Protein AF-0000000068830482 (afdb_homodimer)

Nearest PDB structures (foldseek):
  2hgx-assembly1_B  TM=9.613E-01  e=7.729E-51  Homo sapiens
  7nwb-assembly2_C  TM=9.635E-01  e=1.055E-50  Homo sapiens
  5i5u-assembly1_B  TM=9.641E-01  e=1.271E-50  Homo sapiens
  2hdk-assembly1_B  TM=9.624E-01  e=1.532E-50  Homo sapiens
  5bwt-assembly1_A  TM=9.585E-01  e=1.052E-49  Homo sapiens

InterPro domains:
  IPR001544 Aminotransferase class IV [PF01063] (80-341)
  IPR005786 Branched-chain amino acid aminotransferase II [PIRSF006468] (18-385)
  IPR005786 Branched-chain amino acid aminotransferase II [PTHR11825] (8-386)
  IPR005786 Branched-chain amino acid aminotransferase II [TIGR01123] (54-384)
  IPR033939 Branched-chain aminotransferase [cd01557] (67-375)
  IPR036038 Aminotransferase-like, PLP-dependent enzymes [SSF56752] (12-378)
  IPR043131 Branched-chain-amino-acid aminotransferase-like, N-terminal [G3DSA:3.30.470.10] (35-380)
  IPR043132 Branched-chain-amino-acid aminotransferase-like, C-terminal [G3DSA:3.20.10.10] (181-370)

Sequence (772 aa):
MLSIPSPNALDASRLIVEPTPTPKPVPSDSSTLVFGQTFTDHMLTVRWNVSTGWDAPVIKPYAPLMLDPASTVLHYAPTLFEGMKAYKDKQGRTRLFRPDLNMARMNRGAARMAFPTFDGSELVSLIKELLRIDDRWMPTDPGCSMYIRPTMIGTRASLGVGPSTEVLLFVIMCPVAKYYSSGAKPVSLLASTKDVRAFPGGTGSYKFGLNYAACVAPQMEAAQKGYQQVLWVLGDDHECTEVGMMNLVGGKKREDGSVELFTPPLSDIILPGVTRNSVLALARAHADPSNPFTLEGVPSNLVVSERKVTMPELRDAARDGTLLEVFGTGTAAVVTSVERIGYEGEDVKVPVEGGNGFGPIAGAFYEALQAIQYGDLEFADWSVVVMLSIPSPNALDASRLIVEPTPTPKPVPSDSSTLVFGQTFTDHMLTVRWNVSTGWDAPVIKPYAPLMLDPASTVLHYAPTLFEGMKAYKDKQGRTRLFRPDLNMARMNRGAARMAFPTFDGSELVSLIKELLRIDDRWMPTDPGCSMYIRPTMIGTRASLGVGPSTEVLLFVIMCPVAKYYSSGAKPVSLLASTKDVRAFPGGTGSYKFGLNYAACVAPQMEAAQKGYQQVLWVLGDDHECTEVGMMNLVGGKKREDGSVELFTPPLSDIILPGVTRNSVLALARAHADPSNPFTLEGVPSNLVVSERKVTMPELRDAARDGTLLEVFGTGTAAVVTSVERIGYEGEDVKVPVEGGNGFGPIAGAFYEALQAIQYGDLEFADWSVVV

Organism: Rhodotorula toruloides (NCBI:txid5286)

Solvent-accessible surface area (backbone atoms only — not comparable to full-atom values): 39107 Å² total; per-residue (Å²): 118,69,61,52,76,52,75,29,63,65,45,53,89,52,55,41,82,43,79,60,92,70,73,66,85,68,76,88,57,56,80,71,39,45,69,34,66,47,69,52,57,48,26,39,41,28,48,32,33,62,84,59,12,35,45,63,32,33,38,31,49,56,61,62,43,77,37,50,80,43,14,29,28,65,54,28,18,40,24,34,47,52,72,48,49,35,24,50,24,95,86,69,48,44,20,32,50,45,59,65,60,53,34,52,52,45,36,56,35,24,30,60,55,34,31,68,64,66,56,48,69,33,53,51,53,44,50,42,50,50,49,62,75,46,43,87,58,54,36,80,54,86,69,25,26,28,36,37,37,45,33,38,33,24,51,30,64,32,52,74,91,60,71,52,53,22,37,39,37,33,33,44,38,23,42,25,25,39,80,49,74,89,47,44,71,48,39,35,25,25,48,35,88,66,47,34,80,51,39,78,40,42,64,30,37,37,62,38,10,37,66,44,33,79,47,35,40,60,38,51,52,26,42,75,75,73,15,76,30,32,28,34,28,47,73,95,69,32,30,47,56,34,35,62,91,20,40,42,39,34,33,33,57,44,94,88,70,33,37,33,41,37,24,44,54,47,84,53,32,36,57,79,46,66,45,46,52,49,52,52,52,52,50,49,38,38,40,33,85,87,40,88,52,72,56,71,63,45,69,72,56,41,42,82,43,72,40,91,44,31,51,64,57,53,43,50,27,37,74,72,62,34,43,50,34,37,32,29,26,28,73,88,63,47,50,44,34,29,41,31,34,37,46,97,92,39,72,36,62,31,46,52,78,28,95,60,32,22,25,50,50,58,40,31,51,41,51,52,51,49,31,25,42,37,63,77,35,88,60,95,74,35,48,38,77,101,119,70,60,53,76,54,75,29,62,64,46,52,89,51,55,42,80,43,81,58,92,71,73,68,85,68,76,88,57,55,79,71,38,46,71,36,67,46,67,53,55,48,27,40,41,29,45,32,33,62,86,59,12,35,42,61,32,33,38,29,49,57,59,60,42,77,37,51,79,42,14,30,29,67,55,28,18,39,24,33,47,51,73,47,50,35,25,49,25,95,85,68,48,45,21,33,51,44,60,66,58,53,33,51,52,44,36,55,37,24,28,60,56,36,31,68,65,66,57,47,67,36,54,51,53,46,49,42,51,51,47,61,76,44,42,87,57,54,36,78,54,85,68,23,26,28,38,37,37,44,32,37,34,25,51,30,63,31,52,74,91,61,71,53,53,22,36,40,37,34,32,45,39,22,42,25,27,38,80,49,76,88,46,45,71,47,38,33,25,26,48,35,88,65,48,36,77,50,40,77,40,43,63,28,38,38,60,39,10,36,62,44,33,78,48,36,42,60,39,52,53,27,41,76,73,74,16,75,33,33,28,34,29,48,72,94,69,32,31,47,55,33,36,63,92,20,40,42,38,34,31,32,55,44,94,88,70,34,36,34,42,38,25,45,53,46,83,54,32,36,57,81,46,68,45,45,51,49,51,52,51,53,50,49,37,37,40,32,85,89,40,90,53,74,54,70,64,46,68,73,58,40,42,83,41,72,39,91,44,32,51,63,56,53,42,50,28,35,74,74,61,34,43,51,35,36,32,30,25,28,74,86,63,46,49,43,32,29,40,30,33,37,47,97,90,38,74,36,61,31,50,55,76,49,83,56,33,21,24,45,51,58,40,32,52,40,52,50,50,49,32,25,42,37,62,79,36,88,59,95,74,36,48,38,77,100

Secondary structure (DSSP, 8-state):
------SBPP-GGG-EE---SSPPPPPS-GGG--TTT---SEEEEEEEETTTEEPPPEEEE---EEE-TTBTHHHH--EEE--EEEEE-TTS-EEEE-HHHHHHHHHHHHHHTT-----HHHHHHHHHHHHHHTGGGS--STT-EEEEEEEEEE--BS-SSS--SEEEEEEEEEEE--TTTT----EEEEEESS--S--TTSSTTS-BGGGTGGGHHHHHHHHHTT-SEEEEEETTTTEEEEETTEEEEEEEE-TTS-EEEEE---TTTS---HHHHHHHHHHHHHH-TT-----TTS-SSEEEEE---BHHHHHHHHHTT-EEEEEEEETTTEEEEEEEEEETTEEEE-----TTSS-HHHHHHHHHHHHHHTTSS--TT-EEE-/------SBPP-GGG-EE---SSPPPPPS-GGG--TTT---SEEEEEEEETTTEEPPPEEEE---EEE-TTBTHHHH--EEE--EEEEE-TTS-EEEE-HHHHHHHHHHHHHHTT-----HHHHHHHHHHHHHHTGGGS--STT-EEEEEEEEEE--BS-SSS--SEEEEEEEEEEE--TTTT----EEEEEESS--S--TTSSTTS-BGGGTGGGHHHHHHHHHTT-SEEEEEETTTTEEEEETTEEEEEEEE-TTS-EEEEE---TTTS---HHHHHHHHHHHHHH-TT-----TTS-SSEEEEE---BHHHHHHHHHHT-EEEEEEEETTTEEEEEEEEEETTEEEE----SSSSS-HHHHHHHHHHHHHHTTSS--TT-EEE-

Foldseek 3Di:
DLALDFQDAQALVLEAEDFDPDFDDADPDLQPFDPPPDWGQWKKKWKAFSVHGIDHIYIYGDDDDDAAPQFCCNPPNLKFKFKWWWAQFPVRFIKTFQQVVRLVLQQVQCVVSNHHHHDSVSVVSVVVVNCVSRVVNADDDPQKIKMKMWMKGQRPRHDDDDRRRMMMIMMIIGIHHRPQPVFAAFFEEEEDPPDAQFDQVDQQQHRGPVSQPSCVVVQVVCVVVPGRWYFHFDDPQGWTADIHLFFKWFWFADPVGAIEIEGEACNNNHHPAPLVVVLLVLQVLQQDPVHPRHFPLHDNRYHYYHHIDHPVNLQVRLVVVGTAFMWTAHNPNRIHTHQWYHDPNDIRGHDAPDPRNHHSSRVRSSVVSSCCSNVVDPDPCRMGTD/DLALDFQDAQALVLEAEAFDPDFDDADPDLQPFDPPPDWGQWKKKWKAFSVHGIDHIYIYGDDDDDAAPQFCCNPPNLKFKFKWWWAQFPVRFIKTFQQVVRLVLQQVQCVVSNHHHHDSVSVVSVVVVVCVSRVVNADDDPQKIKMKMWMKGQRPRHDDDDRRRMMMIMMIIGIHHRPQPVFAAFFEEEEDPPDALFDPPDQQQHRGPVSQPSCVVVQVVCVVVPGRWYFHFDDPQGWTADIHLFFKWFWFADPVGAIEIEGAACNNNHHPAPLVVLLLVLQVLQQDPVHPRHFPLDDNRYHYYHHIDHPVNLQVRLVVVGTAFMWTAHNPNRIHTHQWYHDPNDIRGHDAPPVRNHHSSRVRSSVVSSCCSNPVDPDPCRMGTD

Radius of gyration: 27.76 Å; Cα contacts (8 Å, |Δi|>4): 1898; chains: 2; bounding box: 64×85×57 Å

Structure (mmCIF, N/CA/C/O backbone):
data_AF-0000000068830482-model_v1
#
loop_
_entity.id
_entity.type
_entity.pdbx_description
1 polymer 'branched-chain-amino-acid transaminase'
#
loop_
_atom_site.group_PDB
_atom_site.id
_atom_site.type_symbol
_atom_site.label_atom_id
_atom_site.label_alt_id
_atom_site.label_comp_id
_atom_site.label_asym_id
_atom_site.label_entity_id
_atom_site.label_seq_id
_atom_site.pdbx_PDB_ins_code
_atom_site.Cartn_x
_atom_site.Cartn_y
_atom_site.Cartn_z
_atom_site.occupancy
_atom_site.B_iso_or_equiv
_atom_site.auth_seq_id
_atom_site.auth_comp_id
_atom_site.auth_asym_id
_atom_site.auth_atom_id
_atom_site.pdbx_PDB_model_num
ATOM 1 N N . MET A 1 1 ? 7.98 -10.539 17.109 1 41.38 1 MET A N 1
ATOM 2 C CA . MET A 1 1 ? 6.773 -10.359 16.312 1 41.38 1 MET A CA 1
ATOM 3 C C . MET A 1 1 ? 5.613 -9.883 17.172 1 41.38 1 MET A C 1
ATOM 5 O O . MET A 1 1 ? 5.332 -10.469 18.219 1 41.38 1 MET A O 1
ATOM 9 N N . LEU A 1 2 ? 5.375 -8.531 17.219 1 53.44 2 LEU A N 1
ATOM 10 C CA . LEU A 1 2 ? 4.418 -8.016 18.203 1 53.44 2 LEU A CA 1
ATOM 11 C C . LEU A 1 2 ? 3.031 -8.609 17.953 1 53.44 2 LEU A C 1
ATOM 13 O O . LEU A 1 2 ? 2.289 -8.133 17.094 1 53.44 2 LEU A O 1
ATOM 17 N N . SER A 1 3 ? 2.963 -9.984 18.172 1 58.19 3 SER A N 1
ATOM 18 C CA . SER A 1 3 ? 1.637 -10.578 18.062 1 58.19 3 SER A CA 1
ATOM 19 C C . SER A 1 3 ? 0.668 -9.969 19.062 1 58.19 3 SER A C 1
ATOM 21 O O . SER A 1 3 ? 1.014 -9.773 20.234 1 58.19 3 SER A O 1
ATOM 23 N N . ILE A 1 4 ? -0.318 -9.281 18.609 1 67.06 4 ILE A N 1
ATOM 24 C CA . ILE A 1 4 ? -1.376 -8.82 19.516 1 67.06 4 ILE A CA 1
ATOM 25 C C . ILE A 1 4 ? -2.156 -10.023 20.047 1 67.06 4 ILE A C 1
ATOM 27 O O . ILE A 1 4 ? -2.73 -10.789 19.266 1 67.06 4 ILE A O 1
ATOM 31 N N . PRO A 1 5 ? -1.992 -10.32 21.281 1 71.56 5 PRO A N 1
ATOM 32 C CA . PRO A 1 5 ? -2.75 -11.453 21.828 1 71.56 5 PRO A CA 1
ATOM 33 C C . PRO A 1 5 ? -4.242 -11.375 21.5 1 71.56 5 PRO A C 1
ATOM 35 O O . PRO A 1 5 ? -4.812 -10.281 21.5 1 71.56 5 PRO A O 1
ATOM 38 N N . SER A 1 6 ? -4.816 -12.477 21.016 1 80.62 6 SER A N 1
ATOM 39 C CA . SER A 1 6 ? -6.25 -12.57 20.766 1 80.62 6 SER A CA 1
ATOM 40 C C . SER A 1 6 ? -6.957 -13.359 21.859 1 80.62 6 SER A C 1
ATOM 42 O O . SER A 1 6 ? -6.715 -14.562 22.016 1 80.62 6 SER A O 1
ATOM 44 N N . PRO A 1 7 ? -7.809 -12.734 22.609 1 82.5 7 PRO A N 1
ATOM 45 C CA . PRO A 1 7 ? -8.508 -13.477 23.672 1 82.5 7 PRO A CA 1
ATOM 46 C C . PRO A 1 7 ? -9.211 -14.719 23.141 1 82.5 7 PRO A C 1
ATOM 48 O O . PRO A 1 7 ? -9.039 -15.812 23.688 1 82.5 7 PRO A O 1
ATOM 51 N N . ASN A 1 8 ? -10.062 -14.531 22.141 1 93.19 8 ASN A N 1
ATOM 52 C CA . ASN A 1 8 ? -10.656 -15.68 21.469 1 93.19 8 ASN A CA 1
ATOM 53 C C . ASN A 1 8 ? -9.898 -16.031 20.188 1 93.19 8 ASN A C 1
ATOM 55 O O . ASN A 1 8 ? -9.68 -15.172 19.344 1 93.19 8 ASN A O 1
ATOM 59 N N . ALA A 1 9 ? -9.578 -17.281 20.109 1 96.38 9 ALA A N 1
ATOM 60 C CA . ALA A 1 9 ? -8.891 -17.766 18.922 1 96.38 9 ALA A CA 1
ATOM 61 C C . ALA A 1 9 ? -9.875 -18.047 17.797 1 96.38 9 ALA A C 1
ATOM 63 O O . ALA A 1 9 ? -11.078 -18.219 18.031 1 96.38 9 ALA A O 1
ATOM 64 N N . LEU A 1 10 ? -9.375 -18 16.562 1 98 10 LEU A N 1
ATOM 65 C CA . LEU A 1 10 ? -10.188 -18.469 15.445 1 98 10 LEU A CA 1
ATOM 66 C C . LEU A 1 10 ? -10.602 -19.922 15.656 1 98 10 LEU A C 1
ATOM 68 O O . LEU A 1 10 ? -9.766 -20.781 15.922 1 98 10 LEU A O 1
ATOM 72 N N . ASP A 1 11 ? -11.844 -20.188 15.602 1 98.19 11 ASP A N 1
ATOM 73 C CA . ASP A 1 11 ? -12.391 -21.5 15.938 1 98.19 11 ASP A CA 1
ATOM 74 C C . ASP A 1 11 ? -13.43 -21.953 14.914 1 98.19 11 ASP A C 1
ATOM 76 O O . ASP A 1 11 ? -14.57 -21.484 14.945 1 98.19 11 ASP A O 1
ATOM 80 N N . ALA A 1 12 ? -13.094 -22.875 14.102 1 98.44 12 ALA A N 1
ATOM 81 C CA . ALA A 1 12 ? -13.969 -23.344 13.023 1 98.44 12 ALA A CA 1
ATOM 82 C C . ALA A 1 12 ? -15.219 -24.016 13.586 1 98.44 12 ALA A C 1
ATOM 84 O O . ALA A 1 12 ? -16.25 -24.078 12.914 1 98.44 12 ALA A O 1
ATOM 85 N N . SER A 1 13 ? -15.133 -24.547 14.773 1 98.44 13 SER A N 1
ATOM 86 C CA . SER A 1 13 ? -16.266 -25.25 15.359 1 98.44 13 SER A CA 1
ATOM 87 C C . SER A 1 13 ? -17.406 -24.297 15.68 1 98.44 13 SER A C 1
ATOM 89 O O . SER A 1 13 ? -18.547 -24.719 15.922 1 98.44 13 SER A O 1
ATOM 91 N N . ARG A 1 14 ? -17.172 -23 15.703 1 98.38 14 ARG A N 1
ATOM 92 C CA . ARG A 1 14 ? -18.172 -22 16.016 1 98.38 14 ARG A CA 1
ATOM 93 C C . ARG A 1 14 ? -18.828 -21.453 14.75 1 98.38 14 ARG A C 1
ATOM 95 O O . ARG A 1 14 ? -19.562 -20.469 14.797 1 98.38 14 ARG A O 1
ATOM 102 N N . LEU A 1 15 ? -18.578 -22.094 13.641 1 98.81 15 LEU A N 1
ATOM 103 C CA . LEU A 1 15 ? -19.031 -21.609 12.344 1 98.81 15 LEU A CA 1
ATOM 104 C C . LEU A 1 15 ? -20.562 -21.5 12.297 1 98.81 15 LEU A C 1
ATOM 106 O O . LEU A 1 15 ? -21.25 -22.438 12.711 1 98.81 15 LEU A O 1
ATOM 110 N N . ILE A 1 16 ? -21 -20.375 11.867 1 98.88 16 ILE A N 1
ATOM 111 C CA . ILE A 1 16 ? -22.422 -20.156 11.555 1 98.88 16 ILE A CA 1
ATOM 112 C C . ILE A 1 16 ? -22.609 -20.094 10.039 1 98.88 16 ILE A C 1
ATOM 114 O O . ILE A 1 16 ? -21.875 -19.391 9.344 1 98.88 16 ILE A O 1
ATOM 118 N N . VAL A 1 17 ? -23.578 -20.859 9.523 1 98.69 17 VAL A N 1
ATOM 119 C CA . VAL A 1 17 ? -23.859 -20.891 8.086 1 98.69 17 VAL A CA 1
ATOM 120 C C . VAL A 1 17 ? -25.219 -20.266 7.805 1 98.69 17 VAL A C 1
ATOM 122 O O . VAL A 1 17 ? -26.234 -20.688 8.367 1 98.69 17 VAL A O 1
ATOM 125 N N . GLU A 1 18 ? -25.156 -19.25 7.004 1 98.56 18 GLU A N 1
ATOM 126 C CA . GLU A 1 18 ? -26.359 -18.594 6.492 1 98.56 18 GLU A CA 1
ATOM 127 C C . GLU A 1 18 ? -26.484 -18.781 4.98 1 98.56 18 GLU A C 1
ATOM 129 O O . GLU A 1 18 ? -26.016 -17.938 4.211 1 98.56 18 GLU A O 1
ATOM 134 N N . PRO A 1 19 ? -27.219 -19.766 4.527 1 97.5 19 PRO A N 1
ATOM 135 C CA . PRO A 1 19 ? -27.312 -20.031 3.086 1 97.5 19 PRO A CA 1
ATOM 136 C C . PRO A 1 19 ? -28.062 -18.922 2.342 1 97.5 19 PRO A C 1
ATOM 138 O O . PRO A 1 19 ? -29 -18.344 2.887 1 97.5 19 PRO A O 1
ATOM 141 N N . THR A 1 20 ? -27.672 -18.688 1.16 1 97.56 20 THR A N 1
ATOM 142 C CA . THR A 1 20 ? -28.375 -17.703 0.345 1 97.56 20 THR A CA 1
ATOM 143 C C . THR A 1 20 ? -29.766 -18.219 -0.037 1 97.56 20 THR A C 1
ATOM 145 O O . THR A 1 20 ? -29.922 -19.375 -0.425 1 97.56 20 THR A O 1
ATOM 148 N N . PRO A 1 21 ? -30.75 -17.375 0.079 1 95.81 21 PRO A N 1
ATOM 149 C CA . PRO A 1 21 ? -32.094 -17.766 -0.394 1 95.81 21 PRO A CA 1
ATOM 150 C C . PRO A 1 21 ? -32.25 -17.641 -1.907 1 95.81 21 PRO A C 1
ATOM 152 O O . PRO A 1 21 ? -33.188 -18.156 -2.482 1 95.81 21 PRO A O 1
ATOM 155 N N . THR A 1 22 ? -31.297 -16.969 -2.559 1 95.81 22 THR A N 1
ATOM 156 C CA . THR A 1 22 ? -31.375 -16.688 -3.988 1 95.81 22 THR A CA 1
ATOM 157 C C . THR A 1 22 ? -30.062 -17.047 -4.68 1 95.81 22 THR A C 1
ATOM 159 O O . THR A 1 22 ? -29.312 -16.156 -5.09 1 95.81 22 THR A O 1
ATOM 162 N N . PRO A 1 23 ? -29.828 -18.328 -4.836 1 96.19 23 PRO A N 1
ATOM 163 C CA . PRO A 1 23 ? -28.594 -18.719 -5.516 1 96.19 23 PRO A CA 1
ATOM 164 C C . PRO A 1 23 ? -28.484 -18.125 -6.918 1 96.19 23 PRO A C 1
ATOM 166 O O . PRO A 1 23 ? -29.484 -18.016 -7.633 1 96.19 23 PRO A O 1
ATOM 169 N N . LYS A 1 24 ? -27.297 -17.641 -7.359 1 94.12 24 LYS A N 1
ATOM 170 C CA . LYS A 1 24 ? -27.016 -17.094 -8.688 1 94.12 24 LYS A CA 1
ATOM 171 C C . LYS A 1 24 ? -26.938 -18.219 -9.727 1 94.12 24 LYS A C 1
ATOM 173 O O . LYS A 1 24 ? -26.656 -19.359 -9.391 1 94.12 24 LYS A O 1
ATOM 178 N N . PRO A 1 25 ? -27.219 -17.828 -10.93 1 93 25 PRO A N 1
ATOM 179 C CA . PRO A 1 25 ? -26.969 -18.828 -11.969 1 93 25 PRO A CA 1
ATOM 180 C C . PRO A 1 25 ? -25.484 -19.109 -12.148 1 93 25 PRO A C 1
ATOM 182 O O . PRO A 1 25 ? -24.656 -18.188 -12.156 1 93 25 PRO A O 1
ATOM 185 N N . VAL A 1 26 ? -25.203 -20.391 -12.195 1 92.38 26 VAL A N 1
ATOM 186 C CA . VAL A 1 26 ? -23.828 -20.797 -12.484 1 92.38 26 VAL A CA 1
ATOM 187 C C . VAL A 1 26 ? -23.609 -20.797 -13.992 1 92.38 26 VAL A C 1
ATOM 189 O O . VAL A 1 26 ? -24.391 -21.375 -14.742 1 92.38 26 VAL A O 1
ATOM 192 N N . PRO A 1 27 ? -22.594 -20.141 -14.453 1 88.19 27 PRO A N 1
ATOM 193 C CA . PRO A 1 27 ? -22.312 -20.172 -15.891 1 88.19 27 PRO A CA 1
ATOM 194 C C . PRO A 1 27 ? -22.203 -21.594 -16.438 1 88.19 27 PRO A C 1
ATOM 196 O O . PRO A 1 27 ? -21.562 -22.453 -15.82 1 88.19 27 PRO A O 1
ATOM 199 N N . SER A 1 28 ? -22.891 -21.891 -17.5 1 82.44 28 SER A N 1
ATOM 200 C CA . SER A 1 28 ? -22.953 -23.219 -18.078 1 82.44 28 SER A CA 1
ATOM 201 C C . SER A 1 28 ? -21.625 -23.594 -18.734 1 82.44 28 SER A C 1
ATOM 203 O O . SER A 1 28 ? -21.25 -24.766 -18.766 1 82.44 28 SER A O 1
ATOM 205 N N . ASP A 1 29 ? -21.016 -22.547 -19.328 1 84.19 29 ASP A N 1
ATOM 206 C CA . ASP A 1 29 ? -19.75 -22.781 -20.031 1 84.19 29 ASP A CA 1
ATOM 207 C C . ASP A 1 29 ? -18.578 -22.172 -19.25 1 84.19 29 ASP A C 1
ATOM 209 O O . ASP A 1 29 ? -18.344 -20.969 -19.312 1 84.19 29 ASP A O 1
ATOM 213 N N . SER A 1 30 ? -17.844 -23.062 -18.641 1 81.62 30 SER A N 1
ATOM 214 C CA . SER A 1 30 ? -16.75 -22.625 -17.781 1 81.62 30 SER A CA 1
ATOM 215 C C . SER A 1 30 ? -15.617 -22 -18.609 1 81.62 30 SER A C 1
ATOM 217 O O . SER A 1 30 ? -14.758 -21.297 -18.062 1 81.62 30 SER A O 1
ATOM 219 N N . SER A 1 31 ? -15.656 -22.266 -19.891 1 79.12 31 SER A N 1
ATOM 220 C CA . SER A 1 31 ? -14.594 -21.734 -20.734 1 79.12 31 SER A CA 1
ATOM 221 C C . SER A 1 31 ? -14.719 -20.234 -20.922 1 79.12 31 SER A C 1
ATOM 223 O O . SER A 1 31 ? -13.781 -19.578 -21.375 1 79.12 31 SER A O 1
ATOM 225 N N . THR A 1 32 ? -15.852 -19.719 -20.484 1 80.94 32 THR A N 1
ATOM 226 C CA . THR A 1 32 ? -16.078 -18.297 -20.672 1 80.94 32 THR A CA 1
ATOM 227 C C . THR A 1 32 ? -15.727 -17.516 -19.406 1 80.94 32 THR A C 1
ATOM 229 O O . THR A 1 32 ? -15.766 -16.281 -19.406 1 80.94 32 THR A O 1
ATOM 232 N N . LEU A 1 33 ? -15.352 -18.25 -18.438 1 87 33 LEU A N 1
ATOM 233 C CA . LEU A 1 33 ? -15.07 -17.594 -17.172 1 87 33 LEU A CA 1
ATOM 234 C C . LEU A 1 33 ? -13.805 -16.75 -17.266 1 87 33 LEU A C 1
ATOM 236 O O . LEU A 1 33 ? -12.828 -17.141 -17.906 1 87 33 LEU A O 1
ATOM 240 N N . VAL A 1 34 ? -13.938 -15.547 -16.734 1 85.5 34 VAL A N 1
ATOM 241 C CA . VAL A 1 34 ? -12.805 -14.625 -16.672 1 85.5 34 VAL A CA 1
ATOM 242 C C . VAL A 1 34 ? -12.336 -14.484 -15.219 1 85.5 34 VAL A C 1
ATOM 244 O O . VAL A 1 34 ? -13.148 -14.336 -14.312 1 85.5 34 VAL A O 1
ATOM 247 N N . PHE A 1 35 ? -11.094 -14.562 -15.109 1 89.25 35 PHE A N 1
ATOM 248 C CA . PHE A 1 35 ? -10.5 -14.477 -13.781 1 89.25 35 PHE A CA 1
ATOM 249 C C . PHE A 1 35 ? -10.992 -13.234 -13.047 1 89.25 35 PHE A C 1
ATOM 251 O O . PHE A 1 35 ? -10.938 -12.125 -13.586 1 89.25 35 PHE A O 1
ATOM 258 N N . GLY A 1 36 ? -11.477 -13.406 -11.844 1 92.81 36 GLY A N 1
ATOM 259 C CA . GLY A 1 36 ? -11.781 -12.336 -10.898 1 92.81 36 GLY A CA 1
ATOM 260 C C . GLY A 1 36 ? -13.062 -11.594 -11.234 1 92.81 36 GLY A C 1
ATOM 261 O O . GLY A 1 36 ? -13.32 -10.516 -10.695 1 92.81 36 GLY A O 1
ATOM 262 N N . GLN A 1 37 ? -13.867 -12.117 -12.07 1 92.81 37 GLN A N 1
ATOM 263 C CA . GLN A 1 37 ? -15.016 -11.344 -12.523 1 92.81 37 GLN A CA 1
ATOM 264 C C . GLN A 1 37 ? -16.328 -11.953 -12.023 1 92.81 37 GLN A C 1
ATOM 266 O O . GLN A 1 37 ? -17.328 -11.266 -11.914 1 92.81 37 GLN A O 1
ATOM 271 N N . THR A 1 38 ? -16.344 -13.227 -11.828 1 95.25 38 THR A N 1
ATOM 272 C CA . THR A 1 38 ? -17.516 -13.945 -11.352 1 95.25 38 THR A CA 1
ATOM 273 C C . THR A 1 38 ? -17.25 -14.578 -9.992 1 95.25 38 THR A C 1
ATOM 275 O O . THR A 1 38 ? -16.234 -15.242 -9.805 1 95.25 38 THR A O 1
ATOM 278 N N . PHE A 1 39 ? -18.219 -14.383 -9.07 1 97.62 39 PHE A N 1
ATOM 279 C CA . PHE A 1 39 ? -18 -14.883 -7.723 1 97.62 39 PHE A CA 1
ATOM 280 C C . PHE A 1 39 ? -19.141 -15.82 -7.305 1 97.62 39 PHE A C 1
ATOM 282 O O . PHE A 1 39 ? -20.266 -15.695 -7.797 1 97.62 39 PHE A O 1
ATOM 289 N N . THR A 1 40 ? -18.828 -16.719 -6.398 1 98.12 40 THR A N 1
ATOM 290 C CA . THR A 1 40 ? -19.781 -17.734 -5.957 1 98.12 40 THR A CA 1
ATOM 291 C C . THR A 1 40 ? -20.859 -17.109 -5.082 1 98.12 40 THR A C 1
ATOM 293 O O . THR A 1 40 ? -20.859 -15.898 -4.848 1 98.12 40 THR A O 1
ATOM 296 N N . ASP A 1 41 ? -21.781 -17.969 -4.602 1 98.62 41 ASP A N 1
ATOM 297 C CA . ASP A 1 41 ? -22.984 -17.531 -3.902 1 98.62 41 ASP A CA 1
ATOM 298 C C . ASP A 1 41 ? -22.656 -16.969 -2.52 1 98.62 41 ASP A C 1
ATOM 300 O O . ASP A 1 41 ? -23.344 -16.094 -2.016 1 98.62 41 ASP A O 1
ATOM 304 N N . HIS A 1 42 ? -21.625 -17.547 -1.949 1 98.88 42 HIS A N 1
ATOM 305 C CA . HIS A 1 42 ? -21.375 -17.234 -0.546 1 98.88 42 HIS A CA 1
ATOM 306 C C . HIS A 1 42 ? -19.953 -16.703 -0.344 1 98.88 42 HIS A C 1
ATOM 308 O O . HIS A 1 42 ? -19.109 -16.828 -1.235 1 98.88 42 HIS A O 1
ATOM 314 N N . MET A 1 43 ? -19.719 -16.078 0.761 1 98.88 43 MET A N 1
ATOM 315 C CA . MET A 1 43 ? -18.406 -15.695 1.262 1 98.88 43 MET A CA 1
ATOM 316 C C . MET A 1 43 ? -18.266 -16.016 2.744 1 98.88 43 MET A C 1
ATOM 318 O O . MET A 1 43 ? -19.266 -16.25 3.43 1 98.88 43 MET A O 1
ATOM 322 N N . LEU A 1 44 ? -17.078 -16.219 3.17 1 98.94 44 LEU A N 1
ATOM 323 C CA . LEU A 1 44 ? -16.75 -16.375 4.582 1 98.94 44 LEU A CA 1
ATOM 324 C C . LEU A 1 44 ? -16.312 -15.039 5.188 1 98.94 44 LEU A C 1
ATOM 326 O O . LEU A 1 44 ? -15.555 -14.289 4.57 1 98.94 44 LEU A O 1
ATOM 330 N N . THR A 1 45 ? -16.812 -14.664 6.371 1 98.88 45 THR A N 1
ATOM 331 C CA . THR A 1 45 ? -16.344 -13.492 7.105 1 98.88 45 THR A CA 1
ATOM 332 C C . THR A 1 45 ? -16.078 -13.844 8.57 1 98.88 45 THR A C 1
ATOM 334 O O . THR A 1 45 ? -16.812 -14.633 9.164 1 98.88 45 THR A O 1
ATOM 337 N N . VAL A 1 46 ? -15.078 -13.336 9.141 1 98.81 46 VAL A N 1
ATOM 338 C CA . VAL A 1 46 ? -14.742 -13.438 10.562 1 98.81 46 VAL A CA 1
ATOM 339 C C . VAL A 1 46 ? -14.227 -12.094 11.062 1 98.81 46 VAL A C 1
ATOM 341 O O . VAL A 1 46 ? -13.203 -11.594 10.586 1 98.81 46 VAL A O 1
ATOM 344 N N . ARG A 1 47 ? -14.867 -11.539 12.031 1 98.25 47 ARG A N 1
ATOM 345 C CA . ARG A 1 47 ? -14.43 -10.273 12.609 1 98.25 47 ARG A CA 1
ATOM 346 C C . ARG A 1 47 ? -13.5 -10.508 13.797 1 98.25 47 ARG A C 1
ATOM 348 O O . ARG A 1 47 ? -13.617 -11.516 14.5 1 98.25 47 ARG A O 1
ATOM 355 N N . TRP A 1 48 ? -12.57 -9.672 13.969 1 98.06 48 TRP A N 1
ATOM 356 C CA . TRP A 1 48 ? -11.68 -9.656 15.117 1 98.06 48 TRP A CA 1
ATOM 357 C C . TRP A 1 48 ? -11.648 -8.273 15.766 1 98.06 48 TRP A C 1
ATOM 359 O O . TRP A 1 48 ? -11.648 -7.258 15.07 1 98.06 48 TRP A O 1
ATOM 369 N N . ASN A 1 49 ? -11.672 -8.195 17.016 1 96.38 49 ASN A N 1
ATOM 370 C CA . ASN A 1 49 ? -11.43 -6.977 17.781 1 96.38 49 ASN A CA 1
ATOM 371 C C . ASN A 1 49 ? -10.43 -7.215 18.906 1 96.38 49 ASN A C 1
ATOM 373 O O . ASN A 1 49 ? -10.391 -8.297 19.484 1 96.38 49 ASN A O 1
ATOM 377 N N . VAL A 1 50 ? -9.719 -6.176 19.234 1 94.81 50 VAL A N 1
ATOM 378 C CA . VAL A 1 50 ? -8.594 -6.297 20.156 1 94.81 50 VAL A CA 1
ATOM 379 C C . VAL A 1 50 ? -9.094 -6.73 21.531 1 94.81 50 VAL A C 1
ATOM 381 O O . VAL A 1 50 ? -8.391 -7.43 22.266 1 94.81 50 VAL A O 1
ATOM 384 N N . SER A 1 51 ? -10.312 -6.453 21.906 1 94.69 51 SER A N 1
ATOM 385 C CA . SER A 1 51 ? -10.852 -6.711 23.234 1 94.69 51 SER A CA 1
ATOM 386 C C . SER A 1 51 ? -11.391 -8.133 23.344 1 94.69 51 SER A C 1
ATOM 388 O O . SER A 1 51 ? -11.234 -8.781 24.375 1 94.69 51 SER A O 1
ATOM 390 N N . THR A 1 52 ? -12 -8.656 22.25 1 95.94 52 THR A N 1
ATOM 391 C CA . THR A 1 52 ? -12.719 -9.914 22.375 1 95.94 52 THR A CA 1
ATOM 392 C C . THR A 1 52 ? -12.031 -11.008 21.562 1 95.94 52 THR A C 1
ATOM 394 O O . THR A 1 52 ? -12.258 -12.195 21.797 1 95.94 52 THR A O 1
ATOM 397 N N . GLY A 1 53 ? -11.172 -10.609 20.641 1 97.12 53 GLY A N 1
ATOM 398 C CA . GLY A 1 53 ? -10.562 -11.578 19.734 1 97.12 53 GLY A CA 1
ATOM 399 C C . GLY A 1 53 ? -11.438 -11.914 18.547 1 97.12 53 GLY A C 1
ATOM 400 O O . GLY A 1 53 ? -12.141 -11.047 18.031 1 97.12 53 GLY A O 1
ATOM 401 N N . TRP A 1 54 ? -11.289 -13.141 18.016 1 98.31 54 TRP A N 1
ATOM 402 C CA . TRP A 1 54 ? -12.016 -13.547 16.828 1 98.31 54 TRP A CA 1
ATOM 403 C C . TRP A 1 54 ? -13.469 -13.883 17.156 1 98.31 54 TRP A C 1
ATOM 405 O O . TRP A 1 54 ? -13.734 -14.617 18.109 1 98.31 54 TRP A O 1
ATOM 415 N N . ASP A 1 55 ? -14.352 -13.359 16.375 1 98.31 55 ASP A N 1
ATOM 416 C CA . ASP A 1 55 ? -15.766 -13.727 16.469 1 98.31 55 ASP A CA 1
ATOM 417 C C . ASP A 1 55 ? -16.016 -15.086 15.82 1 98.31 55 ASP A C 1
ATOM 419 O O . ASP A 1 55 ? -15.109 -15.68 15.227 1 98.31 55 ASP A O 1
ATOM 423 N N . ALA A 1 56 ? -17.25 -15.555 16.016 1 98.69 56 ALA A N 1
ATOM 424 C CA . ALA A 1 56 ? -17.641 -16.75 15.289 1 98.69 56 ALA A CA 1
ATOM 425 C C . ALA A 1 56 ? -17.578 -16.516 13.781 1 98.69 56 ALA A C 1
ATOM 427 O O . ALA A 1 56 ? -18.062 -15.492 13.289 1 98.69 56 ALA A O 1
ATOM 428 N N . PRO A 1 57 ? -16.953 -17.453 13.086 1 98.88 57 PRO A N 1
ATOM 429 C CA . PRO A 1 57 ? -16.969 -17.312 11.625 1 98.88 57 PRO A CA 1
ATOM 430 C C . PRO A 1 57 ? -18.375 -17.438 11.047 1 98.88 57 PRO A C 1
ATOM 432 O O . PRO A 1 57 ? -19.219 -18.156 11.602 1 98.88 57 PRO A O 1
ATOM 435 N N . VAL A 1 58 ? -18.625 -16.75 9.953 1 98.94 58 VAL A N 1
ATOM 436 C CA . VAL A 1 58 ? -19.922 -16.812 9.305 1 98.94 58 VAL A CA 1
ATOM 437 C C . VAL A 1 58 ? -19.75 -17.031 7.805 1 98.94 58 VAL A C 1
ATOM 439 O O . VAL A 1 58 ? -19.016 -16.297 7.141 1 98.94 58 VAL A O 1
ATOM 442 N N . ILE A 1 59 ? -20.281 -18.047 7.258 1 98.94 59 ILE A N 1
ATOM 443 C CA . ILE A 1 59 ? -20.5 -18.172 5.82 1 98.94 59 ILE A CA 1
ATOM 444 C C . ILE A 1 59 ? -21.875 -17.625 5.453 1 98.94 59 ILE A C 1
ATOM 446 O O . ILE A 1 59 ? -22.891 -18.109 5.965 1 98.94 59 ILE A O 1
ATOM 450 N N . LYS A 1 60 ? -21.922 -16.625 4.633 1 98.81 60 LYS A N 1
ATOM 451 C CA . LYS A 1 60 ? -23.141 -15.891 4.301 1 98.81 60 LYS A CA 1
ATOM 452 C C . LYS A 1 60 ? -23.172 -15.555 2.816 1 98.81 60 LYS A C 1
ATOM 454 O O . LYS A 1 60 ? -22.188 -15.727 2.102 1 98.81 60 LYS A O 1
ATOM 459 N N . PRO A 1 61 ? -24.406 -15.078 2.336 1 98.69 61 PRO A N 1
ATOM 460 C CA . PRO A 1 61 ? -24.469 -14.695 0.922 1 98.69 61 PRO A CA 1
ATOM 461 C C . PRO A 1 61 ? -23.422 -13.648 0.554 1 98.69 61 PRO A C 1
ATOM 463 O O . PRO A 1 61 ? -23.156 -12.727 1.336 1 98.69 61 PRO A O 1
ATOM 466 N N . TYR A 1 62 ? -22.844 -13.875 -0.65 1 98.5 62 TYR A N 1
ATOM 467 C CA . TYR A 1 62 ? -21.984 -12.844 -1.201 1 98.5 62 TYR A CA 1
ATOM 468 C C . TYR A 1 62 ? -22.703 -11.5 -1.26 1 98.5 62 TYR A C 1
ATOM 470 O O . TYR A 1 62 ? -23.766 -11.391 -1.861 1 98.5 62 TYR A O 1
ATOM 478 N N . ALA A 1 63 ? -22.141 -10.484 -0.569 1 97.88 63 ALA A N 1
ATOM 479 C CA . ALA A 1 63 ? -22.781 -9.172 -0.477 1 97.88 63 ALA A CA 1
ATOM 480 C C . ALA A 1 63 ? -21.734 -8.086 -0.203 1 97.88 63 ALA A C 1
ATOM 482 O O . ALA A 1 63 ? -20.609 -8.375 0.216 1 97.88 63 ALA A O 1
ATOM 483 N N . PRO A 1 64 ? -22.078 -6.875 -0.501 1 98.31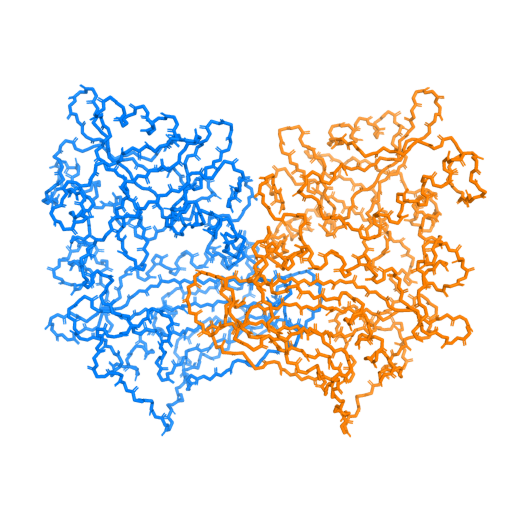 64 PRO A N 1
ATOM 484 C CA . PRO A 1 64 ? -21.156 -5.777 -0.224 1 98.31 64 PRO A CA 1
ATOM 485 C C . PRO A 1 64 ? -20.75 -5.703 1.248 1 98.31 64 PRO A C 1
ATOM 487 O O . PRO A 1 64 ? -21.547 -6.051 2.127 1 98.31 64 PRO A O 1
ATOM 490 N N . LEU A 1 65 ? -19.5 -5.309 1.472 1 98.62 65 LEU A N 1
ATOM 491 C CA . LEU A 1 65 ? -19.016 -5 2.812 1 98.62 65 LEU A CA 1
ATOM 492 C C . LEU A 1 65 ? -19.375 -3.57 3.203 1 98.62 65 LEU A C 1
ATOM 494 O O . LEU A 1 65 ? -19.203 -2.643 2.41 1 98.62 65 LEU A O 1
ATOM 498 N N . MET A 1 66 ? -19.922 -3.398 4.348 1 98.06 66 MET A N 1
ATOM 499 C CA . MET A 1 66 ? -20.203 -2.08 4.91 1 98.06 66 MET A CA 1
ATOM 500 C C . MET A 1 66 ? -19.016 -1.593 5.746 1 98.06 66 MET A C 1
ATOM 502 O O . MET A 1 66 ? -18.766 -2.115 6.832 1 98.06 66 MET A O 1
ATOM 506 N N . LEU A 1 67 ? -18.344 -0.599 5.266 1 98.56 67 LEU A N 1
ATOM 507 C CA . LEU A 1 67 ? -17.172 -0.077 5.957 1 98.56 67 LEU A CA 1
ATOM 508 C C . LEU A 1 67 ? -17.344 1.396 6.305 1 98.56 67 LEU A C 1
ATOM 510 O O . LEU A 1 67 ? -17.828 2.178 5.477 1 98.56 67 LEU A O 1
ATOM 514 N N . ASP A 1 68 ? -17.047 1.712 7.551 1 98.56 68 ASP A N 1
ATOM 515 C CA . ASP A 1 68 ? -17 3.131 7.887 1 98.56 68 ASP A CA 1
ATOM 516 C C . ASP A 1 68 ? -16.062 3.891 6.941 1 98.56 68 ASP A C 1
ATOM 518 O O . ASP A 1 68 ? -14.984 3.404 6.602 1 98.56 68 ASP A O 1
ATOM 522 N N . PRO A 1 69 ? -16.469 5.121 6.543 1 98.62 69 PRO A N 1
ATOM 523 C CA . PRO A 1 69 ? -15.602 5.895 5.648 1 98.62 69 PRO A CA 1
ATOM 524 C C . PRO A 1 69 ? -14.219 6.148 6.242 1 98.62 69 PRO A C 1
ATOM 526 O O . PRO A 1 69 ? -13.273 6.434 5.508 1 98.62 69 PRO A O 1
ATOM 529 N N . ALA A 1 70 ? -14.094 6.016 7.547 1 98.5 70 ALA A N 1
ATOM 530 C CA . ALA A 1 70 ? -12.812 6.262 8.203 1 98.5 70 ALA A CA 1
ATOM 531 C C . ALA A 1 70 ? -12.055 4.961 8.422 1 98.5 70 ALA A C 1
ATOM 533 O O . ALA A 1 70 ? -11 4.949 9.07 1 98.5 70 ALA A O 1
ATOM 534 N N . SER A 1 71 ? -12.562 3.852 7.898 1 98.5 71 SER A N 1
ATOM 535 C CA . SER A 1 71 ? -11.867 2.58 8.07 1 98.5 71 SER A CA 1
ATOM 536 C C . SER A 1 71 ? -10.422 2.678 7.598 1 98.5 71 SER A C 1
ATOM 538 O O . SER A 1 71 ? -10.148 3.188 6.508 1 98.5 71 SER A O 1
ATOM 540 N N . THR A 1 72 ? -9.523 2.139 8.336 1 98.19 72 THR A N 1
ATOM 541 C CA . THR A 1 72 ? -8.094 2.336 8.109 1 98.19 72 THR A CA 1
ATOM 542 C C . THR A 1 72 ? -7.668 1.746 6.77 1 98.19 72 THR A C 1
ATOM 544 O O . THR A 1 72 ? -6.766 2.27 6.113 1 98.19 72 THR A O 1
ATOM 547 N N . VAL A 1 73 ? -8.289 0.669 6.312 1 98.69 73 VAL A N 1
ATOM 548 C CA . VAL A 1 73 ? -7.906 0.02 5.066 1 98.69 73 VAL A CA 1
ATOM 549 C C . VAL A 1 73 ? -8.078 0.993 3.902 1 98.69 73 VAL A C 1
ATOM 551 O O . VAL A 1 73 ? -7.34 0.934 2.918 1 98.69 73 VAL A O 1
ATOM 554 N N . LEU A 1 74 ? -8.961 1.961 4.02 1 98.75 74 LEU A N 1
ATOM 555 C CA . LEU A 1 74 ? -9.273 2.883 2.934 1 98.75 74 LEU A CA 1
ATOM 556 C C . LEU A 1 74 ? -8.258 4.016 2.875 1 98.75 74 LEU A C 1
ATOM 558 O O . LEU A 1 74 ? -8.18 4.734 1.875 1 98.75 74 LEU A O 1
ATOM 562 N N . HIS A 1 75 ? -7.504 4.176 3.928 1 98.5 75 HIS A N 1
ATOM 563 C CA . HIS A 1 75 ? -6.633 5.34 4.043 1 98.5 75 HIS A CA 1
ATOM 564 C C . HIS A 1 75 ? -5.168 4.922 4.125 1 98.5 75 HIS A C 1
ATOM 566 O O . HIS A 1 75 ? -4.301 5.559 3.52 1 98.5 75 HIS A O 1
ATOM 572 N N . TYR A 1 76 ? -4.91 3.83 4.859 1 98.19 76 TYR A N 1
ATOM 573 C CA . TYR A 1 76 ? -3.525 3.502 5.176 1 98.19 76 TYR A CA 1
ATOM 574 C C . TYR A 1 76 ? -3.162 2.115 4.66 1 98.19 76 TYR A C 1
ATOM 576 O O . TYR A 1 76 ? -2.043 1.643 4.871 1 98.19 76 TYR A O 1
ATOM 584 N N . ALA A 1 77 ? -4.102 1.389 4.148 1 98.19 77 ALA A N 1
ATOM 585 C CA . ALA A 1 77 ? -3.939 0.167 3.365 1 98.19 77 ALA A CA 1
ATOM 586 C C . ALA A 1 77 ? -3.373 -0.963 4.219 1 98.19 77 ALA A C 1
ATOM 588 O O . ALA A 1 77 ? -2.482 -1.695 3.779 1 98.19 77 ALA A O 1
ATOM 589 N N . PRO A 1 78 ? -3.818 -1.104 5.449 1 98.44 78 PRO A N 1
ATOM 590 C CA . PRO A 1 78 ? -3.453 -2.352 6.121 1 98.44 78 PRO A CA 1
ATOM 591 C C . PRO A 1 78 ? -4.266 -3.549 5.629 1 98.44 78 PRO A C 1
ATOM 593 O O . PRO A 1 78 ? -5.324 -3.854 6.184 1 98.44 78 PRO A O 1
ATOM 596 N N . THR A 1 79 ? -3.77 -4.203 4.613 1 98.75 79 THR A N 1
ATOM 597 C CA . THR A 1 79 ? -4.445 -5.352 4.02 1 98.75 79 THR A CA 1
ATOM 598 C C . THR A 1 79 ? -3.436 -6.387 3.533 1 98.75 79 THR A C 1
ATOM 600 O O . THR A 1 79 ? -2.344 -6.031 3.086 1 98.75 79 THR A O 1
ATOM 603 N N . LEU A 1 80 ? -3.748 -7.602 3.689 1 98.75 80 LEU A N 1
ATOM 604 C CA . LEU A 1 80 ? -3.008 -8.727 3.137 1 98.75 80 LEU A CA 1
ATOM 605 C C . LEU A 1 80 ? -3.961 -9.789 2.6 1 98.75 80 LEU A C 1
ATOM 607 O O . LEU A 1 80 ? -5.137 -9.82 2.965 1 98.75 80 LEU A O 1
ATOM 611 N N . PHE A 1 81 ? -3.471 -10.602 1.711 1 98.69 81 PHE A N 1
ATOM 612 C CA . PHE A 1 81 ? -4.328 -11.625 1.12 1 98.69 81 PHE A CA 1
ATOM 613 C C . PHE A 1 81 ? -3.51 -12.852 0.716 1 98.69 81 PHE A C 1
ATOM 615 O O . PHE A 1 81 ? -2.277 -12.82 0.759 1 98.69 81 PHE A O 1
ATOM 622 N N . GLU A 1 82 ? -4.207 -13.875 0.423 1 98.56 82 GLU A N 1
ATOM 623 C CA . GLU A 1 82 ? -3.65 -15.07 -0.208 1 98.56 82 GLU A CA 1
ATOM 624 C C . GLU A 1 82 ? -4.363 -15.383 -1.522 1 98.56 82 GLU A C 1
ATOM 626 O O . GLU A 1 82 ? -5.414 -14.812 -1.817 1 98.56 82 GLU A O 1
ATOM 631 N N . GLY A 1 83 ? -3.787 -16.125 -2.332 1 97.5 83 GLY A N 1
ATOM 632 C CA . GLY A 1 83 ? -4.332 -16.75 -3.531 1 97.5 83 GLY A CA 1
ATOM 633 C C . GLY A 1 83 ? -4.074 -18.234 -3.609 1 97.5 83 GLY A C 1
ATOM 634 O O . GLY A 1 83 ? -2.922 -18.672 -3.646 1 97.5 83 GLY A O 1
ATOM 635 N N . MET A 1 84 ? -5.086 -18.953 -3.641 1 97.75 84 MET A N 1
ATOM 636 C CA . MET A 1 84 ? -4.977 -20.406 -3.754 1 97.75 84 MET A CA 1
ATOM 637 C C . MET A 1 84 ? -6.059 -20.953 -4.676 1 97.75 84 MET A C 1
ATOM 639 O O . MET A 1 84 ? -6.926 -20.219 -5.141 1 97.75 84 MET A O 1
ATOM 643 N N . LYS A 1 85 ? -5.961 -22.172 -5.023 1 97.25 85 LYS A N 1
ATOM 644 C CA . LYS A 1 85 ? -6.91 -22.766 -5.957 1 97.25 85 LYS A CA 1
ATOM 645 C C . LYS A 1 85 ? -7.41 -24.109 -5.445 1 97.25 85 LYS A C 1
ATOM 647 O O . LYS A 1 85 ? -6.711 -24.797 -4.691 1 97.25 85 LYS A O 1
ATOM 652 N N . ALA A 1 86 ? -8.609 -24.422 -5.824 1 98.19 86 ALA A N 1
ATOM 653 C CA . ALA A 1 86 ? -9.195 -25.75 -5.66 1 98.19 86 ALA A CA 1
ATOM 654 C C . ALA A 1 86 ? -9.477 -26.391 -7.012 1 98.19 86 ALA A C 1
ATOM 656 O O . ALA A 1 86 ? -9.789 -25.703 -7.984 1 98.19 86 ALA A O 1
ATOM 657 N N . TYR A 1 87 ? -9.367 -27.672 -7.039 1 96.56 87 TYR A N 1
ATOM 658 C CA . TYR A 1 87 ? -9.477 -28.469 -8.25 1 96.56 87 TYR A CA 1
ATOM 659 C C . TYR A 1 87 ? -10.422 -29.656 -8.047 1 96.56 87 TYR A C 1
ATOM 661 O O . TYR A 1 87 ? -10.523 -30.188 -6.938 1 96.56 87 TYR A O 1
ATOM 669 N N . LYS A 1 88 ? -11.102 -30 -9.102 1 95.5 88 LYS A N 1
ATOM 670 C CA . LYS A 1 88 ? -11.891 -31.219 -9.094 1 95.5 88 LYS A CA 1
ATOM 671 C C . LYS A 1 88 ? -11.125 -32.375 -9.758 1 95.5 88 LYS A C 1
ATOM 673 O O . LYS A 1 88 ? -10.703 -32.25 -10.914 1 95.5 88 LYS A O 1
ATOM 678 N N . ASP A 1 89 ? -10.906 -33.406 -9.008 1 95.44 89 ASP A N 1
ATOM 679 C CA . ASP A 1 89 ? -10.164 -34.531 -9.586 1 95.44 89 ASP A CA 1
ATOM 680 C C . ASP A 1 89 ? -11.086 -35.438 -10.398 1 95.44 89 ASP A C 1
ATOM 682 O O . ASP A 1 89 ? -12.289 -35.156 -10.516 1 95.44 89 ASP A O 1
ATOM 686 N N . LYS A 1 90 ? -10.555 -36.5 -10.969 1 94.38 90 LYS A N 1
ATOM 687 C CA . LYS A 1 90 ? -11.281 -37.375 -11.883 1 94.38 90 LYS A CA 1
ATOM 688 C C . LYS A 1 90 ? -12.359 -38.156 -11.148 1 94.38 90 LYS A C 1
ATOM 690 O O . LYS A 1 90 ? -13.289 -38.688 -11.766 1 94.38 90 LYS A O 1
ATOM 695 N N . GLN A 1 91 ? -12.227 -38.281 -9.859 1 94.38 91 GLN A N 1
ATOM 696 C CA . GLN A 1 91 ? -13.211 -39 -9.062 1 94.38 91 GLN A CA 1
ATOM 697 C C . GLN A 1 91 ? -14.297 -38.062 -8.547 1 94.38 91 GLN A C 1
ATOM 699 O O . GLN A 1 91 ? -15.195 -38.469 -7.812 1 94.38 91 GLN A O 1
ATOM 704 N N . GLY A 1 92 ? -14.195 -36.75 -8.812 1 93.88 92 GLY A N 1
ATOM 705 C CA . GLY A 1 92 ? -15.195 -35.75 -8.414 1 93.88 92 GLY A CA 1
ATOM 706 C C . GLY A 1 92 ? -14.93 -35.156 -7.051 1 93.88 92 GLY A C 1
ATOM 707 O O . GLY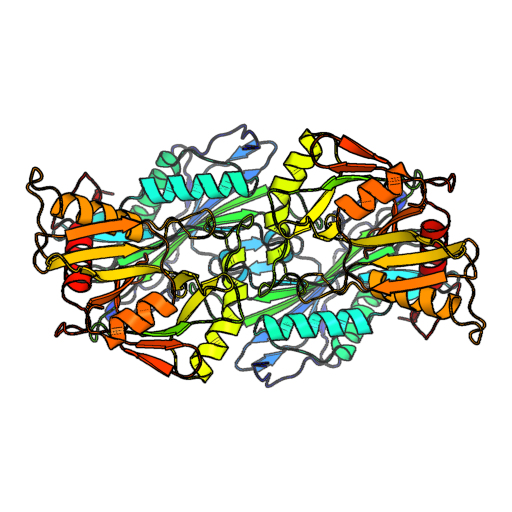 A 1 92 ? -15.781 -34.469 -6.496 1 93.88 92 GLY A O 1
ATOM 708 N N . ARG A 1 93 ? -13.852 -35.562 -6.551 1 95.94 93 ARG A N 1
ATOM 709 C CA . ARG A 1 93 ? -13.492 -34.969 -5.254 1 95.94 93 ARG A CA 1
ATOM 710 C C . ARG A 1 93 ? -12.789 -33.625 -5.426 1 95.94 93 ARG A C 1
ATOM 712 O O . ARG A 1 93 ? -11.992 -33.469 -6.348 1 95.94 93 ARG A O 1
ATOM 719 N N . THR A 1 94 ? -13.133 -32.625 -4.602 1 98.06 94 THR A N 1
ATOM 720 C CA . THR A 1 94 ? -12.469 -31.344 -4.566 1 98.06 94 THR A CA 1
ATOM 721 C C . THR A 1 94 ? -11.148 -31.422 -3.803 1 98.06 94 THR A C 1
ATOM 723 O O . THR A 1 94 ? -11.07 -32.094 -2.762 1 98.06 94 THR A O 1
ATOM 726 N N . ARG A 1 95 ? -10.094 -30.734 -4.348 1 97.94 95 ARG A N 1
ATOM 727 C CA . ARG A 1 95 ? -8.766 -30.75 -3.732 1 97.94 95 ARG A CA 1
ATOM 728 C C . ARG A 1 95 ? -8.211 -29.328 -3.596 1 97.94 95 ARG A C 1
ATOM 730 O O . ARG A 1 95 ? -8.461 -28.469 -4.445 1 97.94 95 ARG A O 1
ATOM 737 N N . LEU A 1 96 ? -7.504 -29.109 -2.512 1 98.56 96 LEU A N 1
ATOM 738 C CA . LEU A 1 96 ? -6.711 -27.906 -2.316 1 98.56 96 LEU A CA 1
ATOM 739 C C . LEU A 1 96 ? -5.23 -28.188 -2.525 1 98.56 96 LEU A C 1
ATOM 741 O O . LEU A 1 96 ? -4.754 -29.281 -2.215 1 98.56 96 LEU A O 1
ATOM 745 N N . PHE A 1 97 ? -4.535 -27.281 -3.055 1 98.12 97 PHE A N 1
ATOM 746 C CA . PHE A 1 97 ? -3.107 -27.453 -3.303 1 98.12 97 PHE A CA 1
ATOM 747 C C . PHE A 1 97 ? -2.291 -26.703 -2.252 1 98.12 97 PHE A C 1
ATOM 749 O O . PHE A 1 97 ? -2.273 -25.469 -2.229 1 98.12 97 PHE A O 1
ATOM 756 N N . ARG A 1 98 ? -1.608 -27.359 -1.349 1 98.31 98 ARG A N 1
ATOM 757 C CA . ARG A 1 98 ? -0.649 -26.938 -0.334 1 98.31 98 ARG A CA 1
ATOM 758 C C . ARG A 1 98 ? -1.191 -25.766 0.473 1 98.31 98 ARG A C 1
ATOM 760 O O . ARG A 1 98 ? -0.51 -24.75 0.639 1 98.31 98 ARG A O 1
ATOM 767 N N . PRO A 1 99 ? -2.445 -25.938 1.017 1 98.56 99 PRO A N 1
ATOM 768 C CA . PRO A 1 99 ? -3.053 -24.844 1.775 1 98.56 99 PRO A CA 1
ATOM 769 C C . PRO A 1 99 ? -2.254 -24.469 3.023 1 98.56 99 PRO A C 1
ATOM 771 O O . PRO A 1 99 ? -2.338 -23.344 3.502 1 98.56 99 PRO A O 1
ATOM 774 N N . ASP A 1 100 ? -1.445 -25.391 3.494 1 98.25 100 ASP A N 1
ATOM 775 C CA . ASP A 1 100 ? -0.629 -25.156 4.68 1 98.25 100 ASP A CA 1
ATOM 776 C C . ASP A 1 100 ? 0.385 -24.047 4.434 1 98.25 100 ASP A C 1
ATOM 778 O O . ASP A 1 100 ? 0.613 -23.203 5.305 1 98.25 100 ASP A O 1
ATOM 782 N N . LEU A 1 101 ? 0.998 -24.031 3.213 1 98.44 101 LEU A N 1
ATOM 783 C CA . LEU A 1 101 ? 1.98 -23 2.889 1 98.44 101 LEU A CA 1
ATOM 784 C C . LEU A 1 101 ? 1.312 -21.641 2.736 1 98.44 101 LEU A C 1
ATOM 786 O O . LEU A 1 101 ? 1.892 -20.609 3.104 1 98.44 101 LEU A O 1
ATOM 790 N N . ASN A 1 102 ? 0.088 -21.656 2.172 1 98.62 102 ASN A N 1
ATOM 791 C CA . ASN A 1 102 ? -0.656 -20.406 2.1 1 98.62 102 ASN A CA 1
ATOM 792 C C . ASN A 1 102 ? -0.939 -19.844 3.49 1 98.62 102 ASN A C 1
ATOM 794 O O . ASN A 1 102 ? -0.772 -18.641 3.725 1 98.62 102 ASN A O 1
ATOM 798 N N . MET A 1 103 ? -1.336 -20.688 4.418 1 98.81 103 MET A N 1
ATOM 799 C CA . MET A 1 103 ? -1.665 -20.234 5.77 1 98.81 103 MET A CA 1
ATOM 800 C C . MET A 1 103 ? -0.418 -19.75 6.5 1 98.81 103 MET A C 1
ATOM 802 O O . MET A 1 103 ? -0.467 -18.75 7.219 1 98.81 103 MET A O 1
ATOM 806 N N . ALA A 1 104 ? 0.648 -20.469 6.309 1 98.69 104 ALA A N 1
ATOM 807 C CA . ALA A 1 104 ? 1.899 -20.031 6.93 1 98.69 104 ALA A CA 1
ATOM 808 C C . ALA A 1 104 ? 2.318 -18.656 6.43 1 98.69 104 ALA A C 1
ATOM 810 O O . ALA A 1 104 ? 2.719 -17.797 7.219 1 98.69 104 ALA A O 1
ATOM 811 N N . ARG A 1 105 ? 2.268 -18.484 5.152 1 98.56 105 ARG A N 1
ATOM 812 C CA . ARG A 1 105 ? 2.633 -17.203 4.562 1 98.56 105 ARG A CA 1
ATOM 813 C C . ARG A 1 105 ? 1.681 -16.094 5.012 1 98.56 105 ARG A C 1
ATOM 815 O O . ARG A 1 105 ? 2.107 -14.977 5.289 1 98.56 105 ARG A O 1
ATOM 822 N N . MET A 1 106 ? 0.421 -16.406 5.098 1 98.69 106 MET A N 1
ATOM 823 C CA . MET A 1 106 ? -0.562 -15.43 5.551 1 98.69 106 MET A CA 1
ATOM 824 C C . MET A 1 106 ? -0.277 -15 6.984 1 98.69 106 MET A C 1
ATOM 826 O O . MET A 1 106 ? -0.342 -13.812 7.305 1 98.69 106 MET A O 1
ATOM 830 N N . ASN A 1 107 ? 0.034 -15.914 7.82 1 98.31 107 ASN A N 1
ATOM 831 C CA . ASN A 1 107 ? 0.316 -15.617 9.219 1 98.31 107 ASN A CA 1
ATOM 832 C C . ASN A 1 107 ? 1.594 -14.797 9.375 1 98.31 107 ASN A C 1
ATOM 834 O O . ASN A 1 107 ? 1.676 -13.922 10.234 1 98.31 107 ASN A O 1
ATOM 838 N N . ARG A 1 108 ? 2.592 -15.094 8.578 1 97.31 108 ARG A N 1
ATOM 839 C CA . ARG A 1 108 ? 3.797 -14.266 8.578 1 97.31 108 ARG A CA 1
ATOM 840 C C . ARG A 1 108 ? 3.471 -12.82 8.242 1 97.31 108 ARG A C 1
ATOM 842 O O . ARG A 1 108 ? 3.98 -11.898 8.875 1 97.31 108 ARG A O 1
ATOM 849 N N . GLY A 1 109 ? 2.672 -12.664 7.223 1 97.44 109 GLY A N 1
ATOM 850 C CA . GLY A 1 109 ? 2.227 -11.328 6.863 1 97.44 109 GLY A CA 1
ATOM 851 C C . GLY A 1 109 ? 1.407 -10.664 7.949 1 97.44 109 GLY A C 1
ATOM 852 O O . GLY A 1 109 ? 1.595 -9.477 8.234 1 97.44 109 GLY A O 1
ATOM 853 N N . ALA A 1 110 ? 0.482 -11.406 8.539 1 97.38 110 ALA A N 1
ATOM 854 C CA . ALA A 1 110 ? -0.362 -10.867 9.602 1 97.38 110 ALA A CA 1
ATOM 855 C C . ALA A 1 110 ? 0.483 -10.336 10.758 1 97.38 110 ALA A C 1
ATOM 857 O O . ALA A 1 110 ? 0.261 -9.227 11.234 1 97.38 110 ALA A O 1
ATOM 858 N N . ALA A 1 111 ? 1.429 -11.031 11.133 1 95.75 111 ALA A N 1
ATOM 859 C CA . ALA A 1 111 ? 2.314 -10.617 12.219 1 95.75 111 ALA A CA 1
ATOM 860 C C . ALA A 1 111 ? 3.043 -9.32 11.867 1 95.75 111 ALA A C 1
ATOM 862 O O . ALA A 1 111 ? 3.088 -8.383 12.672 1 95.75 111 ALA A O 1
ATOM 863 N N . ARG A 1 112 ? 3.564 -9.227 10.664 1 95.69 112 ARG A N 1
ATOM 864 C CA . ARG A 1 112 ? 4.32 -8.062 10.219 1 95.69 112 ARG A CA 1
ATOM 865 C C . ARG A 1 112 ? 3.42 -6.84 10.094 1 95.69 112 ARG A C 1
ATOM 867 O O . ARG A 1 112 ? 3.883 -5.707 10.227 1 95.69 112 ARG A O 1
ATOM 874 N N . MET A 1 113 ? 2.174 -7.059 9.898 1 95.81 113 MET A N 1
ATOM 875 C CA . MET A 1 113 ? 1.211 -5.973 9.758 1 95.81 113 MET A CA 1
ATOM 876 C C . MET A 1 113 ? 0.622 -5.586 11.109 1 95.81 113 MET A C 1
ATOM 878 O O . MET A 1 113 ? -0.347 -4.828 11.172 1 95.81 113 MET A O 1
ATOM 882 N N . ALA A 1 114 ? 1.042 -6.281 12.164 1 94.12 114 ALA A N 1
ATOM 883 C CA . ALA A 1 114 ? 0.468 -6.129 13.5 1 94.12 114 ALA A CA 1
ATOM 884 C C . ALA A 1 114 ? -1.006 -6.527 13.508 1 94.12 114 ALA A C 1
ATOM 886 O O . ALA A 1 114 ? -1.816 -5.914 14.203 1 94.12 114 ALA A O 1
ATOM 887 N N . PHE A 1 115 ? -1.428 -7.43 12.688 1 96.62 115 PHE A N 1
ATOM 888 C CA . PHE A 1 115 ? -2.732 -8.078 12.719 1 96.62 115 PHE A CA 1
ATOM 889 C C . PHE A 1 115 ? -2.703 -9.297 13.641 1 96.62 115 PHE A C 1
ATOM 891 O O . PHE A 1 115 ? -1.629 -9.773 14.008 1 96.62 115 PHE A O 1
ATOM 898 N N . PRO A 1 116 ? -3.93 -9.734 14.07 1 96.38 116 PRO A N 1
ATOM 899 C CA . PRO A 1 116 ? -3.947 -11.016 14.789 1 96.38 116 PRO A CA 1
ATOM 900 C C . PRO A 1 116 ? -3.574 -12.195 13.898 1 96.38 116 PRO A C 1
ATOM 902 O O . PRO A 1 116 ? -3.951 -12.234 12.719 1 96.38 116 PRO A O 1
ATOM 905 N N . THR A 1 117 ? -2.766 -13.07 14.414 1 97.19 117 THR A N 1
ATOM 906 C CA . THR A 1 117 ? -2.523 -14.336 13.734 1 97.19 117 THR A CA 1
ATOM 907 C C . THR A 1 117 ? -3.605 -15.359 14.094 1 97.19 117 THR A C 1
ATOM 909 O O . THR A 1 117 ? -4.531 -15.047 14.844 1 97.19 117 THR A O 1
ATOM 912 N N . PHE A 1 118 ? -3.539 -16.516 13.477 1 97.75 118 PHE A N 1
ATOM 913 C CA . PHE A 1 118 ? -4.547 -17.562 13.672 1 97.75 118 PHE A CA 1
ATOM 914 C C . PHE A 1 118 ? -3.961 -18.938 13.398 1 97.75 118 PHE A C 1
ATOM 916 O O . PHE A 1 118 ? -2.854 -19.047 12.867 1 97.75 118 PHE A O 1
ATOM 923 N N . ASP A 1 119 ? -4.676 -19.938 13.875 1 97.94 119 ASP A N 1
ATOM 924 C CA . ASP A 1 119 ? -4.316 -21.297 13.523 1 97.94 119 ASP A CA 1
ATOM 925 C C . ASP A 1 119 ? -4.68 -21.594 12.07 1 97.94 119 ASP A C 1
ATOM 927 O O . ASP A 1 119 ? -5.859 -21.641 11.711 1 97.94 119 ASP A O 1
ATOM 931 N N . GLY A 1 120 ? -3.697 -21.859 11.273 1 98.44 120 GLY A N 1
ATOM 932 C CA . GLY A 1 120 ? -3.898 -22.094 9.852 1 98.44 120 GLY A CA 1
ATOM 933 C C . GLY A 1 120 ? -4.867 -23.219 9.562 1 98.44 120 GLY A C 1
ATOM 934 O O . GLY A 1 120 ? -5.629 -23.156 8.594 1 98.44 120 GLY A O 1
ATOM 935 N N . SER A 1 121 ? -4.828 -24.266 10.352 1 98.56 121 SER A N 1
ATOM 936 C CA . SER A 1 121 ? -5.711 -25.406 10.133 1 98.56 121 SER A CA 1
ATOM 937 C C . SER A 1 121 ? -7.172 -25.016 10.32 1 98.56 121 SER A C 1
ATOM 939 O O . SER A 1 121 ? -8.062 -25.578 9.68 1 98.56 121 SER A O 1
ATOM 941 N N . GLU A 1 122 ? -7.469 -24.047 11.242 1 98.75 122 GLU A N 1
ATOM 942 C CA . GLU A 1 122 ? -8.828 -23.562 11.445 1 98.75 122 GLU A CA 1
ATOM 943 C C . GLU A 1 122 ? -9.359 -22.844 10.211 1 98.75 122 GLU A C 1
ATOM 945 O O . GLU A 1 122 ? -10.492 -23.078 9.789 1 98.75 122 GLU A O 1
ATOM 950 N N . LEU A 1 123 ? -8.539 -22 9.617 1 98.88 123 LEU A N 1
ATOM 951 C CA . LEU A 1 123 ? -9 -21.297 8.422 1 98.88 123 LEU A CA 1
ATOM 952 C C . LEU A 1 123 ? -9.141 -22.25 7.25 1 98.88 123 LEU A C 1
ATOM 954 O O . LEU A 1 123 ? -10.078 -22.141 6.453 1 98.88 123 LEU A O 1
ATOM 958 N N . VAL A 1 124 ? -8.203 -23.219 7.129 1 98.88 124 VAL A N 1
ATOM 959 C CA . VAL A 1 124 ? -8.32 -24.219 6.07 1 98.88 124 VAL A CA 1
ATOM 960 C C . VAL A 1 124 ? -9.648 -24.969 6.215 1 98.88 124 VAL A C 1
ATOM 962 O O . VAL A 1 124 ? -10.344 -25.203 5.227 1 98.88 124 VAL A O 1
ATOM 965 N N . SER A 1 125 ? -9.969 -25.344 7.453 1 98.81 125 SER A N 1
ATOM 966 C CA . SER A 1 125 ? -11.234 -26.016 7.703 1 98.81 125 SER A CA 1
ATOM 967 C C . SER A 1 125 ? -12.414 -25.172 7.262 1 98.81 125 SER A C 1
ATOM 969 O O . SER A 1 125 ? -13.367 -25.672 6.668 1 98.81 125 SER A O 1
ATOM 971 N N . LEU A 1 126 ? -12.414 -23.906 7.562 1 98.94 126 LEU A N 1
ATOM 972 C CA . LEU A 1 126 ? -13.484 -22.984 7.188 1 98.94 126 LEU A CA 1
ATOM 973 C C . LEU A 1 126 ? -13.57 -22.844 5.672 1 98.94 126 LEU A C 1
ATOM 975 O O . LEU A 1 126 ? -14.664 -22.797 5.109 1 98.94 126 LEU A O 1
ATOM 979 N N . ILE A 1 127 ? -12.438 -22.797 5.004 1 98.94 127 ILE A N 1
ATOM 980 C CA . ILE A 1 127 ? -12.398 -22.703 3.549 1 98.94 127 ILE A CA 1
ATOM 981 C C . ILE A 1 127 ? -12.984 -23.984 2.941 1 98.94 127 ILE A C 1
ATOM 983 O O . ILE A 1 127 ? -13.734 -23.922 1.964 1 98.94 127 ILE A O 1
ATOM 987 N N . LYS A 1 128 ? -12.633 -25.125 3.494 1 98.88 128 LYS A N 1
ATOM 988 C CA . LYS A 1 128 ? -13.211 -26.391 3.033 1 98.88 128 LYS A CA 1
ATOM 989 C C . LYS A 1 128 ? -14.734 -26.359 3.125 1 98.88 128 LYS A C 1
ATOM 991 O O . LYS A 1 128 ? -15.422 -26.812 2.211 1 98.88 128 LYS A O 1
ATOM 996 N N . GLU A 1 129 ? -15.258 -25.844 4.25 1 98.88 129 GLU A N 1
ATOM 997 C CA . GLU A 1 129 ? -16.703 -25.75 4.41 1 98.88 129 GLU A CA 1
ATOM 998 C C . GLU A 1 129 ? -17.312 -24.828 3.359 1 98.88 129 GLU A C 1
ATOM 1000 O O . GLU A 1 129 ? -18.391 -25.125 2.816 1 98.88 129 GLU A O 1
ATOM 1005 N N . LEU A 1 130 ? -16.656 -23.719 3.074 1 98.88 130 LEU A N 1
ATOM 1006 C CA . LEU A 1 130 ? -17.125 -22.797 2.039 1 98.88 130 LEU A CA 1
ATOM 1007 C C . LEU A 1 130 ? -17.188 -23.5 0.683 1 98.88 130 LEU A C 1
ATOM 1009 O O . LEU A 1 130 ? -18.156 -23.344 -0.063 1 98.88 130 LEU A O 1
ATOM 1013 N N . LEU A 1 131 ? -16.156 -24.25 0.362 1 98.75 131 LEU A N 1
ATOM 1014 C CA . LEU A 1 131 ? -16.094 -25.016 -0.879 1 98.75 131 LEU A CA 1
ATOM 1015 C C . LEU A 1 131 ? -17.219 -26.031 -0.952 1 98.75 131 LEU A C 1
ATOM 1017 O O . LEU A 1 131 ? -17.812 -26.234 -2.016 1 98.75 131 LEU A O 1
ATOM 1021 N N . ARG A 1 132 ? -17.516 -26.703 0.177 1 98.31 132 ARG A N 1
ATOM 1022 C CA . ARG A 1 132 ? -18.609 -27.672 0.214 1 98.31 132 ARG A CA 1
ATOM 1023 C C . ARG A 1 132 ? -19.953 -27 -0.044 1 98.31 132 ARG A C 1
ATOM 1025 O O . ARG A 1 132 ? -20.766 -27.5 -0.826 1 98.31 132 ARG A O 1
ATOM 1032 N N . ILE A 1 133 ? -20.125 -25.875 0.566 1 98.25 133 ILE A N 1
ATOM 1033 C CA . ILE A 1 133 ? -21.391 -25.156 0.474 1 98.25 133 ILE A CA 1
ATOM 1034 C C . ILE A 1 133 ? -21.609 -24.672 -0.956 1 98.25 133 ILE A C 1
ATOM 1036 O O . ILE A 1 133 ? -22.719 -24.719 -1.481 1 98.25 133 ILE A O 1
ATOM 1040 N N . ASP A 1 134 ? -20.578 -24.266 -1.601 1 98.25 134 ASP A N 1
ATOM 1041 C CA . ASP A 1 134 ? -20.672 -23.719 -2.951 1 98.25 134 ASP A CA 1
ATOM 1042 C C . ASP A 1 134 ? -20.172 -24.719 -3.986 1 98.25 134 ASP A C 1
ATOM 1044 O O . ASP A 1 134 ? -19.625 -24.328 -5.023 1 98.25 134 ASP A O 1
ATOM 1048 N N . ASP A 1 135 ? -20.266 -25.984 -3.721 1 97 135 ASP A N 1
ATOM 1049 C CA . ASP A 1 135 ? -19.719 -27.047 -4.566 1 97 135 ASP A CA 1
ATOM 1050 C C . ASP A 1 135 ? -20.281 -26.953 -5.984 1 97 135 ASP A C 1
ATOM 1052 O O . ASP A 1 135 ? -19.609 -27.297 -6.949 1 97 135 ASP A O 1
ATOM 1056 N N . ARG A 1 136 ? -21.516 -26.5 -6.156 1 95.69 136 ARG A N 1
ATOM 1057 C CA . ARG A 1 136 ? -22.125 -26.422 -7.477 1 95.69 136 ARG A CA 1
ATOM 1058 C C . ARG A 1 136 ? -21.344 -25.469 -8.383 1 95.69 136 ARG A C 1
ATOM 1060 O O . ARG A 1 136 ? -21.5 -25.516 -9.602 1 95.69 136 ARG A O 1
ATOM 1067 N N . TRP A 1 137 ? -20.578 -24.578 -7.797 1 96.31 137 TRP A N 1
ATOM 1068 C CA . TRP A 1 137 ? -19.812 -23.609 -8.555 1 96.31 137 TRP A CA 1
ATOM 1069 C C . TRP A 1 137 ? -18.469 -24.203 -8.984 1 96.31 137 TRP A C 1
ATOM 1071 O O . TRP A 1 137 ? -17.75 -23.609 -9.805 1 96.31 137 TRP A O 1
ATOM 1081 N N . MET A 1 138 ? -18.094 -25.375 -8.43 1 95.5 138 MET A N 1
ATOM 1082 C CA . MET A 1 138 ? -16.812 -25.984 -8.773 1 95.5 138 MET A CA 1
ATOM 1083 C C . MET A 1 138 ? -16.75 -26.328 -10.258 1 95.5 138 MET A C 1
ATOM 1085 O O . MET A 1 138 ? -17.578 -27.109 -10.75 1 95.5 138 MET A O 1
ATOM 1089 N N . PRO A 1 139 ? -15.75 -25.766 -10.93 1 93.31 139 PRO A N 1
ATOM 1090 C CA . PRO A 1 139 ? -15.633 -26.156 -12.336 1 93.31 139 PRO A CA 1
ATOM 1091 C C . PRO A 1 139 ? -15.234 -27.625 -12.508 1 93.31 139 PRO A C 1
ATOM 1093 O O . PRO A 1 139 ? -14.398 -28.125 -11.75 1 93.31 139 PRO A O 1
ATOM 1096 N N . THR A 1 140 ? -15.805 -28.234 -13.516 1 89.44 140 THR A N 1
ATOM 1097 C CA . THR A 1 140 ? -15.516 -29.656 -13.742 1 89.44 140 THR A CA 1
ATOM 1098 C C . THR A 1 140 ? -14.734 -29.844 -15.047 1 89.44 140 THR A C 1
ATOM 1100 O O . THR A 1 140 ? -14.164 -30.906 -15.281 1 89.44 140 THR A O 1
ATOM 1103 N N . ASP A 1 141 ? -14.734 -28.766 -15.883 1 87.62 141 ASP A N 1
ATOM 1104 C CA . ASP A 1 141 ? -13.977 -28.859 -17.125 1 87.62 141 ASP A CA 1
ATOM 1105 C C . ASP A 1 141 ? -12.477 -28.969 -16.859 1 87.62 141 ASP A C 1
ATOM 1107 O O . ASP A 1 141 ? -11.961 -28.312 -15.953 1 87.62 141 ASP A O 1
ATOM 1111 N N . PRO A 1 142 ? -11.844 -29.766 -17.75 1 83.88 142 PRO A N 1
ATOM 1112 C CA . PRO A 1 142 ? -10.398 -29.875 -17.562 1 83.88 142 PRO A CA 1
ATOM 1113 C C . PRO A 1 142 ? -9.695 -28.516 -17.625 1 83.88 142 PRO A C 1
ATOM 1115 O O . PRO A 1 142 ? -9.984 -27.703 -18.5 1 83.88 142 PRO A O 1
ATOM 1118 N N . GLY A 1 143 ? -8.844 -28.328 -16.672 1 87 143 GLY A N 1
ATOM 1119 C CA . GLY A 1 143 ? -8.039 -27.109 -16.688 1 87 143 GLY A CA 1
ATOM 1120 C C . GLY A 1 143 ? -8.688 -25.969 -15.922 1 87 143 GLY A C 1
ATOM 1121 O O . GLY A 1 143 ? -8.023 -24.969 -15.617 1 87 143 GLY A O 1
ATOM 1122 N N . CYS A 1 144 ? -9.969 -26.078 -15.68 1 92.5 144 CYS A N 1
ATOM 1123 C CA . CYS A 1 144 ? -10.664 -25.062 -14.914 1 92.5 144 CYS A CA 1
ATOM 1124 C C . CYS A 1 144 ? -10.531 -25.312 -13.414 1 92.5 144 CYS A C 1
ATOM 1126 O O . CYS A 1 144 ? -10.297 -26.438 -12.992 1 92.5 144 CYS A O 1
ATOM 1128 N N . SER A 1 145 ? -10.555 -24.266 -12.609 1 95.25 145 SER A N 1
ATOM 1129 C CA . SER A 1 145 ? -10.375 -24.375 -11.164 1 95.25 145 SER A CA 1
ATOM 1130 C C . SER A 1 145 ? -11.172 -23.312 -10.422 1 95.25 145 SER A C 1
ATOM 1132 O O . SER A 1 145 ? -11.852 -22.5 -11.047 1 95.25 145 SER A O 1
ATOM 1134 N N . MET A 1 146 ? -11.242 -23.438 -9.148 1 96.88 146 MET A N 1
ATOM 1135 C CA . MET A 1 146 ? -11.812 -22.406 -8.266 1 96.88 146 MET A CA 1
ATOM 1136 C C . MET A 1 146 ? -10.711 -21.609 -7.59 1 96.88 146 MET A C 1
ATOM 1138 O O . MET A 1 146 ? -9.891 -22.156 -6.848 1 96.88 146 MET A O 1
ATOM 1142 N N . TYR A 1 147 ? -10.672 -20.359 -7.973 1 97.56 147 TYR A N 1
ATOM 1143 C CA . TYR A 1 147 ? -9.758 -19.469 -7.27 1 97.56 147 TYR A CA 1
ATOM 1144 C C . TYR A 1 147 ? -10.328 -19.062 -5.918 1 97.56 147 TYR A C 1
ATOM 1146 O O . TYR A 1 147 ? -11.508 -18.734 -5.812 1 97.56 147 TYR A O 1
ATOM 1154 N N . ILE A 1 148 ? -9.5 -19.109 -4.844 1 98.69 148 ILE A N 1
ATOM 1155 C CA . ILE A 1 148 ? -9.883 -18.781 -3.475 1 98.69 148 ILE A CA 1
ATOM 1156 C C . ILE A 1 148 ? -9.023 -17.625 -2.963 1 98.69 148 ILE A C 1
ATOM 1158 O O . ILE A 1 148 ? -7.797 -17.656 -3.076 1 98.69 148 ILE A O 1
ATOM 1162 N N . ARG A 1 149 ? -9.656 -16.609 -2.381 1 98.69 149 ARG A N 1
ATOM 1163 C CA . ARG A 1 149 ? -8.977 -15.375 -1.969 1 98.69 149 ARG A CA 1
ATOM 1164 C C . ARG A 1 149 ? -9.234 -15.078 -0.495 1 98.69 149 ARG A C 1
ATOM 1166 O O . ARG A 1 149 ? -10.086 -14.25 -0.161 1 98.69 149 ARG A O 1
ATOM 1173 N N . PRO A 1 150 ? -8.492 -15.727 0.445 1 98.88 150 PRO A N 1
ATOM 1174 C CA . PRO A 1 150 ? -8.508 -15.227 1.82 1 98.88 150 PRO A CA 1
ATOM 1175 C C . PRO A 1 150 ? -7.906 -13.828 1.942 1 98.88 150 PRO A C 1
ATOM 1177 O O . PRO A 1 150 ? -6.852 -13.547 1.361 1 98.88 150 PRO A O 1
ATOM 1180 N N . THR A 1 151 ? -8.57 -12.945 2.658 1 98.94 151 THR A N 1
ATOM 1181 C CA . THR A 1 151 ? -8.141 -11.555 2.787 1 98.94 151 THR A CA 1
ATOM 1182 C C . THR A 1 151 ? -8.344 -11.055 4.215 1 98.94 151 THR A C 1
ATOM 1184 O O . THR A 1 151 ? -9.336 -11.391 4.859 1 98.94 151 THR A O 1
ATOM 1187 N N . MET A 1 152 ? -7.402 -10.328 4.746 1 98.88 152 MET A N 1
ATOM 1188 C CA . MET A 1 152 ? -7.551 -9.586 5.996 1 98.88 152 MET A CA 1
ATOM 1189 C C . MET A 1 152 ? -7.41 -8.086 5.754 1 98.88 152 MET A C 1
ATOM 1191 O O . MET A 1 152 ? -6.504 -7.652 5.039 1 98.88 152 MET A O 1
ATOM 1195 N N . ILE A 1 153 ? -8.289 -7.309 6.328 1 98.88 153 ILE A N 1
ATOM 1196 C CA . ILE A 1 153 ? -8.227 -5.855 6.211 1 98.88 153 ILE A CA 1
ATOM 1197 C C . ILE A 1 153 ? -8.406 -5.219 7.586 1 98.88 153 ILE A C 1
ATOM 1199 O O . ILE A 1 153 ? -9.148 -5.738 8.43 1 98.88 153 ILE A O 1
ATOM 1203 N N . GLY A 1 154 ? -7.648 -4.125 7.883 1 98.44 154 GLY A N 1
ATOM 1204 C CA . GLY A 1 154 ? -7.914 -3.303 9.055 1 98.44 154 GLY A CA 1
ATOM 1205 C C . GLY A 1 154 ? -9.164 -2.449 8.914 1 98.44 154 GLY A C 1
ATOM 1206 O O . GLY A 1 154 ? -9.266 -1.648 7.98 1 98.44 154 GLY A O 1
ATOM 1207 N N . THR A 1 155 ? -10.102 -2.566 9.836 1 98.12 155 THR A N 1
ATOM 1208 C CA . THR A 1 155 ? -11.391 -1.906 9.664 1 98.12 155 THR A CA 1
ATOM 1209 C C . THR A 1 155 ? -11.633 -0.889 10.773 1 98.12 155 THR A C 1
ATOM 1211 O O . THR A 1 155 ? -12.719 -0.315 10.875 1 98.12 155 THR A O 1
ATOM 1214 N N . ARG A 1 156 ? -10.617 -0.71 11.633 1 96.25 156 ARG A N 1
ATOM 1215 C CA . ARG A 1 156 ? -10.781 0.314 12.656 1 96.25 156 ARG A CA 1
ATOM 1216 C C . ARG A 1 156 ? -11.242 1.633 12.047 1 96.25 156 ARG A C 1
ATOM 1218 O O . ARG A 1 156 ? -10.664 2.109 11.07 1 96.25 156 ARG A O 1
ATOM 1225 N N . ALA A 1 157 ? -12.328 2.199 12.633 1 96.5 157 ALA A N 1
ATOM 1226 C CA . ALA A 1 157 ? -12.945 3.41 12.094 1 96.5 157 ALA A CA 1
ATOM 1227 C C . ALA A 1 157 ? -12.328 4.66 12.719 1 96.5 157 ALA A C 1
ATOM 1229 O O . ALA A 1 157 ? -12.992 5.383 13.461 1 96.5 157 ALA A O 1
ATOM 1230 N N . SER A 1 158 ? -11.172 4.984 12.375 1 96.12 158 SER A N 1
ATOM 1231 C CA . SER A 1 158 ? -10.469 6.152 12.891 1 96.12 158 SER A CA 1
ATOM 1232 C C . SER A 1 158 ? -9.336 6.57 11.961 1 96.12 158 SER A C 1
ATOM 1234 O O . SER A 1 158 ? -8.719 5.727 11.305 1 96.12 158 SER A O 1
ATOM 1236 N N . LEU A 1 159 ? -9.156 7.875 11.914 1 95.38 159 LEU A N 1
ATOM 1237 C CA . LEU A 1 159 ? -7.973 8.352 11.211 1 95.38 159 LEU A CA 1
ATOM 1238 C C . LEU A 1 159 ? -6.746 8.312 12.109 1 95.38 159 LEU A C 1
ATOM 1240 O O . LEU A 1 159 ? -6.859 8.492 13.328 1 95.38 159 LEU A O 1
ATOM 1244 N N . GLY A 1 160 ? -5.625 8.07 11.516 1 93 160 GLY A N 1
ATOM 1245 C CA . GLY A 1 160 ? -4.379 7.938 12.25 1 93 160 GLY A CA 1
ATOM 1246 C C . GLY A 1 160 ? -3.662 6.629 11.977 1 93 160 GLY A C 1
ATOM 1247 O O . GLY A 1 160 ? -4.293 5.574 11.898 1 93 160 GLY A O 1
ATOM 1248 N N . VAL A 1 161 ? -2.4 6.77 11.883 1 91.88 161 VAL A N 1
ATOM 1249 C CA . VAL A 1 161 ? -1.579 5.602 11.594 1 91.88 161 VAL A CA 1
ATOM 1250 C C . VAL A 1 161 ? -1.303 4.832 12.883 1 91.88 161 VAL A C 1
ATOM 1252 O O . VAL A 1 161 ? -0.867 5.414 13.883 1 91.88 161 VAL A O 1
ATOM 1255 N N . GLY A 1 162 ? -1.589 3.633 12.938 1 91.88 162 GLY A N 1
ATOM 1256 C CA . GLY A 1 162 ? -1.365 2.771 14.086 1 91.88 162 GLY A CA 1
ATOM 1257 C C . GLY A 1 162 ? -1.865 1.354 13.883 1 91.88 162 GLY A C 1
ATOM 1258 O O . GLY A 1 162 ? -2.389 1.026 12.812 1 91.88 162 GLY A O 1
ATOM 1259 N N . PRO A 1 163 ? -1.594 0.548 14.914 1 92 163 PRO A N 1
ATOM 1260 C CA . PRO A 1 163 ? -2.082 -0.829 14.805 1 92 163 PRO A CA 1
ATOM 1261 C C . PRO A 1 163 ? -3.604 -0.909 14.695 1 92 163 PRO A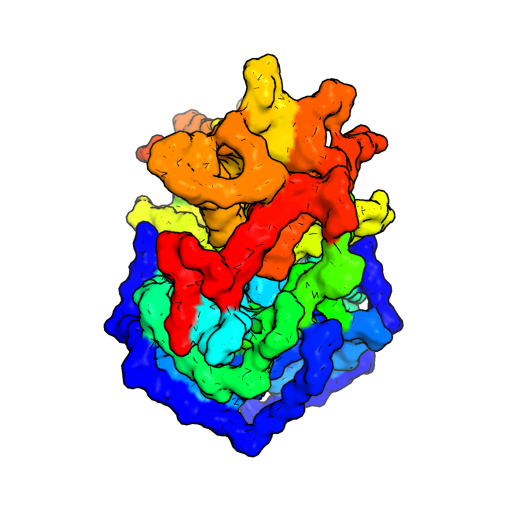 C 1
ATOM 1263 O O . PRO A 1 163 ? -4.312 -0.099 15.297 1 92 163 PRO A O 1
ATOM 1266 N N . SER A 1 164 ? -4.012 -1.854 13.945 1 91.44 164 SER A N 1
ATOM 1267 C CA . SER A 1 164 ? -5.453 -2.029 13.805 1 91.44 164 SER A CA 1
ATOM 1268 C C . SER A 1 164 ? -6.051 -2.701 15.039 1 91.44 164 SER A C 1
ATOM 1270 O O . SER A 1 164 ? -5.598 -3.771 15.445 1 91.44 164 SER A O 1
ATOM 1272 N N . THR A 1 165 ? -7.086 -2.059 15.578 1 95.38 165 THR A N 1
ATOM 1273 C CA . THR A 1 165 ? -7.766 -2.645 16.734 1 95.38 165 THR A CA 1
ATOM 1274 C C . THR A 1 165 ? -8.984 -3.451 16.281 1 95.38 165 THR A C 1
ATOM 1276 O O . THR A 1 165 ? -9.625 -4.109 17.109 1 95.38 165 THR A O 1
ATOM 1279 N N . GLU A 1 166 ? -9.336 -3.352 15.062 1 97.38 166 GLU A N 1
ATOM 1280 C CA . GLU A 1 166 ? -10.383 -4.141 14.414 1 97.38 166 GLU A CA 1
ATOM 1281 C C . GLU A 1 166 ? -9.922 -4.656 13.055 1 97.38 166 GLU A C 1
ATOM 1283 O O . GLU A 1 166 ? -9.336 -3.908 12.266 1 97.38 166 GLU A O 1
ATOM 1288 N N . VAL A 1 167 ? -10.156 -5.949 12.812 1 98.25 167 VAL A N 1
ATOM 1289 C CA . VAL A 1 167 ? -9.75 -6.598 11.57 1 98.25 167 VAL A CA 1
ATOM 1290 C C . VAL A 1 167 ? -10.883 -7.473 11.047 1 98.25 167 VAL A C 1
ATOM 1292 O O . VAL A 1 167 ? -11.633 -8.07 11.828 1 98.25 167 VAL A O 1
ATOM 1295 N N . LEU A 1 168 ? -11.078 -7.457 9.742 1 98.88 168 LEU A N 1
ATOM 1296 C CA . LEU A 1 168 ? -11.992 -8.375 9.078 1 98.88 168 LEU A CA 1
ATOM 1297 C C . LEU A 1 168 ? -11.227 -9.383 8.227 1 98.88 168 LEU A C 1
ATOM 1299 O O . LEU A 1 168 ? -10.422 -9 7.371 1 98.88 168 LEU A O 1
ATOM 1303 N N . LEU A 1 169 ? -11.383 -10.648 8.547 1 98.88 169 LEU A N 1
ATOM 1304 C CA . LEU A 1 169 ? -10.977 -11.742 7.672 1 98.88 169 LEU A CA 1
ATOM 1305 C C . LEU A 1 169 ? -12.141 -12.203 6.797 1 98.88 169 LEU A C 1
ATOM 1307 O O . LEU A 1 169 ? -13.234 -12.469 7.301 1 98.88 169 LEU A O 1
ATOM 1311 N N . PHE A 1 170 ? -11.945 -12.234 5.496 1 98.94 170 PHE A N 1
ATOM 1312 C CA . PHE A 1 170 ? -13 -12.766 4.641 1 98.94 170 PHE A CA 1
ATOM 1313 C C . PHE A 1 170 ? -12.406 -13.586 3.498 1 98.94 170 PHE A C 1
ATOM 1315 O O . PHE A 1 170 ? -11.227 -13.453 3.182 1 98.94 170 PHE A O 1
ATOM 1322 N N . VAL A 1 171 ? -13.188 -14.477 2.959 1 98.94 171 VAL A N 1
ATOM 1323 C CA . VAL A 1 171 ? -12.789 -15.344 1.851 1 98.94 171 VAL A CA 1
ATOM 1324 C C . VAL A 1 171 ? -13.852 -15.297 0.755 1 98.94 171 VAL A C 1
ATOM 1326 O O . VAL A 1 171 ? -15.039 -15.492 1.026 1 98.94 171 VAL A O 1
ATOM 1329 N N . ILE A 1 172 ? -13.43 -15.008 -0.452 1 98.88 172 ILE A N 1
ATOM 1330 C CA . ILE A 1 172 ? -14.312 -15.062 -1.612 1 98.88 172 ILE A CA 1
ATOM 1331 C C . ILE A 1 172 ? -13.75 -16.031 -2.643 1 98.88 172 ILE A C 1
ATOM 1333 O O . ILE A 1 172 ? -12.562 -16.375 -2.6 1 98.88 172 ILE A O 1
ATOM 1337 N N . MET A 1 173 ? -14.594 -16.578 -3.459 1 98.5 173 MET A N 1
ATOM 1338 C CA . MET A 1 173 ? -14.18 -17.578 -4.449 1 98.5 173 MET A CA 1
ATOM 1339 C C . MET A 1 173 ? -14.664 -17.188 -5.84 1 98.5 173 MET A C 1
ATOM 1341 O O . MET A 1 173 ? -15.766 -16.656 -5.992 1 98.5 173 MET A O 1
ATOM 1345 N N . CYS A 1 174 ? -13.828 -17.469 -6.793 1 96.56 174 CYS A N 1
ATOM 1346 C CA . CYS A 1 174 ? -14.062 -17.141 -8.195 1 96.56 174 CYS A CA 1
ATOM 1347 C C . CYS A 1 174 ? -13.688 -18.312 -9.094 1 96.56 174 CYS A C 1
ATOM 1349 O O . CYS A 1 174 ? -12.508 -18.656 -9.227 1 96.56 174 CYS A O 1
ATOM 1351 N N . PRO A 1 175 ? -14.711 -18.953 -9.789 1 96.06 175 PRO A N 1
ATOM 1352 C CA . PRO A 1 175 ? -14.336 -19.984 -10.766 1 96.06 175 PRO A CA 1
ATOM 1353 C C . PRO A 1 175 ? -13.562 -19.406 -11.953 1 96.06 175 PRO A C 1
ATOM 1355 O O . PRO A 1 175 ? -13.891 -18.312 -12.438 1 96.06 175 PRO A O 1
ATOM 1358 N N . VAL A 1 176 ? -12.578 -20.094 -12.359 1 93.75 176 VAL A N 1
ATOM 1359 C CA . VAL A 1 176 ? -11.695 -19.578 -13.398 1 93.75 176 VAL A CA 1
ATOM 1360 C C . VAL A 1 176 ? -11.539 -20.609 -14.508 1 93.75 176 VAL A C 1
ATOM 1362 O O . VAL A 1 176 ? -11.461 -21.812 -14.227 1 93.75 176 VAL A O 1
ATOM 1365 N N . ALA A 1 177 ? -11.508 -20.109 -15.703 1 91.69 177 ALA A N 1
ATOM 1366 C CA . ALA A 1 177 ? -11.297 -20.969 -16.875 1 91.69 177 ALA A CA 1
ATOM 1367 C C . ALA A 1 177 ? -9.836 -21.406 -16.969 1 91.69 177 ALA A C 1
ATOM 1369 O O . ALA A 1 177 ? -9 -20.984 -16.172 1 91.69 177 ALA A O 1
ATOM 1370 N N . LYS A 1 178 ? -9.719 -22.297 -17.953 1 85.75 178 LYS A N 1
ATOM 1371 C CA . LYS A 1 178 ? -8.352 -22.703 -18.266 1 85.75 178 LYS A CA 1
ATOM 1372 C C . LYS A 1 178 ? -7.508 -21.484 -18.672 1 85.75 178 LYS A C 1
ATOM 1374 O O . LYS A 1 178 ? -7.926 -20.688 -19.516 1 85.75 178 LYS A O 1
ATOM 1379 N N . TYR A 1 179 ? -6.398 -21.453 -18.047 1 78.31 179 TYR A N 1
ATOM 1380 C CA . TYR A 1 179 ? -5.566 -20.266 -18.281 1 78.31 179 TYR A CA 1
ATOM 1381 C C . TYR A 1 179 ? -5.051 -20.25 -19.719 1 78.31 179 TYR A C 1
ATOM 1383 O O . TYR A 1 179 ? -5.012 -19.188 -20.344 1 78.31 179 TYR A O 1
ATOM 1391 N N . TYR A 1 180 ? -4.684 -21.422 -20.219 1 79.62 180 TYR A N 1
ATOM 1392 C CA . TYR A 1 180 ? -4.121 -21.516 -21.562 1 79.62 180 TYR A CA 1
ATOM 1393 C C . TYR A 1 180 ? -5.102 -22.172 -22.516 1 79.62 180 TYR A C 1
ATOM 1395 O O . TYR A 1 180 ? -4.746 -23.125 -23.219 1 79.62 180 TYR A O 1
ATOM 1403 N N . SER A 1 181 ? -6.309 -21.703 -22.609 1 74.19 181 SER A N 1
ATOM 1404 C CA . SER A 1 181 ? -7.336 -22.266 -23.469 1 74.19 181 SER A CA 1
ATOM 1405 C C . SER A 1 181 ? -6.898 -22.266 -24.922 1 74.19 181 SER A C 1
ATOM 1407 O O . SER A 1 181 ? -7.176 -23.219 -25.656 1 74.19 181 SER A O 1
ATOM 1409 N N . SER A 1 182 ? -6.23 -21.25 -25.391 1 74.62 182 SER A N 1
ATOM 1410 C CA . SER A 1 182 ? -5.758 -21.156 -26.766 1 74.62 182 SER A CA 1
ATOM 1411 C C . SER A 1 182 ? -4.277 -21.5 -26.859 1 74.62 182 SER A C 1
ATOM 1413 O O . SER A 1 182 ? -3.635 -21.203 -27.875 1 74.62 182 SER A O 1
ATOM 1415 N N . GLY A 1 183 ? -3.816 -22.109 -25.859 1 78.56 183 GLY A N 1
ATOM 1416 C CA . GLY A 1 183 ? -2.387 -22.375 -25.812 1 78.56 183 GLY A CA 1
ATOM 1417 C C . GLY A 1 183 ? -1.611 -21.328 -25.031 1 78.56 183 GLY A C 1
ATOM 1418 O O . GLY A 1 183 ? -2.025 -20.172 -24.953 1 78.56 183 GLY A O 1
ATOM 1419 N N . ALA A 1 184 ? -0.581 -21.906 -24.5 1 87.25 184 ALA A N 1
ATOM 1420 C CA . ALA A 1 184 ? 0.27 -20.984 -23.734 1 87.25 184 ALA A CA 1
ATOM 1421 C C . ALA A 1 184 ? 1.017 -20.031 -24.672 1 87.25 184 ALA A C 1
ATOM 1423 O O . ALA A 1 184 ? 1.508 -20.438 -25.719 1 87.25 184 ALA A O 1
ATOM 1424 N N . LYS A 1 185 ? 0.92 -18.766 -24.375 1 89.75 185 LYS A N 1
ATOM 1425 C CA . LYS A 1 185 ? 1.659 -17.75 -25.109 1 89.75 185 LYS A CA 1
ATOM 1426 C C . LYS A 1 185 ? 2.727 -17.094 -24.234 1 89.75 185 LYS A C 1
ATOM 1428 O O . LYS A 1 185 ? 2.406 -16.438 -23.25 1 89.75 185 LYS A O 1
ATOM 1433 N N . PRO A 1 186 ? 3.941 -17.344 -24.641 1 95 186 PRO A N 1
ATOM 1434 C CA . PRO A 1 186 ? 5 -16.688 -23.859 1 95 186 PRO A CA 1
ATOM 1435 C C . PRO A 1 186 ? 4.844 -15.172 -23.797 1 95 186 PRO A C 1
ATOM 1437 O O . PRO A 1 186 ? 4.352 -14.57 -24.75 1 95 186 PRO A O 1
ATOM 1440 N N . VAL A 1 187 ? 5.293 -14.594 -22.703 1 96.19 187 VAL A N 1
ATOM 1441 C CA . VAL A 1 187 ? 5.102 -13.156 -22.516 1 96.19 187 VAL A CA 1
ATOM 1442 C C . VAL A 1 187 ? 6.422 -12.43 -22.75 1 96.19 187 VAL A C 1
ATOM 1444 O O . VAL A 1 187 ? 7.496 -13.023 -22.625 1 96.19 187 VAL A O 1
ATOM 1447 N N . SER A 1 188 ? 6.297 -11.164 -23.125 1 97.75 188 SER A N 1
ATOM 1448 C CA . SER A 1 188 ? 7.434 -10.25 -23.203 1 97.75 188 SER A CA 1
ATOM 1449 C C . SER A 1 188 ? 7.531 -9.383 -21.953 1 97.75 188 SER A C 1
ATOM 1451 O O . SER A 1 188 ? 6.512 -8.969 -21.391 1 97.75 188 SER A O 1
ATOM 1453 N N . LEU A 1 189 ? 8.758 -9.188 -21.484 1 98.38 189 LEU A N 1
ATOM 1454 C CA . LEU A 1 189 ? 8.992 -8.383 -20.297 1 98.38 189 LEU A CA 1
ATOM 1455 C C . LEU A 1 189 ? 9.766 -7.121 -20.641 1 98.38 189 LEU A C 1
ATOM 1457 O O . LEU A 1 189 ? 10.602 -7.125 -21.547 1 98.38 189 LEU A O 1
ATOM 1461 N N . LEU A 1 190 ? 9.516 -6.023 -20.016 1 98.56 190 LEU A N 1
ATOM 1462 C CA . LEU A 1 190 ? 10.406 -4.871 -19.969 1 98.56 190 LEU A CA 1
ATOM 1463 C C . LEU A 1 190 ? 11.141 -4.805 -18.641 1 98.56 190 LEU A C 1
ATOM 1465 O O . LEU A 1 190 ? 10.516 -4.676 -17.578 1 98.56 190 LEU A O 1
ATOM 1469 N N . ALA A 1 191 ? 12.453 -4.977 -18.656 1 98.25 191 ALA A N 1
ATOM 1470 C CA . ALA A 1 191 ? 13.234 -4.77 -17.438 1 98.25 191 ALA A CA 1
ATOM 1471 C C . ALA A 1 191 ? 13.219 -3.303 -17.031 1 98.25 191 ALA A C 1
ATOM 1473 O O . ALA A 1 191 ? 13.828 -2.459 -17.688 1 98.25 191 ALA A O 1
ATOM 1474 N N . SER A 1 192 ? 12.547 -3 -15.969 1 94.62 192 SER A N 1
ATOM 1475 C CA . SER A 1 192 ? 12.453 -1.617 -15.516 1 94.62 192 SER A CA 1
ATOM 1476 C C . SER A 1 192 ? 13.695 -1.207 -14.719 1 94.62 192 SER A C 1
ATOM 1478 O O . SER A 1 192 ? 13.938 -1.72 -13.625 1 94.62 192 SER A O 1
ATOM 1480 N N . THR A 1 193 ? 14.391 -0.246 -15.203 1 92.62 193 THR A N 1
ATOM 1481 C CA . THR A 1 193 ? 15.562 0.264 -14.492 1 92.62 193 THR A CA 1
ATOM 1482 C C . THR A 1 193 ? 15.219 1.55 -13.742 1 92.62 193 THR A C 1
ATOM 1484 O O . THR A 1 193 ? 16.062 2.115 -13.055 1 92.62 193 THR A O 1
ATOM 1487 N N . LYS A 1 194 ? 14.031 1.969 -13.859 1 92.62 194 LYS A N 1
ATOM 1488 C CA . LYS A 1 194 ? 13.57 3.221 -13.258 1 92.62 194 LYS A CA 1
ATOM 1489 C C . LYS A 1 194 ? 12.719 2.959 -12.023 1 92.62 194 LYS A C 1
ATOM 1491 O O . LYS A 1 194 ? 12.906 3.604 -10.984 1 92.62 194 LYS A O 1
ATOM 1496 N N . ASP A 1 195 ? 11.789 2.043 -12.141 1 94.12 195 ASP A N 1
ATOM 1497 C CA . ASP A 1 195 ? 10.836 1.761 -11.07 1 94.12 195 ASP A CA 1
ATOM 1498 C C . ASP A 1 195 ? 11.273 0.544 -10.258 1 94.12 195 ASP A C 1
ATOM 1500 O O . ASP A 1 195 ? 11.797 -0.425 -10.812 1 94.12 195 ASP A O 1
ATOM 1504 N N . VAL A 1 196 ? 11.07 0.644 -8.984 1 94.5 196 VAL A N 1
ATOM 1505 C CA . VAL A 1 196 ? 11.445 -0.438 -8.078 1 94.5 196 VAL A CA 1
ATOM 1506 C C . VAL A 1 196 ? 10.203 -0.926 -7.328 1 94.5 196 VAL A C 1
ATOM 1508 O O . VAL A 1 196 ? 9.492 -0.131 -6.715 1 94.5 196 VAL A O 1
ATOM 1511 N N . ARG A 1 197 ? 9.945 -2.172 -7.375 1 93.81 197 ARG A N 1
ATOM 1512 C CA . ARG A 1 197 ? 8.773 -2.771 -6.742 1 93.81 197 ARG A CA 1
ATOM 1513 C C . ARG A 1 197 ? 9.008 -2.99 -5.25 1 93.81 197 ARG A C 1
ATOM 1515 O O . ARG A 1 197 ? 8.086 -2.832 -4.441 1 93.81 197 ARG A O 1
ATOM 1522 N N . ALA A 1 198 ? 10.148 -3.439 -4.93 1 95 198 ALA A N 1
ATOM 1523 C CA . ALA A 1 198 ? 10.516 -3.828 -3.566 1 95 198 ALA A CA 1
ATOM 1524 C C . ALA A 1 198 ? 11.961 -3.451 -3.256 1 95 198 ALA A C 1
ATOM 1526 O O . ALA A 1 198 ? 12.805 -3.406 -4.152 1 95 198 ALA A O 1
ATOM 1527 N N . PHE A 1 199 ? 12.227 -3.203 -2.033 1 95.06 199 PHE A N 1
ATOM 1528 C CA . PHE A 1 199 ? 13.523 -2.705 -1.578 1 95.06 199 PHE A CA 1
ATOM 1529 C C . PHE A 1 199 ? 13.906 -3.332 -0.244 1 95.06 199 PHE A C 1
ATOM 1531 O O . PHE A 1 199 ? 13.039 -3.615 0.588 1 95.06 199 PHE A O 1
ATOM 1538 N N . PRO A 1 200 ? 15.273 -3.658 -0.077 1 94.94 200 PRO A N 1
ATOM 1539 C CA . PRO A 1 200 ? 15.68 -4.184 1.229 1 94.94 200 PRO A CA 1
ATOM 1540 C C . PRO A 1 200 ? 15.18 -3.328 2.391 1 94.94 200 PRO A C 1
ATOM 1542 O O . PRO A 1 200 ? 15.281 -2.1 2.346 1 94.94 200 PRO A O 1
ATOM 1545 N N . GLY A 1 201 ? 14.641 -3.984 3.422 1 94.69 201 GLY A N 1
ATOM 1546 C CA . GLY A 1 201 ? 14.078 -3.268 4.559 1 94.69 201 GLY A CA 1
ATOM 1547 C C . GLY A 1 201 ? 12.625 -2.898 4.371 1 94.69 201 GLY A C 1
ATOM 1548 O O . GLY A 1 201 ? 11.984 -2.393 5.297 1 94.69 201 GLY A O 1
ATOM 1549 N N . GLY A 1 202 ? 12.094 -3.146 3.189 1 95.19 202 GLY A N 1
ATOM 1550 C CA . GLY A 1 202 ? 10.695 -2.873 2.898 1 95.19 202 GLY A CA 1
ATOM 1551 C C . GLY A 1 202 ? 9.789 -4.062 3.156 1 95.19 202 GLY A C 1
ATOM 1552 O O . GLY A 1 202 ? 10.016 -4.824 4.102 1 95.19 202 GLY A O 1
ATOM 1553 N N . THR A 1 203 ? 8.742 -4.145 2.34 1 96.38 203 THR A N 1
ATOM 1554 C CA . THR A 1 203 ? 7.727 -5.152 2.635 1 96.38 203 THR A CA 1
ATOM 1555 C C . THR A 1 203 ? 7.512 -6.066 1.436 1 96.38 203 THR A C 1
ATOM 1557 O O . THR A 1 203 ? 6.484 -6.742 1.341 1 96.38 203 THR A O 1
ATOM 1560 N N . GLY A 1 204 ? 8.414 -6.148 0.549 1 96.12 204 GLY A N 1
ATOM 1561 C CA . GLY A 1 204 ? 8.273 -6.898 -0.688 1 96.12 204 GLY A CA 1
ATOM 1562 C C . GLY A 1 204 ? 8.086 -8.391 -0.465 1 96.12 204 GLY A C 1
ATOM 1563 O O . GLY A 1 204 ? 7.547 -9.086 -1.321 1 96.12 204 GLY A O 1
ATOM 1564 N N . SER A 1 205 ? 8.5 -8.914 0.625 1 97.19 205 SER A N 1
ATOM 1565 C CA . SER A 1 205 ? 8.469 -10.352 0.868 1 97.19 205 SER A CA 1
ATOM 1566 C C . SER A 1 205 ? 7.16 -10.781 1.52 1 97.19 205 SER A C 1
ATOM 1568 O O . SER A 1 205 ? 6.984 -11.945 1.869 1 97.19 205 SER A O 1
ATOM 1570 N N . TYR A 1 206 ? 6.305 -9.859 1.734 1 97.62 206 TYR A N 1
ATOM 1571 C CA . TYR A 1 206 ? 4.992 -10.148 2.299 1 97.62 206 TYR A CA 1
ATOM 1572 C C . TYR A 1 206 ? 3.895 -9.938 1.263 1 97.62 206 TYR A C 1
ATOM 1574 O O . TYR A 1 206 ? 3.98 -9.023 0.438 1 97.62 206 TYR A O 1
ATOM 1582 N N . LYS A 1 207 ? 2.895 -10.75 1.317 1 98 207 LYS A N 1
ATOM 1583 C CA . LYS A 1 207 ? 1.815 -10.625 0.341 1 98 207 LYS A CA 1
ATOM 1584 C C . LYS A 1 207 ? 0.808 -9.562 0.764 1 98 207 LYS A C 1
ATOM 1586 O O . LYS A 1 207 ? -0.388 -9.844 0.879 1 98 207 LYS A O 1
ATOM 1591 N N . PHE A 1 208 ? 1.27 -8.352 0.919 1 98.31 208 PHE A N 1
ATOM 1592 C CA . PHE A 1 208 ? 0.497 -7.18 1.309 1 98.31 208 PHE A CA 1
ATOM 1593 C C . PHE A 1 208 ? -0.151 -6.527 0.092 1 98.31 208 PHE A C 1
ATOM 1595 O O . PHE A 1 208 ? 0.458 -6.457 -0.977 1 98.31 208 PHE A O 1
ATOM 1602 N N . GLY A 1 209 ? -1.441 -6.09 0.285 1 98.19 209 GLY A N 1
ATOM 1603 C CA . GLY A 1 209 ? -2.07 -5.312 -0.771 1 98.19 209 GLY A CA 1
ATOM 1604 C C . GLY A 1 209 ? -1.261 -4.098 -1.183 1 98.19 209 GLY A C 1
ATOM 1605 O O . GLY A 1 209 ? -1.228 -3.738 -2.361 1 98.19 209 GLY A O 1
ATOM 1606 N N . LEU A 1 210 ? -0.549 -3.537 -0.282 1 97.75 210 LEU A N 1
ATOM 1607 C CA . LEU A 1 210 ? 0.147 -2.271 -0.482 1 97.75 210 LEU A CA 1
ATOM 1608 C C . LEU A 1 210 ? 1.333 -2.445 -1.424 1 97.75 210 LEU A C 1
ATOM 1610 O O . LEU A 1 210 ? 1.944 -1.462 -1.848 1 97.75 210 LEU A O 1
ATOM 1614 N N . ASN A 1 211 ? 1.663 -3.641 -1.892 1 97.12 211 ASN A N 1
ATOM 1615 C CA . ASN A 1 211 ? 2.795 -3.881 -2.781 1 97.12 211 ASN A CA 1
ATOM 1616 C C . ASN A 1 211 ? 2.361 -3.908 -4.242 1 97.12 211 ASN A C 1
ATOM 1618 O O . ASN A 1 211 ? 3.184 -4.133 -5.133 1 97.12 211 ASN A O 1
ATOM 1622 N N . TYR A 1 212 ? 1.061 -3.623 -4.523 1 97 212 TYR A N 1
ATOM 1623 C CA . TYR A 1 212 ? 0.602 -3.98 -5.863 1 97 212 TYR A CA 1
ATOM 1624 C C . TYR A 1 212 ? 0.196 -2.738 -6.648 1 97 212 TYR A C 1
ATOM 1626 O O . TYR A 1 212 ? 0.54 -2.602 -7.824 1 97 212 TYR A O 1
ATOM 1634 N N . ALA A 1 213 ? -0.473 -1.801 -6.008 1 96.44 213 ALA A N 1
ATOM 1635 C CA . ALA A 1 213 ? -0.984 -0.654 -6.754 1 96.44 213 ALA A CA 1
ATOM 1636 C C . ALA A 1 213 ? 0.156 0.153 -7.367 1 96.44 213 ALA A C 1
ATOM 1638 O O . ALA A 1 213 ? 0.004 0.731 -8.445 1 96.44 213 ALA A O 1
ATOM 1639 N N . ALA A 1 214 ? 1.27 0.224 -6.703 1 93.38 214 ALA A N 1
ATOM 1640 C CA . ALA A 1 214 ? 2.42 0.994 -7.168 1 93.38 214 ALA A CA 1
ATOM 1641 C C . ALA A 1 214 ? 2.947 0.449 -8.492 1 93.38 214 ALA A C 1
ATOM 1643 O O . ALA A 1 214 ? 3.697 1.129 -9.195 1 93.38 214 ALA A O 1
ATOM 1644 N N . CYS A 1 215 ? 2.605 -0.749 -8.852 1 95.56 215 CYS A N 1
ATOM 1645 C CA . CYS A 1 215 ? 3.154 -1.412 -10.031 1 95.56 215 CYS A CA 1
ATOM 1646 C C . CYS A 1 215 ? 2.322 -1.104 -11.266 1 95.56 215 CYS A C 1
ATOM 1648 O O . CYS A 1 215 ? 2.756 -1.36 -12.391 1 95.56 215 CYS A O 1
ATOM 1650 N N . VAL A 1 216 ? 1.168 -0.494 -11.062 1 94.88 216 VAL A N 1
ATOM 1651 C CA . VAL A 1 216 ? 0.21 -0.348 -12.148 1 94.88 216 VAL A CA 1
ATOM 1652 C C . VAL A 1 216 ? 0.766 0.611 -13.203 1 94.88 216 VAL A C 1
ATOM 1654 O O . VAL A 1 216 ? 0.818 0.278 -14.391 1 94.88 216 VAL A O 1
ATOM 1657 N N . ALA A 1 217 ? 1.251 1.765 -12.797 1 93.62 217 ALA A N 1
ATOM 1658 C CA . ALA A 1 217 ? 1.738 2.756 -13.75 1 93.62 217 ALA A CA 1
ATOM 1659 C C . ALA A 1 217 ? 2.943 2.227 -14.523 1 93.62 217 ALA A C 1
ATOM 1661 O O . ALA A 1 217 ? 2.98 2.303 -15.758 1 93.62 217 ALA A O 1
ATOM 1662 N N . PRO A 1 218 ? 3.945 1.635 -13.859 1 94.5 218 PRO A N 1
ATOM 1663 C CA . PRO A 1 218 ? 5.059 1.032 -14.594 1 94.5 218 PRO A CA 1
ATOM 1664 C C . PRO A 1 218 ? 4.602 -0.038 -15.586 1 94.5 218 PRO A C 1
ATOM 1666 O O . PRO A 1 218 ? 5.152 -0.142 -16.688 1 94.5 218 PRO A O 1
ATOM 1669 N N . GLN A 1 219 ? 3.654 -0.844 -15.195 1 95.75 219 GLN A N 1
ATOM 1670 C CA . GLN A 1 219 ? 3.125 -1.872 -16.094 1 95.75 219 GLN A CA 1
ATOM 1671 C C . GLN A 1 219 ? 2.479 -1.251 -17.328 1 95.75 219 GLN A C 1
ATOM 1673 O O . GLN A 1 219 ? 2.627 -1.765 -18.438 1 95.75 219 GLN A O 1
ATOM 1678 N N . MET A 1 220 ? 1.717 -0.211 -17.078 1 94.5 220 MET A N 1
ATOM 1679 C CA . MET A 1 220 ? 1.094 0.49 -18.188 1 94.5 220 MET A CA 1
ATOM 1680 C C . MET A 1 220 ? 2.15 1.058 -19.141 1 94.5 220 MET A C 1
ATOM 1682 O O . MET A 1 220 ? 1.989 1.01 -20.359 1 94.5 220 MET A O 1
ATOM 1686 N N . GLU A 1 221 ? 3.211 1.612 -18.609 1 93.81 221 GLU A N 1
ATOM 1687 C CA . GLU A 1 221 ? 4.309 2.129 -19.422 1 93.81 221 GLU A CA 1
ATOM 1688 C C . GLU A 1 221 ? 4.949 1.021 -20.25 1 93.81 221 GLU A C 1
ATOM 1690 O O . GLU A 1 221 ? 5.258 1.219 -21.422 1 93.81 221 GLU A O 1
ATOM 1695 N N . ALA A 1 222 ? 5.199 -0.104 -19.625 1 96.12 222 ALA A N 1
ATOM 1696 C CA . ALA A 1 222 ? 5.738 -1.252 -20.359 1 96.12 222 ALA A CA 1
ATOM 1697 C C . ALA A 1 222 ? 4.828 -1.647 -21.516 1 96.12 222 ALA A C 1
ATOM 1699 O O . ALA A 1 222 ? 5.301 -1.908 -22.625 1 96.12 222 ALA A O 1
ATOM 1700 N N . ALA A 1 223 ? 3.551 -1.674 -21.25 1 95.88 223 ALA A N 1
ATOM 1701 C CA . ALA A 1 223 ? 2.576 -2.025 -22.281 1 95.88 223 ALA A CA 1
ATOM 1702 C C . ALA A 1 223 ? 2.641 -1.052 -23.453 1 95.88 223 ALA A C 1
ATOM 1704 O O . ALA A 1 223 ? 2.547 -1.46 -24.609 1 95.88 223 ALA A O 1
ATOM 1705 N N . GLN A 1 224 ? 2.775 0.211 -23.141 1 95.19 224 GLN A N 1
ATOM 1706 C CA . GLN A 1 224 ? 2.881 1.231 -24.172 1 95.19 224 GLN A CA 1
ATOM 1707 C C . GLN A 1 224 ? 4.113 1.006 -25.047 1 95.19 224 GLN A C 1
ATOM 1709 O O . GLN A 1 224 ? 4.121 1.369 -26.219 1 95.19 224 GLN A O 1
ATOM 1714 N N . LYS A 1 225 ? 5.102 0.39 -24.516 1 96.5 225 LYS A N 1
ATOM 1715 C CA . LYS A 1 225 ? 6.34 0.119 -25.25 1 96.5 225 LYS A CA 1
ATOM 1716 C C . LYS A 1 225 ? 6.297 -1.253 -25.906 1 96.5 225 LYS A C 1
ATOM 1718 O O . LYS A 1 225 ? 7.293 -1.706 -26.469 1 96.5 225 LYS A O 1
ATOM 1723 N N . GLY A 1 226 ? 5.184 -1.97 -25.75 1 96.94 226 GLY A N 1
ATOM 1724 C CA . GLY A 1 226 ? 4.977 -3.219 -26.469 1 96.94 226 GLY A CA 1
ATOM 1725 C C . GLY A 1 226 ? 5.34 -4.441 -25.641 1 96.94 226 GLY A C 1
ATOM 1726 O O . GLY A 1 226 ? 5.488 -5.539 -26.188 1 96.94 226 GLY A O 1
ATOM 1727 N N . TYR A 1 227 ? 5.547 -4.27 -24.375 1 97.75 227 TYR A N 1
ATOM 1728 C CA . TYR A 1 227 ? 5.859 -5.391 -23.5 1 97.75 227 TYR A CA 1
ATOM 1729 C C . TYR A 1 227 ? 4.668 -5.734 -22.609 1 97.75 227 TYR A C 1
ATOM 1731 O O . TYR A 1 227 ? 3.957 -4.84 -22.141 1 97.75 227 TYR A O 1
ATOM 1739 N N . GLN A 1 228 ? 4.488 -6.957 -22.328 1 96.44 228 GLN A N 1
ATOM 1740 C CA . GLN A 1 228 ? 3.279 -7.414 -21.656 1 96.44 228 GLN A CA 1
ATOM 1741 C C . GLN A 1 228 ? 3.422 -7.301 -20.141 1 96.44 228 GLN A C 1
ATOM 1743 O O . GLN A 1 228 ? 2.434 -7.094 -19.422 1 96.44 228 GLN A O 1
ATOM 1748 N N . GLN A 1 229 ? 4.602 -7.527 -19.594 1 96.75 229 GLN A N 1
ATOM 1749 C CA . GLN A 1 229 ? 4.855 -7.453 -18.156 1 96.75 229 GLN A CA 1
ATOM 1750 C C . GLN A 1 229 ? 6.176 -6.746 -17.875 1 96.75 229 GLN A C 1
ATOM 1752 O O . GLN A 1 229 ? 6.93 -6.43 -18.797 1 96.75 229 GLN A O 1
ATOM 1757 N N . VAL A 1 230 ? 6.355 -6.484 -16.641 1 98 230 VAL A N 1
ATOM 1758 C CA . VAL A 1 230 ? 7.586 -5.84 -16.203 1 98 230 VAL A CA 1
ATOM 1759 C C . VAL A 1 230 ? 8.492 -6.867 -15.523 1 98 230 VAL A C 1
ATOM 1761 O O . VAL A 1 230 ? 8.016 -7.707 -14.758 1 98 230 VAL A O 1
ATOM 1764 N N . LEU A 1 231 ? 9.758 -6.898 -15.844 1 98.62 231 LEU A N 1
ATOM 1765 C CA . LEU A 1 231 ? 10.781 -7.504 -15 1 98.62 231 LEU A CA 1
ATOM 1766 C C . LEU A 1 231 ? 11.375 -6.477 -14.039 1 98.62 231 LEU A C 1
ATOM 1768 O O . LEU A 1 231 ? 12.008 -5.512 -14.477 1 98.62 231 LEU A O 1
ATOM 1772 N N . TRP A 1 232 ? 11.188 -6.676 -12.797 1 97.94 232 TRP A N 1
ATOM 1773 C CA . TRP A 1 232 ? 11.672 -5.746 -11.789 1 97.94 232 TRP A CA 1
ATOM 1774 C C . TRP A 1 232 ? 13.148 -6.008 -11.477 1 97.94 232 TRP A C 1
ATOM 1776 O O . TRP A 1 232 ? 13.539 -7.145 -11.203 1 97.94 232 TRP A O 1
ATOM 1786 N N . VAL A 1 233 ? 13.953 -5.016 -11.508 1 97.5 233 VAL A N 1
ATOM 1787 C CA . VAL A 1 233 ? 15.375 -5.148 -11.219 1 97.5 233 VAL A CA 1
ATOM 1788 C C . VAL A 1 233 ? 15.773 -4.164 -10.125 1 97.5 233 VAL A C 1
ATOM 1790 O O . VAL A 1 233 ? 15.055 -3.205 -9.844 1 97.5 233 VAL A O 1
ATOM 1793 N N . LEU A 1 234 ? 16.812 -4.418 -9.469 1 96.06 234 LEU A N 1
ATOM 1794 C CA . LEU A 1 234 ? 17.266 -3.617 -8.336 1 96.06 234 LEU A CA 1
ATOM 1795 C C . LEU A 1 234 ? 18.75 -3.316 -8.438 1 96.06 234 LEU A C 1
ATOM 1797 O O . LEU A 1 234 ? 19.547 -4.184 -8.82 1 96.06 234 LEU A O 1
ATOM 1801 N N . GLY A 1 235 ? 19.141 -2.062 -8.102 1 93.5 235 GLY A N 1
ATOM 1802 C CA . GLY A 1 235 ? 20.531 -1.709 -7.914 1 93.5 235 GLY A CA 1
ATOM 1803 C C . GLY A 1 235 ? 21.234 -1.356 -9.211 1 93.5 235 GLY A C 1
ATOM 1804 O O . GLY A 1 235 ? 20.656 -1.471 -10.297 1 93.5 235 GLY A O 1
ATOM 1805 N N . ASP A 1 236 ? 22.5 -1.026 -9.062 1 93.88 236 ASP A N 1
ATOM 1806 C CA . ASP A 1 236 ? 23.297 -0.551 -10.195 1 93.88 236 ASP A CA 1
ATOM 1807 C C . ASP A 1 236 ? 23.656 -1.698 -11.133 1 93.88 236 ASP A C 1
ATOM 1809 O O . ASP A 1 236 ? 23.859 -1.484 -12.328 1 93.88 236 ASP A O 1
ATOM 1813 N N . ASP A 1 237 ? 23.641 -2.854 -10.578 1 96.44 237 ASP A N 1
ATOM 1814 C CA . ASP A 1 237 ? 24 -3.994 -11.414 1 96.44 237 ASP A CA 1
ATOM 1815 C C . ASP A 1 237 ? 22.75 -4.652 -12.008 1 96.44 237 ASP A C 1
ATOM 1817 O O . ASP A 1 237 ? 22.844 -5.68 -12.68 1 96.44 237 ASP A O 1
ATOM 1821 N N . HIS A 1 238 ? 21.578 -4.078 -11.789 1 97.44 238 HIS A N 1
ATOM 1822 C CA . HIS A 1 238 ? 20.297 -4.52 -12.352 1 97.44 238 HIS A CA 1
ATOM 1823 C C . HIS A 1 238 ? 20 -5.965 -11.977 1 97.44 238 HIS A C 1
ATOM 1825 O O . HIS A 1 238 ? 19.703 -6.789 -12.844 1 97.44 238 HIS A O 1
ATOM 1831 N N . GLU A 1 239 ? 20 -6.219 -10.648 1 97.62 239 GLU A N 1
ATOM 1832 C CA . GLU A 1 239 ? 19.656 -7.535 -10.117 1 97.62 239 GLU A CA 1
ATOM 1833 C C . GLU A 1 239 ? 18.188 -7.867 -10.375 1 97.62 239 GLU A C 1
ATOM 1835 O O . GLU A 1 239 ? 17.297 -7.082 -10.039 1 97.62 239 GLU A O 1
ATOM 1840 N N . CYS A 1 240 ? 17.953 -9.031 -10.977 1 98.12 240 CYS A N 1
ATOM 1841 C CA . CYS A 1 240 ? 16.578 -9.461 -11.25 1 98.12 240 CYS A CA 1
ATOM 1842 C C . CYS A 1 240 ? 15.875 -9.883 -9.969 1 98.12 240 CYS A C 1
ATOM 1844 O O . CYS A 1 240 ? 16.469 -10.523 -9.109 1 98.12 240 CYS A O 1
ATOM 1846 N N . THR A 1 241 ? 14.625 -9.5 -9.852 1 97.38 241 THR A N 1
ATOM 1847 C CA . THR A 1 241 ? 13.875 -9.883 -8.656 1 97.38 241 THR A CA 1
ATOM 1848 C C . THR A 1 241 ? 12.617 -10.648 -9.031 1 97.38 241 THR A C 1
ATOM 1850 O O . THR A 1 241 ? 12.609 -11.883 -9.039 1 97.38 241 THR A O 1
ATOM 1853 N N . GLU A 1 242 ? 11.578 -9.945 -9.555 1 97.31 242 GLU A N 1
ATOM 1854 C CA . GLU A 1 242 ? 10.312 -10.602 -9.875 1 97.31 242 GLU A CA 1
ATOM 1855 C C . GLU A 1 242 ? 9.805 -10.195 -11.258 1 97.31 242 GLU A C 1
ATOM 1857 O O . GLU A 1 242 ? 10.25 -9.18 -11.812 1 97.31 242 GLU A O 1
ATOM 1862 N N . VAL A 1 243 ? 8.906 -10.961 -11.82 1 95.06 243 VAL A N 1
ATOM 1863 C CA . VAL A 1 243 ? 8.273 -10.742 -13.117 1 95.06 243 VAL A CA 1
ATOM 1864 C C . VAL A 1 243 ? 6.793 -10.43 -12.922 1 95.06 243 VAL A C 1
ATOM 1866 O O . VAL A 1 243 ? 5.984 -11.328 -12.68 1 95.06 243 VAL A O 1
ATOM 1869 N N . GLY A 1 244 ? 6.469 -9.148 -13.234 1 92.56 244 GLY A N 1
ATOM 1870 C CA . GLY A 1 244 ? 5.105 -8.781 -12.891 1 92.56 244 GLY A CA 1
ATOM 1871 C C . GLY A 1 244 ? 4.77 -9.055 -11.438 1 92.56 244 GLY A C 1
ATOM 1872 O O . GLY A 1 244 ? 5.402 -8.508 -10.531 1 92.56 244 GLY A O 1
ATOM 1873 N N . MET A 1 245 ? 3.834 -10.031 -11.305 1 89 245 MET A N 1
ATOM 1874 C CA . MET A 1 245 ? 3.451 -10.422 -9.953 1 89 245 MET A CA 1
ATOM 1875 C C . MET A 1 245 ? 3.861 -11.867 -9.664 1 89 245 MET A C 1
ATOM 1877 O O . MET A 1 245 ? 3.271 -12.523 -8.805 1 89 245 MET A O 1
ATOM 1881 N N . MET A 1 246 ? 4.852 -12.32 -10.461 1 96 246 MET A N 1
ATOM 1882 C CA . MET A 1 246 ? 5.305 -13.703 -10.352 1 96 246 MET A CA 1
ATOM 1883 C C . MET A 1 246 ? 6.762 -13.766 -9.914 1 96 246 MET A C 1
ATOM 1885 O O . MET A 1 246 ? 7.469 -12.758 -9.953 1 96 246 MET A O 1
ATOM 1889 N N . ASN A 1 247 ? 7.164 -14.984 -9.469 1 98.44 247 ASN A N 1
ATOM 1890 C CA . ASN A 1 247 ? 8.586 -15.234 -9.258 1 98.44 247 ASN A CA 1
ATOM 1891 C C . ASN A 1 247 ? 9.305 -15.523 -10.57 1 98.44 247 ASN A C 1
ATOM 1893 O O . ASN A 1 247 ? 8.688 -15.938 -11.547 1 98.44 247 ASN A O 1
ATOM 1897 N N . LEU A 1 248 ? 10.586 -15.281 -10.578 1 98.62 248 LEU A N 1
ATOM 1898 C CA . LEU A 1 248 ? 11.422 -15.508 -11.742 1 98.62 248 LEU A CA 1
ATOM 1899 C C . LEU A 1 248 ? 12.211 -16.812 -11.602 1 98.62 248 LEU A C 1
ATOM 1901 O O . LEU A 1 248 ? 12.812 -17.062 -10.562 1 98.62 248 LEU A O 1
ATOM 1905 N N . VAL A 1 249 ? 12.219 -17.609 -12.625 1 98.69 249 VAL A N 1
ATOM 1906 C CA . VAL A 1 249 ? 13.055 -18.797 -12.727 1 98.69 249 VAL A CA 1
ATOM 1907 C C . VAL A 1 249 ? 13.695 -18.859 -14.117 1 98.69 249 VAL A C 1
ATOM 1909 O O . VAL A 1 249 ? 13.117 -18.391 -15.094 1 98.69 249 VAL A O 1
ATOM 1912 N N . GLY A 1 250 ? 14.922 -19.391 -14.203 1 97.81 250 GLY A N 1
ATOM 1913 C CA . GLY A 1 250 ? 15.57 -19.531 -15.492 1 97.81 250 GLY A CA 1
ATOM 1914 C C . GLY A 1 250 ? 16.453 -20.766 -15.578 1 97.81 250 GLY A C 1
ATOM 1915 O O . GLY A 1 250 ? 16.812 -21.359 -14.555 1 97.81 250 GLY A O 1
ATOM 1916 N N . GLY A 1 251 ? 16.703 -21.188 -16.797 1 97.38 251 GLY A N 1
ATOM 1917 C CA . GLY A 1 251 ? 17.625 -22.266 -17.094 1 97.38 251 GLY A CA 1
ATOM 1918 C C . GLY A 1 251 ? 18.797 -21.844 -17.953 1 97.38 251 GLY A C 1
ATOM 1919 O O . GLY A 1 251 ? 18.625 -21.078 -18.906 1 97.38 251 GLY A O 1
ATOM 1920 N N . LYS A 1 252 ? 19.938 -22.312 -17.562 1 97.88 252 LYS A N 1
ATOM 1921 C CA . LYS A 1 252 ? 21.156 -21.953 -18.281 1 97.88 252 LYS A CA 1
ATOM 1922 C C . LYS A 1 252 ? 22.109 -23.156 -18.359 1 97.88 252 LYS A C 1
ATOM 1924 O O . LYS A 1 252 ? 22.219 -23.922 -17.406 1 97.88 252 LYS A O 1
ATOM 1929 N N . LYS A 1 253 ? 22.75 -23.297 -19.516 1 97.75 253 LYS A N 1
ATOM 1930 C CA . LYS A 1 253 ? 23.797 -24.297 -19.656 1 97.75 253 LYS A CA 1
ATOM 1931 C C . LYS A 1 253 ? 25.078 -23.875 -18.953 1 97.75 253 LYS A C 1
ATOM 1933 O O . LYS A 1 253 ? 25.484 -22.703 -19.047 1 97.75 253 LYS A O 1
ATOM 1938 N N . ARG A 1 254 ? 25.672 -24.812 -18.312 1 97 254 ARG A N 1
ATOM 1939 C CA . ARG A 1 254 ? 26.953 -24.562 -17.656 1 97 254 ARG A CA 1
ATOM 1940 C C . ARG A 1 254 ? 28.109 -25.094 -18.5 1 97 254 ARG A C 1
ATOM 1942 O O . ARG A 1 254 ? 27.906 -25.875 -19.422 1 97 254 ARG A O 1
ATOM 1949 N N . GLU A 1 255 ? 29.281 -24.688 -18.094 1 95.5 255 GLU A N 1
ATOM 1950 C CA . GLU A 1 255 ? 30.484 -25.078 -18.844 1 95.5 255 GLU A CA 1
ATOM 1951 C C . GLU A 1 255 ? 30.703 -26.578 -18.766 1 95.5 255 GLU A C 1
ATOM 1953 O O . GLU A 1 255 ? 31.219 -27.188 -19.719 1 95.5 255 GLU A O 1
ATOM 1958 N N . ASP A 1 256 ? 30.328 -27.188 -17.734 1 96.12 256 ASP A N 1
ATOM 1959 C CA . ASP A 1 256 ? 30.594 -28.609 -17.531 1 96.12 256 ASP A CA 1
ATOM 1960 C C . ASP A 1 256 ? 29.516 -29.469 -18.203 1 96.12 256 ASP A C 1
ATOM 1962 O O . ASP A 1 256 ? 29.516 -30.703 -18.047 1 96.12 256 ASP A O 1
ATOM 1966 N N . GLY A 1 257 ? 28.562 -28.828 -18.859 1 94.75 257 GLY A N 1
ATOM 1967 C CA . GLY A 1 257 ? 27.531 -29.547 -19.578 1 94.75 257 GLY A CA 1
ATOM 1968 C C . GLY A 1 257 ? 26.25 -29.703 -18.797 1 94.75 257 GLY A C 1
ATOM 1969 O O . GLY A 1 257 ? 25.203 -30.062 -19.344 1 94.75 257 GLY A O 1
ATOM 1970 N N . SER A 1 258 ? 26.328 -29.375 -17.562 1 97.06 258 SER A N 1
ATOM 1971 C CA . SER A 1 258 ? 25.109 -29.438 -16.75 1 97.06 258 SER A CA 1
ATOM 1972 C C . SER A 1 258 ? 24.188 -28.25 -17.047 1 97.06 258 SER A C 1
ATOM 1974 O O . SER A 1 258 ? 24.594 -27.297 -17.703 1 97.06 258 SER A O 1
ATOM 1976 N N . VAL A 1 259 ? 22.938 -28.453 -16.656 1 98 259 VAL A N 1
ATOM 1977 C CA . VAL A 1 259 ? 21.953 -27.391 -16.781 1 98 259 VAL A CA 1
ATOM 1978 C C . VAL A 1 259 ? 21.625 -26.828 -15.406 1 98 259 VAL A C 1
ATOM 1980 O O . VAL A 1 259 ? 21.328 -27.578 -14.477 1 98 259 VAL A O 1
ATOM 1983 N N . GLU A 1 260 ? 21.719 -25.516 -15.289 1 98.56 260 GLU A N 1
ATOM 1984 C CA . GLU A 1 260 ? 21.359 -24.844 -14.047 1 98.56 260 GLU A CA 1
ATOM 1985 C C . GLU A 1 260 ? 19.938 -24.266 -14.117 1 98.56 260 GLU A C 1
ATOM 1987 O O . GLU A 1 260 ? 19.594 -23.562 -15.055 1 98.56 260 GLU A O 1
ATOM 1992 N N . LEU A 1 261 ? 19.141 -24.719 -13.188 1 98.69 261 LEU A N 1
ATOM 1993 C CA . LEU A 1 261 ? 17.906 -24 -12.891 1 98.69 261 LEU A CA 1
ATOM 1994 C C . LEU A 1 261 ? 18.141 -22.953 -11.805 1 98.69 261 LEU A C 1
ATOM 1996 O O . LEU A 1 261 ? 18.375 -23.281 -10.648 1 98.69 261 LEU A O 1
ATOM 2000 N N . PHE A 1 262 ? 18.047 -21.656 -12.188 1 98.62 262 PHE A N 1
ATOM 2001 C CA . PHE A 1 262 ? 18.375 -20.609 -11.219 1 98.62 262 PHE A CA 1
ATOM 2002 C C . PHE A 1 262 ? 17.156 -19.75 -10.922 1 98.62 262 PHE A C 1
ATOM 2004 O O . PHE A 1 262 ? 16.234 -19.656 -11.75 1 98.62 262 PHE A O 1
ATOM 2011 N N . THR A 1 263 ? 17.047 -19.219 -9.766 1 98.75 263 THR A N 1
ATOM 2012 C CA . THR A 1 263 ? 16.078 -18.219 -9.328 1 98.75 263 THR A CA 1
ATOM 2013 C C . THR A 1 263 ? 16.703 -17.281 -8.289 1 98.75 263 THR A C 1
ATOM 2015 O O . THR A 1 263 ? 17.562 -17.703 -7.523 1 98.75 263 THR A O 1
ATOM 2018 N N . PRO A 1 264 ? 16.328 -16 -8.344 1 98.19 264 PRO A N 1
ATOM 2019 C CA . PRO A 1 264 ? 16.875 -15.117 -7.312 1 98.19 264 PRO A CA 1
ATOM 2020 C C . PRO A 1 264 ? 16.531 -15.57 -5.895 1 98.19 264 PRO A C 1
ATOM 2022 O O . PRO A 1 264 ? 15.453 -16.141 -5.672 1 98.19 264 PRO A O 1
ATOM 2025 N N . PRO A 1 265 ? 17.516 -15.352 -4.973 1 97.62 265 PRO A N 1
ATOM 2026 C CA . PRO A 1 265 ? 17.141 -15.602 -3.58 1 97.62 265 PRO A CA 1
ATOM 2027 C C . PRO A 1 265 ? 16.031 -14.672 -3.092 1 97.62 265 PRO A C 1
ATOM 2029 O O . PRO A 1 265 ? 15.859 -13.578 -3.633 1 97.62 265 PRO A O 1
ATOM 2032 N N . LEU A 1 266 ? 15.289 -15.07 -2.111 1 96.69 266 LEU A N 1
ATOM 2033 C CA . LEU A 1 266 ? 14.164 -14.281 -1.627 1 96.69 266 LEU A CA 1
ATOM 2034 C C . LEU A 1 266 ? 14.641 -12.992 -0.969 1 96.69 266 LEU A C 1
ATOM 2036 O O . LEU A 1 266 ? 14.125 -11.906 -1.255 1 96.69 266 LEU A O 1
ATOM 2040 N N . SER A 1 267 ? 15.742 -12.945 -0.076 1 91.06 267 SER A N 1
ATOM 2041 C CA . SER A 1 267 ? 16.438 -11.82 0.536 1 91.06 267 SER A CA 1
ATOM 2042 C C . SER A 1 267 ? 15.453 -10.82 1.125 1 91.06 267 SER A C 1
ATOM 2044 O O . SER A 1 267 ? 15.664 -9.609 1.04 1 91.06 267 SER A O 1
ATOM 2046 N N . ASP A 1 268 ? 14.336 -10.992 1.491 1 90.94 268 ASP A N 1
ATOM 2047 C CA . ASP A 1 268 ? 13.289 -10.18 2.1 1 90.94 268 ASP A CA 1
ATOM 2048 C C . ASP A 1 268 ? 12.648 -9.25 1.073 1 90.94 268 ASP A C 1
ATOM 2050 O O . ASP A 1 268 ? 11.961 -8.289 1.438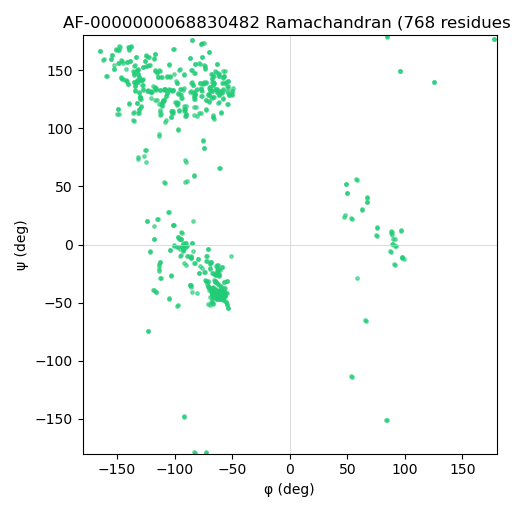 1 90.94 268 ASP A O 1
ATOM 2054 N N . ILE A 1 269 ? 12.961 -9.375 -0.161 1 95.06 269 ILE A N 1
ATOM 2055 C CA . ILE A 1 269 ? 12.445 -8.469 -1.175 1 95.06 269 ILE A CA 1
ATOM 2056 C C . ILE A 1 269 ? 11.516 -9.227 -2.121 1 95.06 269 ILE A C 1
ATOM 2058 O O . ILE A 1 269 ? 10.719 -8.609 -2.838 1 95.06 269 ILE A O 1
ATOM 2062 N N . ILE A 1 270 ? 11.633 -10.5 -2.18 1 97.62 270 ILE A N 1
ATOM 2063 C CA . ILE A 1 270 ? 10.859 -11.312 -3.111 1 97.62 270 ILE A CA 1
ATOM 2064 C C . ILE A 1 270 ? 9.82 -12.133 -2.342 1 97.62 270 ILE A C 1
ATOM 2066 O O . ILE A 1 270 ? 10.125 -12.68 -1.281 1 97.62 270 ILE A O 1
ATOM 2070 N N . LEU A 1 271 ? 8.625 -12.125 -2.816 1 98.06 271 LEU A N 1
ATOM 2071 C CA . LEU A 1 271 ? 7.574 -12.922 -2.193 1 98.06 271 LEU A CA 1
ATOM 2072 C C . LEU A 1 271 ? 7.922 -14.406 -2.234 1 98.06 271 LEU A C 1
ATOM 2074 O O . LEU A 1 271 ? 8.312 -14.93 -3.283 1 98.06 271 LEU A O 1
ATOM 2078 N N . PRO A 1 272 ? 7.852 -15.07 -1.084 1 98.19 272 PRO A N 1
ATOM 2079 C CA . PRO A 1 272 ? 8.062 -16.516 -1.104 1 98.19 272 PRO A CA 1
ATOM 2080 C C . PRO A 1 272 ? 6.867 -17.281 -1.677 1 98.19 272 PRO A C 1
ATOM 2082 O O . PRO A 1 272 ? 6.062 -17.828 -0.923 1 98.19 272 PRO A O 1
ATOM 2085 N N . GLY A 1 273 ? 6.805 -17.375 -2.967 1 98.06 273 GLY A N 1
ATOM 2086 C CA . GLY A 1 273 ? 5.68 -17.984 -3.658 1 98.06 273 GLY A CA 1
ATOM 2087 C C . GLY A 1 273 ? 5.562 -19.484 -3.41 1 98.06 273 GLY A C 1
ATOM 2088 O O . GLY A 1 273 ? 6.57 -20.188 -3.383 1 98.06 273 GLY A O 1
ATOM 2089 N N . VAL A 1 274 ? 4.352 -19.922 -3.254 1 98.44 274 VAL A N 1
ATOM 2090 C CA . VAL A 1 274 ? 4.086 -21.344 -3.057 1 98.44 274 VAL A CA 1
ATOM 2091 C C . VAL A 1 274 ? 4.445 -22.125 -4.324 1 98.44 274 VAL A C 1
ATOM 2093 O O . VAL A 1 274 ? 5.043 -23.188 -4.254 1 98.44 274 VAL A O 1
ATOM 2096 N N . THR A 1 275 ? 4.074 -21.562 -5.508 1 98.44 275 THR A N 1
ATOM 2097 C CA . THR A 1 275 ? 4.414 -22.203 -6.77 1 98.44 275 THR A CA 1
ATOM 2098 C C . THR A 1 275 ? 5.93 -22.25 -6.965 1 98.44 275 THR A C 1
ATOM 2100 O O . THR A 1 275 ? 6.473 -23.266 -7.406 1 98.44 275 THR A O 1
ATOM 2103 N N . ARG A 1 276 ? 6.598 -21.156 -6.676 1 98.5 276 ARG A N 1
ATOM 2104 C CA . ARG A 1 276 ? 8.055 -21.141 -6.715 1 98.5 276 ARG A CA 1
ATOM 2105 C C . ARG A 1 276 ? 8.641 -22.25 -5.84 1 98.5 276 ARG A C 1
ATOM 2107 O O . ARG A 1 276 ? 9.516 -23 -6.277 1 98.5 276 ARG A O 1
ATOM 2114 N N . ASN A 1 277 ? 8.172 -22.281 -4.598 1 98.56 277 ASN A N 1
ATOM 2115 C CA . ASN A 1 277 ? 8.617 -23.312 -3.664 1 98.56 277 ASN A CA 1
ATOM 2116 C C . ASN A 1 277 ? 8.398 -24.719 -4.227 1 98.56 277 ASN A C 1
ATOM 2118 O O . ASN A 1 277 ? 9.266 -25.578 -4.098 1 98.56 277 ASN A O 1
ATOM 2122 N N . SER A 1 278 ? 7.305 -24.938 -4.832 1 98.69 278 SER A N 1
ATOM 2123 C CA . SER A 1 278 ? 6.949 -26.234 -5.398 1 98.69 278 SER A CA 1
ATOM 2124 C C . SER A 1 278 ? 7.871 -26.594 -6.559 1 98.69 278 SER A C 1
ATOM 2126 O O . SER A 1 278 ? 8.344 -27.734 -6.645 1 98.69 278 SER A O 1
ATOM 2128 N N . VAL A 1 279 ? 8.094 -25.641 -7.414 1 98.5 279 VAL A N 1
ATOM 2129 C CA . VAL A 1 279 ? 8.992 -25.859 -8.539 1 98.5 279 VAL A CA 1
ATOM 2130 C C . VAL A 1 279 ? 10.375 -26.25 -8.031 1 98.5 279 VAL A C 1
ATOM 2132 O O . VAL A 1 279 ? 10.977 -27.219 -8.516 1 98.5 279 VAL A O 1
ATOM 2135 N N . LEU A 1 280 ? 10.859 -25.562 -7.066 1 98.62 280 LEU A N 1
ATOM 2136 C CA . LEU A 1 280 ? 12.188 -25.828 -6.52 1 98.62 280 LEU A CA 1
ATOM 2137 C C . LEU A 1 280 ? 12.234 -27.203 -5.855 1 98.62 280 LEU A C 1
ATOM 2139 O O . LEU A 1 280 ? 13.219 -27.922 -5.984 1 98.62 280 LEU A O 1
ATOM 2143 N N . ALA A 1 281 ? 11.203 -27.531 -5.133 1 98.5 281 ALA A N 1
ATOM 2144 C CA . ALA A 1 281 ? 11.141 -28.844 -4.48 1 98.5 281 ALA A CA 1
ATOM 2145 C C . ALA A 1 281 ? 11.156 -29.969 -5.512 1 98.5 281 ALA A C 1
ATOM 2147 O O . ALA A 1 281 ? 11.898 -30.938 -5.355 1 98.5 281 ALA A O 1
ATOM 2148 N N . LEU A 1 282 ? 10.344 -29.844 -6.551 1 98.44 282 LEU A N 1
ATOM 2149 C CA . LEU A 1 282 ? 10.312 -30.844 -7.609 1 98.44 282 LEU A CA 1
ATOM 2150 C C . LEU A 1 282 ? 11.656 -30.922 -8.328 1 98.44 282 LEU A C 1
ATOM 2152 O O . LEU A 1 282 ? 12.133 -32 -8.648 1 98.44 282 LEU A O 1
ATOM 2156 N N . ALA A 1 283 ? 12.25 -29.781 -8.586 1 98.62 283 ALA A N 1
ATOM 2157 C CA . ALA A 1 283 ? 13.547 -29.719 -9.25 1 98.62 283 ALA A CA 1
ATOM 2158 C C . ALA A 1 283 ? 14.617 -30.438 -8.43 1 98.62 283 ALA A C 1
ATOM 2160 O O . ALA A 1 283 ? 15.43 -31.188 -8.984 1 98.62 283 ALA A O 1
ATOM 2161 N N . ARG A 1 284 ? 14.633 -30.219 -7.164 1 98.44 284 ARG A N 1
ATOM 2162 C CA . ARG A 1 284 ? 15.617 -30.844 -6.289 1 98.44 284 ARG A CA 1
ATOM 2163 C C . ARG A 1 284 ? 15.391 -32.344 -6.203 1 98.44 284 ARG A C 1
ATOM 2165 O O . ARG A 1 284 ? 16.359 -33.125 -6.176 1 98.44 284 ARG A O 1
ATOM 2172 N N . ALA A 1 285 ? 14.125 -32.75 -6.117 1 98.06 285 ALA A N 1
ATOM 2173 C CA . ALA A 1 285 ? 13.82 -34.156 -6.137 1 98.06 285 ALA A CA 1
ATOM 2174 C C . ALA A 1 285 ? 14.32 -34.812 -7.422 1 98.06 285 ALA A C 1
ATOM 2176 O O . ALA A 1 285 ? 14.906 -35.906 -7.391 1 98.06 285 ALA A O 1
ATOM 2177 N N . HIS A 1 286 ? 14.102 -34.156 -8.523 1 97.88 286 HIS A N 1
ATOM 2178 C CA . HIS A 1 286 ? 14.555 -34.656 -9.828 1 97.88 286 HIS A CA 1
ATOM 2179 C C . HIS A 1 286 ? 16.078 -34.719 -9.883 1 97.88 286 HIS A C 1
ATOM 2181 O O . HIS A 1 286 ? 16.625 -35.656 -10.469 1 97.88 286 HIS A O 1
ATOM 2187 N N . ALA A 1 287 ? 16.75 -33.75 -9.297 1 97.5 287 ALA A N 1
ATOM 2188 C CA . ALA A 1 287 ? 18.203 -33.625 -9.383 1 97.5 287 ALA A CA 1
ATOM 2189 C C . ALA A 1 287 ? 18.891 -34.594 -8.453 1 97.5 287 ALA A C 1
ATOM 2191 O O . ALA A 1 287 ? 20.078 -34.875 -8.602 1 97.5 287 ALA A O 1
ATOM 2192 N N . ASP A 1 288 ? 18.188 -35.125 -7.465 1 96.56 288 ASP A N 1
ATOM 2193 C CA . ASP A 1 288 ? 18.75 -36.062 -6.492 1 96.56 288 ASP A CA 1
ATOM 2194 C C . ASP A 1 288 ? 18.75 -37.5 -7.043 1 96.56 288 ASP A C 1
ATOM 2196 O O . ASP A 1 288 ? 17.688 -38.125 -7.129 1 96.56 288 ASP A O 1
ATOM 2200 N N . PRO A 1 289 ? 19.875 -38.031 -7.305 1 93.25 289 PRO A N 1
ATOM 2201 C CA . PRO A 1 289 ? 19.922 -39.375 -7.887 1 93.25 289 PRO A CA 1
ATOM 2202 C C . PRO A 1 289 ? 19.344 -40.438 -6.961 1 93.25 289 PRO A C 1
ATOM 2204 O O . PRO A 1 289 ? 18.953 -41.5 -7.422 1 93.25 289 PRO A O 1
ATOM 2207 N N . SER A 1 290 ? 19.266 -40.125 -5.758 1 95.5 290 SER A N 1
ATOM 2208 C CA . SER A 1 290 ? 18.734 -41.094 -4.797 1 95.5 290 SER A CA 1
ATOM 2209 C C . SER A 1 290 ? 17.219 -41.031 -4.727 1 95.5 290 SER A C 1
ATOM 2211 O O . SER A 1 290 ? 16.578 -41.906 -4.145 1 95.5 290 SER A O 1
ATOM 2213 N N . ASN A 1 291 ? 16.609 -40.062 -5.305 1 93.06 291 ASN A N 1
ATOM 2214 C CA . ASN A 1 291 ? 15.164 -39.906 -5.34 1 93.06 291 ASN A CA 1
ATOM 2215 C C . ASN A 1 291 ? 14.562 -40.469 -6.613 1 93.06 291 ASN A C 1
ATOM 2217 O O . ASN A 1 291 ? 15.055 -40.219 -7.715 1 93.06 291 ASN A O 1
ATOM 2221 N N . PRO A 1 292 ? 13.562 -41.281 -6.449 1 92.94 292 PRO A N 1
ATOM 2222 C CA . PRO A 1 292 ? 12.977 -41.906 -7.633 1 92.94 292 PRO A CA 1
ATOM 2223 C C . PRO A 1 292 ? 12.172 -40.938 -8.484 1 92.94 292 PRO A C 1
ATOM 2225 O O . PRO A 1 292 ? 11.805 -41.25 -9.617 1 92.94 292 PRO A O 1
ATOM 2228 N N . PHE A 1 293 ? 11.844 -39.781 -7.984 1 94.69 293 PHE A N 1
ATOM 2229 C CA . PHE A 1 293 ? 11.047 -38.812 -8.719 1 94.69 293 PHE A CA 1
ATOM 2230 C C . PHE A 1 293 ? 11.844 -38.219 -9.867 1 94.69 293 PHE A C 1
ATOM 2232 O O . PHE A 1 293 ? 12.969 -37.75 -9.672 1 94.69 293 PHE A O 1
ATOM 2239 N N . THR A 1 294 ? 11.227 -38.25 -11.094 1 95.31 294 THR A N 1
ATOM 2240 C CA . THR A 1 294 ? 11.852 -37.656 -12.266 1 95.31 294 THR A CA 1
ATOM 2241 C C . THR A 1 294 ? 10.836 -36.844 -13.07 1 95.31 294 THR A C 1
ATOM 2243 O O . THR A 1 294 ? 9.641 -37.156 -13.062 1 95.31 294 THR A O 1
ATOM 2246 N N . LEU A 1 295 ? 11.32 -35.812 -13.703 1 95.69 295 LEU A N 1
ATOM 2247 C CA . LEU A 1 295 ? 10.516 -35 -14.602 1 95.69 295 LEU A CA 1
ATOM 2248 C C . LEU A 1 295 ? 10.938 -35.219 -16.047 1 95.69 295 LEU A C 1
ATOM 2250 O O . LEU A 1 295 ? 12.094 -34.969 -16.406 1 95.69 295 LEU A O 1
ATOM 2254 N N . GLU A 1 296 ? 9.922 -35.594 -16.797 1 91.38 296 GLU A N 1
ATOM 2255 C CA . GLU A 1 296 ? 10.195 -35.719 -18.234 1 91.38 296 GLU A CA 1
ATOM 2256 C C . GLU A 1 296 ? 10.43 -34.344 -18.859 1 91.38 296 GLU A C 1
ATOM 2258 O O . GLU A 1 296 ? 9.68 -33.406 -18.609 1 91.38 296 GLU A O 1
ATOM 2263 N N . GLY A 1 297 ? 11.422 -34.156 -19.641 1 87.88 297 GLY A N 1
ATOM 2264 C CA . GLY A 1 297 ? 11.711 -32.906 -20.297 1 87.88 297 GLY A CA 1
ATOM 2265 C C . GLY A 1 297 ? 12.758 -32.062 -19.578 1 87.88 297 GLY A C 1
ATOM 2266 O O . GLY A 1 297 ? 13.281 -31.109 -20.141 1 87.88 297 GLY A O 1
ATOM 2267 N N . VAL A 1 298 ? 13.078 -32.469 -18.344 1 95.06 298 VAL A N 1
ATOM 2268 C CA . VAL A 1 298 ? 14.094 -31.781 -17.547 1 95.06 298 VAL A CA 1
ATOM 2269 C C . VAL A 1 298 ? 15.398 -32.594 -17.578 1 95.06 298 VAL A C 1
ATOM 2271 O O . VAL A 1 298 ? 15.383 -33.812 -17.391 1 95.06 298 VAL A O 1
ATOM 2274 N N . PRO A 1 299 ? 16.453 -31.922 -17.828 1 95 299 PRO A N 1
ATOM 2275 C CA . PRO A 1 299 ? 17.719 -32.656 -17.906 1 95 299 PRO A CA 1
ATOM 2276 C C . PRO A 1 299 ? 18.094 -33.344 -16.594 1 95 299 PRO A C 1
ATOM 2278 O O . PRO A 1 299 ? 17.859 -32.781 -15.516 1 95 299 PRO A O 1
ATOM 2281 N N . SER A 1 300 ? 18.75 -34.469 -16.75 1 93.81 300 SER A N 1
ATOM 2282 C CA . SER A 1 300 ? 19.109 -35.281 -15.586 1 93.81 300 SER A CA 1
ATOM 2283 C C . SER A 1 300 ? 20.234 -34.594 -14.797 1 93.81 300 SER A C 1
ATOM 2285 O O . SER A 1 300 ? 20.344 -34.781 -13.578 1 93.81 300 SER A O 1
ATOM 2287 N N . ASN A 1 301 ? 21.094 -33.938 -15.469 1 96 301 ASN A N 1
ATOM 2288 C CA . ASN A 1 301 ? 22.188 -33.25 -14.805 1 96 301 ASN A CA 1
ATOM 2289 C C . ASN A 1 301 ? 21.812 -31.828 -14.406 1 96 301 ASN A C 1
ATOM 2291 O O . ASN A 1 301 ? 22.516 -30.875 -14.727 1 96 301 ASN A O 1
ATOM 2295 N N . LEU A 1 302 ? 20.75 -31.734 -13.688 1 98.06 302 LEU A N 1
ATOM 2296 C CA . LEU A 1 302 ? 20.188 -30.453 -13.266 1 98.06 302 LEU A CA 1
ATOM 2297 C C . LEU A 1 302 ? 20.844 -29.984 -11.977 1 98.06 302 LEU A C 1
ATOM 2299 O O . LEU A 1 302 ? 21.031 -30.766 -11.039 1 98.06 302 LEU A O 1
ATOM 2303 N N . VAL A 1 303 ? 21.281 -28.719 -11.961 1 98.25 303 VAL A N 1
ATOM 2304 C CA . VAL A 1 303 ? 21.734 -28.031 -10.758 1 98.25 303 VAL A CA 1
ATOM 2305 C C . VAL A 1 303 ? 20.734 -26.938 -10.383 1 98.25 303 VAL A C 1
ATOM 2307 O O . VAL A 1 303 ? 20.391 -26.094 -11.203 1 98.25 303 VAL A O 1
ATOM 2310 N N . VAL A 1 304 ? 20.203 -27.016 -9.156 1 98.56 304 VAL A N 1
ATOM 2311 C CA . VAL A 1 304 ? 19.234 -26.031 -8.703 1 98.56 304 VAL A CA 1
ATOM 2312 C C . VAL A 1 304 ? 19.922 -24.969 -7.852 1 98.56 304 VAL A C 1
ATOM 2314 O O . VAL A 1 304 ? 20.547 -25.281 -6.844 1 98.56 304 VAL A O 1
ATOM 2317 N N . SER A 1 305 ? 19.797 -23.672 -8.258 1 98.38 305 SER A N 1
ATOM 2318 C CA . SER A 1 305 ? 20.516 -22.594 -7.582 1 98.38 305 SER A CA 1
ATOM 2319 C C . SER A 1 305 ? 19.578 -21.453 -7.211 1 98.38 305 SER A C 1
ATOM 2321 O O . SER A 1 305 ? 18.781 -21 -8.039 1 98.38 305 SER A O 1
ATOM 2323 N N . GLU A 1 306 ? 19.547 -21.078 -5.969 1 98.5 306 GLU A N 1
ATOM 2324 C CA . GLU A 1 306 ? 19.031 -19.781 -5.523 1 98.5 306 GLU A CA 1
ATOM 2325 C C . GLU A 1 306 ? 20.156 -18.781 -5.328 1 98.5 306 GLU A C 1
ATOM 2327 O O . GLU A 1 306 ? 20.828 -18.781 -4.293 1 98.5 306 GLU A O 1
ATOM 2332 N N . ARG A 1 307 ? 20.328 -17.969 -6.305 1 98.25 307 ARG A N 1
ATOM 2333 C CA . ARG A 1 307 ? 21.453 -17.047 -6.312 1 98.25 307 ARG A CA 1
ATOM 2334 C C . ARG A 1 307 ? 21.109 -15.75 -7.023 1 98.25 307 ARG A C 1
ATOM 2336 O O . ARG A 1 307 ? 20.109 -15.68 -7.746 1 98.25 307 ARG A O 1
ATOM 2343 N N . LYS A 1 308 ? 22 -14.789 -6.828 1 97.75 308 LYS A N 1
ATOM 2344 C CA . LYS A 1 308 ? 21.844 -13.516 -7.516 1 97.75 308 LYS A CA 1
ATOM 2345 C C . LYS A 1 308 ? 21.938 -13.688 -9.031 1 97.75 308 LYS A C 1
ATOM 2347 O O . LYS A 1 308 ? 22.797 -14.414 -9.523 1 97.75 308 LYS A O 1
ATOM 2352 N N . VAL A 1 309 ? 20.984 -13.117 -9.742 1 97.81 309 VAL A N 1
ATOM 2353 C CA . VAL A 1 309 ? 20.953 -13.07 -11.195 1 97.81 309 VAL A CA 1
ATOM 2354 C C . VAL A 1 309 ? 20.766 -11.625 -11.664 1 97.81 309 VAL A C 1
ATOM 2356 O O . VAL A 1 309 ? 19.922 -10.898 -11.125 1 97.81 309 VAL A O 1
ATOM 2359 N N . THR A 1 310 ? 21.594 -11.195 -12.672 1 98.44 310 THR A N 1
ATOM 2360 C CA . THR A 1 310 ? 21.5 -9.82 -13.141 1 98.44 310 THR A CA 1
ATOM 2361 C C . THR A 1 310 ? 21.094 -9.773 -14.609 1 98.44 310 THR A C 1
ATOM 2363 O O . THR A 1 310 ? 21.219 -10.773 -15.328 1 98.44 310 THR A O 1
ATOM 2366 N N . MET A 1 311 ? 20.578 -8.617 -15.07 1 98.38 311 MET A N 1
ATOM 2367 C CA . MET A 1 311 ? 20.188 -8.453 -16.469 1 98.38 311 MET A CA 1
ATOM 2368 C C . MET A 1 311 ? 21.391 -8.625 -17.391 1 98.38 311 MET A C 1
ATOM 2370 O O . MET A 1 311 ? 21.297 -9.25 -18.453 1 98.38 311 MET A O 1
ATOM 2374 N N . PRO A 1 312 ? 22.594 -8.094 -17.016 1 98.44 312 PRO A N 1
ATOM 2375 C CA . PRO A 1 312 ? 23.766 -8.352 -17.859 1 98.44 312 PRO A CA 1
ATOM 2376 C C . PRO A 1 312 ? 24.062 -9.836 -18.016 1 98.44 312 PRO A C 1
ATOM 2378 O O . PRO A 1 312 ? 24.422 -10.289 -19.109 1 98.44 312 PRO A O 1
ATOM 2381 N N . GLU A 1 313 ? 23.906 -10.57 -16.953 1 98.19 313 GLU A N 1
ATOM 2382 C CA . GLU A 1 313 ? 24.109 -12.016 -17.031 1 98.19 313 GLU A CA 1
ATOM 2383 C C . GLU A 1 313 ? 23.141 -12.656 -18.031 1 98.19 313 GLU A C 1
ATOM 2385 O O . GLU A 1 313 ? 23.562 -13.469 -18.859 1 98.19 313 GLU A O 1
ATOM 2390 N N . LEU A 1 314 ? 21.859 -12.305 -17.953 1 98.38 314 LEU A N 1
ATOM 2391 C CA . LEU A 1 314 ? 20.859 -12.859 -18.859 1 98.38 314 LEU A CA 1
ATOM 2392 C C . LEU A 1 314 ? 21.141 -12.453 -20.312 1 98.38 314 LEU A C 1
ATOM 2394 O O . LEU A 1 314 ? 21.031 -13.273 -21.219 1 98.38 314 LEU A O 1
ATOM 2398 N N . ARG A 1 315 ? 21.469 -11.18 -20.453 1 98.25 315 ARG A N 1
ATOM 2399 C CA . ARG A 1 315 ? 21.812 -10.672 -21.781 1 98.25 315 ARG A CA 1
ATOM 2400 C C . ARG A 1 315 ? 22.969 -11.453 -22.391 1 98.25 315 ARG A C 1
ATOM 2402 O O . ARG A 1 315 ? 22.906 -11.898 -23.531 1 98.25 315 ARG A O 1
ATOM 2409 N N . ASP A 1 316 ? 24.016 -11.656 -21.656 1 98.12 316 ASP A N 1
ATOM 2410 C CA . ASP A 1 316 ? 25.219 -12.336 -22.141 1 98.12 316 ASP A CA 1
ATOM 2411 C C . ASP A 1 316 ? 24.922 -13.812 -22.422 1 98.12 316 ASP A C 1
ATOM 2413 O O . ASP A 1 316 ? 25.422 -14.367 -23.406 1 98.12 316 ASP A O 1
ATOM 2417 N N . ALA A 1 317 ? 24.203 -14.414 -21.547 1 98.19 317 ALA A N 1
ATOM 2418 C CA . ALA A 1 317 ? 23.828 -15.812 -21.75 1 98.19 317 ALA A CA 1
ATOM 2419 C C . ALA A 1 317 ? 23.016 -15.977 -23.016 1 98.19 317 ALA A C 1
ATOM 2421 O O . ALA A 1 317 ? 23.141 -16.984 -23.719 1 98.19 317 ALA A O 1
ATOM 2422 N N . ALA A 1 318 ? 22.094 -15.031 -23.281 1 97.94 318 ALA A N 1
ATOM 2423 C CA . ALA A 1 318 ? 21.328 -15.07 -24.531 1 97.94 318 ALA A CA 1
ATOM 2424 C C . ALA A 1 318 ? 22.234 -14.93 -25.75 1 97.94 318 ALA A C 1
ATOM 2426 O O . ALA A 1 318 ? 22.047 -15.633 -26.75 1 97.94 318 ALA A O 1
ATOM 2427 N N . ARG A 1 319 ? 23.188 -14.102 -25.672 1 96.94 319 ARG A N 1
ATOM 2428 C CA . ARG A 1 319 ? 24.094 -13.82 -26.781 1 96.94 319 ARG A CA 1
ATOM 2429 C C . ARG A 1 319 ? 24.984 -15.023 -27.078 1 96.94 319 ARG A C 1
ATOM 2431 O O . ARG A 1 319 ? 25.266 -15.328 -28.234 1 96.94 319 ARG A O 1
ATOM 2438 N N . ASP A 1 320 ? 25.422 -15.695 -26.047 1 97.19 320 ASP A N 1
ATOM 2439 C CA . ASP A 1 320 ? 26.359 -16.797 -26.281 1 97.19 320 ASP A CA 1
ATOM 2440 C C . ASP A 1 320 ? 25.641 -18.125 -26.406 1 97.19 320 ASP A C 1
ATOM 2442 O O . ASP A 1 320 ? 26.266 -19.172 -26.516 1 97.19 320 ASP A O 1
ATOM 2446 N N . GLY A 1 321 ? 24.344 -18.094 -26.266 1 96.56 321 GLY A N 1
ATOM 2447 C CA . GLY A 1 321 ? 23.531 -19.266 -26.562 1 96.56 321 GLY A CA 1
ATOM 2448 C C . GLY A 1 321 ? 23.359 -20.188 -25.375 1 96.56 321 GLY A C 1
ATOM 2449 O O . GLY A 1 321 ? 22.828 -21.297 -25.5 1 96.56 321 GLY A O 1
ATOM 2450 N N . THR A 1 322 ? 23.797 -19.766 -24.203 1 97.94 322 THR A N 1
ATOM 2451 C CA . THR A 1 322 ? 23.734 -20.641 -23.031 1 97.94 322 THR A CA 1
ATOM 2452 C C . THR A 1 322 ? 22.422 -20.453 -22.297 1 97.94 322 THR A C 1
ATOM 2454 O O . THR A 1 322 ? 22.047 -21.281 -21.453 1 97.94 322 THR A O 1
ATOM 2457 N N . LEU A 1 323 ? 21.672 -19.375 -22.516 1 97.94 323 LEU A N 1
ATOM 2458 C CA . LEU A 1 323 ? 20.359 -19.203 -21.906 1 97.94 323 LEU A CA 1
ATOM 2459 C C . LEU A 1 323 ? 19.359 -20.172 -22.516 1 97.94 323 LEU A C 1
ATOM 2461 O O . LEU A 1 323 ? 19.156 -20.172 -23.734 1 97.94 323 LEU A O 1
ATOM 2465 N N . LEU A 1 324 ? 18.734 -20.969 -21.703 1 96.75 324 LEU A N 1
ATOM 2466 C CA . LEU A 1 324 ? 17.812 -21.984 -22.219 1 96.75 324 LEU A CA 1
ATOM 2467 C C . LEU A 1 324 ? 16.375 -21.484 -22.125 1 96.75 324 LEU A C 1
ATOM 2469 O O . LEU A 1 324 ? 15.609 -21.625 -23.078 1 96.75 324 LEU A O 1
ATOM 2473 N N . GLU A 1 325 ? 15.969 -21.031 -20.906 1 96.88 325 GLU A N 1
ATOM 2474 C CA . GLU A 1 325 ? 14.594 -20.609 -20.656 1 96.88 325 GLU A CA 1
ATOM 2475 C C . GLU A 1 325 ? 14.531 -19.578 -19.531 1 96.88 325 GLU A C 1
ATOM 2477 O O . GLU A 1 325 ? 15.438 -19.5 -18.703 1 96.88 325 GLU A O 1
ATOM 2482 N N . VAL A 1 326 ? 13.555 -18.734 -19.594 1 98.12 326 VAL A N 1
ATOM 2483 C CA . VAL A 1 326 ? 13.109 -17.875 -18.5 1 98.12 326 VAL A CA 1
ATOM 2484 C C . VAL A 1 326 ? 11.594 -17.984 -18.344 1 98.12 326 VAL A C 1
ATOM 2486 O O . VAL A 1 326 ? 10.867 -17.984 -19.344 1 98.12 326 VAL A O 1
ATOM 2489 N N . PHE A 1 327 ? 11.156 -18.203 -17.125 1 97.81 327 PHE A N 1
ATOM 2490 C CA . PHE A 1 327 ? 9.711 -18.266 -16.938 1 97.81 327 PHE A CA 1
ATOM 2491 C C . PHE A 1 327 ? 9.328 -17.766 -15.547 1 97.81 327 PHE A C 1
ATOM 2493 O O . PHE A 1 327 ? 10.172 -17.656 -14.664 1 97.81 327 PHE A O 1
ATOM 2500 N N . GLY A 1 328 ? 8.055 -17.312 -15.43 1 97.75 328 GLY A N 1
ATOM 2501 C CA . GLY A 1 328 ? 7.469 -16.922 -14.156 1 97.75 328 GLY A CA 1
ATOM 2502 C C . GLY A 1 328 ? 6.672 -18.047 -13.508 1 97.75 328 GLY A C 1
ATOM 2503 O O . GLY A 1 328 ? 6.152 -18.922 -14.188 1 97.75 328 GLY A O 1
ATOM 2504 N N . THR A 1 329 ? 6.625 -18.031 -12.203 1 98.12 329 THR A N 1
ATOM 2505 C CA . THR A 1 329 ? 5.781 -18.953 -11.445 1 98.12 329 THR A CA 1
ATOM 2506 C C . THR A 1 329 ? 4.84 -18.188 -10.523 1 98.12 329 THR A C 1
ATOM 2508 O O . THR A 1 329 ? 5.258 -17.234 -9.844 1 98.12 329 THR A O 1
ATOM 2511 N N . GLY A 1 330 ? 3.605 -18.5 -10.508 1 96.06 330 GLY A N 1
ATOM 2512 C CA . GLY A 1 330 ? 2.555 -17.922 -9.688 1 96.06 330 GLY A CA 1
ATOM 2513 C C . GLY A 1 330 ? 1.289 -18.75 -9.656 1 96.06 330 GLY A C 1
ATOM 2514 O O . GLY A 1 330 ? 1.107 -19.641 -10.484 1 96.06 330 GLY A O 1
ATOM 2515 N N . THR A 1 331 ? 0.441 -18.422 -8.75 1 93.19 331 THR A N 1
ATOM 2516 C CA . THR A 1 331 ? -0.746 -19.234 -8.5 1 93.19 331 THR A CA 1
ATOM 2517 C C . THR A 1 331 ? -1.682 -19.219 -9.703 1 93.19 331 THR A C 1
ATOM 2519 O O . THR A 1 331 ? -2.182 -20.25 -10.125 1 93.19 331 THR A O 1
ATOM 2522 N N . ALA A 1 332 ? -1.879 -18.047 -10.305 1 87.62 332 ALA A N 1
ATOM 2523 C CA . ALA A 1 332 ? -2.896 -17.891 -11.336 1 87.62 332 ALA A CA 1
ATOM 2524 C C . ALA A 1 332 ? -2.539 -18.703 -12.578 1 87.62 332 ALA A C 1
ATOM 2526 O O . ALA A 1 332 ? -3.283 -19.609 -12.977 1 87.62 332 ALA A O 1
ATOM 2527 N N . ALA A 1 333 ? -1.324 -18.578 -13.117 1 87.56 333 ALA A N 1
ATOM 2528 C CA . ALA A 1 333 ? -0.938 -19.234 -14.367 1 87.56 333 ALA A CA 1
ATOM 2529 C C . ALA A 1 333 ? -0.048 -20.453 -14.094 1 87.56 333 ALA A C 1
ATOM 2531 O O . ALA A 1 333 ? 0.277 -21.203 -15.008 1 87.56 333 ALA A O 1
ATOM 2532 N N . VAL A 1 334 ? 0.291 -20.641 -12.891 1 94.12 334 VAL A N 1
ATOM 2533 C CA . VAL A 1 334 ? 1.201 -21.688 -12.453 1 94.12 334 VAL A CA 1
ATOM 2534 C C . VAL A 1 334 ? 2.594 -21.438 -13.023 1 94.12 334 VAL A C 1
ATOM 2536 O O . VAL A 1 334 ? 3.533 -21.141 -12.281 1 94.12 334 VAL A O 1
ATOM 2539 N N . VAL A 1 335 ? 2.719 -21.516 -14.367 1 95.94 335 VAL A N 1
ATOM 2540 C CA . VAL A 1 335 ? 3.971 -21.234 -15.062 1 95.94 335 VAL A CA 1
ATOM 2541 C C . VAL A 1 335 ? 3.703 -20.344 -16.266 1 95.94 335 VAL A C 1
ATOM 2543 O O . VAL A 1 335 ? 2.721 -20.547 -16.984 1 95.94 335 VAL A O 1
ATOM 2546 N N . THR A 1 336 ? 4.547 -19.312 -16.484 1 95.62 336 THR A N 1
ATOM 2547 C CA . THR A 1 336 ? 4.449 -18.422 -17.641 1 95.62 336 THR A CA 1
ATOM 2548 C C . THR A 1 336 ? 5.805 -18.266 -18.328 1 95.62 336 THR A C 1
ATOM 2550 O O . THR A 1 336 ? 6.73 -17.703 -17.75 1 95.62 336 THR A O 1
ATOM 2553 N N . SER A 1 337 ? 5.922 -18.703 -19.547 1 96.31 337 SER A N 1
ATOM 2554 C CA . SER A 1 337 ? 7.18 -18.594 -20.281 1 96.31 337 SER A CA 1
ATOM 2555 C C . SER A 1 337 ? 7.441 -17.156 -20.719 1 96.31 337 SER A C 1
ATOM 2557 O O . SER A 1 337 ? 6.5 -16.391 -20.938 1 96.31 337 SER A O 1
ATOM 2559 N N . VAL A 1 338 ? 8.672 -16.828 -20.844 1 97.62 338 VAL A N 1
ATOM 2560 C CA . VAL A 1 338 ? 9.117 -15.523 -21.328 1 97.62 338 VAL A CA 1
ATOM 2561 C C . VAL A 1 338 ? 9.805 -15.672 -22.672 1 97.62 338 VAL A C 1
ATOM 2563 O O . VAL A 1 338 ? 10.664 -16.547 -22.844 1 97.62 338 VAL A O 1
ATOM 2566 N N . GLU A 1 339 ? 9.43 -14.828 -23.594 1 97.06 339 GLU A N 1
ATOM 2567 C CA . GLU A 1 339 ? 10.016 -14.969 -24.922 1 97.06 339 GLU A CA 1
ATOM 2568 C C . GLU A 1 339 ? 11.102 -13.922 -25.172 1 97.06 339 GLU A C 1
ATOM 2570 O O . GLU A 1 339 ? 11.945 -14.094 -26.047 1 97.06 339 GLU A O 1
ATOM 2575 N N . ARG A 1 340 ? 10.977 -12.805 -24.469 1 98.06 340 ARG A N 1
ATOM 2576 C CA . ARG A 1 340 ? 12 -11.766 -24.594 1 98.06 340 ARG A CA 1
ATOM 2577 C C . ARG A 1 340 ? 11.93 -10.789 -23.422 1 98.06 340 ARG A C 1
ATOM 2579 O O . ARG A 1 340 ? 10.891 -10.664 -22.766 1 98.06 340 ARG A O 1
ATOM 2586 N N . ILE A 1 341 ? 13.047 -10.125 -23.234 1 98.69 341 ILE A N 1
ATOM 2587 C CA . ILE A 1 341 ? 13.148 -9.102 -22.203 1 98.69 341 ILE A CA 1
ATOM 2588 C C . ILE A 1 341 ? 13.758 -7.832 -22.781 1 98.69 341 ILE A C 1
ATOM 2590 O O . ILE A 1 341 ? 14.922 -7.832 -23.219 1 98.69 341 ILE A O 1
ATOM 2594 N N . GLY A 1 342 ? 12.922 -6.77 -22.844 1 98.56 342 GLY A N 1
ATOM 2595 C CA . GLY A 1 342 ? 13.484 -5.473 -23.188 1 98.56 342 GLY A CA 1
ATOM 2596 C C . GLY A 1 342 ? 14.414 -4.918 -22.125 1 98.56 342 GLY A C 1
ATOM 2597 O O . GLY A 1 342 ? 14.039 -4.836 -20.953 1 98.56 342 GLY A O 1
ATOM 2598 N N . TYR A 1 343 ? 15.633 -4.57 -22.562 1 98.06 343 TYR A N 1
ATOM 2599 C CA . TYR A 1 343 ? 16.641 -4.086 -21.625 1 98.06 343 TYR A CA 1
ATOM 2600 C C . TYR A 1 343 ? 17.578 -3.08 -22.297 1 98.06 343 TYR A C 1
ATOM 2602 O O . TYR A 1 343 ? 18.266 -3.41 -23.266 1 98.06 343 TYR A O 1
ATOM 2610 N N . GLU A 1 344 ? 17.547 -1.844 -21.797 1 95.62 344 GLU A N 1
ATOM 2611 C CA . GLU A 1 344 ? 18.406 -0.761 -22.25 1 95.62 344 GLU A CA 1
ATOM 2612 C C . GLU A 1 344 ? 18.375 -0.643 -23.781 1 95.62 344 GLU A C 1
ATOM 2614 O O . GLU A 1 344 ? 19.422 -0.568 -24.422 1 95.62 344 GLU A O 1
ATOM 2619 N N . GLY A 1 345 ? 17.234 -0.727 -24.266 1 93.69 345 GLY A N 1
ATOM 2620 C CA . GLY A 1 345 ? 17.016 -0.441 -25.672 1 93.69 345 GLY A CA 1
ATOM 2621 C C . GLY A 1 345 ? 17.156 -1.663 -26.562 1 93.69 345 GLY A C 1
ATOM 2622 O O . GLY A 1 345 ? 17 -1.574 -27.781 1 93.69 345 GLY A O 1
ATOM 2623 N N . GLU A 1 346 ? 17.438 -2.805 -26 1 96 346 GLU A N 1
ATOM 2624 C CA . GLU A 1 346 ? 17.578 -4.027 -26.797 1 96 346 GLU A CA 1
ATOM 2625 C C . GLU A 1 346 ? 16.688 -5.141 -26.234 1 96 346 GLU A C 1
ATOM 2627 O O . GLU A 1 346 ? 16.406 -5.172 -25.031 1 96 346 GLU A O 1
ATOM 2632 N N . ASP A 1 347 ? 16.297 -6.051 -27.125 1 97.88 347 ASP A N 1
ATOM 2633 C CA . ASP A 1 347 ? 15.562 -7.238 -26.719 1 97.88 347 ASP A CA 1
ATOM 2634 C C . ASP A 1 347 ? 16.5 -8.406 -26.438 1 97.88 347 ASP A C 1
ATOM 2636 O O . ASP A 1 347 ? 17.234 -8.852 -27.328 1 97.88 347 ASP A O 1
ATOM 2640 N N . VAL A 1 348 ? 16.531 -8.812 -25.25 1 98.31 348 VAL A N 1
ATOM 2641 C CA . VAL A 1 348 ? 17.172 -10.078 -24.891 1 98.31 348 VAL A CA 1
ATOM 2642 C C . VAL A 1 348 ? 16.266 -11.242 -25.266 1 98.31 348 VAL A C 1
ATOM 2644 O O . VAL A 1 348 ? 15.234 -11.461 -24.625 1 98.31 348 VAL A O 1
ATOM 2647 N N . LYS A 1 349 ? 16.703 -12.023 -26.219 1 97.31 349 LYS A N 1
ATOM 2648 C CA . LYS A 1 349 ? 15.859 -13.109 -26.719 1 97.31 349 LYS A CA 1
ATOM 2649 C C . LYS A 1 349 ? 15.953 -14.328 -25.797 1 97.31 349 LYS A C 1
ATOM 2651 O O . LYS A 1 349 ? 17.047 -14.703 -25.359 1 97.31 349 LYS A O 1
ATOM 2656 N N . VAL A 1 350 ? 14.836 -14.859 -25.469 1 96.88 350 VAL A N 1
ATOM 2657 C CA . VAL A 1 350 ? 14.75 -16.062 -24.641 1 96.88 350 VAL A CA 1
ATOM 2658 C C . VAL A 1 350 ? 14.141 -17.203 -25.453 1 96.88 350 VAL A C 1
ATOM 2660 O O . VAL A 1 350 ? 13.039 -17.078 -25.984 1 96.88 350 VAL A O 1
ATOM 2663 N N . PRO A 1 351 ? 14.797 -18.297 -25.562 1 92.56 351 PRO A N 1
ATOM 2664 C CA . PRO A 1 351 ? 14.242 -19.422 -26.312 1 92.56 351 PRO A CA 1
ATOM 2665 C C . PRO A 1 351 ? 12.961 -19.969 -25.703 1 92.56 351 PRO A C 1
ATOM 2667 O O . PRO A 1 351 ? 12.844 -20.062 -24.469 1 92.56 351 PRO A O 1
ATOM 2670 N N . VAL A 1 352 ? 11.93 -20.188 -26.516 1 90.81 352 VAL A N 1
ATOM 2671 C CA . VAL A 1 352 ? 10.711 -20.891 -26.141 1 90.81 352 VAL A CA 1
ATOM 2672 C C . VAL A 1 352 ? 10.461 -22.047 -27.109 1 90.81 352 VAL A C 1
ATOM 2674 O O . VAL A 1 352 ? 9.602 -21.938 -27.984 1 90.81 352 VAL A O 1
ATOM 2677 N N . GLU A 1 353 ? 11.109 -23.016 -27.141 1 78.19 353 GLU A N 1
ATOM 2678 C CA . GLU A 1 353 ? 11.195 -24.047 -28.172 1 78.19 353 GLU A CA 1
ATOM 2679 C C . GLU A 1 353 ? 10.094 -25.078 -28 1 78.19 353 GLU A C 1
ATOM 2681 O O . GLU A 1 353 ? 9.867 -25.906 -28.875 1 78.19 353 GLU A O 1
ATOM 2686 N N . GLY A 1 354 ? 9.398 -24.938 -26.969 1 69.81 354 GLY A N 1
ATOM 2687 C CA . GLY A 1 354 ? 8.391 -25.969 -26.812 1 69.81 354 GLY A CA 1
ATOM 2688 C C . GLY A 1 354 ? 7.141 -25.703 -27.625 1 69.81 354 GLY A C 1
ATOM 2689 O O . GLY A 1 354 ? 6.855 -24.562 -28 1 69.81 354 GLY A O 1
ATOM 2690 N N . GLY A 1 355 ? 6.609 -26.688 -28.469 1 70.12 355 GLY A N 1
ATOM 2691 C CA . GLY A 1 355 ? 5.465 -26.656 -29.359 1 70.12 355 GLY A CA 1
ATOM 2692 C C . GLY A 1 355 ? 4.199 -26.156 -28.688 1 70.12 355 GLY A C 1
ATOM 2693 O O . GLY A 1 355 ? 3.236 -25.797 -29.375 1 70.12 355 GLY A O 1
ATOM 2694 N N . ASN A 1 356 ? 4.145 -25.984 -27.375 1 81.12 356 ASN A N 1
ATOM 2695 C CA . ASN A 1 356 ? 2.91 -25.609 -26.688 1 81.12 356 ASN A CA 1
ATOM 2696 C C . ASN A 1 356 ? 3.035 -24.266 -25.984 1 81.12 356 ASN A C 1
ATOM 2698 O O . ASN A 1 356 ? 2.223 -23.938 -25.125 1 81.12 356 ASN A O 1
ATOM 2702 N N . GLY A 1 357 ? 4.098 -23.531 -26.406 1 88.19 357 GLY A N 1
ATOM 2703 C CA . GLY A 1 357 ? 4.281 -22.219 -25.812 1 88.19 357 GLY A CA 1
ATOM 2704 C C . GLY A 1 357 ? 5.164 -22.219 -24.578 1 88.19 357 GLY A C 1
ATOM 2705 O O . GLY A 1 357 ? 5.363 -21.188 -23.953 1 88.19 357 GLY A O 1
ATOM 2706 N N . PHE A 1 358 ? 5.625 -23.391 -24.203 1 91.25 358 PHE A N 1
ATOM 2707 C CA . PHE A 1 358 ? 6.574 -23.547 -23.094 1 91.25 358 PHE A CA 1
ATOM 2708 C C . PHE A 1 358 ? 7.926 -24.031 -23.609 1 91.25 358 PHE A C 1
ATOM 2710 O O . PHE A 1 358 ? 8 -24.688 -24.656 1 91.25 358 PHE A O 1
ATOM 2717 N N . GLY A 1 359 ? 8.984 -23.656 -22.953 1 92.06 359 GLY A N 1
ATOM 2718 C CA . GLY A 1 359 ? 10.188 -24.453 -23.078 1 92.06 359 GLY A CA 1
ATOM 2719 C C . GLY A 1 359 ? 10.078 -25.812 -22.406 1 92.06 359 GLY A C 1
ATOM 2720 O O . GLY A 1 359 ? 9.133 -26.062 -21.656 1 92.06 359 GLY A O 1
ATOM 2721 N N . PRO A 1 360 ? 10.992 -26.719 -22.703 1 93.31 360 PRO A N 1
ATOM 2722 C CA . PRO A 1 360 ? 10.914 -28.062 -22.156 1 93.31 360 PRO A CA 1
ATOM 2723 C C . PRO A 1 360 ? 10.883 -28.094 -20.625 1 93.31 360 PRO A C 1
ATOM 2725 O O . PRO A 1 360 ? 10.141 -28.875 -20.031 1 93.31 360 PRO A O 1
ATOM 2728 N N . ILE A 1 361 ? 11.68 -27.266 -20.016 1 95.81 361 ILE A N 1
ATOM 2729 C CA . ILE A 1 361 ? 11.766 -27.25 -18.562 1 95.81 361 ILE A CA 1
ATOM 2730 C C . ILE A 1 361 ? 10.492 -26.672 -17.969 1 95.81 361 ILE A C 1
ATOM 2732 O O . ILE A 1 361 ? 9.844 -27.281 -17.125 1 95.81 361 ILE A O 1
ATOM 2736 N N . ALA A 1 362 ? 10.094 -25.516 -18.438 1 96.06 362 ALA A N 1
ATOM 2737 C CA . ALA A 1 362 ? 8.875 -24.844 -17.984 1 96.06 362 ALA A CA 1
ATOM 2738 C C . ALA A 1 362 ? 7.648 -25.734 -18.188 1 96.06 362 ALA A C 1
ATOM 2740 O O . ALA A 1 362 ? 6.797 -25.844 -17.312 1 96.06 362 ALA A O 1
ATOM 2741 N N . GLY A 1 363 ? 7.594 -26.297 -19.359 1 95 363 GLY A N 1
ATOM 2742 C CA . GLY A 1 363 ? 6.48 -27.188 -19.656 1 95 363 GLY A CA 1
ATOM 2743 C C . GLY A 1 363 ? 6.406 -28.391 -18.734 1 95 363 GLY A C 1
ATOM 2744 O O . GLY A 1 363 ? 5.316 -28.797 -18.328 1 95 363 GLY A O 1
ATOM 2745 N N . ALA A 1 364 ? 7.547 -28.984 -18.438 1 96.06 364 ALA A N 1
ATOM 2746 C CA . ALA A 1 364 ? 7.598 -30.125 -17.547 1 96.06 364 ALA A CA 1
ATOM 2747 C C . ALA A 1 364 ? 7.07 -29.766 -16.156 1 96.06 364 ALA A C 1
ATOM 2749 O O . ALA A 1 364 ? 6.324 -30.547 -15.547 1 96.06 364 ALA A O 1
ATOM 2750 N N . PHE A 1 365 ? 7.5 -28.625 -15.648 1 97.06 365 PHE A N 1
ATOM 2751 C CA . PHE A 1 365 ? 7.027 -28.188 -14.344 1 97.06 365 PHE A CA 1
ATOM 2752 C C . PHE A 1 365 ? 5.531 -27.906 -14.367 1 97.06 365 PHE A C 1
ATOM 2754 O O . PHE A 1 365 ? 4.809 -28.266 -13.438 1 97.06 365 PHE A O 1
ATOM 2761 N N . TYR A 1 366 ? 5.051 -27.234 -15.414 1 96 366 TYR A N 1
ATOM 2762 C CA . TYR A 1 366 ? 3.625 -26.969 -15.547 1 96 366 TYR A CA 1
ATOM 2763 C C . TYR A 1 366 ? 2.818 -28.266 -15.492 1 96 366 TYR A C 1
ATOM 2765 O O . TYR A 1 366 ? 1.856 -28.375 -14.727 1 96 366 TYR A O 1
ATOM 2773 N N . GLU A 1 367 ? 3.221 -29.234 -16.266 1 95.12 367 GLU A N 1
ATOM 2774 C CA . GLU A 1 367 ? 2.498 -30.5 -16.359 1 95.12 367 GLU A CA 1
ATOM 2775 C C . GLU A 1 367 ? 2.516 -31.25 -15.023 1 95.12 367 GLU A C 1
ATOM 2777 O O . GLU A 1 367 ? 1.489 -31.766 -14.586 1 95.12 367 GLU A O 1
ATOM 2782 N N . ALA A 1 368 ? 3.646 -31.281 -14.438 1 97.31 368 ALA A N 1
ATOM 2783 C CA . ALA A 1 368 ? 3.766 -31.984 -13.156 1 97.31 368 ALA A CA 1
ATOM 2784 C C . ALA A 1 368 ? 2.896 -31.328 -12.086 1 97.31 368 ALA A C 1
ATOM 2786 O O . ALA A 1 368 ? 2.199 -32 -11.336 1 97.31 368 ALA A O 1
ATOM 2787 N N . LEU A 1 369 ? 2.941 -30.031 -11.984 1 97.19 369 LEU A N 1
ATOM 2788 C CA . LEU A 1 369 ? 2.162 -29.297 -10.984 1 97.19 369 LEU A CA 1
ATOM 2789 C C . LEU A 1 369 ? 0.668 -29.469 -11.242 1 97.19 369 LEU A C 1
ATOM 2791 O O . LEU A 1 369 ? -0.107 -29.656 -10.305 1 97.19 369 LEU A O 1
ATOM 2795 N N . GLN A 1 370 ? 0.305 -29.406 -12.5 1 95.38 370 GLN A N 1
ATOM 2796 C CA . GLN A 1 370 ? -1.097 -29.641 -12.828 1 95.38 370 GLN A CA 1
ATOM 2797 C C . GLN A 1 370 ? -1.536 -31.047 -12.391 1 95.38 370 GLN A C 1
ATOM 2799 O O . GLN A 1 370 ? -2.6 -31.203 -11.797 1 95.38 370 GLN A O 1
ATOM 2804 N N . ALA A 1 371 ? -0.719 -32 -12.711 1 96.81 371 ALA A N 1
ATOM 2805 C CA . ALA A 1 371 ? -1.047 -33.375 -12.352 1 96.81 371 ALA A CA 1
ATOM 2806 C C . ALA A 1 371 ? -1.191 -33.531 -10.836 1 96.81 371 ALA A C 1
ATOM 2808 O O . ALA A 1 371 ? -2.076 -34.25 -10.367 1 96.81 371 ALA A O 1
ATOM 2809 N N . ILE A 1 372 ? -0.326 -32.906 -10.102 1 97.5 372 ILE A N 1
ATOM 2810 C CA . ILE A 1 372 ? -0.381 -32.969 -8.648 1 97.5 372 ILE A CA 1
ATOM 2811 C C . ILE A 1 372 ? -1.628 -32.25 -8.141 1 97.5 372 ILE A C 1
ATOM 2813 O O . ILE A 1 372 ? -2.352 -32.75 -7.289 1 97.5 372 ILE A O 1
ATOM 2817 N N . GLN A 1 373 ? -1.882 -31.062 -8.656 1 97.06 373 GLN A N 1
ATOM 2818 C CA . GLN A 1 373 ? -3.012 -30.234 -8.242 1 97.06 373 GLN A CA 1
ATOM 2819 C C . GLN A 1 373 ? -4.336 -30.953 -8.477 1 97.06 373 GLN A C 1
ATOM 2821 O O . GLN A 1 373 ? -5.234 -30.906 -7.637 1 97.06 373 GLN A O 1
ATOM 2826 N N . TYR A 1 374 ? -4.434 -31.719 -9.547 1 96 374 TYR A N 1
ATOM 2827 C CA . TYR A 1 374 ? -5.668 -32.406 -9.906 1 96 374 TYR A CA 1
ATOM 2828 C C . TYR A 1 374 ? -5.691 -33.812 -9.32 1 96 374 TYR A C 1
ATOM 2830 O O . TYR A 1 374 ? -6.68 -34.531 -9.461 1 96 374 TYR A O 1
ATOM 2838 N N . GLY A 1 375 ? -4.605 -34.25 -8.695 1 95.44 375 GLY A N 1
ATOM 2839 C CA . GLY A 1 375 ? -4.562 -35.531 -7.996 1 95.44 375 GLY A CA 1
ATOM 2840 C C . GLY A 1 375 ? -4.164 -36.688 -8.891 1 95.44 375 GLY A C 1
ATOM 2841 O O . GLY A 1 375 ? -4.273 -37.844 -8.5 1 95.44 375 GLY A O 1
ATOM 2842 N N . ASP A 1 376 ? -3.701 -36.406 -10.062 1 96.31 376 ASP A N 1
ATOM 2843 C CA . ASP A 1 376 ? -3.256 -37.438 -10.984 1 96.31 376 ASP A CA 1
ATOM 2844 C C . ASP A 1 376 ? -1.861 -37.938 -10.617 1 96.31 376 ASP A C 1
ATOM 2846 O O . ASP A 1 376 ? -1.463 -39.031 -11.016 1 96.31 376 ASP A O 1
ATOM 2850 N N . LEU A 1 377 ? -1.137 -37.125 -9.953 1 95.69 377 LEU A N 1
ATOM 2851 C CA . LEU A 1 377 ? 0.199 -37.438 -9.453 1 95.69 377 LEU A CA 1
ATOM 2852 C C . LEU A 1 377 ? 0.324 -37.094 -7.977 1 95.69 377 LEU A C 1
ATOM 2854 O O . LEU A 1 377 ? -0.08 -36 -7.566 1 95.69 377 LEU A O 1
ATOM 2858 N N . GLU A 1 378 ? 0.74 -38.031 -7.203 1 95 378 GLU A N 1
ATOM 2859 C CA . GLU A 1 378 ? 0.956 -37.75 -5.785 1 95 378 GLU A CA 1
ATOM 2860 C C . GLU A 1 378 ? 2.398 -37.344 -5.512 1 95 378 GLU A C 1
ATOM 2862 O O . GLU A 1 378 ? 3.334 -37.938 -6.043 1 95 378 GLU A O 1
ATOM 2867 N N . PHE A 1 379 ? 2.562 -36.281 -4.75 1 96.5 379 PHE A N 1
ATOM 2868 C CA . PHE A 1 379 ? 3.865 -35.812 -4.297 1 96.5 379 PHE A CA 1
ATOM 2869 C C . PHE A 1 379 ? 3.758 -35.156 -2.934 1 96.5 379 PHE A C 1
ATOM 2871 O O . PHE A 1 379 ? 3.182 -34.062 -2.811 1 96.5 379 PHE A O 1
ATOM 2878 N N . ALA A 1 380 ? 4.348 -35.75 -1.822 1 95.5 380 ALA A N 1
ATOM 2879 C CA . ALA A 1 380 ? 4.531 -35.219 -0.468 1 95.5 380 ALA A CA 1
AT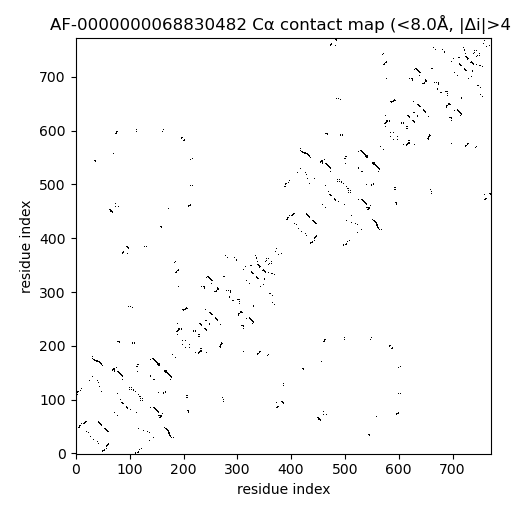OM 2880 C C . ALA A 1 380 ? 3.205 -34.75 0.118 1 95.5 380 ALA A C 1
ATOM 2882 O O . ALA A 1 380 ? 3.166 -33.75 0.845 1 95.5 380 ALA A O 1
ATOM 2883 N N . ASP A 1 381 ? 2.078 -35.188 -0.323 1 95.44 381 ASP A N 1
ATOM 2884 C CA . ASP A 1 381 ? 0.755 -34.844 0.195 1 95.44 381 ASP A CA 1
ATOM 2885 C C . ASP A 1 381 ? 0.414 -33.375 -0.072 1 95.44 381 ASP A C 1
ATOM 2887 O O . ASP A 1 381 ? -0.167 -32.719 0.781 1 95.44 381 ASP A O 1
ATOM 2891 N N . TRP A 1 382 ? 0.846 -32.906 -1.219 1 98 382 TRP A N 1
ATOM 2892 C CA . TRP A 1 382 ? 0.646 -31.516 -1.59 1 98 382 TRP A CA 1
ATOM 2893 C C . TRP A 1 382 ? -0.811 -31.25 -1.953 1 98 382 TRP A C 1
ATOM 2895 O O . TRP A 1 382 ? -1.288 -30.125 -1.847 1 98 382 TRP A O 1
ATOM 2905 N N . SER A 1 383 ? -1.458 -32.188 -2.463 1 96.88 383 SER A N 1
ATOM 2906 C CA . SER A 1 383 ? -2.859 -32.094 -2.857 1 96.88 383 SER A CA 1
ATOM 2907 C C . SER A 1 383 ? -3.781 -32.625 -1.765 1 96.88 383 SER A C 1
ATOM 2909 O O . SER A 1 383 ? -3.82 -33.844 -1.509 1 96.88 383 SER A O 1
ATOM 2911 N N . VAL A 1 384 ? -4.566 -31.75 -1.209 1 96.69 384 VAL A N 1
ATOM 2912 C CA . VAL A 1 384 ? -5.34 -32.094 -0.017 1 96.69 384 VAL A CA 1
ATOM 2913 C C . VAL A 1 384 ? -6.82 -32.188 -0.374 1 96.69 384 VAL A C 1
ATOM 2915 O O . VAL A 1 384 ? -7.43 -31.219 -0.83 1 96.69 384 VAL A O 1
ATOM 2918 N N . VAL A 1 385 ? -7.359 -33.344 -0.054 1 96.38 385 VAL A N 1
ATOM 2919 C CA . VAL A 1 385 ? -8.766 -33.562 -0.372 1 96.38 385 VAL A CA 1
ATOM 2920 C C . VAL A 1 385 ? -9.648 -32.781 0.609 1 96.38 385 VAL A C 1
ATOM 2922 O O . VAL A 1 385 ? -9.359 -32.75 1.808 1 96.38 385 VAL A O 1
ATOM 2925 N N . VAL A 1 386 ? -10.727 -32.188 0.106 1 96.81 386 VAL A N 1
ATOM 2926 C CA . VAL A 1 386 ? -11.711 -31.438 0.874 1 96.81 386 VAL A CA 1
ATOM 2927 C C . VAL A 1 386 ? -12.805 -32.375 1.381 1 96.81 386 VAL A C 1
ATOM 2929 O O . VAL A 1 386 ? -13.375 -33.156 0.606 1 96.81 386 VAL A O 1
ATOM 2932 N N . MET B 1 1 ? 2.271 10.781 -18.359 1 42.06 1 MET B N 1
ATOM 2933 C CA . MET B 1 1 ? 1.331 10.492 -17.281 1 42.06 1 MET B CA 1
ATOM 2934 C C . MET B 1 1 ? 0.034 9.906 -17.828 1 42.06 1 MET B C 1
ATOM 2936 O O . MET B 1 1 ? -0.562 10.461 -18.75 1 42.06 1 MET B O 1
ATOM 2940 N N . LEU B 1 2 ? -0.07 8.547 -17.828 1 53.31 2 LEU B N 1
ATOM 2941 C CA . LEU B 1 2 ? -1.195 7.945 -18.531 1 53.31 2 LEU B CA 1
ATOM 2942 C C . LEU B 1 2 ? -2.521 8.406 -17.938 1 53.31 2 LEU B C 1
ATOM 2944 O O . LEU B 1 2 ? -2.963 7.891 -16.906 1 53.31 2 LEU B O 1
ATOM 2948 N N . SER B 1 3 ? -2.791 9.758 -18.109 1 58.19 3 SER B N 1
ATOM 2949 C CA . SER B 1 3 ? -4.094 10.234 -17.656 1 58.19 3 SER B CA 1
ATOM 2950 C C . SER B 1 3 ? -5.227 9.508 -18.375 1 58.19 3 SER B C 1
ATOM 2952 O O . SER B 1 3 ? -5.176 9.328 -19.594 1 58.19 3 SER B O 1
ATOM 2954 N N . ILE B 1 4 ? -5.969 8.734 -17.688 1 66.69 4 ILE B N 1
ATOM 2955 C CA . ILE B 1 4 ? -7.172 8.156 -18.281 1 66.69 4 ILE B CA 1
ATOM 2956 C C . ILE B 1 4 ? -8.18 9.266 -18.578 1 66.69 4 ILE B C 1
ATOM 2958 O O . ILE B 1 4 ? -8.609 9.977 -17.672 1 66.69 4 ILE B O 1
ATOM 2962 N N . PRO B 1 5 ? -8.359 9.57 -19.812 1 71.62 5 PRO B N 1
ATOM 2963 C CA . PRO B 1 5 ? -9.336 10.609 -20.125 1 71.62 5 PRO B CA 1
ATOM 2964 C C . PRO B 1 5 ? -10.68 10.375 -19.438 1 71.62 5 PRO B C 1
ATOM 2966 O O . PRO B 1 5 ? -11.117 9.227 -19.297 1 71.62 5 PRO B O 1
ATOM 2969 N N . SER B 1 6 ? -11.219 11.414 -18.797 1 80.56 6 SER B N 1
ATOM 2970 C CA . SER B 1 6 ? -12.547 11.367 -18.188 1 80.56 6 SER B CA 1
ATOM 2971 C C . SER B 1 6 ? -13.586 12.062 -19.062 1 80.56 6 SER B C 1
ATOM 2973 O O . SER B 1 6 ? -13.516 13.281 -19.25 1 80.56 6 SER B O 1
ATOM 2975 N N . PRO B 1 7 ? -14.531 11.352 -19.578 1 82.38 7 PRO B N 1
ATOM 2976 C CA . PRO B 1 7 ? -15.547 12 -20.406 1 82.38 7 PRO B CA 1
ATOM 2977 C C . PRO B 1 7 ? -16.219 13.18 -19.719 1 82.38 7 PRO B C 1
ATOM 2979 O O . PRO B 1 7 ? -16.297 14.273 -20.281 1 82.38 7 PRO B O 1
ATOM 2982 N N . ASN B 1 8 ? -16.766 12.922 -18.531 1 93.12 8 ASN B N 1
ATOM 2983 C CA . ASN B 1 8 ? -17.281 14.008 -17.719 1 93.12 8 ASN B CA 1
ATOM 2984 C C . ASN B 1 8 ? -16.266 14.453 -16.672 1 93.12 8 ASN B C 1
ATOM 2986 O O . ASN B 1 8 ? -15.75 13.633 -15.914 1 93.12 8 ASN B O 1
ATOM 2990 N N . ALA B 1 9 ? -16.078 15.734 -16.656 1 96.25 9 ALA B N 1
ATOM 2991 C CA . ALA B 1 9 ? -15.156 16.312 -15.672 1 96.25 9 ALA B CA 1
ATOM 2992 C C . ALA B 1 9 ? -15.844 16.5 -14.328 1 96.25 9 ALA B C 1
ATOM 2994 O O . ALA B 1 9 ? -17.078 16.547 -14.258 1 96.25 9 ALA B O 1
ATOM 2995 N N . LEU B 1 10 ? -15.047 16.516 -13.266 1 97.94 10 LEU B N 1
ATOM 2996 C CA . LEU B 1 10 ? -15.594 16.906 -11.977 1 97.94 10 LEU B CA 1
ATOM 2997 C C . LEU B 1 10 ? -16.188 18.312 -12.055 1 97.94 10 LEU B C 1
ATOM 2999 O O . LEU B 1 10 ? -15.539 19.25 -12.523 1 97.94 10 LEU B O 1
ATOM 3003 N N . ASP B 1 11 ? -17.391 18.453 -11.68 1 98.19 11 ASP B N 1
ATOM 3004 C CA . ASP B 1 11 ? -18.141 19.703 -11.852 1 98.19 11 ASP B CA 1
ATOM 3005 C C . ASP B 1 11 ? -18.922 20.047 -10.594 1 98.19 11 ASP B C 1
ATOM 3007 O O . ASP B 1 11 ? -19.984 19.469 -10.336 1 98.19 11 ASP B O 1
ATOM 3011 N N . ALA B 1 12 ? -18.5 21.016 -9.883 1 98.38 12 ALA B N 1
ATOM 3012 C CA . ALA B 1 12 ? -19.109 21.406 -8.617 1 98.38 12 ALA B CA 1
ATOM 3013 C C . ALA B 1 12 ? -20.531 21.938 -8.828 1 98.38 12 ALA B C 1
ATOM 3015 O O . ALA B 1 12 ? -21.359 21.906 -7.918 1 98.38 12 ALA B O 1
ATOM 3016 N N . SER B 1 13 ? -20.812 22.453 -10 1 98.38 13 SER B N 1
ATOM 3017 C CA . SER B 1 13 ? -22.125 23.031 -10.273 1 98.38 13 SER B CA 1
ATOM 3018 C C . SER B 1 13 ? -23.203 21.953 -10.305 1 98.38 13 SER B C 1
ATOM 3020 O O . SER B 1 13 ? -24.391 22.25 -10.242 1 98.38 13 SER B O 1
ATOM 3022 N N . ARG B 1 14 ? -22.844 20.703 -10.398 1 98.38 14 ARG B N 1
ATOM 3023 C CA . ARG B 1 14 ? -23.781 19.578 -10.461 1 98.38 14 ARG B CA 1
ATOM 3024 C C . ARG B 1 14 ? -24.031 19 -9.078 1 98.38 14 ARG B C 1
ATOM 3026 O O . ARG B 1 14 ? -24.641 17.938 -8.945 1 98.38 14 ARG B O 1
ATOM 3033 N N . LEU B 1 15 ? -23.578 19.672 -8.055 1 98.75 15 LEU B N 1
ATOM 3034 C CA . LEU B 1 15 ? -23.641 19.156 -6.691 1 98.75 15 LEU B CA 1
ATOM 3035 C C . LEU B 1 15 ? -25.078 18.906 -6.266 1 98.75 15 LEU B C 1
ATOM 3037 O O . LEU B 1 15 ? -25.953 19.75 -6.477 1 98.75 15 LEU B O 1
ATOM 3041 N N . ILE B 1 16 ? -25.281 17.75 -5.746 1 98.88 16 ILE B N 1
ATOM 3042 C CA . ILE B 1 16 ? -26.547 17.375 -5.094 1 98.88 16 ILE B CA 1
ATOM 3043 C C . ILE B 1 16 ? -26.344 17.328 -3.582 1 98.88 16 ILE B C 1
ATOM 3045 O O . ILE B 1 16 ? -25.391 16.703 -3.098 1 98.88 16 ILE B O 1
ATOM 3049 N N . VAL B 1 17 ? -27.219 17.984 -2.82 1 98.69 17 VAL B N 1
ATOM 3050 C CA . VAL B 1 17 ? -27.109 18.016 -1.366 1 98.69 17 VAL B CA 1
ATOM 3051 C C . VAL B 1 17 ? -28.297 17.25 -0.754 1 98.69 17 VAL B C 1
ATOM 3053 O O . VAL B 1 17 ? -29.453 17.562 -1.035 1 98.69 17 VAL B O 1
ATOM 3056 N N . GLU B 1 18 ? -27.938 16.25 -0.001 1 98.5 18 GLU B N 1
ATOM 3057 C CA . GLU B 1 18 ? -28.891 15.484 0.79 1 98.5 18 GLU B CA 1
ATOM 3058 C C . GLU B 1 18 ? -28.656 15.672 2.285 1 98.5 18 GLU B C 1
ATOM 3060 O O . GLU B 1 18 ? -27.922 14.891 2.9 1 98.5 18 GLU B O 1
ATOM 3065 N N . PRO B 1 19 ? -29.344 16.609 2.918 1 97.44 19 PRO B N 1
ATOM 3066 C CA . PRO B 1 19 ? -29.094 16.875 4.34 1 97.44 19 PRO B CA 1
ATOM 3067 C C . PRO B 1 19 ? -29.516 15.711 5.234 1 97.44 19 PRO B C 1
ATOM 3069 O O . PRO B 1 19 ? -30.5 15.031 4.941 1 97.44 19 PRO B O 1
ATOM 3072 N N . THR B 1 20 ? -28.812 15.523 6.273 1 97.56 20 THR B N 1
ATOM 3073 C CA . THR B 1 20 ? -29.188 14.484 7.227 1 97.56 20 THR B CA 1
ATOM 3074 C C . THR B 1 20 ? -30.469 14.852 7.957 1 97.56 20 THR B C 1
ATOM 3076 O O . THR B 1 20 ? -30.641 15.992 8.391 1 97.56 20 THR B O 1
ATOM 3079 N N . PRO B 1 21 ? -31.359 13.922 8.086 1 95.81 21 PRO B N 1
ATOM 3080 C CA . PRO B 1 21 ? -32.562 14.18 8.891 1 95.81 21 PRO B CA 1
ATOM 3081 C C . PRO B 1 21 ? -32.312 14.047 10.391 1 95.81 21 PRO B C 1
ATOM 3083 O O . PRO B 1 21 ? -33.125 14.461 11.203 1 95.81 21 PRO B O 1
ATOM 3086 N N . THR B 1 22 ? -31.172 13.477 10.766 1 95.94 22 THR B N 1
ATOM 3087 C CA . THR B 1 22 ? -30.859 13.211 12.164 1 95.94 22 THR B CA 1
ATOM 3088 C C . THR B 1 22 ? -29.453 13.703 12.508 1 95.94 22 THR B C 1
ATOM 3090 O O . THR B 1 22 ? -28.547 12.906 12.695 1 95.94 22 THR B O 1
ATOM 3093 N N . PRO B 1 23 ? -29.344 15 12.633 1 96.06 23 PRO B N 1
ATOM 3094 C CA . PRO B 1 23 ? -28.016 15.523 12.984 1 96.06 23 PRO B CA 1
ATOM 3095 C C . PRO B 1 23 ? -27.484 14.961 14.297 1 96.06 23 PRO B C 1
ATOM 3097 O O . PRO B 1 23 ? -28.25 14.766 15.242 1 96.06 23 PRO B O 1
ATOM 3100 N N . LYS B 1 24 ? -26.203 14.609 14.398 1 94.69 24 LYS B N 1
ATOM 3101 C CA . LYS B 1 24 ? -25.531 14.117 15.602 1 94.69 24 LYS B CA 1
ATOM 3102 C C . LYS B 1 24 ? -25.297 15.242 16.609 1 94.69 24 LYS B C 1
ATOM 3104 O O . LYS B 1 24 ? -25.234 16.406 16.219 1 94.69 24 LYS B O 1
ATOM 3109 N N . PRO B 1 25 ? -25.219 14.844 17.844 1 93 25 PRO B N 1
ATOM 3110 C CA . PRO B 1 25 ? -24.812 15.875 18.812 1 93 25 PRO B CA 1
ATOM 3111 C C . PRO B 1 25 ? -23.375 16.328 18.609 1 93 25 PRO B C 1
ATOM 3113 O O . PRO B 1 25 ? -22.484 15.5 18.391 1 93 25 PRO B O 1
ATOM 3116 N N . VAL B 1 26 ? -23.219 17.609 18.594 1 92.06 26 VAL B N 1
ATOM 3117 C CA . VAL B 1 26 ? -21.875 18.172 18.531 1 92.06 26 VAL B CA 1
ATOM 3118 C C . VAL B 1 26 ? -21.266 18.219 19.922 1 92.06 26 VAL B C 1
ATOM 3120 O O . VAL B 1 26 ? -21.891 18.719 20.859 1 92.06 26 VAL B O 1
ATOM 3123 N N . PRO B 1 27 ? -20.109 17.672 20.109 1 87.69 27 PRO B N 1
ATOM 3124 C CA . PRO B 1 27 ? -19.5 17.75 21.438 1 87.69 27 PRO B CA 1
ATOM 3125 C C . PRO B 1 27 ? -19.391 19.188 21.953 1 87.69 27 PRO B C 1
ATOM 3127 O O . PRO B 1 27 ? -19.016 20.078 21.203 1 87.69 27 PRO B O 1
ATOM 3130 N N . SER B 1 28 ? -19.797 19.406 23.156 1 81.5 28 SER B N 1
ATOM 3131 C CA . SER B 1 28 ? -19.844 20.734 23.766 1 81.5 28 SER B CA 1
ATOM 3132 C C . SER B 1 28 ? -18.438 21.25 24.062 1 81.5 28 SER B C 1
ATOM 3134 O O . SER B 1 28 ? -18.203 22.453 24.016 1 81.5 28 SER B O 1
ATOM 3136 N N . ASP B 1 29 ? -17.594 20.281 24.469 1 83.56 29 ASP B N 1
ATOM 3137 C CA . ASP B 1 29 ? -16.234 20.656 24.812 1 83.56 29 ASP B CA 1
ATOM 3138 C C . ASP B 1 29 ? -15.25 20.172 23.75 1 83.56 29 ASP B C 1
ATOM 3140 O O . ASP B 1 29 ? -14.891 18.984 23.719 1 83.56 29 ASP B O 1
ATOM 3144 N N . SER B 1 30 ? -14.781 21.125 23 1 81 30 SER B N 1
ATOM 3145 C CA . SER B 1 30 ? -13.898 20.797 21.891 1 81 30 SER B CA 1
ATOM 3146 C C . SER B 1 30 ? -12.547 20.297 22.391 1 81 30 SER B C 1
ATOM 3148 O O . SER B 1 30 ? -11.789 19.688 21.641 1 81 30 SER B O 1
ATOM 3150 N N . SER B 1 31 ? -12.297 20.562 23.656 1 78.5 31 SER B N 1
ATOM 3151 C CA . SER B 1 31 ? -11 20.156 24.188 1 78.5 31 SER B CA 1
ATOM 3152 C C . SER B 1 31 ? -10.93 18.641 24.375 1 78.5 31 SER B C 1
ATOM 3154 O O . SER B 1 31 ? -9.852 18.078 24.562 1 78.5 31 SER B O 1
ATOM 3156 N N . THR B 1 32 ? -12.086 18.016 24.219 1 80.69 32 THR B N 1
ATOM 3157 C CA . THR B 1 32 ? -12.109 16.562 24.422 1 80.69 32 THR B CA 1
ATOM 3158 C C . THR B 1 32 ? -12.008 15.82 23.109 1 80.69 32 THR B C 1
ATOM 3160 O O . THR B 1 32 ? -11.922 14.594 23.078 1 80.69 32 THR B O 1
ATOM 3163 N N . LEU B 1 33 ? -11.969 16.609 22.094 1 86.94 33 LEU B N 1
ATOM 3164 C CA . LEU B 1 33 ? -11.945 15.977 20.781 1 86.94 33 LEU B CA 1
ATOM 3165 C C . LEU B 1 33 ? -10.625 15.258 20.547 1 86.94 33 LEU B C 1
ATOM 3167 O O . LEU B 1 33 ? -9.562 15.766 20.906 1 86.94 33 LEU B O 1
ATOM 3171 N N . VAL B 1 34 ? -10.75 14.039 20.062 1 85.38 34 VAL B N 1
ATOM 3172 C CA . VAL B 1 34 ? -9.586 13.242 19.703 1 85.38 34 VAL B CA 1
ATOM 3173 C C . VAL B 1 34 ? -9.484 13.125 18.188 1 85.38 34 VAL B C 1
ATOM 3175 O O . VAL B 1 34 ? -10.484 12.883 17.5 1 85.38 34 VAL B O 1
ATOM 3178 N N . PHE B 1 35 ? -8.312 13.328 17.75 1 89.25 35 PHE B N 1
ATOM 3179 C CA . PHE B 1 35 ? -8.07 13.289 16.312 1 89.25 35 PHE B CA 1
ATOM 3180 C C . PHE B 1 35 ? -8.602 11.992 15.711 1 89.25 35 PHE B C 1
ATOM 3182 O O . PHE B 1 35 ? -8.297 10.906 16.203 1 89.25 35 PHE B O 1
ATOM 3189 N N . GLY B 1 36 ? -9.391 12.094 14.68 1 92.75 36 GLY B N 1
ATOM 3190 C CA . GLY B 1 36 ? -9.82 10.992 13.836 1 92.75 36 GLY B CA 1
ATOM 3191 C C . GLY B 1 36 ? -10.891 10.125 14.469 1 92.75 36 GLY B C 1
ATOM 3192 O O . GLY B 1 36 ? -11.164 9.023 14 1 92.75 36 GLY B O 1
ATOM 3193 N N . GLN B 1 37 ? -11.492 10.57 15.492 1 92.88 37 GLN B N 1
ATOM 3194 C CA . GLN B 1 37 ? -12.406 9.688 16.203 1 92.88 37 GLN B CA 1
ATOM 3195 C C . GLN B 1 37 ? -13.852 10.156 16.062 1 92.88 37 GLN B C 1
ATOM 3197 O O . GLN B 1 37 ? -14.789 9.367 16.219 1 92.88 37 GLN B O 1
ATOM 3202 N N . THR B 1 38 ? -14.047 11.422 15.891 1 95.19 38 THR B N 1
ATOM 3203 C CA . THR B 1 38 ? -15.375 12 15.734 1 95.19 38 THR B CA 1
ATOM 3204 C C . THR B 1 38 ? -15.531 12.641 14.352 1 95.19 38 THR B C 1
ATOM 3206 O O . THR B 1 38 ? -14.656 13.398 13.922 1 95.19 38 THR B O 1
ATOM 3209 N N . PHE B 1 39 ? -16.672 12.344 13.711 1 97.56 39 PHE B N 1
ATOM 3210 C CA . PHE B 1 39 ? -16.859 12.844 12.359 1 97.56 39 PHE B CA 1
ATOM 3211 C C . PHE B 1 39 ? -18.156 13.648 12.258 1 97.56 39 PHE B C 1
ATOM 3213 O O . PHE B 1 39 ? -19.094 13.414 13.023 1 97.56 39 PHE B O 1
ATOM 3220 N N . THR B 1 40 ? -18.188 14.555 11.32 1 98.06 40 THR B N 1
ATOM 3221 C CA . THR B 1 40 ? -19.328 15.461 11.148 1 98.06 40 THR B CA 1
ATOM 3222 C C . THR B 1 40 ? -20.531 14.719 10.562 1 98.06 40 THR B C 1
ATOM 3224 O O . THR B 1 40 ? -20.469 13.508 10.336 1 98.06 40 THR B O 1
ATOM 3227 N N . ASP B 1 41 ? -21.625 15.477 10.344 1 98.62 41 ASP B N 1
ATOM 3228 C CA . ASP B 1 41 ? -22.906 14.906 9.969 1 98.62 41 ASP B CA 1
ATOM 3229 C C . ASP B 1 41 ? -22.891 14.375 8.539 1 98.62 41 ASP B C 1
ATOM 3231 O O . ASP B 1 41 ? -23.578 13.414 8.219 1 98.62 41 ASP B O 1
ATOM 3235 N N . HIS B 1 42 ? -22.094 15.047 7.727 1 98.88 42 HIS B N 1
ATOM 3236 C CA . HIS B 1 42 ? -22.188 14.75 6.305 1 98.88 42 HIS B CA 1
ATOM 3237 C C . HIS B 1 42 ? -20.812 14.359 5.742 1 98.88 42 HIS B C 1
ATOM 3239 O O . HIS B 1 42 ? -19.797 14.562 6.398 1 98.88 42 HIS B O 1
ATOM 3245 N N . MET B 1 43 ? -20.812 13.734 4.609 1 98.88 43 MET B N 1
ATOM 3246 C CA . MET B 1 43 ? -19.625 13.477 3.787 1 98.88 43 MET B CA 1
ATOM 3247 C C . MET B 1 43 ? -19.906 13.805 2.322 1 98.88 43 MET B C 1
ATOM 3249 O O . MET B 1 43 ? -21.062 13.922 1.917 1 98.88 43 MET B O 1
ATOM 3253 N N . LEU B 1 44 ? -18.891 14.117 1.613 1 98.94 44 LEU B N 1
ATOM 3254 C CA . LEU B 1 44 ? -18.938 14.289 0.165 1 98.94 44 LEU B CA 1
ATOM 3255 C C . LEU B 1 44 ? -18.531 13.008 -0.551 1 98.94 44 LEU B C 1
ATOM 3257 O O . LEU B 1 44 ? -17.562 12.352 -0.161 1 98.94 44 LEU B O 1
ATOM 3261 N N . THR B 1 45 ? -19.266 12.562 -1.577 1 98.88 45 THR B N 1
ATOM 3262 C CA . THR B 1 45 ? -18.891 11.438 -2.422 1 98.88 45 THR B CA 1
ATOM 3263 C C . THR B 1 45 ? -19.047 11.797 -3.898 1 98.88 45 THR B C 1
ATOM 3265 O O . THR B 1 45 ? -19.984 12.492 -4.281 1 98.88 45 THR B O 1
ATOM 3268 N N . VAL B 1 46 ? -18.156 11.383 -4.715 1 98.81 46 VAL B N 1
ATOM 3269 C CA . VAL B 1 46 ? -18.219 11.5 -6.168 1 98.81 46 VAL B CA 1
ATOM 3270 C C . VAL B 1 46 ? -17.703 10.211 -6.805 1 98.81 46 VAL B C 1
ATOM 3272 O O . VAL B 1 46 ? -16.547 9.828 -6.609 1 98.81 46 VAL B O 1
ATOM 3275 N N . ARG B 1 47 ? -18.5 9.57 -7.582 1 98.25 47 ARG B N 1
ATOM 3276 C CA . ARG B 1 47 ? -18.094 8.352 -8.273 1 98.25 47 ARG B CA 1
ATOM 3277 C C . ARG B 1 47 ? -17.531 8.664 -9.648 1 98.25 47 ARG B C 1
ATOM 3279 O O . ARG B 1 47 ? -17.922 9.648 -10.281 1 98.25 47 ARG B O 1
ATOM 3286 N N . TRP B 1 48 ? -16.609 7.922 -10.062 1 98.06 48 TRP B N 1
ATOM 3287 C CA . TRP B 1 48 ? -16.031 7.988 -11.406 1 98.06 48 TRP B CA 1
ATOM 3288 C C . TRP B 1 48 ? -16.031 6.609 -12.062 1 98.06 48 TRP B C 1
ATOM 3290 O O . TRP B 1 48 ? -15.75 5.605 -11.398 1 98.06 48 TRP B O 1
ATOM 3300 N N . ASN B 1 49 ? -16.359 6.516 -13.258 1 96.31 49 ASN B N 1
ATOM 3301 C CA . ASN B 1 49 ? -16.203 5.324 -14.078 1 96.31 49 ASN B CA 1
ATOM 3302 C C . ASN B 1 49 ? -15.547 5.648 -15.422 1 96.31 49 ASN B C 1
ATOM 3304 O O . ASN B 1 49 ? -15.766 6.723 -15.977 1 96.31 49 ASN B O 1
ATOM 3308 N N . VAL B 1 50 ? -14.836 4.676 -15.93 1 94.69 50 VAL B N 1
ATOM 3309 C CA . VAL B 1 50 ? -14.008 4.898 -17.109 1 94.69 50 VAL B CA 1
ATOM 3310 C C . VAL B 1 50 ? -14.891 5.254 -18.312 1 94.69 50 VAL B C 1
ATOM 3312 O O . VAL B 1 50 ? -14.469 6.012 -19.188 1 94.69 50 VAL B O 1
ATOM 3315 N N . SER B 1 51 ? -16.125 4.848 -18.344 1 94.62 51 SER B N 1
ATOM 3316 C CA . SER B 1 51 ? -17 5.027 -19.484 1 94.62 51 SER B CA 1
ATOM 3317 C C . SER B 1 51 ? -17.703 6.383 -19.438 1 94.62 51 SER B C 1
ATOM 3319 O O . SER B 1 51 ? -17.891 7.031 -20.469 1 94.62 51 SER B O 1
ATOM 3321 N N . THR B 1 52 ? -18.047 6.855 -18.219 1 95.88 52 THR B N 1
ATOM 3322 C CA . THR B 1 52 ? -18.906 8.039 -18.125 1 95.88 52 THR B CA 1
ATOM 3323 C C . THR B 1 52 ? -18.141 9.211 -17.516 1 95.88 52 THR B C 1
ATOM 3325 O O . THR B 1 52 ? -18.547 10.367 -17.672 1 95.88 52 THR B O 1
ATOM 3328 N N . GLY B 1 53 ? -17.047 8.922 -16.844 1 97.06 53 GLY B N 1
ATOM 3329 C CA . GLY B 1 53 ? -16.328 9.953 -16.125 1 97.06 53 GLY B CA 1
ATOM 3330 C C . GLY B 1 53 ? -16.891 10.219 -14.742 1 97.06 53 GLY B C 1
ATOM 3331 O O . GLY B 1 53 ? -17.344 9.289 -14.07 1 97.06 53 GLY B O 1
ATOM 3332 N N . TRP B 1 54 ? -16.734 11.461 -14.25 1 98.25 54 TRP B N 1
ATOM 3333 C CA . TRP B 1 54 ? -17.188 11.812 -12.906 1 98.25 54 TRP B CA 1
ATOM 3334 C C . TRP B 1 54 ? -18.703 11.992 -12.859 1 98.25 54 TRP B C 1
ATOM 3336 O O . TRP B 1 54 ? -19.281 12.68 -13.711 1 98.25 54 TRP B O 1
ATOM 3346 N N . ASP B 1 55 ? -19.297 11.391 -11.891 1 98.31 55 ASP B N 1
ATOM 3347 C CA . ASP B 1 55 ? -20.719 11.609 -11.617 1 98.31 55 ASP B CA 1
ATOM 3348 C C . ASP B 1 55 ? -20.938 12.945 -10.906 1 98.31 55 ASP B C 1
ATOM 3350 O O . ASP B 1 55 ? -19.984 13.633 -10.555 1 98.31 55 ASP B O 1
ATOM 3354 N N . ALA B 1 56 ? -22.219 13.266 -10.781 1 98.62 56 ALA B N 1
ATOM 3355 C CA . ALA B 1 56 ? -22.531 14.43 -9.953 1 98.62 56 ALA B CA 1
ATOM 3356 C C . ALA B 1 56 ? -22.078 14.219 -8.516 1 98.62 56 ALA B C 1
ATOM 3358 O O . ALA B 1 56 ? -22.312 13.164 -7.926 1 98.62 56 ALA B O 1
ATOM 3359 N N . PRO B 1 57 ? -21.391 15.227 -7.988 1 98.88 57 PRO B N 1
ATOM 3360 C CA . PRO B 1 57 ? -21.031 15.117 -6.574 1 98.88 57 PRO B CA 1
ATOM 3361 C C . PRO B 1 57 ? -22.25 15.102 -5.656 1 98.88 57 PRO B C 1
ATOM 3363 O O . PRO B 1 57 ? -23.266 15.719 -5.969 1 98.88 57 PRO B O 1
ATOM 3366 N N . VAL B 1 58 ? -22.141 14.414 -4.547 1 98.94 58 VAL B N 1
ATOM 3367 C CA . VAL B 1 58 ? -23.234 14.336 -3.59 1 98.94 58 VAL B CA 1
ATOM 3368 C C . VAL B 1 58 ? -22.703 14.594 -2.18 1 98.94 58 VAL B C 1
ATOM 3370 O O . VAL B 1 58 ? -21.766 13.945 -1.733 1 98.94 58 VAL B O 1
ATOM 3373 N N . ILE B 1 59 ? -23.203 15.562 -1.504 1 98.94 59 ILE B N 1
ATOM 3374 C CA . ILE B 1 59 ? -23.047 15.68 -0.057 1 98.94 59 ILE B CA 1
ATOM 3375 C C . ILE B 1 59 ? -24.234 15 0.636 1 98.94 59 ILE B C 1
ATOM 3377 O O . ILE B 1 59 ? -25.391 15.367 0.408 1 98.94 59 ILE B O 1
ATOM 3381 N N . LYS B 1 60 ? -23.953 14.008 1.424 1 98.81 60 LYS B N 1
ATOM 3382 C CA . LYS B 1 60 ? -24.969 13.156 2.041 1 98.81 60 LYS B CA 1
ATOM 3383 C C . LYS B 1 60 ? -24.594 12.828 3.486 1 98.81 60 LYS B C 1
ATOM 3385 O O . LYS B 1 60 ? -23.484 13.117 3.932 1 98.81 60 LYS B O 1
ATOM 3390 N N . PRO B 1 61 ? -25.625 12.242 4.258 1 98.62 61 PRO B N 1
ATOM 3391 C CA . PRO B 1 61 ? -25.281 11.875 5.633 1 98.62 61 PRO B CA 1
ATOM 3392 C C . PRO B 1 61 ? -24.078 10.945 5.711 1 98.62 61 PRO B C 1
ATOM 3394 O O . PRO B 1 61 ? -23.922 10.047 4.879 1 98.62 61 PRO B O 1
ATOM 3397 N N . TYR B 1 62 ? -23.234 11.234 6.734 1 98.5 62 TYR B N 1
ATOM 3398 C CA . TYR B 1 62 ? -22.156 10.305 7.031 1 98.5 62 TYR B CA 1
ATOM 3399 C C . TYR B 1 62 ? -22.688 8.898 7.254 1 98.5 62 TYR B C 1
ATOM 3401 O O . TYR B 1 62 ? -23.547 8.688 8.109 1 98.5 62 TYR B O 1
ATOM 3409 N N . ALA B 1 63 ? -22.219 7.945 6.426 1 97.88 63 ALA B N 1
ATOM 3410 C CA . ALA B 1 63 ? -22.703 6.57 6.484 1 97.88 63 ALA B CA 1
ATOM 3411 C C . ALA B 1 63 ? -21.672 5.594 5.945 1 97.88 63 ALA B C 1
ATOM 3413 O O . ALA B 1 63 ? -20.734 6 5.25 1 97.88 63 ALA B O 1
ATOM 3414 N N . PRO B 1 64 ? -21.797 4.352 6.297 1 98.31 64 PRO B N 1
ATOM 3415 C CA . PRO B 1 64 ? -20.859 3.355 5.781 1 98.31 64 PRO B CA 1
ATOM 3416 C C . PRO B 1 64 ? -20.828 3.303 4.254 1 98.31 64 PRO B C 1
ATOM 3418 O O . PRO B 1 64 ? -21.859 3.547 3.609 1 98.31 64 PRO B O 1
ATOM 3421 N N . LEU B 1 65 ? -19.656 3.043 3.723 1 98.62 65 LEU B N 1
ATOM 3422 C CA . LEU B 1 65 ? -19.5 2.768 2.299 1 98.62 65 LEU B CA 1
ATOM 3423 C C . LEU B 1 65 ? -19.781 1.303 1.992 1 98.62 65 LEU B C 1
ATOM 3425 O O . LEU B 1 65 ? -19.328 0.41 2.703 1 98.62 65 LEU B O 1
ATOM 3429 N N . MET B 1 66 ? -20.594 1.063 1.026 1 98.06 66 MET B N 1
ATOM 3430 C CA . MET B 1 66 ? -20.859 -0.285 0.534 1 98.06 66 MET B CA 1
ATOM 3431 C C . MET B 1 66 ? -19.891 -0.658 -0.582 1 98.06 66 MET B C 1
ATOM 3433 O O . MET B 1 66 ? -19.969 -0.128 -1.69 1 98.06 66 MET B O 1
ATOM 3437 N N . LEU B 1 67 ? -19 -1.571 -0.31 1 98.56 67 LEU B N 1
ATOM 3438 C CA . LEU B 1 67 ? -18 -1.978 -1.283 1 98.56 67 LEU B CA 1
ATOM 3439 C C . LEU B 1 67 ? -18.109 -3.467 -1.589 1 98.56 67 LEU B C 1
ATOM 3441 O O . LEU B 1 67 ? -18.266 -4.281 -0.678 1 98.56 67 LEU B O 1
ATOM 3445 N N . ASP B 1 68 ? -18.094 -3.76 -2.883 1 98.56 68 ASP B N 1
ATOM 3446 C CA . ASP B 1 68 ? -17.984 -5.172 -3.24 1 98.56 68 ASP B CA 1
ATOM 3447 C C . ASP B 1 68 ? -16.781 -5.816 -2.572 1 98.56 68 ASP B C 1
ATOM 3449 O O . ASP B 1 68 ? -15.703 -5.215 -2.506 1 98.56 68 ASP B O 1
ATOM 3453 N N . PRO B 1 69 ? -16.938 -7.086 -2.1 1 98.62 69 PRO B N 1
ATOM 3454 C CA . PRO B 1 69 ? -15.805 -7.754 -1.467 1 98.62 69 PRO B CA 1
ATOM 3455 C C . PRO B 1 69 ? -14.594 -7.871 -2.395 1 98.62 69 PRO B C 1
ATOM 3457 O O . PRO B 1 69 ? -13.469 -8.047 -1.927 1 98.62 69 PRO B O 1
ATOM 3460 N N . ALA B 1 70 ? -14.812 -7.742 -3.68 1 98.5 70 ALA B N 1
ATOM 3461 C CA . ALA B 1 70 ? -13.719 -7.863 -4.645 1 98.5 70 ALA B CA 1
ATOM 3462 C C . ALA B 1 70 ? -13.18 -6.492 -5.031 1 98.5 70 ALA B C 1
ATOM 3464 O O . ALA B 1 70 ? -12.336 -6.379 -5.93 1 98.5 70 ALA B O 1
ATOM 3465 N N . SER B 1 71 ? -13.656 -5.434 -4.375 1 98.5 71 SER B N 1
ATOM 3466 C CA . SER B 1 71 ? -13.156 -4.098 -4.695 1 98.5 71 SER B CA 1
ATOM 3467 C C . SER B 1 71 ? -11.641 -4.039 -4.609 1 98.5 71 SER B C 1
ATOM 3469 O O . SER B 1 71 ? -11.047 -4.504 -3.633 1 98.5 71 SER B O 1
ATOM 3471 N N . THR B 1 72 ? -11.008 -3.416 -5.543 1 98.19 72 THR B N 1
ATOM 3472 C CA . THR B 1 72 ? -9.555 -3.463 -5.691 1 98.19 72 THR B CA 1
ATOM 3473 C C . THR B 1 72 ? -8.867 -2.816 -4.496 1 98.19 72 THR B C 1
ATOM 3475 O O . THR B 1 72 ? -7.777 -3.236 -4.094 1 98.19 72 THR B O 1
ATOM 3478 N N . VAL B 1 73 ? -9.461 -1.802 -3.885 1 98.69 73 VAL B N 1
ATOM 3479 C CA . VAL B 1 73 ? -8.836 -1.102 -2.766 1 98.69 73 VAL B CA 1
ATOM 3480 C C . VAL B 1 73 ? -8.617 -2.072 -1.608 1 98.69 73 VAL B C 1
ATOM 3482 O O . VAL B 1 73 ? -7.66 -1.925 -0.841 1 98.69 73 VAL B O 1
ATOM 3485 N N . LEU B 1 74 ? -9.398 -3.127 -1.51 1 98.75 74 LEU B N 1
ATOM 3486 C CA . LEU B 1 74 ? -9.328 -4.062 -0.393 1 98.75 74 LEU B CA 1
ATOM 3487 C C . LEU B 1 74 ? -8.219 -5.082 -0.607 1 98.75 74 LEU B C 1
ATOM 3489 O O . LEU B 1 74 ? -7.812 -5.773 0.331 1 98.75 74 LEU B O 1
ATOM 3493 N N . HIS B 1 75 ? -7.746 -5.18 -1.814 1 98.5 75 HIS B N 1
ATOM 3494 C CA . HIS B 1 75 ? -6.812 -6.246 -2.162 1 98.5 75 HIS B CA 1
ATOM 3495 C C . HIS B 1 75 ? -5.469 -5.68 -2.605 1 98.5 75 HIS B C 1
ATOM 3497 O O . HIS B 1 75 ? -4.418 -6.211 -2.244 1 98.5 75 HIS B O 1
ATOM 3503 N N . TYR B 1 76 ? -5.516 -4.574 -3.367 1 98.19 76 TYR B N 1
ATOM 3504 C CA . TYR B 1 76 ? -4.297 -4.109 -4.02 1 98.19 76 TYR B CA 1
ATOM 3505 C C . TYR B 1 76 ? -3.961 -2.684 -3.596 1 98.19 76 TYR B C 1
ATOM 3507 O O . TYR B 1 76 ? -2.986 -2.1 -4.078 1 98.19 76 TYR B O 1
ATOM 3515 N N . ALA B 1 77 ? -4.805 -2.051 -2.852 1 98.19 77 ALA B N 1
ATOM 3516 C CA . ALA B 1 77 ? -4.578 -0.81 -2.117 1 98.19 77 ALA B CA 1
ATOM 3517 C C . ALA B 1 77 ? -4.371 0.363 -3.07 1 98.19 77 ALA B C 1
ATOM 3519 O O . ALA B 1 77 ? -3.48 1.189 -2.863 1 98.19 77 ALA B O 1
ATOM 3520 N N . PRO B 1 78 ? -5.125 0.438 -4.148 1 98.44 78 PRO B N 1
ATOM 3521 C CA . PRO B 1 78 ? -5.082 1.708 -4.879 1 98.44 78 PRO B CA 1
ATOM 3522 C C . PRO B 1 78 ? -5.867 2.816 -4.18 1 98.44 78 PRO B C 1
ATOM 3524 O O . PRO B 1 78 ? -7.055 3.002 -4.449 1 98.44 78 PRO B O 1
ATOM 3527 N N . THR B 1 79 ? -5.199 3.535 -3.314 1 98.75 79 THR B N 1
ATOM 3528 C CA . THR B 1 79 ? -5.824 4.613 -2.557 1 98.75 79 THR B CA 1
ATOM 3529 C C . THR B 1 79 ? -4.836 5.754 -2.326 1 98.75 79 THR B C 1
ATOM 3531 O O . THR B 1 79 ? -3.637 5.523 -2.174 1 98.75 79 THR B O 1
ATOM 3534 N N . LEU B 1 80 ? -5.297 6.926 -2.387 1 98.75 80 LEU B N 1
ATOM 3535 C CA . LEU B 1 80 ? -4.562 8.133 -2.021 1 98.75 80 LEU B CA 1
ATOM 3536 C C . LEU B 1 80 ? -5.453 9.102 -1.25 1 98.75 80 LEU B C 1
ATOM 3538 O O . LEU B 1 80 ? -6.68 9 -1.307 1 98.75 80 LEU B O 1
ATOM 3542 N N . PHE B 1 81 ? -4.844 9.969 -0.506 1 98.69 81 PHE B N 1
ATOM 3543 C CA . PHE B 1 81 ? -5.621 10.906 0.296 1 98.69 81 PHE B CA 1
ATOM 3544 C C . PHE B 1 81 ? -4.859 12.211 0.494 1 98.69 81 PHE B C 1
ATOM 3546 O O . PHE B 1 81 ? -3.688 12.32 0.13 1 98.69 81 PHE B O 1
ATOM 3553 N N . GLU B 1 82 ? -5.566 13.172 0.981 1 98.56 82 GLU B N 1
ATOM 3554 C CA . GLU B 1 82 ? -4.992 14.422 1.464 1 98.56 82 GLU B CA 1
ATOM 3555 C C . GLU B 1 82 ? -5.371 14.68 2.92 1 98.56 82 GLU B C 1
ATOM 3557 O O . GLU B 1 82 ? -6.254 14.008 3.465 1 98.56 82 GLU B O 1
ATOM 3562 N N . GLY B 1 83 ? -4.68 15.492 3.561 1 97.5 83 GLY B N 1
ATOM 3563 C CA . GLY B 1 83 ? -4.961 16.062 4.871 1 97.5 83 GLY B CA 1
ATOM 3564 C C . GLY B 1 83 ? -4.852 17.578 4.898 1 97.5 83 GLY B C 1
ATOM 3565 O O . GLY B 1 83 ? -3.781 18.125 4.645 1 97.5 83 GLY B O 1
ATOM 3566 N N . MET B 1 84 ? -5.895 18.188 5.188 1 97.75 84 MET B N 1
ATOM 3567 C CA . MET B 1 84 ? -5.918 19.641 5.289 1 97.75 84 MET B CA 1
ATOM 3568 C C . MET B 1 84 ? -6.773 20.078 6.469 1 97.75 84 MET B C 1
ATOM 3570 O O . MET B 1 84 ? -7.406 19.266 7.133 1 97.75 84 MET B O 1
ATOM 3574 N N . LYS B 1 85 ? -6.723 21.297 6.801 1 97.38 85 LYS B N 1
ATOM 3575 C CA . LYS B 1 85 ? -7.461 21.812 7.953 1 97.38 85 LYS B CA 1
ATOM 3576 C C . LYS B 1 85 ? -8.211 23.094 7.602 1 97.38 85 LYS B C 1
ATOM 3578 O O . LYS B 1 85 ? -7.805 23.828 6.707 1 97.38 85 LYS B O 1
ATOM 3583 N N . ALA B 1 86 ? -9.297 23.266 8.273 1 98.19 86 ALA B N 1
ATOM 3584 C CA . ALA B 1 86 ? -10.039 24.531 8.281 1 98.19 86 ALA B CA 1
ATOM 3585 C C . ALA B 1 86 ? -10.039 25.156 9.672 1 98.19 86 ALA B C 1
ATOM 3587 O O . ALA B 1 86 ? -10.016 24.453 10.68 1 98.19 86 ALA B O 1
ATOM 3588 N N . TYR B 1 87 ? -10.062 26.438 9.688 1 96.56 87 TYR B N 1
ATOM 3589 C CA . TYR B 1 87 ? -9.938 27.234 10.898 1 96.56 87 TYR B CA 1
ATOM 3590 C C . TYR B 1 87 ? -11.023 28.312 10.953 1 96.56 87 TYR B C 1
ATOM 3592 O O . TYR B 1 87 ? -11.453 28.812 9.922 1 96.56 87 TYR B O 1
ATOM 3600 N N . LYS B 1 88 ? -11.445 28.594 12.156 1 95.5 88 LYS B N 1
ATOM 3601 C CA . LYS B 1 88 ? -12.328 29.734 12.367 1 95.5 88 LYS B CA 1
ATOM 3602 C C . LYS B 1 88 ? -11.539 30.953 12.836 1 95.5 88 LYS B C 1
ATOM 3604 O O . LYS B 1 88 ? -10.828 30.891 13.844 1 95.5 88 LYS B O 1
ATOM 3609 N N . ASP B 1 89 ? -11.625 32 12.07 1 95.38 89 ASP B N 1
ATOM 3610 C CA . ASP B 1 89 ? -10.883 33.188 12.461 1 95.38 89 ASP B CA 1
ATOM 3611 C C . ASP B 1 89 ? -11.648 34.031 13.492 1 95.38 89 ASP B C 1
ATOM 3613 O O . ASP B 1 89 ? -12.75 33.625 13.906 1 95.38 89 ASP B O 1
ATOM 3617 N N . LYS B 1 90 ? -11.102 35.156 13.922 1 94.38 90 LYS B N 1
ATOM 3618 C CA . LYS B 1 90 ? -11.656 35.969 15 1 94.38 90 LYS B CA 1
ATOM 3619 C C . LYS B 1 90 ? -12.961 36.625 14.57 1 94.38 90 LYS B C 1
ATOM 3621 O O . LYS B 1 90 ? -13.75 37.062 15.414 1 94.38 90 LYS B O 1
ATOM 3626 N N . GLN B 1 91 ? -13.18 36.719 13.297 1 94.31 91 GLN B N 1
ATOM 3627 C CA . GLN B 1 91 ? -14.398 37.344 12.781 1 94.31 91 GLN B CA 1
ATOM 3628 C C . GLN B 1 91 ? -15.477 36.281 12.547 1 94.31 91 GLN B C 1
ATOM 3630 O O . GLN B 1 91 ? -16.562 36.594 12.07 1 94.31 91 GLN B O 1
ATOM 3635 N N . GLY B 1 92 ? -15.18 35 12.742 1 93.75 92 GLY B N 1
ATOM 3636 C CA . GLY B 1 92 ? -16.141 33.906 12.602 1 93.75 92 GLY B CA 1
ATOM 3637 C C . GLY B 1 92 ? -16.172 33.312 11.211 1 93.75 92 GLY B C 1
ATOM 3638 O O . GLY B 1 92 ? -17.062 32.531 10.883 1 93.75 92 GLY B O 1
ATOM 3639 N N . ARG B 1 93 ? -15.297 33.812 10.461 1 96.06 93 ARG B N 1
ATOM 3640 C CA . ARG B 1 93 ? -15.219 33.281 9.109 1 96.06 93 ARG B CA 1
ATOM 3641 C C . ARG B 1 93 ? -14.367 32 9.086 1 96.06 93 ARG B C 1
ATOM 3643 O O . ARG B 1 93 ? -13.344 31.938 9.773 1 96.06 93 ARG B O 1
ATOM 3650 N N . THR B 1 94 ? -14.805 30.953 8.359 1 98.06 94 THR B N 1
ATOM 3651 C CA . THR B 1 94 ? -14.039 29.734 8.133 1 98.06 94 THR B CA 1
ATOM 3652 C C . THR B 1 94 ? -12.977 29.953 7.066 1 98.06 94 THR B C 1
ATOM 3654 O O . THR B 1 94 ? -13.227 30.594 6.047 1 98.06 94 THR B O 1
ATOM 3657 N N . ARG B 1 95 ? -11.742 29.375 7.312 1 98 95 ARG B N 1
ATOM 3658 C CA . ARG B 1 95 ? -10.625 29.516 6.383 1 98 95 ARG B CA 1
ATOM 3659 C C . ARG B 1 95 ? -9.984 28.172 6.09 1 98 95 ARG B C 1
ATOM 3661 O O . ARG B 1 95 ? -9.922 27.297 6.965 1 98 95 ARG B O 1
ATOM 3668 N N . LEU B 1 96 ? -9.555 28.016 4.863 1 98.56 96 LEU B N 1
ATOM 3669 C CA . LEU B 1 96 ? -8.719 26.891 4.457 1 98.56 96 LEU B CA 1
ATOM 3670 C C . LEU B 1 96 ? -7.266 27.328 4.289 1 98.56 96 LEU B C 1
ATOM 3672 O O . LEU B 1 96 ? -7 28.469 3.895 1 98.56 96 LEU B O 1
ATOM 3676 N N . PHE B 1 97 ? -6.367 26.5 4.602 1 98.19 97 PHE B N 1
ATOM 3677 C CA . PHE B 1 97 ? -4.949 26.812 4.48 1 98.19 97 PHE B CA 1
ATOM 3678 C C . PHE B 1 97 ? -4.355 26.141 3.246 1 98.19 97 PHE B C 1
ATOM 3680 O O . PHE B 1 97 ? -4.219 24.922 3.203 1 98.19 97 PHE B O 1
ATOM 3687 N N . ARG B 1 98 ? -4 26.859 2.205 1 98.38 98 ARG B N 1
ATOM 3688 C CA . ARG B 1 98 ? -3.295 26.516 0.974 1 98.38 98 ARG B CA 1
ATOM 3689 C C . ARG B 1 98 ? -3.9 25.281 0.316 1 98.38 98 ARG B C 1
ATOM 3691 O O . ARG B 1 98 ? -3.184 24.344 -0.032 1 98.38 98 ARG B O 1
ATOM 3698 N N . PRO B 1 99 ? -5.262 25.312 0.113 1 98.56 99 PRO B N 1
ATOM 3699 C CA . PRO B 1 99 ? -5.926 24.156 -0.479 1 98.56 99 PRO B CA 1
ATOM 3700 C C . PRO B 1 99 ? -5.438 23.844 -1.895 1 98.56 99 PRO B C 1
ATOM 3702 O O . PRO B 1 99 ? -5.523 22.703 -2.35 1 98.56 99 PRO B O 1
ATOM 3705 N N . ASP B 1 100 ? -4.879 24.844 -2.543 1 98.31 100 ASP B N 1
ATOM 3706 C CA . ASP B 1 100 ? -4.375 24.688 -3.902 1 98.31 100 ASP B CA 1
ATOM 3707 C C . ASP B 1 100 ? -3.217 23.688 -3.938 1 98.31 100 ASP B C 1
ATOM 3709 O O . ASP B 1 100 ? -3.131 22.859 -4.848 1 98.31 100 ASP B O 1
ATOM 3713 N N . LEU B 1 101 ? -2.316 23.75 -2.916 1 98.44 101 LEU B N 1
ATOM 3714 C CA . LEU B 1 101 ? -1.18 22.844 -2.865 1 98.44 101 LEU B CA 1
ATOM 3715 C C . LEU B 1 101 ? -1.641 21.406 -2.566 1 98.44 101 LEU B C 1
ATOM 3717 O O . LEU B 1 101 ? -1.067 20.453 -3.08 1 98.44 101 LEU B O 1
ATOM 3721 N N . ASN B 1 102 ? -2.678 21.312 -1.708 1 98.62 102 ASN B N 1
ATOM 3722 C CA . ASN B 1 102 ? -3.242 20 -1.467 1 98.62 102 ASN B CA 1
ATOM 3723 C C . ASN B 1 102 ? -3.807 19.391 -2.746 1 98.62 102 ASN B C 1
ATOM 3725 O O . ASN B 1 102 ? -3.58 18.203 -3.031 1 98.62 102 ASN B O 1
ATOM 3729 N N . MET B 1 103 ? -4.512 20.172 -3.531 1 98.81 103 MET B N 1
ATOM 3730 C CA . MET B 1 103 ? -5.125 19.672 -4.758 1 98.81 103 MET B CA 1
ATOM 3731 C C . MET B 1 103 ? -4.059 19.297 -5.785 1 98.81 103 MET B C 1
ATOM 3733 O O . MET B 1 103 ? -4.184 18.297 -6.484 1 98.81 103 MET B O 1
ATOM 3737 N N . ALA B 1 104 ? -3.064 20.141 -5.867 1 98.69 104 ALA B N 1
ATOM 3738 C CA . ALA B 1 104 ? -1.972 19.828 -6.789 1 98.69 104 ALA B CA 1
ATOM 3739 C C . ALA B 1 104 ? -1.299 18.516 -6.426 1 98.69 104 ALA B C 1
ATOM 3741 O O . ALA B 1 104 ? -1.022 17.688 -7.301 1 98.69 104 ALA B O 1
ATOM 3742 N N . ARG B 1 105 ? -1.007 18.359 -5.184 1 98.56 105 ARG B N 1
ATOM 3743 C CA . ARG B 1 105 ? -0.373 17.125 -4.723 1 98.56 105 ARG B CA 1
ATOM 3744 C C . ARG B 1 105 ? -1.289 15.922 -4.934 1 98.56 105 ARG B C 1
ATOM 3746 O O . ARG B 1 105 ? -0.832 14.844 -5.324 1 98.56 105 ARG B O 1
ATOM 3753 N N . MET B 1 106 ? -2.551 16.094 -4.684 1 98.69 106 MET B N 1
ATOM 3754 C CA . MET B 1 106 ? -3.51 15.016 -4.887 1 98.69 106 MET B CA 1
ATOM 3755 C C . MET B 1 106 ? -3.553 14.586 -6.352 1 98.69 106 MET B C 1
ATOM 3757 O O . MET B 1 106 ? -3.57 13.398 -6.656 1 98.69 106 MET B O 1
ATOM 3761 N N . ASN B 1 107 ? -3.564 15.523 -7.223 1 98.25 107 ASN B N 1
ATOM 3762 C CA . ASN B 1 107 ? -3.619 15.234 -8.656 1 98.25 107 ASN B CA 1
ATOM 3763 C C . ASN B 1 107 ? -2.344 14.555 -9.141 1 98.25 107 ASN B C 1
ATOM 3765 O O . ASN B 1 107 ? -2.393 13.68 -10.008 1 98.25 107 ASN B O 1
ATOM 3769 N N . ARG B 1 108 ? -1.212 14.961 -8.609 1 97.31 108 ARG B N 1
ATOM 3770 C CA . ARG B 1 108 ? 0.031 14.266 -8.93 1 97.31 108 ARG B CA 1
ATOM 3771 C C . ARG B 1 108 ? -0.047 12.797 -8.539 1 97.31 108 ARG B C 1
ATOM 3773 O O . ARG B 1 108 ? 0.374 11.922 -9.297 1 97.31 108 ARG B O 1
ATOM 3780 N N . GLY B 1 109 ? -0.537 12.57 -7.359 1 97.5 109 GLY B N 1
ATOM 3781 C CA . GLY B 1 109 ? -0.737 11.203 -6.914 1 97.5 109 GLY B CA 1
ATOM 3782 C C . GLY B 1 109 ? -1.731 10.438 -7.77 1 97.5 109 GLY B C 1
ATOM 3783 O O . GLY B 1 109 ? -1.502 9.273 -8.109 1 97.5 109 GLY B O 1
ATOM 3784 N N . ALA B 1 110 ? -2.85 11.086 -8.086 1 97.38 110 ALA B N 1
ATOM 3785 C CA . ALA B 1 110 ? -3.875 10.445 -8.906 1 97.38 110 ALA B CA 1
ATOM 3786 C C . ALA B 1 110 ? -3.303 9.984 -10.25 1 97.38 110 ALA B C 1
ATOM 3788 O O . ALA B 1 110 ? -3.523 8.852 -10.672 1 97.38 110 ALA B O 1
ATOM 3789 N N . ALA B 1 111 ? -2.561 10.773 -10.844 1 95.75 111 ALA B N 1
ATOM 3790 C CA . ALA B 1 111 ? -1.943 10.438 -12.125 1 95.75 111 ALA B CA 1
ATOM 3791 C C . ALA B 1 111 ? -1.021 9.227 -11.984 1 95.75 111 ALA B C 1
ATOM 3793 O O . ALA B 1 111 ? -1.089 8.297 -12.789 1 95.75 111 ALA B O 1
ATOM 3794 N N . ARG B 1 112 ? -0.195 9.219 -10.969 1 95.69 112 ARG B N 1
ATOM 3795 C CA . ARG B 1 112 ? 0.765 8.141 -10.75 1 95.69 112 ARG B CA 1
ATOM 3796 C C . ARG B 1 112 ? 0.055 6.832 -10.406 1 95.69 112 ARG B C 1
ATOM 3798 O O . ARG B 1 112 ? 0.575 5.746 -10.68 1 95.69 112 ARG B O 1
ATOM 3805 N N . MET B 1 113 ? -1.121 6.918 -9.883 1 95.88 113 MET B N 1
ATOM 3806 C CA . MET B 1 113 ? -1.9 5.742 -9.516 1 95.88 113 MET B CA 1
ATOM 3807 C C . MET B 1 113 ? -2.762 5.27 -10.688 1 95.88 113 MET B C 1
ATOM 3809 O O . MET B 1 113 ? -3.615 4.398 -10.523 1 95.88 113 MET B O 1
ATOM 3813 N N . ALA B 1 114 ? -2.697 5.996 -11.805 1 94.12 114 ALA B N 1
ATOM 3814 C CA . ALA B 1 114 ? -3.57 5.762 -12.953 1 94.12 114 ALA B CA 1
ATOM 3815 C C . ALA B 1 114 ? -5.031 6.004 -12.594 1 94.12 114 ALA B C 1
ATOM 3817 O O . ALA B 1 114 ? -5.922 5.297 -13.07 1 94.12 114 ALA B O 1
ATOM 3818 N N . PHE B 1 115 ? -5.328 6.871 -11.672 1 96.56 115 PHE B N 1
ATOM 3819 C CA . PHE B 1 115 ? -6.66 7.383 -11.367 1 96.56 115 PHE B CA 1
ATOM 3820 C C . PHE B 1 115 ? -6.988 8.586 -12.242 1 96.56 115 PHE B C 1
ATOM 3822 O O . PHE B 1 115 ? -6.098 9.172 -12.859 1 96.56 115 PHE B O 1
ATOM 3829 N N . PRO B 1 116 ? -8.32 8.891 -12.352 1 96.38 116 PRO B N 1
ATOM 3830 C CA . PRO B 1 116 ? -8.648 10.148 -13.023 1 96.38 116 PRO B CA 1
ATOM 3831 C C . PRO B 1 116 ? -8.188 11.375 -12.234 1 96.38 116 PRO B C 1
ATOM 3833 O O . PRO B 1 116 ? -8.258 11.391 -11 1 96.38 116 PRO B O 1
ATOM 3836 N N . THR B 1 117 ? -7.645 12.32 -12.93 1 97.19 117 THR B N 1
ATOM 3837 C CA . THR B 1 117 ? -7.367 13.617 -12.32 1 97.19 117 THR B CA 1
ATOM 3838 C C . THR B 1 117 ? -8.602 14.516 -12.375 1 97.19 117 THR B C 1
ATOM 3840 O O . THR B 1 117 ? -9.648 14.109 -12.875 1 97.19 117 THR B O 1
ATOM 3843 N N . PHE B 1 118 ? -8.508 15.688 -11.781 1 97.75 118 PHE B N 1
ATOM 3844 C CA . PHE B 1 118 ? -9.625 16.625 -11.703 1 97.75 118 PHE B CA 1
ATOM 3845 C C . PHE B 1 118 ? -9.133 18.047 -11.57 1 97.75 118 PHE B C 1
ATOM 3847 O O . PHE B 1 118 ? -7.949 18.281 -11.336 1 97.75 118 PHE B O 1
ATOM 3854 N N . ASP B 1 119 ? -10.039 18.953 -11.836 1 97.94 119 ASP B N 1
ATOM 3855 C CA . ASP B 1 119 ? -9.742 20.359 -11.562 1 97.94 119 ASP B CA 1
ATOM 3856 C C . ASP B 1 119 ? -9.75 20.641 -10.062 1 97.94 119 ASP B C 1
ATOM 3858 O O . ASP B 1 119 ? -10.805 20.562 -9.422 1 97.94 119 ASP B O 1
ATOM 3862 N N . GLY B 1 120 ? -8.633 21 -9.539 1 98.44 120 GLY B N 1
ATOM 3863 C CA . GLY B 1 120 ? -8.492 21.219 -8.109 1 98.44 120 GLY B CA 1
ATOM 3864 C C . GLY B 1 120 ? -9.469 22.25 -7.562 1 98.44 120 GLY B C 1
ATOM 3865 O O . GLY B 1 120 ? -9.945 22.125 -6.434 1 98.44 120 GLY B O 1
ATOM 3866 N N . SER B 1 121 ? -9.734 23.281 -8.328 1 98.56 121 SER B N 1
ATOM 3867 C CA . SER B 1 121 ? -10.648 24.328 -7.875 1 98.56 121 SER B CA 1
ATOM 3868 C C . SER B 1 121 ? -12.062 23.797 -7.699 1 98.56 121 SER B C 1
ATOM 3870 O O . SER B 1 121 ? -12.812 24.266 -6.844 1 98.56 121 SER B O 1
ATOM 3872 N N . GLU B 1 122 ? -12.484 22.781 -8.516 1 98.69 122 GLU B N 1
ATOM 3873 C CA . GLU B 1 122 ? -13.797 22.156 -8.383 1 98.69 122 GLU B CA 1
ATOM 3874 C C . GLU B 1 122 ? -13.914 21.406 -7.062 1 98.69 122 GLU B C 1
ATOM 3876 O O . GLU B 1 122 ? -14.93 21.516 -6.367 1 98.69 122 GLU B O 1
ATOM 3881 N N . LEU B 1 123 ? -12.891 20.656 -6.707 1 98.88 123 LEU B N 1
ATOM 3882 C CA . LEU B 1 123 ? -12.969 19.922 -5.449 1 98.88 123 LEU B CA 1
ATOM 3883 C C . LEU B 1 123 ? -12.906 20.891 -4.262 1 98.88 123 LEU B C 1
ATOM 3885 O O . LEU B 1 123 ? -13.594 20.672 -3.26 1 98.88 123 LEU B O 1
ATOM 3889 N N . VAL B 1 124 ? -12.062 21.938 -4.367 1 98.88 124 VAL B N 1
ATOM 3890 C CA . VAL B 1 124 ? -12.008 22.922 -3.299 1 98.88 124 VAL B CA 1
ATOM 3891 C C . VAL B 1 124 ? -13.398 23.531 -3.094 1 98.88 124 VAL B C 1
ATOM 3893 O O . VAL B 1 124 ? -13.836 23.719 -1.957 1 98.88 124 VAL B O 1
ATOM 3896 N N . SER B 1 125 ? -14.062 23.875 -4.207 1 98.81 125 SER B N 1
ATOM 3897 C CA . SER B 1 125 ? -15.414 24.406 -4.121 1 98.81 125 SER B CA 1
ATOM 3898 C C . SER B 1 125 ? -16.359 23.453 -3.406 1 98.81 125 SER B C 1
ATOM 3900 O O . SER B 1 125 ? -17.172 23.859 -2.588 1 98.81 125 SER B O 1
ATOM 3902 N N . LEU B 1 126 ? -16.297 22.188 -3.715 1 98.94 126 LEU B N 1
ATOM 3903 C CA . LEU B 1 126 ? -17.141 21.172 -3.092 1 98.94 126 LEU B CA 1
ATOM 3904 C C . LEU B 1 126 ? -16.828 21.047 -1.605 1 98.94 126 LEU B C 1
ATOM 3906 O O . LEU B 1 126 ? -17.734 20.875 -0.786 1 98.94 126 LEU B O 1
ATOM 3910 N N . ILE B 1 127 ? -15.555 21.109 -1.243 1 98.94 127 ILE B N 1
ATOM 3911 C CA . ILE B 1 127 ? -15.148 21.047 0.155 1 98.94 127 ILE B CA 1
ATOM 3912 C C . ILE B 1 127 ? -15.688 22.266 0.909 1 98.94 127 ILE B C 1
ATOM 3914 O O . ILE B 1 127 ? -16.156 22.141 2.043 1 98.94 127 ILE B O 1
ATOM 3918 N N . LYS B 1 128 ? -15.602 23.438 0.301 1 98.88 128 LYS B N 1
ATOM 3919 C CA . LYS B 1 128 ? -16.172 24.641 0.91 1 98.88 128 LYS B CA 1
ATOM 3920 C C . LYS B 1 128 ? -17.656 24.453 1.205 1 98.88 128 LYS B C 1
ATOM 3922 O O . LYS B 1 128 ? -18.141 24.844 2.27 1 98.88 128 LYS B O 1
ATOM 3927 N N . GLU B 1 129 ? -18.391 23.875 0.243 1 98.88 129 GLU B N 1
ATOM 3928 C CA . GLU B 1 129 ? -19.812 23.625 0.454 1 98.88 129 GLU B CA 1
ATOM 3929 C C . GLU B 1 129 ? -20.047 22.656 1.611 1 98.88 129 GLU B C 1
ATOM 3931 O O . GLU B 1 129 ? -20.969 22.844 2.412 1 98.88 129 GLU B O 1
ATOM 3936 N N . LEU B 1 130 ? -19.234 21.625 1.707 1 98.88 130 LEU B N 1
ATOM 3937 C CA . LEU B 1 130 ? -19.328 20.672 2.814 1 98.88 130 LEU B CA 1
ATOM 3938 C C . LEU B 1 130 ? -19.094 21.375 4.148 1 98.88 130 LEU B C 1
ATOM 3940 O O . LEU B 1 130 ? -19.828 21.141 5.117 1 98.88 130 LEU B O 1
ATOM 3944 N N . LEU B 1 131 ? -18.109 22.234 4.211 1 98.75 131 LEU B N 1
ATOM 3945 C CA . LEU B 1 131 ? -17.812 23.016 5.406 1 98.75 131 LEU B CA 1
ATOM 3946 C C . LEU B 1 131 ? -18.984 23.922 5.773 1 98.75 131 LEU B C 1
ATOM 3948 O O . LEU B 1 131 ? -19.312 24.078 6.957 1 98.75 131 LEU B O 1
ATOM 3952 N N . ARG B 1 132 ? -19.625 24.531 4.766 1 98.31 132 ARG B N 1
ATOM 3953 C CA . ARG B 1 132 ? -20.781 25.391 5.02 1 98.31 132 ARG B CA 1
ATOM 3954 C C . ARG B 1 132 ? -21.938 24.594 5.598 1 98.31 132 ARG B C 1
ATOM 3956 O O . ARG B 1 132 ? -22.562 25.016 6.57 1 98.31 132 ARG B O 1
ATOM 3963 N N . ILE B 1 133 ? -22.156 23.438 5.039 1 98.25 133 ILE B N 1
ATOM 3964 C CA . ILE B 1 133 ? -23.281 22.594 5.438 1 98.25 133 ILE B CA 1
ATOM 3965 C C . ILE B 1 133 ? -23.062 22.109 6.867 1 98.25 133 ILE B C 1
ATOM 3967 O O . ILE B 1 133 ? -24.016 22.047 7.656 1 98.25 133 ILE B O 1
ATOM 3971 N N . ASP B 1 134 ? -21.875 21.828 7.223 1 98.25 134 ASP B N 1
ATOM 3972 C CA . ASP B 1 134 ? -21.562 21.281 8.547 1 98.25 134 ASP B CA 1
ATOM 3973 C C . ASP B 1 134 ? -20.922 22.344 9.438 1 98.25 134 ASP B C 1
ATOM 3975 O O . ASP B 1 134 ? -20.094 22.031 10.297 1 98.25 134 ASP B O 1
ATOM 3979 N N . ASP B 1 135 ? -21.219 23.578 9.219 1 97 135 ASP B N 1
ATOM 3980 C CA . ASP B 1 135 ? -20.594 24.703 9.914 1 97 135 ASP B CA 1
ATOM 3981 C C . ASP B 1 135 ? -20.766 24.578 11.43 1 97 135 ASP B C 1
ATOM 3983 O O . ASP B 1 135 ? -19.891 25 12.195 1 97 135 ASP B O 1
ATOM 3987 N N . ARG B 1 136 ? -21.844 24.016 11.898 1 95.62 136 ARG B N 1
ATOM 3988 C CA . ARG B 1 136 ? -22.094 23.875 13.328 1 95.62 136 ARG B CA 1
ATOM 3989 C C . ARG B 1 136 ? -21.016 23.031 13.992 1 95.62 136 ARG B C 1
ATOM 3991 O O . ARG B 1 136 ? -20.844 23.078 15.219 1 95.62 136 ARG B O 1
ATOM 3998 N N . TRP B 1 137 ? -20.328 22.219 13.219 1 96.31 137 TRP B N 1
ATOM 3999 C CA . TRP B 1 137 ? -19.297 21.344 13.75 1 96.31 137 TRP B CA 1
ATOM 4000 C C . TRP B 1 137 ? -17.953 22.078 13.828 1 96.31 137 TRP B C 1
ATOM 4002 O O . TRP B 1 137 ? -17 21.562 14.43 1 96.31 137 TRP B O 1
ATOM 4012 N N . MET B 1 138 ? -17.859 23.266 13.211 1 95.38 138 MET B N 1
ATOM 4013 C CA . MET B 1 138 ? -16.594 24.016 13.227 1 95.38 138 MET B CA 1
ATOM 4014 C C . MET B 1 138 ? -16.203 24.375 14.648 1 95.38 138 MET B C 1
ATOM 4016 O O . MET B 1 138 ? -16.953 25.062 15.352 1 95.38 138 MET B O 1
ATOM 4020 N N . PRO B 1 139 ? -15.008 23.938 15.039 1 93.19 139 PRO B N 1
ATOM 4021 C CA . PRO B 1 139 ? -14.578 24.344 16.375 1 93.19 139 PRO B CA 1
ATOM 4022 C C . PRO B 1 139 ? -14.305 25.844 16.469 1 93.19 139 PRO B C 1
ATOM 4024 O O . PRO B 1 139 ? -13.742 26.438 15.531 1 93.19 139 PRO B O 1
ATOM 4027 N N . THR B 1 140 ? -14.656 26.422 17.609 1 89.19 140 THR B N 1
ATOM 4028 C CA . THR B 1 140 ? -14.469 27.859 17.781 1 89.19 140 THR B CA 1
ATOM 4029 C C . THR B 1 140 ? -13.406 28.141 18.844 1 89.19 140 THR B C 1
ATOM 4031 O O . THR B 1 140 ? -12.898 29.25 18.938 1 89.19 140 THR B O 1
ATOM 4034 N N . ASP B 1 141 ? -13.078 27.094 19.625 1 87.25 141 ASP B N 1
ATOM 4035 C CA . ASP B 1 141 ? -12.047 27.281 20.641 1 87.25 141 ASP B CA 1
ATOM 4036 C C . ASP B 1 141 ? -10.68 27.531 20 1 87.25 141 ASP B C 1
ATOM 4038 O O . ASP B 1 141 ? -10.352 26.922 18.984 1 87.25 141 ASP B O 1
ATOM 4042 N N . PRO B 1 142 ? -9.93 28.391 20.719 1 83.69 142 PRO B N 1
ATOM 4043 C CA . PRO B 1 142 ? -8.594 28.656 20.172 1 83.69 142 PRO B CA 1
ATOM 4044 C C . PRO B 1 142 ? -7.766 27.375 20.031 1 83.69 142 PRO B C 1
ATOM 4046 O O . PRO B 1 142 ? -7.738 26.547 20.938 1 83.69 142 PRO B O 1
ATOM 4049 N N . GLY B 1 143 ? -7.172 27.266 18.875 1 86.88 143 GLY B N 1
ATOM 4050 C CA . GLY B 1 143 ? -6.273 26.141 18.656 1 86.88 143 GLY B CA 1
ATOM 4051 C C . GLY B 1 143 ? -6.973 24.922 18.078 1 86.88 143 GLY B C 1
ATOM 4052 O O . GLY B 1 143 ? -6.316 24 17.594 1 86.88 143 GLY B O 1
ATOM 4053 N N . CYS B 1 144 ? -8.273 24.906 18.172 1 92.44 144 CYS B N 1
ATOM 4054 C CA . CYS B 1 144 ? -9.039 23.797 17.609 1 92.44 144 CYS B CA 1
ATOM 4055 C C . CYS B 1 144 ? -9.32 24.047 16.125 1 92.44 144 CYS B C 1
ATOM 4057 O O . CYS B 1 144 ? -9.312 25.188 15.672 1 92.44 144 CYS B O 1
ATOM 4059 N N . SER B 1 145 ? -9.438 23 15.336 1 95.19 145 SER B N 1
ATOM 4060 C CA . SER B 1 145 ? -9.641 23.125 13.898 1 95.19 145 SER B CA 1
ATOM 4061 C C . SER B 1 145 ? -10.484 21.969 13.367 1 95.19 145 SER B C 1
ATOM 4063 O O . SER B 1 145 ? -10.906 21.094 14.125 1 95.19 145 SER B O 1
ATOM 4065 N N . MET B 1 146 ? -10.883 22.062 12.141 1 96.88 146 MET B N 1
ATOM 4066 C CA . MET B 1 146 ? -11.547 20.984 11.422 1 96.88 146 MET B CA 1
ATOM 4067 C C . MET B 1 146 ? -10.578 20.281 10.477 1 96.88 146 MET B C 1
ATOM 4069 O O . MET B 1 146 ? -10.039 20.906 9.555 1 96.88 146 MET B O 1
ATOM 4073 N N . TYR B 1 147 ? -10.32 19.062 10.82 1 97.56 147 TYR B N 1
ATOM 4074 C CA . TYR B 1 147 ? -9.523 18.25 9.898 1 97.56 147 TYR B CA 1
ATOM 4075 C C . TYR B 1 147 ? -10.375 17.766 8.734 1 97.56 147 TYR B C 1
ATOM 4077 O O . TYR B 1 147 ? -11.508 17.328 8.922 1 97.56 147 TYR B O 1
ATOM 4085 N N . ILE B 1 148 ? -9.867 17.891 7.48 1 98.69 148 ILE B N 1
ATOM 4086 C CA . ILE B 1 148 ? -10.547 17.5 6.246 1 98.69 148 ILE B CA 1
ATOM 4087 C C . ILE B 1 148 ? -9.734 16.438 5.516 1 98.69 148 ILE B C 1
ATOM 4089 O O . ILE B 1 148 ? -8.523 16.594 5.312 1 98.69 148 ILE B O 1
ATOM 4093 N N . ARG B 1 149 ? -10.375 15.344 5.105 1 98.69 149 ARG B N 1
ATOM 4094 C CA . ARG B 1 149 ? -9.711 14.188 4.52 1 98.69 149 ARG B CA 1
ATOM 4095 C C . ARG B 1 149 ? -10.297 13.844 3.156 1 98.69 149 ARG B C 1
ATOM 4097 O O . ARG B 1 149 ? -11.109 12.922 3.039 1 98.69 149 ARG B O 1
ATOM 4104 N N . PRO B 1 150 ? -9.883 14.555 2.066 1 98.88 150 PRO B N 1
ATOM 4105 C CA . PRO B 1 150 ? -10.195 14.039 0.734 1 98.88 150 PRO B CA 1
ATOM 4106 C C . PRO B 1 150 ? -9.5 12.703 0.446 1 98.88 150 PRO B C 1
ATOM 4108 O O . PRO B 1 150 ? -8.312 12.547 0.74 1 98.88 150 PRO B O 1
ATOM 4111 N N . THR B 1 151 ? -10.234 11.75 -0.092 1 98.94 151 THR B N 1
ATOM 4112 C CA . THR B 1 151 ? -9.703 10.414 -0.346 1 98.94 151 THR B CA 1
ATOM 4113 C C . THR B 1 151 ? -10.211 9.875 -1.681 1 98.94 151 THR B C 1
ATOM 4115 O O . THR B 1 151 ? -11.367 10.094 -2.043 1 98.94 151 THR B O 1
ATOM 4118 N N . MET B 1 152 ? -9.367 9.25 -2.449 1 98.88 152 MET B N 1
ATOM 4119 C CA . MET B 1 152 ? -9.75 8.477 -3.625 1 98.88 152 MET B CA 1
ATOM 4120 C C . MET B 1 152 ? -9.398 7.004 -3.445 1 98.88 152 MET B C 1
ATOM 4122 O O . MET B 1 152 ? -8.305 6.676 -2.984 1 98.88 152 MET B O 1
ATOM 4126 N N . ILE B 1 153 ? -10.312 6.129 -3.787 1 98.88 153 ILE B N 1
ATOM 4127 C CA . ILE B 1 153 ? -10.07 4.695 -3.709 1 98.88 153 ILE B CA 1
ATOM 4128 C C . ILE B 1 153 ? -10.523 4.023 -5.004 1 98.88 153 ILE B C 1
ATOM 4130 O O . ILE B 1 153 ? -11.5 4.445 -5.617 1 98.88 153 ILE B O 1
ATOM 4134 N N . GLY B 1 154 ? -9.75 3 -5.496 1 98.44 154 GLY B N 1
ATOM 4135 C CA . GLY B 1 154 ? -10.219 2.141 -6.57 1 98.44 154 GLY B CA 1
ATOM 4136 C C . GLY B 1 154 ? -11.297 1.166 -6.129 1 98.44 154 GLY B C 1
ATOM 4137 O O . GLY B 1 154 ? -11.078 0.372 -5.207 1 98.44 154 GLY B O 1
ATOM 4138 N N . THR B 1 155 ? -12.445 1.177 -6.785 1 98.19 155 THR B N 1
ATOM 4139 C CA . THR B 1 155 ? -13.57 0.389 -6.301 1 98.19 155 THR B CA 1
ATOM 4140 C C . THR B 1 155 ? -13.977 -0.664 -7.328 1 98.19 155 THR B C 1
ATOM 4142 O O . THR B 1 155 ? -14.992 -1.343 -7.16 1 98.19 155 THR B O 1
ATOM 4145 N N . ARG B 1 156 ? -13.203 -0.749 -8.414 1 96.31 156 ARG B N 1
ATOM 4146 C CA . ARG B 1 156 ? -13.516 -1.795 -9.383 1 96.31 156 ARG B CA 1
ATOM 4147 C C . ARG B 1 156 ? -13.672 -3.146 -8.695 1 96.31 156 ARG B C 1
ATOM 4149 O O . ARG B 1 156 ? -12.82 -3.553 -7.906 1 96.31 156 ARG B O 1
ATOM 4156 N N . ALA B 1 157 ? -14.805 -3.838 -8.992 1 96.56 157 ALA B N 1
ATOM 4157 C CA . ALA B 1 157 ? -15.148 -5.094 -8.336 1 96.56 157 ALA B CA 1
ATOM 4158 C C . ALA B 1 157 ? -14.586 -6.289 -9.102 1 96.56 157 ALA B C 1
ATOM 4160 O O . ALA B 1 157 ? -15.344 -7.098 -9.641 1 96.56 157 ALA B O 1
ATOM 4161 N N . SER B 1 158 ? -13.344 -6.473 -9.078 1 96.19 158 SER B N 1
ATOM 4162 C CA . SER B 1 158 ? -12.68 -7.574 -9.766 1 96.19 158 SER B CA 1
ATOM 4163 C C . SER B 1 158 ? -11.312 -7.855 -9.164 1 96.19 158 SER B C 1
ATOM 4165 O O . SER B 1 158 ? -10.641 -6.941 -8.68 1 96.19 158 SER B O 1
ATOM 4167 N N . LEU B 1 159 ? -10.992 -9.141 -9.164 1 95.44 159 LEU B N 1
ATOM 4168 C CA . LEU B 1 159 ? -9.625 -9.484 -8.789 1 95.44 159 LEU B CA 1
ATOM 4169 C C . LEU B 1 159 ? -8.68 -9.328 -9.977 1 95.44 159 LEU B C 1
ATOM 4171 O O . LEU B 1 159 ? -9.078 -9.539 -11.125 1 95.44 159 LEU B O 1
ATOM 4175 N N . GLY B 1 160 ? -7.469 -8.961 -9.68 1 92.94 160 GLY B N 1
ATOM 4176 C CA . GLY B 1 160 ? -6.473 -8.711 -10.711 1 92.94 160 GLY B CA 1
ATOM 4177 C C . GLY B 1 160 ? -5.844 -7.336 -10.617 1 92.94 160 GLY B C 1
ATOM 4178 O O . GLY B 1 160 ? -6.535 -6.348 -10.359 1 92.94 160 GLY B O 1
ATOM 4179 N N . VAL B 1 161 ? -4.594 -7.355 -10.844 1 91.81 161 VAL B N 1
ATOM 4180 C CA . VAL B 1 161 ? -3.85 -6.105 -10.758 1 91.81 161 VAL B CA 1
ATOM 4181 C C . VAL B 1 161 ? -3.988 -5.328 -12.062 1 91.81 161 VAL B C 1
ATOM 4183 O O . VAL B 1 161 ? -3.764 -5.875 -13.148 1 91.81 161 VAL B O 1
ATOM 4186 N N . GLY B 1 162 ? -4.398 -4.156 -12.023 1 91.75 162 GLY B N 1
ATOM 4187 C CA . GLY B 1 162 ? -4.566 -3.291 -13.18 1 91.75 162 GLY B CA 1
ATOM 4188 C C . GLY B 1 162 ? -5.148 -1.936 -12.828 1 91.75 162 GLY B C 1
ATOM 4189 O O . GLY B 1 162 ? -5.426 -1.656 -11.664 1 91.75 162 GLY B O 1
ATOM 4190 N N . PRO B 1 163 ? -5.23 -1.121 -13.883 1 91.88 163 PRO B N 1
ATOM 4191 C CA . PRO B 1 163 ? -5.816 0.196 -13.625 1 91.88 163 PRO B CA 1
ATOM 4192 C C . PRO B 1 163 ? -7.262 0.111 -13.141 1 91.88 163 PRO B C 1
ATOM 4194 O O . PRO B 1 163 ? -8.008 -0.774 -13.57 1 91.88 163 PRO B O 1
ATOM 4197 N N . SER B 1 164 ? -7.578 1.002 -12.297 1 91.5 164 SER B N 1
ATOM 4198 C CA . SER B 1 164 ? -8.953 1.021 -11.805 1 91.5 164 SER B CA 1
ATOM 4199 C C . SER B 1 164 ? -9.898 1.629 -12.828 1 91.5 164 SER B C 1
ATOM 4201 O O . SER B 1 164 ? -9.68 2.748 -13.297 1 91.5 164 SER B O 1
ATOM 4203 N N . THR B 1 165 ? -10.961 0.883 -13.117 1 95.31 165 THR B N 1
ATOM 4204 C CA . THR B 1 165 ? -11.961 1.393 -14.047 1 95.31 165 THR B CA 1
ATOM 4205 C C . THR B 1 165 ? -13.102 2.082 -13.297 1 95.31 165 THR B C 1
ATOM 4207 O O . THR B 1 165 ? -13.992 2.672 -13.914 1 95.31 165 THR B O 1
ATOM 4210 N N . GLU B 1 166 ? -13.125 1.959 -12.016 1 97.38 166 GLU B N 1
ATOM 4211 C CA . GLU B 1 166 ? -14.047 2.646 -11.109 1 97.38 166 GLU B CA 1
ATOM 4212 C C . GLU B 1 166 ? -13.305 3.225 -9.906 1 97.38 166 GLU B C 1
ATOM 4214 O O . GLU B 1 166 ? -12.469 2.553 -9.305 1 97.38 166 GLU B O 1
ATOM 4219 N N . VAL B 1 167 ? -13.602 4.496 -9.609 1 98.25 167 VAL B N 1
ATOM 4220 C CA . VAL B 1 167 ? -12.953 5.199 -8.508 1 98.25 167 VAL B CA 1
ATOM 4221 C C . VAL B 1 167 ? -14.008 5.961 -7.699 1 98.25 167 VAL B C 1
ATOM 4223 O O . VAL B 1 167 ? -14.977 6.473 -8.258 1 98.25 167 VAL B O 1
ATOM 4226 N N . LEU B 1 168 ? -13.859 5.941 -6.395 1 98.81 168 LEU B N 1
ATOM 4227 C CA . LEU B 1 168 ? -14.664 6.77 -5.5 1 98.81 168 LEU B CA 1
ATOM 4228 C C . LEU B 1 168 ? -13.82 7.863 -4.859 1 98.81 168 LEU B C 1
ATOM 4230 O O . LEU B 1 168 ? -12.789 7.574 -4.246 1 98.81 168 LEU B O 1
ATOM 4234 N N . LEU B 1 169 ? -14.195 9.102 -5.109 1 98.88 169 LEU B N 1
ATOM 4235 C CA . LEU B 1 169 ? -13.688 10.242 -4.348 1 98.88 169 LEU B CA 1
ATOM 4236 C C . LEU B 1 169 ? -14.633 10.586 -3.203 1 98.88 169 LEU B C 1
ATOM 4238 O O . LEU B 1 169 ? -15.836 10.727 -3.406 1 98.88 169 LEU B O 1
ATOM 4242 N N . PHE B 1 170 ? -14.117 10.656 -1.992 1 98.94 170 PHE B N 1
ATOM 4243 C CA . PHE B 1 170 ? -14.969 11.094 -0.893 1 98.94 170 PHE B CA 1
ATOM 4244 C C . PHE B 1 170 ? -14.195 11.984 0.074 1 98.94 170 PHE B C 1
ATOM 4246 O O . PHE B 1 170 ? -12.961 11.977 0.081 1 98.94 170 PHE B O 1
ATOM 4253 N N . VAL B 1 171 ? -14.898 12.797 0.804 1 98.94 171 VAL B N 1
ATOM 4254 C CA . VAL B 1 171 ? -14.328 13.711 1.788 1 98.94 171 VAL B CA 1
ATOM 4255 C C . VAL B 1 171 ? -15.07 13.57 3.115 1 98.94 171 VAL B C 1
ATOM 4257 O O . VAL B 1 171 ? -16.297 13.641 3.154 1 98.94 171 VAL B O 1
ATOM 4260 N N . ILE B 1 172 ? -14.328 13.344 4.176 1 98.88 172 ILE B N 1
ATOM 4261 C CA . ILE B 1 172 ? -14.883 13.32 5.52 1 98.88 172 ILE B CA 1
ATOM 4262 C C . ILE B 1 172 ? -14.188 14.367 6.387 1 98.88 172 ILE B C 1
ATOM 4264 O O . ILE B 1 172 ? -13.094 14.828 6.051 1 98.88 172 ILE B O 1
ATOM 4268 N N . MET B 1 173 ? -14.844 14.836 7.402 1 98.5 173 MET B N 1
ATOM 4269 C CA . MET B 1 173 ? -14.305 15.875 8.266 1 98.5 173 MET B CA 1
ATOM 4270 C C . MET B 1 173 ? -14.375 15.461 9.734 1 98.5 173 MET B C 1
ATOM 4272 O O . MET B 1 173 ? -15.344 14.812 10.156 1 98.5 173 MET B O 1
ATOM 4276 N N . CYS B 1 174 ? -13.352 15.828 10.438 1 96.56 174 CYS B N 1
ATOM 4277 C CA . CYS B 1 174 ? -13.188 15.5 11.852 1 96.56 174 CYS B CA 1
ATOM 4278 C C . CYS B 1 174 ? -12.719 16.719 12.641 1 96.56 174 CYS B C 1
ATOM 4280 O O . CYS B 1 174 ? -11.586 17.172 12.484 1 96.56 174 CYS B O 1
ATOM 4282 N N . PRO B 1 175 ? -13.594 17.25 13.578 1 96 175 PRO B N 1
ATOM 4283 C CA . PRO B 1 175 ? -13.094 18.312 14.445 1 96 175 PRO B CA 1
ATOM 4284 C C . PRO B 1 175 ? -11.992 17.844 15.391 1 96 175 PRO B C 1
ATOM 4286 O O . PRO B 1 175 ? -12.07 16.734 15.93 1 96 175 PRO B O 1
ATOM 4289 N N . VAL B 1 176 ? -11.016 18.641 15.547 1 93.81 176 VAL B N 1
ATOM 4290 C CA . VAL B 1 176 ? -9.852 18.234 16.328 1 93.81 176 VAL B CA 1
ATOM 4291 C C . VAL B 1 176 ? -9.523 19.297 17.375 1 93.81 176 VAL B C 1
ATOM 4293 O O . VAL B 1 176 ? -9.648 20.484 17.109 1 93.81 176 VAL B O 1
ATOM 4296 N N . ALA B 1 177 ? -9.133 18.812 18.516 1 91.75 177 ALA B N 1
ATOM 4297 C CA . ALA B 1 177 ? -8.727 19.703 19.594 1 91.75 177 ALA B CA 1
ATOM 4298 C C . ALA B 1 177 ? -7.34 20.281 19.344 1 91.75 177 ALA B C 1
ATOM 4300 O O . ALA B 1 177 ? -6.695 19.953 18.344 1 91.75 177 ALA B O 1
ATOM 4301 N N . LYS B 1 178 ? -7.066 21.188 20.266 1 85.94 178 LYS B N 1
ATOM 4302 C CA . LYS B 1 178 ? -5.711 21.734 20.234 1 85.94 178 LYS B CA 1
ATOM 4303 C C . LYS B 1 178 ? -4.676 20.625 20.391 1 85.94 178 LYS B C 1
ATOM 4305 O O . LYS B 1 178 ? -4.777 19.797 21.297 1 85.94 178 LYS B O 1
ATOM 4310 N N . TYR B 1 179 ? -3.752 20.688 19.5 1 78.5 179 TYR B N 1
ATOM 4311 C CA . TYR B 1 179 ? -2.77 19.609 19.5 1 78.5 179 TYR B CA 1
ATOM 4312 C C . TYR B 1 179 ? -1.907 19.656 20.766 1 78.5 179 TYR B C 1
ATOM 4314 O O . TYR B 1 179 ? -1.599 18.609 21.344 1 78.5 179 TYR B O 1
ATOM 4322 N N . TYR B 1 180 ? -1.547 20.859 21.172 1 80.31 180 TYR B N 1
ATOM 4323 C CA . TYR B 1 180 ? -0.67 21.031 22.328 1 80.31 180 TYR B CA 1
ATOM 4324 C C . TYR B 1 180 ? -1.436 21.609 23.516 1 80.31 180 TYR B C 1
ATOM 4326 O O . TYR B 1 180 ? -1.017 22.609 24.109 1 80.31 180 TYR B O 1
ATOM 4334 N N . SER B 1 181 ? -2.521 21 23.906 1 74.38 181 SER B N 1
ATOM 4335 C CA . SER B 1 181 ? -3.354 21.484 25 1 74.38 181 SER B CA 1
ATOM 4336 C C . SER B 1 181 ? -2.559 21.547 26.297 1 74.38 181 SER B C 1
ATOM 4338 O O . SER B 1 181 ? -2.742 22.469 27.109 1 74.38 181 SER B O 1
ATOM 4340 N N . SER B 1 182 ? -1.675 20.609 26.562 1 75.38 182 SER B N 1
ATOM 4341 C CA . SER B 1 182 ? -0.861 20.578 27.766 1 75.38 182 SER B CA 1
ATOM 4342 C C . SER B 1 182 ? 0.554 21.078 27.5 1 75.38 182 SER B C 1
ATOM 4344 O O . SER B 1 182 ? 1.462 20.859 28.297 1 75.38 182 SER B O 1
ATOM 4346 N N . GLY B 1 183 ? 0.667 21.719 26.422 1 79.06 183 GLY B N 1
ATOM 4347 C CA . GLY B 1 183 ? 2.002 22.141 26.016 1 79.06 183 GLY B CA 1
ATOM 4348 C C . GLY B 1 183 ? 2.656 21.172 25.047 1 79.06 183 GLY B C 1
ATOM 4349 O O . GLY B 1 183 ? 2.365 19.969 25.062 1 79.06 183 GLY B O 1
ATOM 4350 N N . ALA B 1 184 ? 3.447 21.828 24.266 1 87.5 184 ALA B N 1
ATOM 4351 C CA . ALA B 1 184 ? 4.164 21 23.297 1 87.5 184 ALA B CA 1
ATOM 4352 C C . ALA B 1 184 ? 5.219 20.141 23.984 1 87.5 184 ALA B C 1
ATOM 4354 O O . ALA B 1 184 ? 5.918 20.609 24.891 1 87.5 184 ALA B O 1
ATOM 4355 N N . LYS B 1 185 ? 5.195 18.875 23.703 1 89.69 185 LYS B N 1
ATOM 4356 C CA . LYS B 1 185 ? 6.203 17.953 24.203 1 89.69 185 LYS B CA 1
ATOM 4357 C C . LYS B 1 185 ? 7.066 17.406 23.078 1 89.69 185 LYS B C 1
ATOM 4359 O O . LYS B 1 185 ? 6.566 16.719 22.188 1 89.69 185 LYS B O 1
ATOM 4364 N N . PRO B 1 186 ? 8.312 17.766 23.172 1 95.06 186 PRO B N 1
ATOM 4365 C CA . PRO B 1 186 ? 9.195 17.219 22.141 1 95.06 186 PRO B CA 1
ATOM 4366 C C . PRO B 1 186 ? 9.188 15.695 22.109 1 95.06 186 PRO B C 1
ATOM 4368 O O . PRO B 1 186 ? 9.023 15.055 23.141 1 95.06 186 PRO B O 1
ATOM 4371 N N . VAL B 1 187 ? 9.398 15.148 20.922 1 96.25 187 VAL B N 1
ATOM 4372 C CA . VAL B 1 187 ? 9.32 13.695 20.781 1 96.25 187 VAL B CA 1
ATOM 4373 C C . VAL B 1 187 ? 10.727 13.109 20.656 1 96.25 187 VAL B C 1
ATOM 4375 O O . VAL B 1 187 ? 11.664 13.805 20.266 1 96.25 187 VAL B O 1
ATOM 4378 N N . SER B 1 188 ? 10.82 11.844 21.031 1 97.81 188 SER B N 1
ATOM 4379 C CA . SER B 1 188 ? 12.031 11.047 20.797 1 97.81 188 SER B CA 1
ATOM 4380 C C . SER B 1 188 ? 11.898 10.18 19.562 1 97.81 188 SER B C 1
ATOM 4382 O O . SER B 1 188 ? 10.82 9.656 19.281 1 97.81 188 SER B O 1
ATOM 4384 N N . LEU B 1 189 ? 12.977 10.109 18.797 1 98.38 189 LEU B N 1
ATOM 4385 C CA . LEU B 1 189 ? 12.984 9.32 17.578 1 98.38 189 LEU B CA 1
ATOM 4386 C C . LEU B 1 189 ? 13.953 8.148 17.688 1 98.38 189 LEU B C 1
ATOM 4388 O O . LEU B 1 189 ? 14.984 8.25 18.359 1 98.38 189 LEU B O 1
ATOM 4392 N N . LEU B 1 190 ? 13.656 7.023 17.125 1 98.56 190 LEU B N 1
ATOM 4393 C CA . LEU B 1 190 ? 14.625 5.973 16.844 1 98.56 190 LEU B CA 1
ATOM 4394 C C . LEU B 1 190 ? 15 5.961 15.367 1 98.56 190 LEU B C 1
ATOM 4396 O O . LEU B 1 190 ? 14.141 5.742 14.508 1 98.56 190 LEU B O 1
ATOM 4400 N N . ALA B 1 191 ? 16.25 6.266 15.062 1 98.25 191 ALA B N 1
ATOM 4401 C CA . ALA B 1 191 ? 16.703 6.121 13.68 1 98.25 191 ALA B CA 1
ATOM 4402 C C . ALA B 1 191 ? 16.719 4.656 13.266 1 98.25 191 ALA B C 1
ATOM 4404 O O . ALA B 1 191 ? 17.547 3.879 13.75 1 98.25 191 ALA B O 1
ATOM 4405 N N . SER B 1 192 ? 15.852 4.266 12.383 1 94.88 192 SER B N 1
ATOM 4406 C CA . SER B 1 192 ? 15.789 2.873 11.953 1 94.88 192 SER B CA 1
ATOM 4407 C C . SER B 1 192 ? 16.828 2.582 10.867 1 94.88 192 SER B C 1
ATOM 4409 O O . SER B 1 192 ? 16.719 3.1 9.75 1 94.88 192 SER B O 1
ATOM 4411 N N . THR B 1 193 ? 17.719 1.709 11.141 1 92.81 193 THR B N 1
ATOM 4412 C CA . THR B 1 193 ? 18.719 1.311 10.156 1 92.81 193 THR B CA 1
ATOM 4413 C C . THR B 1 193 ? 18.344 -0.02 9.508 1 92.81 193 THR B C 1
ATOM 4415 O O . THR B 1 193 ? 19.047 -0.506 8.617 1 92.81 193 THR B O 1
ATOM 4418 N N . LYS B 1 194 ? 17.266 -0.554 9.914 1 92.75 194 LYS B N 1
ATOM 4419 C CA . LYS B 1 194 ? 16.812 -1.86 9.438 1 92.75 194 LYS B CA 1
ATOM 4420 C C . LYS B 1 194 ? 15.656 -1.721 8.461 1 92.75 194 LYS B C 1
ATOM 4422 O O . LYS B 1 194 ? 15.633 -2.373 7.414 1 92.75 194 LYS B O 1
ATOM 4427 N N . ASP B 1 195 ? 14.688 -0.893 8.797 1 94.06 195 ASP B N 1
ATOM 4428 C CA . ASP B 1 195 ? 13.477 -0.736 8.008 1 94.06 195 ASP B CA 1
ATOM 4429 C C . ASP B 1 195 ? 13.547 0.514 7.133 1 94.06 195 ASP B C 1
ATOM 4431 O O . ASP B 1 195 ? 14.156 1.513 7.516 1 94.06 195 ASP B O 1
ATOM 4435 N N . VAL B 1 196 ? 12.938 0.416 5.98 1 94.12 196 VAL B N 1
ATOM 4436 C CA . VAL B 1 196 ? 12.891 1.563 5.078 1 94.12 196 VAL B CA 1
ATOM 4437 C C . VAL B 1 196 ? 11.438 1.901 4.746 1 94.12 196 VAL B C 1
ATOM 4439 O O . VAL B 1 196 ? 10.648 1.013 4.422 1 94.12 196 VAL B O 1
ATOM 4442 N N . ARG B 1 197 ? 11.086 3.105 4.82 1 93.5 197 ARG B N 1
ATOM 4443 C CA . ARG B 1 197 ? 9.734 3.574 4.516 1 93.5 197 ARG B CA 1
ATOM 4444 C C . ARG B 1 197 ? 9.562 3.816 3.02 1 93.5 197 ARG B C 1
ATOM 4446 O O . ARG B 1 197 ? 8.492 3.572 2.463 1 93.5 197 ARG B O 1
ATOM 4453 N N . ALA B 1 198 ? 10.555 4.367 2.43 1 95.06 198 ALA B N 1
ATOM 4454 C CA . ALA B 1 198 ? 10.57 4.77 1.026 1 95.06 198 ALA B CA 1
ATOM 4455 C C . ALA B 1 198 ? 11.953 4.562 0.41 1 95.06 198 ALA B C 1
ATOM 4457 O O . ALA B 1 198 ? 12.953 4.512 1.125 1 95.06 198 ALA B O 1
ATOM 4458 N N . PHE B 1 199 ? 12.023 4.418 -0.868 1 94.75 199 PHE B N 1
ATOM 4459 C CA . PHE B 1 199 ? 13.266 4.164 -1.585 1 94.75 199 PHE B CA 1
ATOM 4460 C C . PHE B 1 199 ? 13.18 4.684 -3.016 1 94.75 199 PHE B C 1
ATOM 4462 O O . PHE B 1 199 ? 12.086 4.871 -3.551 1 94.75 199 PHE B O 1
ATOM 4469 N N . PRO B 1 200 ? 14.383 5.008 -3.605 1 94.56 200 PRO B N 1
ATOM 4470 C CA . PRO B 1 200 ? 14.383 5.496 -4.988 1 94.56 200 PRO B CA 1
ATOM 4471 C C . PRO B 1 200 ? 13.664 4.551 -5.945 1 94.56 200 PRO B C 1
ATOM 4473 O O . PRO B 1 200 ? 13.852 3.334 -5.879 1 94.56 200 PRO B O 1
ATOM 4476 N N . GLY B 1 201 ? 12.828 5.133 -6.812 1 94.75 201 GLY B N 1
ATOM 4477 C CA . GLY B 1 201 ? 12.062 4.336 -7.762 1 94.75 201 GLY B CA 1
ATOM 4478 C C . GLY B 1 201 ? 10.742 3.844 -7.199 1 94.75 201 GLY B C 1
ATOM 4479 O O . GLY B 1 201 ? 9.945 3.246 -7.922 1 94.75 201 GLY B O 1
ATOM 4480 N N . GLY B 1 202 ? 10.523 4.094 -5.914 1 95.38 202 GLY B N 1
ATOM 4481 C CA . GLY B 1 202 ? 9.281 3.697 -5.27 1 95.38 202 GLY B CA 1
ATOM 4482 C C . GLY B 1 202 ? 8.219 4.785 -5.293 1 95.38 202 GLY B C 1
ATOM 4483 O O . GLY B 1 202 ? 8.125 5.543 -6.262 1 95.38 202 GLY B O 1
ATOM 4484 N N . THR B 1 203 ? 7.395 4.785 -4.242 1 96.5 203 THR B N 1
ATOM 4485 C CA . THR B 1 203 ? 6.246 5.684 -4.273 1 96.5 203 THR B CA 1
ATOM 4486 C C . THR B 1 203 ? 6.246 6.605 -3.057 1 96.5 203 THR B C 1
ATOM 4488 O O . THR B 1 203 ? 5.215 7.184 -2.709 1 96.5 203 THR B O 1
ATOM 4491 N N . GLY B 1 204 ? 7.324 6.789 -2.426 1 96.25 204 GLY B N 1
ATOM 4492 C CA . GLY B 1 204 ? 7.422 7.547 -1.19 1 96.25 204 GLY B CA 1
ATOM 4493 C C . GLY B 1 204 ? 7.043 9.008 -1.355 1 96.25 204 GLY B C 1
ATOM 4494 O O . GLY B 1 204 ? 6.66 9.664 -0.387 1 96.25 204 GLY B O 1
ATOM 4495 N N . SER B 1 205 ? 7.102 9.547 -2.512 1 97.19 205 SER B N 1
ATOM 4496 C CA . SER B 1 205 ? 6.867 10.977 -2.738 1 97.19 205 SER B CA 1
ATOM 4497 C C . SER B 1 205 ? 5.398 11.25 -3.029 1 97.19 205 SER B C 1
ATOM 4499 O O . SER B 1 205 ? 5.02 12.391 -3.32 1 97.19 205 SER B O 1
ATOM 4501 N N . TYR B 1 206 ? 4.609 10.242 -3.008 1 97.69 206 TYR B N 1
ATOM 4502 C CA . TYR B 1 206 ? 3.174 10.383 -3.215 1 97.69 206 TYR B CA 1
ATOM 4503 C C . TYR B 1 206 ? 2.404 10.07 -1.937 1 97.69 206 TYR B C 1
ATOM 4505 O O . TYR B 1 206 ? 2.795 9.188 -1.171 1 97.69 206 TYR B O 1
ATOM 4513 N N . LYS B 1 207 ? 1.343 10.773 -1.728 1 98 207 LYS B N 1
ATOM 4514 C CA . LYS B 1 207 ? 0.568 10.555 -0.509 1 98 207 LYS B CA 1
ATOM 4515 C C . LYS B 1 207 ? -0.396 9.383 -0.673 1 98 207 LYS B C 1
ATOM 4517 O O . LYS B 1 207 ? -1.602 9.531 -0.466 1 98 207 LYS B O 1
ATOM 4522 N N . PHE B 1 208 ? 0.138 8.234 -0.962 1 98.31 208 PHE B N 1
ATOM 4523 C CA . PHE B 1 208 ? -0.58 6.98 -1.159 1 98.31 208 PHE B CA 1
ATOM 4524 C C . PHE B 1 208 ? -0.826 6.281 0.173 1 98.31 208 PHE B C 1
ATOM 4526 O O . PHE B 1 208 ? 0.037 6.289 1.053 1 98.31 208 PHE B O 1
ATOM 4533 N N . GLY B 1 209 ? -2.07 5.695 0.304 1 98.25 209 GLY B N 1
ATOM 4534 C CA . GLY B 1 209 ? -2.326 4.871 1.474 1 98.25 209 GLY B CA 1
ATOM 4535 C C . GLY B 1 209 ? -1.314 3.756 1.651 1 98.25 209 GLY B C 1
ATOM 4536 O O . GLY B 1 209 ? -0.943 3.422 2.779 1 98.25 209 GLY B O 1
ATOM 4537 N N . LEU B 1 210 ? -0.796 3.268 0.595 1 97.81 210 LEU B N 1
ATOM 4538 C CA . LEU B 1 210 ? 0.059 2.086 0.597 1 97.81 210 LEU B CA 1
ATOM 4539 C C . LEU B 1 210 ? 1.416 2.396 1.219 1 97.81 210 LEU B C 1
ATOM 4541 O O . LEU B 1 210 ? 2.215 1.489 1.465 1 97.81 210 LEU B O 1
ATOM 4545 N N . ASN B 1 211 ? 1.732 3.631 1.604 1 97.19 211 ASN B N 1
ATOM 4546 C CA . ASN B 1 211 ? 3.018 3.998 2.186 1 97.19 211 ASN B CA 1
ATOM 4547 C C . ASN B 1 211 ? 2.967 3.99 3.711 1 97.19 211 ASN B C 1
ATOM 4549 O O . ASN B 1 211 ? 3.957 4.309 4.371 1 97.19 211 ASN B O 1
ATOM 4553 N N . TYR B 1 212 ? 1.813 3.57 4.309 1 97 212 TYR B N 1
ATOM 4554 C CA . TYR B 1 212 ? 1.668 3.895 5.723 1 97 212 TYR B CA 1
ATOM 4555 C C . TYR B 1 212 ? 1.61 2.629 6.57 1 97 212 TYR B C 1
ATOM 4557 O O . TYR B 1 212 ? 2.262 2.541 7.613 1 97 212 TYR B O 1
ATOM 4565 N N . ALA B 1 213 ? 0.899 1.616 6.105 1 96.44 213 ALA B N 1
ATOM 4566 C CA . ALA B 1 213 ? 0.716 0.432 6.938 1 96.44 213 ALA B CA 1
ATOM 4567 C C . ALA B 1 213 ? 2.053 -0.246 7.23 1 96.44 213 ALA B C 1
ATOM 4569 O O . ALA B 1 213 ? 2.242 -0.823 8.305 1 96.44 213 ALA B O 1
ATOM 4570 N N . ALA B 1 214 ? 2.965 -0.207 6.305 1 93.31 214 ALA B N 1
ATOM 4571 C CA . ALA B 1 214 ? 4.27 -0.849 6.449 1 93.31 214 ALA B CA 1
ATOM 4572 C C . ALA B 1 214 ? 5.059 -0.234 7.602 1 93.31 214 ALA B C 1
ATOM 4574 O O . ALA B 1 214 ? 6.027 -0.825 8.078 1 93.31 214 ALA B O 1
ATOM 4575 N N . CYS B 1 215 ? 4.703 0.919 8.047 1 95.69 215 CYS B N 1
ATOM 4576 C CA . CYS B 1 215 ? 5.461 1.651 9.055 1 95.69 215 CYS B CA 1
ATOM 4577 C C . CYS B 1 215 ? 5.012 1.271 10.461 1 95.69 215 CYS B C 1
ATOM 4579 O O . CYS B 1 215 ? 5.688 1.589 11.438 1 95.69 215 CYS B O 1
ATOM 4581 N N . VAL B 1 216 ? 3.912 0.537 10.555 1 94.94 216 VAL B N 1
ATOM 4582 C CA . VAL B 1 216 ? 3.287 0.304 11.852 1 94.94 216 VAL B CA 1
ATOM 4583 C C . VAL B 1 216 ? 4.191 -0.577 12.711 1 94.94 216 VAL B C 1
ATOM 4585 O O . VAL B 1 216 ? 4.508 -0.225 13.844 1 94.94 216 VAL B O 1
ATOM 4588 N N . ALA B 1 217 ? 4.672 -1.676 12.18 1 93.75 217 ALA B N 1
ATOM 4589 C CA . ALA B 1 217 ? 5.488 -2.598 12.969 1 93.75 217 ALA B CA 1
ATOM 4590 C C . ALA B 1 217 ? 6.785 -1.937 13.414 1 93.75 217 ALA B C 1
ATOM 4592 O O . ALA B 1 217 ? 7.145 -1.991 14.594 1 93.75 217 ALA B O 1
ATOM 4593 N N . PRO B 1 218 ? 7.516 -1.253 12.516 1 94.56 218 PRO B N 1
ATOM 4594 C CA . PRO B 1 218 ? 8.711 -0.529 12.953 1 94.56 218 PRO B CA 1
ATOM 4595 C C . PRO B 1 218 ? 8.414 0.501 14.039 1 94.56 218 PRO B C 1
ATOM 4597 O O . PRO B 1 218 ? 9.211 0.677 14.969 1 94.56 218 PRO B O 1
ATOM 4600 N N . GLN B 1 219 ? 7.324 1.197 13.922 1 95.88 219 GLN B N 1
ATOM 4601 C CA . GLN B 1 219 ? 6.934 2.176 14.93 1 95.88 219 GLN B CA 1
ATOM 4602 C C . GLN B 1 219 ? 6.691 1.507 16.281 1 95.88 219 GLN B C 1
ATOM 4604 O O . GLN B 1 219 ? 7.07 2.047 17.328 1 95.88 219 GLN B O 1
ATOM 4609 N N . MET B 1 220 ? 6.012 0.393 16.219 1 94.62 220 MET B N 1
ATOM 4610 C CA . MET B 1 220 ? 5.77 -0.354 17.453 1 94.62 220 MET B CA 1
ATOM 4611 C C . MET B 1 220 ? 7.086 -0.797 18.094 1 94.62 220 MET B C 1
ATOM 4613 O O . MET B 1 220 ? 7.238 -0.75 19.312 1 94.62 220 MET B O 1
ATOM 4617 N N . GLU B 1 221 ? 8.023 -1.25 17.297 1 93.94 221 GLU B N 1
ATOM 4618 C CA . GLU B 1 221 ? 9.344 -1.638 17.797 1 93.94 221 GLU B CA 1
ATOM 4619 C C . GLU B 1 221 ? 10.055 -0.457 18.453 1 93.94 221 GLU B C 1
ATOM 4621 O O . GLU B 1 221 ? 10.672 -0.606 19.5 1 93.94 221 GLU B O 1
ATOM 4626 N N . ALA B 1 222 ? 10.023 0.686 17.797 1 96.19 222 ALA B N 1
ATOM 4627 C CA . ALA B 1 222 ? 10.609 1.894 18.375 1 96.19 222 ALA B CA 1
ATOM 4628 C C . ALA B 1 222 ? 9.984 2.209 19.734 1 96.19 222 ALA B C 1
ATOM 4630 O O . ALA B 1 222 ? 10.703 2.531 20.688 1 96.19 222 ALA B O 1
ATOM 4631 N N . ALA B 1 223 ? 8.688 2.092 19.812 1 96 223 ALA B N 1
ATOM 4632 C CA . ALA B 1 223 ? 7.984 2.355 21.062 1 96 223 ALA B CA 1
ATOM 4633 C C . ALA B 1 223 ? 8.445 1.408 22.156 1 96 223 ALA B C 1
ATOM 4635 O O . ALA B 1 223 ? 8.609 1.818 23.312 1 96 223 ALA B O 1
ATOM 4636 N N . GLN B 1 224 ? 8.625 0.162 21.797 1 95.25 224 GLN B N 1
ATOM 4637 C CA . GLN B 1 224 ? 9.094 -0.829 22.766 1 95.25 224 GLN B CA 1
ATOM 4638 C C . GLN B 1 224 ? 10.484 -0.465 23.297 1 95.25 224 GLN B C 1
ATOM 4640 O O . GLN B 1 224 ? 10.828 -0.81 24.422 1 95.25 224 GLN B O 1
ATOM 4645 N N . LYS B 1 225 ? 11.234 0.249 22.547 1 96.56 225 LYS B N 1
ATOM 4646 C CA . LYS B 1 225 ? 12.586 0.656 22.922 1 96.56 225 LYS B CA 1
ATOM 4647 C C . LYS B 1 225 ? 12.57 2.025 23.594 1 96.56 225 LYS B C 1
ATOM 4649 O O . LYS B 1 225 ? 13.625 2.588 23.891 1 96.56 225 LYS B O 1
ATOM 4654 N N . GLY B 1 226 ? 11.391 2.623 23.734 1 96.94 226 GLY B N 1
ATOM 4655 C CA . GLY B 1 226 ? 11.242 3.854 24.5 1 96.94 226 GLY B CA 1
ATOM 4656 C C . GLY B 1 226 ? 11.258 5.098 23.625 1 96.94 226 GLY B C 1
ATOM 4657 O O . GLY B 1 226 ? 11.422 6.211 24.125 1 96.94 226 GLY B O 1
ATOM 4658 N N . TYR B 1 227 ? 11.148 4.93 22.344 1 97.75 227 TYR B N 1
ATOM 4659 C CA . TYR B 1 227 ? 11.109 6.062 21.422 1 97.75 227 TYR B CA 1
ATOM 4660 C C . TYR B 1 227 ? 9.703 6.27 20.875 1 97.75 227 TYR B C 1
ATOM 4662 O O . TYR B 1 227 ? 8.992 5.301 20.594 1 97.75 227 TYR B O 1
ATOM 4670 N N . GLN B 1 228 ? 9.328 7.461 20.672 1 96.5 228 GLN B N 1
ATOM 4671 C CA . GLN B 1 228 ? 7.941 7.777 20.328 1 96.5 228 GLN B CA 1
ATOM 4672 C C . GLN B 1 228 ? 7.703 7.66 18.828 1 96.5 228 GLN B C 1
ATOM 4674 O O . GLN B 1 228 ? 6.594 7.34 18.406 1 96.5 228 GLN B O 1
ATOM 4679 N N . GLN B 1 229 ? 8.68 7.996 18 1 96.81 229 GLN B N 1
ATOM 4680 C CA . GLN B 1 229 ? 8.562 7.934 16.547 1 96.81 229 GLN B CA 1
ATOM 4681 C C . GLN B 1 229 ? 9.836 7.359 15.922 1 96.81 229 GLN B C 1
ATOM 4683 O O . GLN B 1 229 ? 10.828 7.141 16.625 1 96.81 229 GLN B O 1
ATOM 4688 N N . VAL B 1 230 ? 9.711 7.105 14.688 1 98 230 VAL B N 1
ATOM 4689 C CA . VAL B 1 230 ? 10.852 6.582 13.93 1 98 230 VAL B CA 1
ATOM 4690 C C . VAL B 1 230 ? 11.438 7.688 13.055 1 98 230 VAL B C 1
ATOM 4692 O O . VAL B 1 230 ? 10.703 8.469 12.445 1 98 230 VAL B O 1
ATOM 4695 N N . LEU B 1 231 ? 12.742 7.855 13.055 1 98.62 231 LEU B N 1
ATOM 4696 C CA . LEU B 1 231 ? 13.438 8.555 11.984 1 98.62 231 LEU B CA 1
ATOM 4697 C C . LEU B 1 231 ? 13.875 7.582 10.898 1 98.62 231 LEU B C 1
ATOM 4699 O O . LEU B 1 231 ? 14.695 6.695 11.141 1 98.62 231 LEU B O 1
ATOM 4703 N N . TRP B 1 232 ? 13.352 7.75 9.742 1 97.88 232 TRP B N 1
ATOM 4704 C CA . TRP B 1 232 ? 13.664 6.863 8.625 1 97.88 232 TRP B CA 1
ATOM 4705 C C . TRP B 1 232 ? 14.969 7.273 7.949 1 97.88 232 TRP B C 1
ATOM 4707 O O . TRP B 1 232 ? 15.156 8.445 7.602 1 97.88 232 TRP B O 1
ATOM 4717 N N . VAL B 1 233 ? 15.852 6.375 7.762 1 97.44 233 VAL B N 1
ATOM 4718 C CA . VAL B 1 233 ? 17.141 6.656 7.121 1 97.44 233 VAL B CA 1
ATOM 4719 C C . VAL B 1 233 ? 17.344 5.699 5.949 1 97.44 233 VAL B C 1
ATOM 4721 O O . VAL B 1 233 ? 16.688 4.66 5.859 1 97.44 233 VAL B O 1
ATOM 4724 N N . LEU B 1 234 ? 18.141 6.039 5.043 1 95.94 234 LEU B N 1
ATOM 4725 C CA . LEU B 1 234 ? 18.359 5.266 3.83 1 95.94 234 LEU B CA 1
ATOM 4726 C C . LEU B 1 234 ? 19.859 5.133 3.543 1 95.94 234 LEU B C 1
ATOM 4728 O O . LEU B 1 234 ? 20.609 6.094 3.709 1 95.94 234 LEU B O 1
ATOM 4732 N N . GLY B 1 235 ? 20.281 3.922 3.098 1 93.44 235 GLY B N 1
ATOM 4733 C CA . GLY B 1 235 ? 21.609 3.719 2.559 1 93.44 235 GLY B CA 1
ATOM 4734 C C . GLY B 1 235 ? 22.656 3.459 3.627 1 93.44 235 GLY B C 1
ATOM 4735 O O . GLY B 1 235 ? 22.359 3.533 4.82 1 93.44 235 GLY B O 1
ATOM 4736 N N . ASP B 1 236 ? 23.859 3.248 3.156 1 93.81 236 ASP B N 1
ATOM 4737 C CA . ASP B 1 236 ? 24.953 2.873 4.039 1 93.81 236 ASP B CA 1
ATOM 4738 C C . ASP B 1 236 ? 25.422 4.062 4.875 1 93.81 236 ASP B C 1
ATOM 4740 O O . ASP B 1 236 ? 25.953 3.887 5.973 1 93.81 236 ASP B O 1
ATOM 4744 N N . ASP B 1 237 ? 25.156 5.207 4.363 1 96.31 237 ASP B N 1
ATOM 4745 C CA . ASP B 1 237 ? 25.594 6.391 5.102 1 96.31 237 ASP B CA 1
ATOM 4746 C C . ASP B 1 237 ? 24.469 6.922 6 1 96.31 237 ASP B C 1
ATOM 4748 O O . ASP B 1 237 ? 24.625 7.965 6.637 1 96.31 237 ASP B O 1
ATOM 4752 N N . HIS B 1 238 ? 23.344 6.23 6.074 1 97.38 238 HIS B N 1
ATOM 4753 C CA . HIS B 1 238 ? 22.219 6.543 6.953 1 97.38 238 HIS B CA 1
ATOM 4754 C C . HIS B 1 238 ? 21.688 7.945 6.688 1 97.38 238 HIS B C 1
ATOM 4756 O O . HIS B 1 238 ? 21.547 8.742 7.613 1 97.38 238 HIS B O 1
ATOM 4762 N N . GLU B 1 239 ? 21.328 8.188 5.406 1 97.5 239 GLU B N 1
ATOM 4763 C CA . GLU B 1 239 ? 20.719 9.453 5.004 1 97.5 239 GLU B CA 1
ATOM 4764 C C . GLU B 1 239 ? 19.344 9.633 5.629 1 97.5 239 GLU B C 1
ATOM 4766 O O . GLU B 1 239 ? 18.484 8.75 5.516 1 97.5 239 GLU B O 1
ATOM 4771 N N . CYS B 1 240 ? 19.141 10.766 6.293 1 98.06 240 CYS B N 1
ATOM 4772 C CA . CYS B 1 240 ? 17.844 11.055 6.91 1 98.06 240 CYS B CA 1
ATOM 4773 C C . CYS B 1 240 ? 16.797 11.391 5.859 1 98.06 240 CYS B C 1
ATOM 4775 O O . CYS B 1 240 ? 17.094 12.07 4.875 1 98.06 240 CYS B O 1
ATOM 4777 N N . THR B 1 241 ? 15.609 10.891 6.062 1 97.31 241 THR B N 1
ATOM 4778 C CA . THR B 1 241 ? 14.547 11.18 5.105 1 97.31 241 THR B CA 1
ATOM 4779 C C . THR B 1 241 ? 13.352 11.828 5.801 1 97.31 241 THR B C 1
ATOM 4781 O O . THR B 1 241 ? 13.234 13.055 5.832 1 97.31 241 THR B O 1
ATOM 4784 N N . GLU B 1 242 ? 12.555 11.016 6.559 1 97.38 242 GLU B N 1
ATOM 4785 C CA . GLU B 1 242 ? 11.359 11.547 7.199 1 97.38 242 GLU B CA 1
ATOM 4786 C C . GLU B 1 242 ? 11.266 11.094 8.656 1 97.38 242 GLU B C 1
ATOM 4788 O O . GLU B 1 242 ? 11.922 10.133 9.055 1 97.38 242 GLU B O 1
ATOM 4793 N N . VAL B 1 243 ? 10.477 11.773 9.445 1 95.19 243 VAL B N 1
ATOM 4794 C CA . VAL B 1 243 ? 10.211 11.5 10.859 1 95.19 243 VAL B CA 1
ATOM 4795 C C . VAL B 1 243 ? 8.773 11.031 11.031 1 95.19 243 VAL B C 1
ATOM 4797 O O . VAL B 1 243 ? 7.84 11.836 11 1 95.19 243 VAL B O 1
ATOM 4800 N N . GLY B 1 244 ? 8.672 9.727 11.406 1 92.69 244 GLY B N 1
ATOM 4801 C CA . GLY B 1 244 ? 7.312 9.211 11.406 1 92.69 244 GLY B CA 1
ATOM 4802 C C . GLY B 1 244 ? 6.598 9.43 10.078 1 92.69 244 GLY B C 1
ATOM 4803 O O . GLY B 1 244 ? 7.035 8.93 9.047 1 92.69 244 GLY B O 1
ATOM 4804 N N . MET B 1 245 ? 5.562 10.305 10.203 1 89.06 245 MET B N 1
ATOM 4805 C CA . MET B 1 245 ? 4.82 10.641 8.992 1 89.06 245 MET B CA 1
ATOM 4806 C C . MET B 1 245 ? 4.988 12.117 8.641 1 89.06 245 MET B C 1
ATOM 4808 O O . MET B 1 245 ? 4.129 12.703 7.973 1 89.06 245 MET B O 1
ATOM 4812 N N . MET B 1 246 ? 6.098 12.688 9.172 1 96.06 246 MET B N 1
ATOM 4813 C CA . MET B 1 246 ? 6.359 14.109 8.969 1 96.06 246 MET B CA 1
ATOM 4814 C C . MET B 1 246 ? 7.645 14.32 8.18 1 96.06 246 MET B C 1
ATOM 4816 O O . MET B 1 246 ? 8.438 13.391 8.023 1 96.06 246 MET B O 1
ATOM 4820 N N . ASN B 1 247 ? 7.781 15.555 7.656 1 98.44 247 ASN B N 1
ATOM 4821 C CA . ASN B 1 247 ? 9.07 15.953 7.09 1 98.44 247 ASN B CA 1
ATOM 4822 C C . ASN B 1 247 ? 10.07 16.328 8.18 1 98.44 247 ASN B C 1
ATOM 4824 O O . ASN B 1 247 ? 9.672 16.703 9.289 1 98.44 247 ASN B O 1
ATOM 4828 N N . LEU B 1 248 ? 11.328 16.219 7.859 1 98.56 248 LEU B N 1
ATOM 4829 C CA . LEU B 1 248 ? 12.406 16.547 8.781 1 98.56 248 LEU B CA 1
ATOM 4830 C C . LEU B 1 248 ? 13 17.922 8.461 1 98.56 248 LEU B C 1
ATOM 4832 O O . LEU B 1 248 ? 13.289 18.219 7.301 1 98.56 248 LEU B O 1
ATOM 4836 N N . VAL B 1 249 ? 13.18 18.734 9.453 1 98.69 249 VAL B N 1
ATOM 4837 C CA . VAL B 1 249 ? 13.891 20 9.359 1 98.69 249 VAL B CA 1
ATOM 4838 C C . VAL B 1 249 ? 14.844 20.156 10.539 1 98.69 249 VAL B C 1
ATOM 4840 O O . VAL B 1 249 ? 14.586 19.625 11.625 1 98.69 249 VAL B O 1
ATOM 4843 N N . GLY B 1 250 ? 15.984 20.797 10.312 1 97.88 250 GLY B N 1
ATOM 4844 C CA . GLY B 1 250 ? 16.922 21.031 11.398 1 97.88 250 GLY B CA 1
ATOM 4845 C C . GLY B 1 250 ? 17.672 22.344 11.273 1 97.88 250 GLY B C 1
ATOM 4846 O O . GLY B 1 250 ? 17.703 22.953 10.195 1 97.88 250 GLY B O 1
ATOM 4847 N N . GLY B 1 251 ? 18.172 22.812 12.391 1 97.44 251 GLY B N 1
ATOM 4848 C CA . GLY B 1 251 ? 19.031 23.984 12.469 1 97.44 251 GLY B CA 1
ATOM 4849 C C . GLY B 1 251 ? 20.422 23.688 12.984 1 97.44 251 GLY B C 1
ATOM 4850 O O . GLY B 1 251 ? 20.578 22.906 13.938 1 97.44 251 GLY B O 1
ATOM 4851 N N . LYS B 1 252 ? 21.375 24.25 12.336 1 97.88 252 LYS B N 1
ATOM 4852 C CA . LYS B 1 252 ? 22.766 24.047 12.703 1 97.88 252 LYS B CA 1
ATOM 4853 C C . LYS B 1 252 ? 23.578 25.328 12.555 1 97.88 252 LYS B C 1
ATOM 4855 O O . LYS B 1 252 ? 23.375 26.094 11.609 1 97.88 252 LYS B O 1
ATOM 4860 N N . LYS B 1 253 ? 24.484 25.547 13.5 1 97.75 253 LYS B N 1
ATOM 4861 C CA . LYS B 1 253 ? 25.422 26.656 13.383 1 97.75 253 LYS B CA 1
ATOM 4862 C C . LYS B 1 253 ? 26.516 26.344 12.375 1 97.75 253 LYS B C 1
ATOM 4864 O O . LYS B 1 253 ? 27.047 25.234 12.344 1 97.75 253 LYS B O 1
ATOM 4869 N N . ARG B 1 254 ? 26.828 27.344 11.617 1 97 254 ARG B N 1
ATOM 4870 C CA . ARG B 1 254 ? 27.922 27.203 10.656 1 97 254 ARG B CA 1
ATOM 4871 C C . ARG B 1 254 ? 29.188 27.875 11.18 1 97 254 ARG B C 1
ATOM 4873 O O . ARG B 1 254 ? 29.156 28.641 12.148 1 97 254 ARG B O 1
ATOM 4880 N N . GLU B 1 255 ? 30.266 27.594 10.5 1 95.44 255 GLU B N 1
ATOM 4881 C CA . GLU B 1 255 ? 31.562 28.109 10.914 1 95.44 255 GLU B CA 1
ATOM 4882 C C . GLU B 1 255 ? 31.609 29.625 10.812 1 95.44 255 GLU B C 1
ATOM 4884 O O . GLU B 1 255 ? 32.281 30.281 11.609 1 95.44 255 GLU B O 1
ATOM 4889 N N . ASP B 1 256 ? 30.922 30.188 9.914 1 96.06 256 ASP B N 1
ATOM 4890 C CA . ASP B 1 256 ? 30.984 31.625 9.672 1 96.06 256 ASP B CA 1
ATOM 4891 C C . ASP B 1 256 ? 30.031 32.375 10.602 1 96.06 256 ASP B C 1
ATOM 4893 O O . ASP B 1 256 ? 29.859 33.594 10.477 1 96.06 256 ASP B O 1
ATOM 4897 N N . GLY B 1 257 ? 29.344 31.641 11.477 1 94.81 257 GLY B N 1
ATOM 4898 C CA . GLY B 1 257 ? 28.469 32.25 12.445 1 94.81 257 GLY B CA 1
ATOM 4899 C C . GLY B 1 257 ? 27.016 32.25 12.016 1 94.81 257 GLY B C 1
ATOM 4900 O O . GLY B 1 257 ? 26.109 32.531 12.82 1 94.81 257 GLY B O 1
ATOM 4901 N N . SER B 1 258 ? 26.797 31.922 10.797 1 97.12 258 SER B N 1
ATOM 4902 C CA . SER B 1 258 ? 25.422 31.859 10.32 1 97.12 258 SER B CA 1
ATOM 4903 C C . SER B 1 258 ? 24.734 30.594 10.82 1 97.12 258 SER B C 1
ATOM 4905 O O . SER B 1 258 ? 25.375 29.688 11.336 1 97.12 258 SER B O 1
ATOM 4907 N N . VAL B 1 259 ? 23.406 30.672 10.758 1 98 259 VAL B N 1
ATOM 4908 C CA . VAL B 1 259 ? 22.609 29.516 11.117 1 98 259 VAL B CA 1
ATOM 4909 C C . VAL B 1 259 ? 21.984 28.891 9.859 1 98 259 VAL B C 1
ATOM 4911 O O . VAL B 1 259 ? 21.391 29.609 9.047 1 98 259 VAL B O 1
ATOM 4914 N N . GLU B 1 260 ? 22.188 27.609 9.711 1 98.56 260 GLU B N 1
ATOM 4915 C CA . GLU B 1 260 ? 21.594 26.875 8.594 1 98.56 260 GLU B CA 1
ATOM 4916 C C . GLU B 1 260 ? 20.312 26.172 9.016 1 98.56 260 GLU B C 1
ATOM 4918 O O . GLU B 1 260 ? 20.297 25.438 10.008 1 98.56 260 GLU B O 1
ATOM 4923 N N . LEU B 1 261 ? 19.25 26.516 8.328 1 98.69 261 LEU B N 1
ATOM 4924 C CA . LEU B 1 261 ? 18.062 25.672 8.344 1 98.69 261 LEU B CA 1
ATOM 4925 C C . LEU B 1 261 ? 18.125 24.641 7.227 1 98.69 261 LEU B C 1
ATOM 4927 O O . LEU B 1 261 ? 18.016 24.984 6.047 1 98.69 261 LEU B O 1
ATOM 4931 N N . PHE B 1 262 ? 18.266 23.359 7.602 1 98.62 262 PHE B N 1
ATOM 4932 C CA . PHE B 1 262 ? 18.438 22.344 6.57 1 98.62 262 PHE B CA 1
ATOM 4933 C C . PHE B 1 262 ? 17.266 21.359 6.586 1 98.62 262 PHE B C 1
ATOM 4935 O O . PHE B 1 262 ? 16.625 21.172 7.613 1 98.62 262 PHE B O 1
ATOM 4942 N N . THR B 1 263 ? 16.922 20.797 5.488 1 98.75 263 THR B N 1
ATOM 4943 C CA . THR B 1 263 ? 15.992 19.688 5.301 1 98.75 263 THR B CA 1
ATOM 4944 C C . THR B 1 263 ? 16.422 18.812 4.125 1 98.75 263 THR B C 1
ATOM 4946 O O . THR B 1 263 ? 17.016 19.297 3.168 1 98.75 263 THR B O 1
ATOM 4949 N N . PRO B 1 264 ? 16.203 17.5 4.246 1 98.12 264 PRO B N 1
ATOM 4950 C CA . PRO B 1 264 ? 16.547 16.656 3.102 1 98.12 264 PRO B CA 1
ATOM 4951 C C . PRO B 1 264 ? 15.812 17.062 1.828 1 98.12 264 PRO B C 1
ATOM 4953 O O . PRO B 1 264 ? 14.664 17.516 1.894 1 98.12 264 PRO B O 1
ATOM 4956 N N . PRO B 1 265 ? 16.562 16.938 0.679 1 97.56 265 PRO B N 1
ATOM 4957 C CA . PRO B 1 265 ? 15.82 17.141 -0.569 1 97.56 265 PRO B CA 1
ATOM 4958 C C . PRO B 1 265 ? 14.719 16.094 -0.771 1 97.56 265 PRO B C 1
ATOM 4960 O O . PRO B 1 265 ? 14.797 14.992 -0.219 1 97.56 265 PRO B O 1
ATOM 4963 N N . LEU B 1 266 ? 13.711 16.406 -1.524 1 96.69 266 LEU B N 1
ATOM 4964 C CA . LEU B 1 266 ? 12.586 15.492 -1.721 1 96.69 266 LEU B CA 1
ATOM 4965 C C . LEU B 1 266 ? 13.016 14.25 -2.5 1 96.69 266 LEU B C 1
ATOM 4967 O O . LEU B 1 266 ? 12.695 13.125 -2.105 1 96.69 266 LEU B O 1
ATOM 4971 N N . SER B 1 267 ? 13.836 14.312 -3.65 1 91.06 267 SER B N 1
ATOM 4972 C CA . SER B 1 267 ? 14.469 13.258 -4.434 1 91.06 267 SER B CA 1
ATOM 4973 C C . SER B 1 267 ? 13.484 12.141 -4.762 1 91.06 267 SER B C 1
ATOM 4975 O O . SER B 1 267 ? 13.836 10.961 -4.738 1 91.06 267 SER B O 1
ATOM 4977 N N . ASP B 1 268 ? 12.289 12.188 -4.84 1 90.88 268 ASP B N 1
ATOM 4978 C CA . ASP B 1 268 ? 11.219 11.258 -5.168 1 90.88 268 ASP B CA 1
ATOM 4979 C C . ASP B 1 268 ? 10.969 10.281 -4.016 1 90.88 268 ASP B C 1
ATOM 4981 O O . ASP B 1 268 ? 10.328 9.242 -4.203 1 90.88 268 ASP B O 1
ATOM 4985 N N . ILE B 1 269 ? 11.57 10.484 -2.908 1 94.81 269 ILE B N 1
ATOM 4986 C CA . ILE B 1 269 ? 11.438 9.547 -1.802 1 94.81 269 ILE B CA 1
ATOM 4987 C C . ILE B 1 269 ? 10.688 10.203 -0.649 1 94.81 269 ILE B C 1
ATOM 4989 O O . ILE B 1 269 ? 10.141 9.516 0.219 1 94.81 269 ILE B O 1
ATOM 4993 N N . ILE B 1 270 ? 10.695 11.492 -0.596 1 97.56 270 ILE B N 1
ATOM 4994 C CA . ILE B 1 270 ? 10.094 12.227 0.512 1 97.56 270 ILE B CA 1
ATOM 4995 C C . ILE B 1 270 ? 8.82 12.914 0.041 1 97.56 270 ILE B C 1
ATOM 4997 O O . ILE B 1 270 ? 8.773 13.48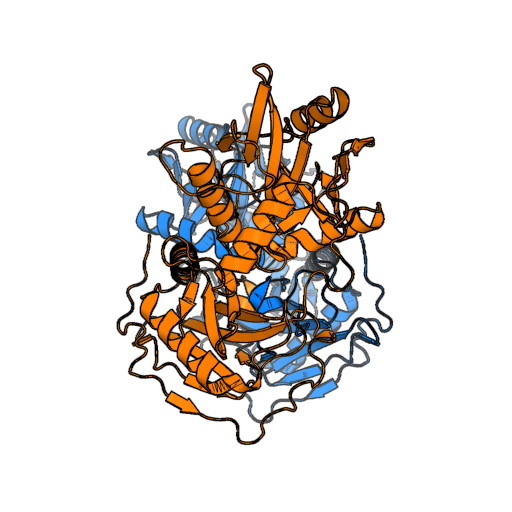4 -1.053 1 97.56 270 ILE B O 1
ATOM 5001 N N . LEU B 1 271 ? 7.785 12.789 0.81 1 98.06 271 LEU B N 1
ATOM 5002 C CA . LEU B 1 271 ? 6.535 13.461 0.485 1 98.06 271 LEU B CA 1
ATOM 5003 C C . LEU B 1 271 ? 6.727 14.977 0.456 1 98.06 271 LEU B C 1
ATOM 5005 O O . LEU B 1 271 ? 7.309 15.547 1.379 1 98.06 271 LEU B O 1
ATOM 5009 N N . PRO B 1 272 ? 6.297 15.609 -0.623 1 98.19 272 PRO B N 1
ATOM 5010 C CA . PRO B 1 272 ? 6.355 17.078 -0.639 1 98.19 272 PRO B CA 1
ATOM 5011 C C . PRO B 1 272 ? 5.277 17.719 0.23 1 98.19 272 PRO B C 1
ATOM 5013 O O . PRO B 1 272 ? 4.258 18.188 -0.287 1 98.19 272 PRO B O 1
ATOM 5016 N N . GLY B 1 273 ? 5.523 17.828 1.498 1 98.12 273 GLY B N 1
ATOM 5017 C CA . GLY B 1 273 ? 4.559 18.328 2.463 1 98.12 273 GLY B CA 1
ATOM 5018 C C . GLY B 1 273 ? 4.23 19.797 2.273 1 98.12 273 GLY B C 1
ATOM 5019 O O . GLY B 1 273 ? 5.117 20.609 1.999 1 98.12 273 GLY B O 1
ATOM 5020 N N . VAL B 1 274 ? 2.984 20.109 2.441 1 98.5 274 VAL B N 1
ATOM 5021 C CA . VAL B 1 274 ? 2.533 21.5 2.34 1 98.5 274 VAL B CA 1
ATOM 5022 C C . VAL B 1 274 ? 3.123 22.328 3.484 1 98.5 274 VAL B C 1
ATOM 5024 O O . VAL B 1 274 ? 3.572 23.453 3.279 1 98.5 274 VAL B O 1
ATOM 5027 N N . THR B 1 275 ? 3.125 21.734 4.711 1 98.44 275 THR B N 1
ATOM 5028 C CA . THR B 1 275 ? 3.711 22.422 5.855 1 98.44 275 THR B CA 1
ATOM 5029 C C . THR B 1 275 ? 5.211 22.625 5.652 1 98.44 275 THR B C 1
ATOM 5031 O O . THR B 1 275 ? 5.742 23.703 5.953 1 98.44 275 THR B O 1
ATOM 5034 N N . ARG B 1 276 ? 5.887 21.609 5.188 1 98.5 276 ARG B N 1
ATOM 5035 C CA . ARG B 1 276 ? 7.301 21.734 4.848 1 98.5 276 ARG B CA 1
ATOM 5036 C C . ARG B 1 276 ? 7.523 22.891 3.869 1 98.5 276 ARG B C 1
ATOM 5038 O O . ARG B 1 276 ? 8.398 23.734 4.078 1 98.5 276 ARG B O 1
ATOM 5045 N N . ASN B 1 277 ? 6.758 22.859 2.791 1 98.62 277 ASN B N 1
ATOM 5046 C CA . ASN B 1 277 ? 6.84 23.922 1.785 1 98.62 277 ASN B CA 1
ATOM 5047 C C . ASN B 1 277 ? 6.629 25.297 2.4 1 98.62 277 ASN B C 1
ATOM 5049 O O . ASN B 1 277 ? 7.336 26.25 2.064 1 98.62 277 ASN B O 1
ATOM 5053 N N . SER B 1 278 ? 5.715 25.406 3.273 1 98.69 278 SER B N 1
ATOM 5054 C CA . SER B 1 278 ? 5.383 26.672 3.926 1 98.69 278 SER B CA 1
ATOM 5055 C C . SER B 1 278 ? 6.527 27.156 4.816 1 98.69 278 SER B C 1
ATOM 5057 O O . SER B 1 278 ? 6.887 28.328 4.793 1 98.69 278 SER B O 1
ATOM 5059 N N . VAL B 1 279 ? 7.055 26.234 5.57 1 98.56 279 VAL B N 1
ATOM 5060 C CA . VAL B 1 279 ? 8.18 26.562 6.438 1 98.56 279 VAL B CA 1
ATOM 5061 C C . VAL B 1 279 ? 9.344 27.078 5.598 1 98.56 279 VAL B C 1
ATOM 5063 O O . VAL B 1 279 ? 9.945 28.109 5.926 1 98.56 279 VAL B O 1
ATOM 5066 N N . LEU B 1 280 ? 9.633 26.422 4.535 1 98.62 280 LEU B N 1
ATOM 5067 C CA . LEU B 1 280 ? 10.742 26.828 3.67 1 98.62 280 LEU B CA 1
ATOM 5068 C C . LEU B 1 280 ? 10.477 28.188 3.033 1 98.62 280 LEU B C 1
ATOM 5070 O O . LEU B 1 280 ? 11.383 29 2.916 1 98.62 280 LEU B O 1
ATOM 5074 N N . ALA B 1 281 ? 9.266 28.406 2.602 1 98.5 281 ALA B N 1
ATOM 5075 C CA . ALA B 1 281 ? 8.906 29.688 2.006 1 98.5 281 ALA B CA 1
ATOM 5076 C C . ALA B 1 281 ? 9.07 30.828 3.01 1 98.5 281 ALA B C 1
ATOM 5078 O O . ALA B 1 281 ? 9.641 31.875 2.684 1 98.5 281 ALA B O 1
ATOM 5079 N N . LEU B 1 282 ? 8.57 30.625 4.223 1 98.44 282 LEU B N 1
ATOM 5080 C CA . LEU B 1 282 ? 8.703 31.641 5.27 1 98.44 282 LEU B CA 1
ATOM 5081 C C . LEU B 1 282 ? 10.172 31.859 5.621 1 98.44 282 LEU B C 1
ATOM 5083 O O . LEU B 1 282 ? 10.602 33 5.824 1 98.44 282 LEU B O 1
ATOM 5087 N N . ALA B 1 283 ? 10.922 30.797 5.699 1 98.62 283 ALA B N 1
ATOM 5088 C CA . ALA B 1 283 ? 12.344 30.875 6.016 1 98.62 283 ALA B CA 1
ATOM 5089 C C . ALA B 1 283 ? 13.094 31.688 4.961 1 98.62 283 ALA B C 1
ATOM 5091 O O . ALA B 1 283 ? 13.938 32.531 5.293 1 98.62 283 ALA B O 1
ATOM 5092 N N . ARG B 1 284 ? 12.812 31.453 3.727 1 98.44 284 ARG B N 1
ATOM 5093 C CA . ARG B 1 284 ? 13.469 32.156 2.639 1 98.44 284 ARG B CA 1
ATOM 5094 C C . ARG B 1 284 ? 13.078 33.625 2.635 1 98.44 284 ARG B C 1
ATOM 5096 O O . ARG B 1 284 ? 13.914 34.5 2.369 1 98.44 284 ARG B O 1
ATOM 5103 N N . ALA B 1 285 ? 11.797 33.906 2.879 1 98.12 285 ALA B N 1
ATOM 5104 C CA . ALA B 1 285 ? 11.367 35.281 2.994 1 98.12 285 ALA B CA 1
ATOM 5105 C C . ALA B 1 285 ? 12.109 36 4.121 1 98.12 285 ALA B C 1
ATOM 5107 O O . ALA B 1 285 ? 12.547 37.125 3.955 1 98.12 285 ALA B O 1
ATOM 5108 N N . HIS B 1 286 ? 12.242 35.344 5.234 1 97.88 286 HIS B N 1
ATOM 5109 C CA . HIS B 1 286 ? 12.961 35.875 6.383 1 97.88 286 HIS B CA 1
ATOM 5110 C C . HIS B 1 286 ? 14.43 36.125 6.051 1 97.88 286 HIS B C 1
ATOM 5112 O O . HIS B 1 286 ? 15.016 37.125 6.488 1 97.88 286 HIS B O 1
ATOM 5118 N N . ALA B 1 287 ? 15.023 35.188 5.309 1 97.56 287 ALA B N 1
ATOM 5119 C CA . ALA B 1 287 ? 16.453 35.219 5.023 1 97.56 287 ALA B CA 1
ATOM 5120 C C . ALA B 1 287 ? 16.781 36.281 3.955 1 97.56 287 ALA B C 1
ATOM 5122 O O . ALA B 1 287 ? 17.938 36.656 3.805 1 97.56 287 ALA B O 1
ATOM 5123 N N . ASP B 1 288 ? 15.82 36.688 3.184 1 96.56 288 ASP B N 1
ATOM 5124 C CA . ASP B 1 288 ? 16 37.688 2.113 1 96.56 288 ASP B CA 1
ATOM 5125 C C . ASP B 1 288 ? 16 39.094 2.66 1 96.56 288 ASP B C 1
ATOM 5127 O O . ASP B 1 288 ? 14.945 39.625 3.014 1 96.56 288 ASP B O 1
ATOM 5131 N N . PRO B 1 289 ? 17.094 39.75 2.641 1 93.25 289 PRO B N 1
ATOM 5132 C CA . PRO B 1 289 ? 17.141 41.094 3.207 1 93.25 289 PRO B CA 1
ATOM 5133 C C . PRO B 1 289 ? 16.25 42.094 2.471 1 93.25 289 PRO B C 1
ATOM 5135 O O . PRO B 1 289 ? 15.875 43.125 3.025 1 93.25 289 PRO B O 1
ATOM 5138 N N . SER B 1 290 ? 15.906 41.75 1.314 1 95.5 290 SER B N 1
ATOM 5139 C CA . SER B 1 290 ? 15.055 42.656 0.528 1 95.5 290 SER B CA 1
ATOM 5140 C C . SER B 1 290 ? 13.586 42.438 0.846 1 95.5 290 SER B C 1
ATOM 5142 O O . SER B 1 290 ? 12.734 43.25 0.461 1 95.5 290 SER B O 1
ATOM 5144 N N . ASN B 1 291 ? 13.258 41.438 1.546 1 93.06 291 ASN B N 1
ATOM 5145 C CA . ASN B 1 291 ? 11.891 41.094 1.946 1 93.06 291 ASN B CA 1
ATOM 5146 C C . ASN B 1 291 ? 11.57 41.656 3.34 1 93.06 291 ASN B C 1
ATOM 5148 O O . ASN B 1 291 ? 12.352 41.438 4.277 1 93.06 291 ASN B O 1
ATOM 5152 N N . PRO B 1 292 ? 10.484 42.344 3.451 1 93 292 PRO B N 1
ATOM 5153 C CA . PRO B 1 292 ? 10.156 42.938 4.754 1 93 292 PRO B CA 1
ATOM 5154 C C . PRO B 1 292 ? 9.695 41.875 5.77 1 93 292 PRO B C 1
ATOM 5156 O O . PRO B 1 292 ? 9.594 42.188 6.965 1 93 292 PRO B O 1
ATOM 5159 N N . PHE B 1 293 ? 9.375 40.688 5.352 1 94.69 293 PHE B N 1
ATOM 5160 C CA . PHE B 1 293 ? 8.891 39.656 6.246 1 94.69 293 PHE B CA 1
ATOM 5161 C C . PHE B 1 293 ? 10.016 39.156 7.148 1 94.69 293 PHE B C 1
ATOM 5163 O O . PHE B 1 293 ? 11.094 38.812 6.664 1 94.69 293 PHE B O 1
ATOM 5170 N N . THR B 1 294 ? 9.727 39.156 8.484 1 95.31 294 THR B N 1
ATOM 5171 C CA . THR B 1 294 ? 10.688 38.625 9.453 1 95.31 294 THR B CA 1
ATOM 5172 C C . THR B 1 294 ? 9.992 37.75 10.484 1 95.31 294 THR B C 1
ATOM 5174 O O . THR B 1 294 ? 8.805 37.938 10.781 1 95.31 294 THR B O 1
ATOM 5177 N N . LEU B 1 295 ? 10.727 36.781 10.961 1 95.75 295 LEU B N 1
ATOM 5178 C CA . LEU B 1 295 ? 10.258 35.906 12.031 1 95.75 295 LEU B CA 1
ATOM 5179 C C . LEU B 1 295 ? 11.016 36.156 13.328 1 95.75 295 LEU B C 1
ATOM 5181 O O . LEU B 1 295 ? 12.242 36.062 13.375 1 95.75 295 LEU B O 1
ATOM 5185 N N . GLU B 1 296 ? 10.188 36.469 14.312 1 91.44 296 GLU B N 1
ATOM 5186 C CA . GLU B 1 296 ? 10.797 36.625 15.633 1 91.44 296 GLU B CA 1
ATOM 5187 C C . GLU B 1 296 ? 11.32 35.281 16.156 1 91.44 296 GLU B C 1
ATOM 5189 O O . GLU B 1 296 ? 10.625 34.281 16.094 1 91.44 296 GLU B O 1
ATOM 5194 N N . GLY B 1 297 ? 12.5 35.219 16.641 1 88 297 GLY B N 1
ATOM 5195 C CA . GLY B 1 297 ? 13.062 34 17.188 1 88 297 GLY B CA 1
ATOM 5196 C C . GLY B 1 297 ? 13.969 33.281 16.219 1 88 297 GLY B C 1
ATOM 5197 O O . GLY B 1 297 ? 14.703 32.375 16.609 1 88 297 GLY B O 1
ATOM 5198 N N . VAL B 1 298 ? 13.938 33.688 14.953 1 95.06 298 VAL B N 1
ATOM 5199 C CA . VAL B 1 298 ? 14.781 33.094 13.93 1 95.06 298 VAL B CA 1
ATOM 5200 C C . VAL B 1 298 ? 15.961 34.031 13.633 1 95.06 298 VAL B C 1
ATOM 5202 O O . VAL B 1 298 ? 15.781 35.219 13.469 1 95.06 298 VAL B O 1
ATOM 5205 N N . PRO B 1 299 ? 17.094 33.469 13.594 1 95.06 299 PRO B N 1
ATOM 5206 C CA . PRO B 1 299 ? 18.266 34.312 13.352 1 95.06 299 PRO B CA 1
ATOM 5207 C C . PRO B 1 299 ? 18.219 35.031 12.008 1 95.06 299 PRO B C 1
ATOM 5209 O O . PRO B 1 299 ? 17.766 34.469 11.008 1 95.06 299 PRO B O 1
ATOM 5212 N N . SER B 1 300 ? 18.781 36.219 12.008 1 93.81 300 SER B N 1
ATOM 5213 C CA . SER B 1 300 ? 18.75 37.031 10.797 1 93.81 300 SER B CA 1
ATOM 5214 C C . SER B 1 300 ? 19.703 36.5 9.742 1 93.81 300 SER B C 1
ATOM 5216 O O . SER B 1 300 ? 19.469 36.688 8.539 1 93.81 300 SER B O 1
ATOM 5218 N N . ASN B 1 301 ? 20.75 35.906 10.156 1 96 301 ASN B N 1
ATOM 5219 C CA . ASN B 1 301 ? 21.719 35.344 9.227 1 96 301 ASN B CA 1
ATOM 5220 C C . ASN B 1 301 ? 21.391 33.875 8.914 1 96 301 ASN B C 1
ATOM 5222 O O . ASN B 1 301 ? 22.25 33 9.031 1 96 301 ASN B O 1
ATOM 5226 N N . LEU B 1 302 ? 20.188 33.688 8.5 1 98.06 302 LEU B N 1
ATOM 5227 C CA . LEU B 1 302 ? 19.688 32.344 8.219 1 98.06 302 LEU B CA 1
ATOM 5228 C C . LEU B 1 302 ? 20.031 31.922 6.793 1 98.06 302 LEU B C 1
ATOM 5230 O O . LEU B 1 302 ? 19.891 32.688 5.855 1 98.06 302 LEU B O 1
ATOM 5234 N N . VAL B 1 303 ? 20.578 30.703 6.652 1 98.25 303 VAL B N 1
ATOM 5235 C CA . VAL B 1 303 ? 20.781 30.047 5.363 1 98.25 303 VAL B CA 1
ATOM 5236 C C . VAL B 1 303 ? 19.828 28.859 5.238 1 98.25 303 VAL B C 1
ATOM 5238 O O . VAL B 1 303 ? 19.812 27.984 6.113 1 98.25 303 VAL B O 1
ATOM 5241 N N . VAL B 1 304 ? 19.016 28.844 4.188 1 98.56 304 VAL B N 1
ATOM 5242 C CA . VAL B 1 304 ? 18.062 27.766 3.982 1 98.56 304 VAL B CA 1
ATOM 5243 C C . VAL B 1 304 ? 18.609 26.766 2.973 1 98.56 304 VAL B C 1
ATOM 5245 O O . VAL B 1 304 ? 18.938 27.141 1.838 1 98.56 304 VAL B O 1
ATOM 5248 N N . SER B 1 305 ? 18.719 25.484 3.385 1 98.38 305 SER B N 1
ATOM 5249 C CA . SER B 1 305 ? 19.359 24.484 2.529 1 98.38 305 SER B CA 1
ATOM 5250 C C . SER B 1 305 ? 18.484 23.234 2.395 1 98.38 305 SER B C 1
ATOM 5252 O O . SER B 1 305 ? 17.969 22.719 3.389 1 98.38 305 SER B O 1
ATOM 5254 N N . GLU B 1 306 ? 18.172 22.844 1.206 1 98.5 306 GLU B N 1
ATOM 5255 C CA . GLU B 1 306 ? 17.688 21.5 0.892 1 98.5 306 GLU B CA 1
ATOM 5256 C C . GLU B 1 306 ? 18.828 20.609 0.403 1 98.5 306 GLU B C 1
ATOM 5258 O O . GLU B 1 306 ? 19.219 20.672 -0.766 1 98.5 306 GLU B O 1
ATOM 5263 N N . ARG B 1 307 ? 19.312 19.828 1.289 1 98.25 307 ARG B N 1
ATOM 5264 C CA . ARG B 1 307 ? 20.516 19.031 0.997 1 98.25 307 ARG B CA 1
ATOM 5265 C C . ARG B 1 307 ? 20.484 17.719 1.757 1 98.25 307 ARG B C 1
ATOM 5267 O O . ARG B 1 307 ? 19.719 17.547 2.705 1 98.25 307 ARG B O 1
ATOM 5274 N N . LYS B 1 308 ? 21.406 16.844 1.326 1 97.69 308 LYS B N 1
ATOM 5275 C CA . LYS B 1 308 ? 21.562 15.57 2.016 1 97.69 308 LYS B CA 1
ATOM 5276 C C . LYS B 1 308 ? 22.016 15.781 3.461 1 97.69 308 LYS B C 1
ATOM 5278 O O . LYS B 1 308 ? 22.891 16.609 3.734 1 97.69 308 LYS B O 1
ATOM 5283 N N . VAL B 1 309 ? 21.344 15.125 4.375 1 97.75 309 VAL B N 1
ATOM 5284 C CA . VAL B 1 309 ? 21.672 15.094 5.797 1 97.75 309 VAL B CA 1
ATOM 5285 C C . VAL B 1 309 ? 21.766 13.648 6.273 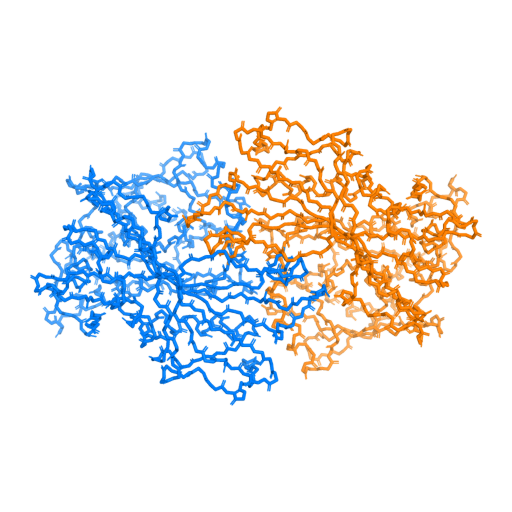1 97.75 309 VAL B C 1
ATOM 5287 O O . VAL B 1 309 ? 20.891 12.828 5.961 1 97.75 309 VAL B O 1
ATOM 5290 N N . THR B 1 310 ? 22.859 13.312 7.039 1 98.44 310 THR B N 1
ATOM 5291 C CA . THR B 1 310 ? 23.047 11.9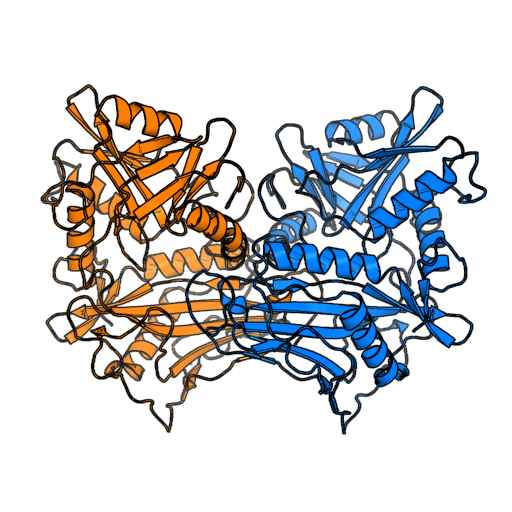45 7.496 1 98.44 310 THR B CA 1
ATOM 5292 C C . THR B 1 310 ? 23.031 11.875 9.016 1 98.44 310 THR B C 1
ATOM 5294 O O . THR B 1 310 ? 23.234 12.891 9.695 1 98.44 310 THR B O 1
ATOM 5297 N N . MET B 1 311 ? 22.781 10.68 9.578 1 98.38 311 MET B N 1
ATOM 5298 C CA . MET B 1 311 ? 22.781 10.492 11.031 1 98.38 311 MET B CA 1
ATOM 5299 C C . MET B 1 311 ? 24.156 10.797 11.617 1 98.38 311 MET B C 1
ATOM 5301 O O . MET B 1 311 ? 24.25 11.414 12.672 1 98.38 311 MET B O 1
ATOM 5305 N N . PRO B 1 312 ? 25.266 10.391 10.93 1 98.44 312 PRO B N 1
ATOM 5306 C CA . PRO B 1 312 ? 26.562 10.773 11.469 1 98.44 312 PRO B CA 1
ATOM 5307 C C . PRO B 1 312 ? 26.734 12.289 11.562 1 98.44 312 PRO B C 1
ATOM 5309 O O . PRO B 1 312 ? 27.312 12.789 12.531 1 98.44 312 PRO B O 1
ATOM 5312 N N . GLU B 1 313 ? 26.234 13 10.578 1 98.19 313 GLU B N 1
ATOM 5313 C CA . GLU B 1 313 ? 26.312 14.453 10.625 1 98.19 313 GLU B CA 1
ATOM 5314 C C . GLU B 1 313 ? 25.562 15 11.844 1 98.19 313 GLU B C 1
ATOM 5316 O O . GLU B 1 313 ? 26.094 15.867 12.555 1 98.19 313 GLU B O 1
ATOM 5321 N N . LEU B 1 314 ? 24.344 14.508 12.102 1 98.38 314 LEU B N 1
ATOM 5322 C CA . LEU B 1 314 ? 23.562 14.969 13.242 1 98.38 314 LEU B CA 1
ATOM 5323 C C . LEU B 1 314 ? 24.25 14.617 14.555 1 98.38 314 LEU B C 1
ATOM 5325 O O . LEU B 1 314 ? 24.297 15.43 15.484 1 98.38 314 LEU B O 1
ATOM 5329 N N . ARG B 1 315 ? 24.734 13.383 14.594 1 98.25 315 ARG B N 1
ATOM 5330 C CA . ARG B 1 315 ? 25.453 12.93 15.789 1 98.25 315 ARG B CA 1
ATOM 5331 C C . ARG B 1 315 ? 26.641 13.836 16.078 1 98.25 315 ARG B C 1
ATOM 5333 O O . ARG B 1 315 ? 26.828 14.281 17.219 1 98.25 315 ARG B O 1
ATOM 5340 N N . ASP B 1 316 ? 27.438 14.141 15.102 1 98.06 316 ASP B N 1
ATOM 5341 C CA . ASP B 1 316 ? 28.641 14.945 15.281 1 98.06 316 ASP B CA 1
ATOM 5342 C C . ASP B 1 316 ? 28.281 16.391 15.648 1 98.06 316 ASP B C 1
ATOM 5344 O O . ASP B 1 316 ? 28.953 17 16.469 1 98.06 316 ASP B O 1
ATOM 5348 N N . ALA B 1 317 ? 27.312 16.906 14.992 1 98.19 317 ALA B N 1
ATOM 5349 C CA . ALA B 1 317 ? 26.859 18.25 15.297 1 98.19 317 ALA B CA 1
ATOM 5350 C C . ALA B 1 317 ? 26.375 18.359 16.734 1 98.19 317 ALA B C 1
ATOM 5352 O O . ALA B 1 317 ? 26.578 19.375 17.406 1 98.19 317 ALA B O 1
ATOM 5353 N N . ALA B 1 318 ? 25.656 17.328 17.219 1 97.94 318 ALA B N 1
ATOM 5354 C CA . ALA B 1 318 ? 25.219 17.297 18.609 1 97.94 318 ALA B CA 1
ATOM 5355 C C . ALA B 1 318 ? 26.422 17.281 19.562 1 97.94 318 ALA B C 1
ATOM 5357 O O . ALA B 1 318 ? 26.438 17.969 20.578 1 97.94 318 ALA B O 1
ATOM 5358 N N . ARG B 1 319 ? 27.406 16.547 19.234 1 96.94 319 ARG B N 1
ATOM 5359 C CA . ARG B 1 319 ? 28.594 16.375 20.062 1 96.94 319 ARG B CA 1
ATOM 5360 C C . ARG B 1 319 ? 29.391 17.672 20.141 1 96.94 319 ARG B C 1
ATOM 5362 O O . ARG B 1 319 ? 29.938 18.016 21.203 1 96.94 319 ARG B O 1
ATOM 5369 N N . ASP B 1 320 ? 29.484 18.375 19.047 1 97.19 320 ASP B N 1
ATOM 5370 C CA . ASP B 1 320 ? 30.344 19.562 19.047 1 97.19 320 ASP B CA 1
ATOM 5371 C C . ASP B 1 320 ? 29.531 20.812 19.375 1 97.19 320 ASP B C 1
ATOM 5373 O O . ASP B 1 320 ? 30.062 21.922 19.344 1 97.19 320 ASP B O 1
ATOM 5377 N N . GLY B 1 321 ? 28.25 20.641 19.562 1 96.56 321 GLY B N 1
ATOM 5378 C CA . GLY B 1 321 ? 27.422 21.719 20.078 1 96.56 321 GLY B CA 1
ATOM 5379 C C . GLY B 1 321 ? 26.875 22.609 18.984 1 96.56 321 GLY B C 1
ATOM 5380 O O . GLY B 1 321 ? 26.266 23.656 19.266 1 96.56 321 GLY B O 1
ATOM 5381 N N . THR B 1 322 ? 27.031 22.219 17.719 1 98 322 THR B N 1
ATOM 5382 C CA . THR B 1 322 ? 26.594 23.078 16.625 1 98 322 THR B CA 1
ATOM 5383 C C . THR B 1 322 ? 25.156 22.734 16.234 1 98 322 THR B C 1
ATOM 5385 O O . THR B 1 322 ? 24.5 23.516 15.531 1 98 322 THR B O 1
ATOM 5388 N N . LEU B 1 323 ? 24.609 21.594 16.625 1 98 323 LEU B N 1
ATOM 5389 C CA . LEU B 1 323 ? 23.203 21.281 16.375 1 98 323 LEU B CA 1
ATOM 5390 C C . LEU B 1 323 ? 22.281 22.141 17.234 1 98 323 LEU B C 1
ATOM 5392 O O . LEU B 1 323 ? 22.406 22.156 18.469 1 98 323 LEU B O 1
ATOM 5396 N N . LEU B 1 324 ? 21.406 22.859 16.609 1 96.81 324 LEU B N 1
ATOM 5397 C CA . LEU B 1 324 ? 20.547 23.781 17.359 1 96.81 324 LEU B CA 1
ATOM 5398 C C . LEU B 1 324 ? 19.188 23.141 17.641 1 96.81 324 LEU B C 1
ATOM 5400 O O . LEU B 1 324 ? 18.688 23.219 18.766 1 96.81 324 LEU B O 1
ATOM 5404 N N . GLU B 1 325 ? 18.531 22.625 16.547 1 97 325 GLU B N 1
ATOM 5405 C CA . GLU B 1 325 ? 17.203 22.062 16.641 1 97 325 GLU B CA 1
ATOM 5406 C C . GLU B 1 325 ? 16.953 21.016 15.562 1 97 325 GLU B C 1
ATOM 5408 O O . GLU B 1 325 ? 17.625 21.016 14.531 1 97 325 GLU B O 1
ATOM 5413 N N . VAL B 1 326 ? 16.125 20.078 15.859 1 98.12 326 VAL B N 1
ATOM 5414 C CA . VAL B 1 326 ? 15.5 19.172 14.898 1 98.12 326 VAL B CA 1
ATOM 5415 C C . VAL B 1 326 ? 13.992 19.109 15.148 1 98.12 326 VAL B C 1
ATOM 5417 O O . VAL B 1 326 ? 13.547 19.062 16.297 1 98.12 326 VAL B O 1
ATOM 5420 N N . PHE B 1 327 ? 13.242 19.266 14.078 1 97.88 327 PHE B N 1
ATOM 5421 C CA . PHE B 1 327 ? 11.797 19.188 14.266 1 97.88 327 PHE B CA 1
ATOM 5422 C C . PHE B 1 327 ? 11.125 18.625 13.023 1 97.88 327 PHE B C 1
ATOM 5424 O O . PHE B 1 327 ? 11.727 18.594 11.945 1 97.88 327 PHE B O 1
ATOM 5431 N N . GLY B 1 328 ? 9.914 18.047 13.227 1 97.81 328 GLY B N 1
ATOM 5432 C CA . GLY B 1 328 ? 9.07 17.578 12.133 1 97.81 328 GLY B CA 1
ATOM 5433 C C . GLY B 1 328 ? 8.023 18.594 11.727 1 97.81 328 GLY B C 1
ATOM 5434 O O . GLY B 1 328 ? 7.605 19.438 12.531 1 97.81 328 GLY B O 1
ATOM 5435 N N . THR B 1 329 ? 7.645 18.578 10.477 1 98.19 329 THR B N 1
ATOM 5436 C CA . THR B 1 329 ? 6.543 19.391 9.969 1 98.19 329 THR B CA 1
ATOM 5437 C C . THR B 1 329 ? 5.48 18.516 9.312 1 98.19 329 THR B C 1
ATOM 5439 O O . THR B 1 329 ? 5.805 17.625 8.523 1 98.19 329 THR B O 1
ATOM 5442 N N . GLY B 1 330 ? 4.258 18.703 9.617 1 96.12 330 GLY B N 1
ATOM 5443 C CA . GLY B 1 330 ? 3.1 18 9.086 1 96.12 330 GLY B CA 1
ATOM 5444 C C . GLY B 1 330 ? 1.789 18.703 9.391 1 96.12 330 GLY B C 1
ATOM 5445 O O . GLY B 1 330 ? 1.736 19.578 10.258 1 96.12 330 GLY B O 1
ATOM 5446 N N . THR B 1 331 ? 0.778 18.281 8.734 1 93.25 331 THR B N 1
ATOM 5447 C CA . THR B 1 331 ? -0.511 18.969 8.805 1 93.25 331 THR B CA 1
ATOM 5448 C C . THR B 1 331 ? -1.099 18.875 10.211 1 93.25 331 THR B C 1
ATOM 5450 O O . THR B 1 331 ? -1.576 19.875 10.758 1 93.25 331 THR B O 1
ATOM 5453 N N . ALA B 1 332 ? -1.019 17.703 10.828 1 87.88 332 ALA B N 1
ATOM 5454 C CA . ALA B 1 332 ? -1.719 17.469 12.094 1 87.88 332 ALA B CA 1
ATOM 5455 C C . ALA B 1 332 ? -1.138 18.328 13.211 1 87.88 332 ALA B C 1
ATOM 5457 O O . ALA B 1 332 ? -1.842 19.156 13.797 1 87.88 332 ALA B O 1
ATOM 5458 N N . ALA B 1 333 ? 0.181 18.328 13.414 1 87.88 333 ALA B N 1
ATOM 5459 C CA . ALA B 1 333 ? 0.808 19.047 14.523 1 87.88 333 ALA B CA 1
ATOM 5460 C C . ALA B 1 333 ? 1.47 20.328 14.047 1 87.88 333 ALA B C 1
ATOM 5462 O O . ALA B 1 333 ? 1.933 21.141 14.852 1 87.88 333 ALA B O 1
ATOM 5463 N N . VAL B 1 334 ? 1.471 20.531 12.789 1 94.31 334 VAL B N 1
ATOM 5464 C CA . VAL B 1 334 ? 2.125 21.672 12.148 1 94.31 334 VAL B CA 1
ATOM 5465 C C . VAL B 1 334 ? 3.637 21.562 12.336 1 94.31 334 VAL B C 1
ATOM 5467 O O . VAL B 1 334 ? 4.379 21.359 11.375 1 94.31 334 VAL B O 1
ATOM 5470 N N . VAL B 1 335 ? 4.09 21.672 13.617 1 96.06 335 VAL B N 1
ATOM 5471 C CA . VAL B 1 335 ? 5.5 21.531 13.961 1 96.06 335 VAL B CA 1
ATOM 5472 C C . VAL B 1 335 ? 5.645 20.625 15.188 1 96.06 335 VAL B C 1
ATOM 5474 O O . VAL B 1 335 ? 4.863 20.734 16.141 1 96.06 335 VAL B O 1
ATOM 5477 N N . THR B 1 336 ? 6.613 19.688 15.164 1 95.75 336 THR B N 1
ATOM 5478 C CA . THR B 1 336 ? 6.906 18.828 16.297 1 95.75 336 THR B CA 1
ATOM 5479 C C . THR B 1 336 ? 8.406 18.812 16.609 1 95.75 336 THR B C 1
ATOM 5481 O O . THR B 1 336 ? 9.203 18.328 15.797 1 95.75 336 THR B O 1
ATOM 5484 N N . SER B 1 337 ? 8.789 19.281 17.766 1 96.38 337 SER B N 1
ATOM 5485 C CA . SER B 1 337 ? 10.195 19.297 18.156 1 96.38 337 SER B CA 1
ATOM 5486 C C . SER B 1 337 ? 10.703 17.906 18.5 1 96.38 337 SER B C 1
ATOM 5488 O O . SER B 1 337 ? 9.93 17.047 18.938 1 96.38 337 SER B O 1
ATOM 5490 N N . VAL B 1 338 ? 11.945 17.703 18.297 1 97.69 338 VAL B N 1
ATOM 5491 C CA . VAL B 1 338 ? 12.625 16.453 18.625 1 97.69 338 VAL B CA 1
ATOM 5492 C C . VAL B 1 338 ? 13.617 16.688 19.766 1 97.69 338 VAL B C 1
ATOM 5494 O O . VAL B 1 338 ? 14.398 17.641 19.734 1 97.69 338 VAL B O 1
ATOM 5497 N N . GLU B 1 339 ? 13.578 15.82 20.734 1 97.12 339 GLU B N 1
ATOM 5498 C CA . GLU B 1 339 ? 14.469 16.047 21.875 1 97.12 339 GLU B CA 1
ATOM 5499 C C . GLU B 1 339 ? 15.68 15.117 21.812 1 97.12 339 GLU B C 1
ATOM 5501 O O . GLU B 1 339 ? 16.703 15.391 22.453 1 97.12 339 GLU B O 1
ATOM 5506 N N . ARG B 1 340 ? 15.508 13.977 21.172 1 98.06 340 ARG B N 1
ATOM 5507 C CA . ARG B 1 340 ? 16.625 13.055 21 1 98.06 340 ARG B CA 1
ATOM 5508 C C . ARG B 1 340 ? 16.359 12.062 19.875 1 98.06 340 ARG B C 1
ATOM 5510 O O . ARG B 1 340 ? 15.203 11.82 19.516 1 98.06 340 ARG B O 1
ATOM 5517 N N . ILE B 1 341 ? 17.453 11.508 19.406 1 98.69 341 ILE B N 1
ATOM 5518 C CA . ILE B 1 341 ? 17.391 10.492 18.359 1 98.69 341 ILE B CA 1
ATOM 5519 C C . ILE B 1 341 ? 18.266 9.297 18.75 1 98.69 341 ILE B C 1
ATOM 5521 O O . ILE B 1 341 ? 19.484 9.422 18.859 1 98.69 341 ILE B O 1
ATOM 5525 N N . GLY B 1 342 ? 17.578 8.156 19 1 98.56 342 GLY B N 1
ATOM 5526 C CA . GLY B 1 342 ? 18.344 6.934 19.188 1 98.56 342 GLY B CA 1
ATOM 5527 C C . GLY B 1 342 ? 19.016 6.465 17.906 1 98.56 342 GLY B C 1
ATOM 5528 O O . GLY B 1 342 ? 18.375 6.324 16.875 1 98.56 342 GLY B O 1
ATOM 5529 N N . TYR B 1 343 ? 20.328 6.246 18.016 1 98.06 343 TYR B N 1
ATOM 5530 C CA . TYR B 1 343 ? 21.109 5.855 16.844 1 98.06 343 TYR B CA 1
ATOM 5531 C C . TYR B 1 343 ? 22.281 4.961 17.25 1 98.06 343 TYR B C 1
ATOM 5533 O O . TYR B 1 343 ? 23.156 5.375 18 1 98.06 343 TYR B O 1
ATOM 5541 N N . GLU B 1 344 ? 22.25 3.713 16.75 1 95.56 344 GLU B N 1
ATOM 5542 C CA . GLU B 1 344 ? 23.297 2.73 16.969 1 95.56 344 GLU B CA 1
ATOM 5543 C C . GLU B 1 344 ? 23.656 2.633 18.453 1 95.56 344 GLU B C 1
ATOM 5545 O O . GLU B 1 344 ? 24.844 2.676 18.812 1 95.56 344 GLU B O 1
ATOM 5550 N N . GLY B 1 345 ? 22.672 2.6 19.219 1 93.62 345 GLY B N 1
ATOM 5551 C CA . GLY B 1 345 ? 22.844 2.311 20.625 1 93.62 345 GLY B CA 1
ATOM 5552 C C . GLY B 1 345 ? 23.094 3.553 21.469 1 93.62 345 GLY B C 1
ATOM 5553 O O . GLY B 1 345 ? 23.25 3.465 22.688 1 93.62 345 GLY B O 1
ATOM 5554 N N . GLU B 1 346 ? 23.125 4.719 20.859 1 95.94 346 GLU B N 1
ATOM 5555 C CA . GLU B 1 346 ? 23.328 5.957 21.609 1 95.94 346 GLU B CA 1
ATOM 5556 C C . GLU B 1 346 ? 22.234 6.973 21.297 1 95.94 346 GLU B C 1
ATOM 5558 O O . GLU B 1 346 ? 21.656 6.969 20.219 1 95.94 346 GLU B O 1
ATOM 5563 N N . ASP B 1 347 ? 22 7.836 22.281 1 97.94 347 ASP B N 1
ATOM 5564 C CA . ASP B 1 347 ? 21.062 8.938 22.078 1 97.94 347 ASP B CA 1
ATOM 5565 C C . ASP B 1 347 ? 21.781 10.188 21.578 1 97.94 347 ASP B C 1
ATOM 5567 O O . ASP B 1 347 ? 22.672 10.711 22.266 1 97.94 347 ASP B O 1
ATOM 5571 N N . VAL B 1 348 ? 21.453 10.594 20.438 1 98.38 348 VAL B N 1
ATOM 5572 C CA . VAL B 1 348 ? 21.859 11.914 19.953 1 98.38 348 VAL B CA 1
ATOM 5573 C C . VAL B 1 348 ? 20.953 12.984 20.562 1 98.38 348 VAL B C 1
ATOM 5575 O O . VAL B 1 348 ? 19.781 13.094 20.203 1 98.38 348 VAL B O 1
ATOM 5578 N N . LYS B 1 349 ? 21.531 13.812 21.391 1 97.31 349 LYS B N 1
ATOM 5579 C CA . LYS B 1 349 ? 20.734 14.82 22.094 1 97.31 349 LYS B CA 1
ATOM 5580 C C . LYS B 1 349 ? 20.453 16.031 21.188 1 97.31 349 LYS B C 1
ATOM 5582 O O . LYS B 1 349 ? 21.359 16.5 20.5 1 97.31 349 LYS B O 1
ATOM 5587 N N . VAL B 1 350 ? 19.25 16.453 21.172 1 96.94 350 VAL B N 1
ATOM 5588 C CA . VAL B 1 350 ? 18.844 17.625 20.406 1 96.94 350 VAL B CA 1
ATOM 5589 C C . VAL B 1 350 ? 18.328 18.703 21.359 1 96.94 350 VAL B C 1
ATOM 5591 O O . VAL B 1 350 ? 17.422 18.469 22.156 1 96.94 350 VAL B O 1
ATOM 5594 N N . PRO B 1 351 ? 18.875 19.875 21.328 1 92.69 351 PRO B N 1
ATOM 5595 C CA . PRO B 1 351 ? 18.422 20.953 22.203 1 92.69 351 PRO B CA 1
ATOM 5596 C C . PRO B 1 351 ? 16.969 21.359 21.938 1 92.69 351 PRO B C 1
ATOM 5598 O O . PRO B 1 351 ? 16.531 21.406 20.797 1 92.69 351 PRO B O 1
ATOM 5601 N N . VAL B 1 352 ? 16.141 21.516 23.016 1 91 352 VAL B N 1
ATOM 5602 C CA . VAL B 1 352 ? 14.805 22.078 22.953 1 91 352 VAL B CA 1
ATOM 5603 C C . VAL B 1 352 ? 14.68 23.234 23.953 1 91 352 VAL B C 1
ATOM 5605 O O . VAL B 1 352 ? 14.062 23.078 25.016 1 91 352 VAL B O 1
ATOM 5608 N N . GLU B 1 353 ? 15.133 24.359 23.828 1 79.56 353 GLU B N 1
ATOM 5609 C CA . GLU B 1 353 ? 15.359 25.406 24.812 1 79.56 353 GLU B CA 1
ATOM 5610 C C . GLU B 1 353 ? 14.188 26.391 24.859 1 79.56 353 GLU B C 1
ATOM 5612 O O . GLU B 1 353 ? 14.125 27.25 25.734 1 79.56 353 GLU B O 1
ATOM 5617 N N . GLY B 1 354 ? 13.148 26.422 24.125 1 67.94 354 GLY B N 1
ATOM 5618 C CA . GLY B 1 354 ? 12.156 27.469 24 1 67.94 354 GLY B CA 1
ATOM 5619 C C . GLY B 1 354 ? 11.078 27.406 25.078 1 67.94 354 GLY B C 1
ATOM 5620 O O . GLY B 1 354 ? 10.172 28.234 25.094 1 67.94 354 GLY B O 1
ATOM 5621 N N . GLY B 1 355 ? 11.336 26.734 26.219 1 70.62 355 GLY B N 1
ATOM 5622 C CA . GLY B 1 355 ? 10.484 26.688 27.406 1 70.62 355 GLY B CA 1
ATOM 5623 C C . GLY B 1 355 ? 9.102 26.141 27.125 1 70.62 355 GLY B C 1
ATOM 5624 O O . GLY B 1 355 ? 8.391 25.719 28.047 1 70.62 355 GLY B O 1
ATOM 5625 N N . ASN B 1 356 ? 8.516 26.266 25.922 1 81.44 356 ASN B N 1
ATOM 5626 C CA . ASN B 1 356 ? 7.164 25.797 25.609 1 81.44 356 ASN B CA 1
ATOM 5627 C C . ASN B 1 356 ? 7.184 24.484 24.844 1 81.44 356 ASN B C 1
ATOM 5629 O O . ASN B 1 356 ? 6.199 24.109 24.203 1 81.44 356 ASN B O 1
ATOM 5633 N N . GLY B 1 357 ? 8.336 23.875 24.922 1 88.31 357 GLY B N 1
ATOM 5634 C CA . GLY B 1 357 ? 8.469 22.594 24.266 1 88.31 357 GLY B CA 1
ATOM 5635 C C . GLY B 1 357 ? 8.984 22.688 22.844 1 88.31 357 GLY B C 1
ATOM 5636 O O . GLY B 1 357 ? 9.102 21.672 22.141 1 88.31 357 GLY B O 1
ATOM 5637 N N . PHE B 1 358 ? 9.219 23.922 22.391 1 91.44 358 PHE B N 1
ATOM 5638 C CA . PHE B 1 358 ? 9.82 24.172 21.094 1 91.44 358 PHE B CA 1
ATOM 5639 C C . PHE B 1 358 ? 11.203 24.797 21.25 1 91.44 358 PHE B C 1
ATOM 5641 O O . PHE B 1 358 ? 11.484 25.469 22.25 1 91.44 358 PHE B O 1
ATOM 5648 N N . GLY B 1 359 ? 12.078 24.547 20.328 1 92.12 359 GLY B N 1
ATOM 5649 C CA . GLY B 1 359 ? 13.188 25.453 20.141 1 92.12 359 GLY B CA 1
ATOM 5650 C C . GLY B 1 359 ? 12.766 26.797 19.562 1 92.12 359 GLY B C 1
ATOM 5651 O O . GLY B 1 359 ? 11.641 26.938 19.078 1 92.12 359 GLY B O 1
ATOM 5652 N N . PRO B 1 360 ? 13.625 27.781 19.625 1 93.44 360 PRO B N 1
ATOM 5653 C CA . PRO B 1 360 ? 13.266 29.109 19.141 1 93.44 360 PRO B CA 1
ATOM 5654 C C . PRO B 1 360 ? 12.852 29.109 17.672 1 93.44 360 PRO B C 1
ATOM 5656 O O . PRO B 1 360 ? 11.898 29.812 17.297 1 93.44 360 PRO B O 1
ATOM 5659 N N . ILE B 1 361 ? 13.555 28.391 16.859 1 95.94 361 ILE B N 1
ATOM 5660 C CA . ILE B 1 361 ? 13.266 28.359 15.43 1 95.94 361 ILE B CA 1
ATOM 5661 C C . ILE B 1 361 ? 11.945 27.641 15.18 1 95.94 361 ILE B C 1
ATOM 5663 O O . ILE B 1 361 ? 11.039 28.188 14.539 1 95.94 361 ILE B O 1
ATOM 5667 N N . ALA B 1 362 ? 11.797 26.453 15.719 1 96.19 362 ALA B N 1
ATOM 5668 C CA . ALA B 1 362 ? 10.578 25.672 15.578 1 96.19 362 ALA B CA 1
ATOM 5669 C C . ALA B 1 362 ? 9.367 26.422 16.109 1 96.19 362 ALA B C 1
ATOM 5671 O O . ALA B 1 362 ? 8.305 26.438 15.477 1 96.19 362 ALA B O 1
ATOM 5672 N N . GLY B 1 363 ? 9.555 26.984 17.25 1 95.12 363 GLY B N 1
ATOM 5673 C CA . GLY B 1 363 ? 8.469 27.766 17.844 1 95.12 363 GLY B CA 1
ATOM 5674 C C . GLY B 1 363 ? 8.039 28.938 16.984 1 95.12 363 GLY B C 1
ATOM 5675 O O . GLY B 1 363 ? 6.844 29.219 16.875 1 95.12 363 GLY B O 1
ATOM 5676 N N . ALA B 1 364 ? 8.992 29.656 16.422 1 96.25 364 ALA B N 1
ATOM 5677 C CA . ALA B 1 364 ? 8.695 30.781 15.555 1 96.25 364 ALA B CA 1
ATOM 5678 C C . ALA B 1 364 ? 7.871 30.359 14.344 1 96.25 364 ALA B C 1
ATOM 5680 O O . ALA B 1 364 ? 6.918 31.031 13.961 1 96.25 364 ALA B O 1
ATOM 5681 N N . PHE B 1 365 ? 8.273 29.25 13.734 1 97.12 365 PHE B N 1
ATOM 5682 C CA . PHE B 1 365 ? 7.535 28.75 12.578 1 97.12 365 PHE B CA 1
ATOM 5683 C C . PHE B 1 365 ? 6.129 28.328 12.984 1 97.12 365 PHE B C 1
ATOM 5685 O O . PHE B 1 365 ? 5.164 28.578 12.273 1 97.12 365 PHE B O 1
ATOM 5692 N N . TYR B 1 366 ? 6.012 27.625 14.109 1 96.06 366 TYR B N 1
ATOM 5693 C CA . TYR B 1 366 ? 4.699 27.203 14.602 1 96.06 366 TYR B CA 1
ATOM 5694 C C . TYR B 1 366 ? 3.775 28.406 14.766 1 96.06 366 TYR B C 1
ATOM 5696 O O . TYR B 1 366 ? 2.645 28.391 14.281 1 96.06 366 TYR B O 1
ATOM 5704 N N . GLU B 1 367 ? 4.258 29.422 15.43 1 95.19 367 GLU B N 1
ATOM 5705 C CA . GLU B 1 367 ? 3.451 30.609 15.719 1 95.19 367 GLU B CA 1
ATOM 5706 C C . GLU B 1 367 ? 3.049 31.328 14.43 1 95.19 367 GLU B C 1
ATOM 5708 O O . GLU B 1 367 ? 1.896 31.734 14.281 1 95.19 367 GLU B O 1
ATOM 5713 N N . ALA B 1 368 ? 3.982 31.484 13.57 1 97.38 368 ALA B N 1
ATOM 5714 C CA . ALA B 1 368 ? 3.697 32.156 12.312 1 97.38 368 ALA B CA 1
ATOM 5715 C C . ALA B 1 368 ? 2.658 31.406 11.492 1 97.38 368 ALA B C 1
ATOM 5717 O O . ALA B 1 368 ? 1.726 32 10.953 1 97.38 368 ALA B O 1
ATOM 5718 N N . LEU B 1 369 ? 2.811 30.109 11.375 1 97.25 369 LEU B N 1
ATOM 5719 C CA . LEU B 1 369 ? 1.883 29.297 10.594 1 97.25 369 LEU B CA 1
ATOM 5720 C C . LEU B 1 369 ? 0.494 29.312 11.227 1 97.25 369 LEU B C 1
ATOM 5722 O O . LEU B 1 369 ? -0.512 29.422 10.516 1 97.25 369 LEU B O 1
ATOM 5726 N N . GLN B 1 370 ? 0.476 29.234 12.531 1 95.44 370 GLN B N 1
ATOM 5727 C CA . GLN B 1 370 ? -0.812 29.328 13.219 1 95.44 370 GLN B CA 1
ATOM 5728 C C . GLN B 1 370 ? -1.491 30.672 12.93 1 95.44 370 GLN B C 1
ATOM 5730 O O . GLN B 1 370 ? -2.686 30.703 12.625 1 95.44 370 GLN B O 1
ATOM 5735 N N . ALA B 1 371 ? -0.728 31.719 13.031 1 96.88 371 ALA B N 1
ATOM 5736 C CA . ALA B 1 371 ? -1.277 33.062 12.789 1 96.88 371 ALA B CA 1
ATOM 5737 C C . ALA B 1 371 ? -1.819 33.156 11.367 1 96.88 371 ALA B C 1
ATOM 5739 O O . ALA B 1 371 ? -2.865 33.781 11.141 1 96.88 371 ALA B O 1
ATOM 5740 N N . ILE B 1 372 ? -1.105 32.594 10.414 1 97.5 372 ILE B N 1
ATOM 5741 C CA . ILE B 1 372 ? -1.537 32.656 9.023 1 97.5 372 ILE B CA 1
ATOM 5742 C C . ILE B 1 372 ? -2.791 31.797 8.844 1 97.5 372 ILE B C 1
ATOM 5744 O O . ILE B 1 372 ? -3.758 32.219 8.211 1 97.5 372 ILE B O 1
ATOM 5748 N N . GLN B 1 373 ? -2.781 30.609 9.398 1 97.12 373 GLN B N 1
ATOM 5749 C CA . GLN B 1 373 ? -3.887 29.656 9.273 1 97.12 373 GLN B CA 1
ATOM 5750 C C . GLN B 1 373 ? -5.176 30.234 9.852 1 97.12 373 GLN B C 1
ATOM 5752 O O . GLN B 1 373 ? -6.25 30.078 9.273 1 97.12 373 GLN B O 1
ATOM 5757 N N . TYR B 1 374 ? -5.082 31 10.922 1 96 374 TYR B N 1
ATOM 5758 C CA . TYR B 1 374 ? -6.25 31.562 11.586 1 96 374 TYR B CA 1
ATOM 5759 C C . TYR B 1 374 ? -6.566 32.969 11.055 1 96 374 TYR B C 1
ATOM 5761 O O . TYR B 1 374 ? -7.555 33.562 11.453 1 96 374 TYR B O 1
ATOM 5769 N N . GLY B 1 375 ? -5.719 33.5 10.172 1 95.5 375 GLY B N 1
ATOM 5770 C CA . GLY B 1 375 ? -5.992 34.75 9.5 1 95.5 375 GLY B CA 1
ATOM 5771 C C . GLY B 1 375 ? -5.492 35.969 10.281 1 95.5 375 GLY B C 1
ATOM 5772 O O . GLY B 1 375 ? -5.816 37.094 9.938 1 95.5 375 GLY B O 1
ATOM 5773 N N . ASP B 1 376 ? -4.727 35.75 11.289 1 96.31 376 ASP B N 1
ATOM 5774 C CA . ASP B 1 376 ? -4.168 36.844 12.078 1 96.31 376 ASP B CA 1
ATOM 5775 C C . ASP B 1 376 ? -2.975 37.469 11.367 1 96.31 376 ASP B C 1
ATOM 5777 O O . ASP B 1 376 ? -2.604 38.625 11.664 1 96.31 376 ASP B O 1
ATOM 5781 N N . LEU B 1 377 ? -2.355 36.75 10.547 1 95.75 377 LEU B N 1
ATOM 5782 C CA . LEU B 1 377 ? -1.23 37.188 9.727 1 95.75 377 LEU B CA 1
ATOM 5783 C C . LEU B 1 377 ? -1.448 36.812 8.258 1 95.75 377 LEU B C 1
ATOM 5785 O O . LEU B 1 377 ? -1.831 35.688 7.953 1 95.75 377 LEU B O 1
ATOM 5789 N N . GLU B 1 378 ? -1.34 37.781 7.418 1 95.12 378 GLU B N 1
ATOM 5790 C CA . GLU B 1 378 ? -1.466 37.5 5.988 1 95.12 378 GLU B CA 1
ATOM 5791 C C . GLU B 1 378 ? -0.105 37.219 5.355 1 95.12 378 GLU B C 1
ATOM 5793 O O . GLU B 1 378 ? 0.87 37.938 5.637 1 95.12 378 GLU B O 1
ATOM 5798 N N . PHE B 1 379 ? -0.037 36.188 4.539 1 96.5 379 PHE B N 1
ATOM 5799 C CA . PHE B 1 379 ? 1.151 35.844 3.766 1 96.5 379 PHE B CA 1
ATOM 5800 C C . PHE B 1 379 ? 0.769 35.156 2.465 1 96.5 379 PHE B C 1
ATOM 5802 O O . PHE B 1 379 ? 0.287 34.031 2.48 1 96.5 379 PHE B O 1
ATOM 5809 N N . ALA B 1 380 ? 1.005 35.812 1.248 1 95.62 380 ALA B N 1
ATOM 5810 C CA . ALA B 1 380 ? 0.886 35.281 -0.114 1 95.62 380 ALA B CA 1
ATOM 5811 C C . ALA B 1 380 ? -0.49 34.656 -0.35 1 95.62 380 ALA B C 1
ATOM 5813 O O . ALA B 1 380 ? -0.615 33.656 -1.056 1 95.62 380 ALA B O 1
ATOM 5814 N N . ASP B 1 381 ? -1.514 35 0.371 1 95.44 381 ASP B N 1
ATOM 5815 C CA . ASP B 1 381 ? -2.885 34.531 0.203 1 95.44 381 ASP B CA 1
ATOM 5816 C C . ASP B 1 381 ? -2.998 33.031 0.533 1 95.44 381 ASP B C 1
ATOM 5818 O O . ASP B 1 381 ? -3.711 32.312 -0.149 1 95.44 381 ASP B O 1
ATOM 5822 N N . TRP B 1 382 ? -2.238 32.625 1.518 1 98.06 382 TRP B N 1
ATOM 5823 C CA . TRP B 1 382 ? -2.195 31.219 1.91 1 98.06 382 TRP B CA 1
ATOM 5824 C C . TRP B 1 382 ? -3.477 30.812 2.629 1 98.06 382 TRP B C 1
ATOM 5826 O O . TRP B 1 382 ? -3.852 29.641 2.627 1 98.06 382 TRP B O 1
ATOM 5836 N N . SER B 1 383 ? -4.059 31.688 3.299 1 97 383 SER B N 1
ATOM 5837 C CA . SER B 1 383 ? -5.297 31.453 4.035 1 97 383 SER B CA 1
ATOM 5838 C C . SER B 1 383 ? -6.516 31.875 3.219 1 97 383 SER B C 1
ATOM 5840 O O . SER B 1 383 ? -6.73 33.062 2.98 1 97 383 SER B O 1
ATOM 5842 N N . VAL B 1 384 ? -7.332 30.922 2.889 1 96.75 384 VAL B N 1
ATOM 5843 C CA . VAL B 1 384 ? -8.414 31.156 1.937 1 96.75 384 VAL B CA 1
ATOM 5844 C C . VAL B 1 384 ? -9.758 31.125 2.662 1 96.75 384 VAL B C 1
ATOM 5846 O O . VAL B 1 384 ? -10.125 30.094 3.248 1 96.75 384 VAL B O 1
ATOM 5849 N N . VAL B 1 385 ? -10.469 32.188 2.5 1 96.5 385 VAL B N 1
ATOM 5850 C CA . VAL B 1 385 ? -11.766 32.281 3.168 1 96.5 385 VAL B CA 1
ATOM 5851 C C . VAL B 1 385 ? -12.789 31.406 2.434 1 96.5 385 VAL B C 1
ATOM 5853 O O . VAL B 1 385 ? -12.805 31.375 1.201 1 96.5 385 VAL B O 1
ATOM 5856 N N . VAL B 1 386 ? -13.625 30.688 3.186 1 96.88 386 VAL B N 1
ATOM 5857 C CA . VAL B 1 386 ? -14.695 29.828 2.684 1 96.88 386 VAL B CA 1
ATOM 5858 C C . VAL B 1 386 ? -15.969 30.656 2.477 1 96.88 386 VAL B C 1
ATOM 5860 O O . VAL B 1 386 ? -16.391 31.391 3.371 1 96.88 386 VAL B O 1
#

pLDDT: mean 95.21, std 6.3, range [41.38, 98.94]

=== Feature glossary ===
Legend for the data blocks above and below:

— What the protein is —

Sequence gives the chain of amino acids in standard one-letter code (A=alanine, C=cysteine, …, Y=tyrosine), read N→C. It is the only feature that is directly encoded by the gene; all structural features are derived from the folded form of this sequence.

The annotation block draws on four external resources. InterPro: which protein families and domains the sequence belongs to. GO: standardized terms for what the protein does, what process it participates in, and where in the cell it acts. CATH: which structural fold it has in the CATH hierarchy. Organism: the species of origin.

— Where its atoms are —

Atomic coordinates in PDBx/mmCIF format — the same representation the Protein Data Bank distributes. Each line of the _atom_site loop places one backbone atom in Cartesian space (units: ångströms, origin: arbitrary).

Six rendered views show the 3D structure from the faces of a cube — i.e. along ±x, ±y, ±z. Rendering representation is drawn randomly per protein from cartoon (secondary-structure ribbons), sticks (backbone bonds), or molecular surface; coloring is either N→C rainbow (blue at the N-terminus through red at the C-terminus) or one color per chain.

— Local backbone conformation —

DSSP 8-state secondary structure assigns each residue one of H (α-helix), G (3₁₀-helix), I (π-helix), E (extended β-strand), B (isolated β-bridge), T (hydrogen-bonded turn), S (bend), or '-' (coil). The assignment is computed from backbone hydrogen-bond geometry via the Kabsch–Sander algorithm.

P-SEA three-state annotation labels each residue as helix, strand, or coil based purely on the geometry of the Cα trace. It serves as a fallback when the full backbone (and thus DSSP) is unavailable.

φ (phi) and ψ (psi) are the two rotatable backbone dihedrals per residue: φ is the C(i-1)–N–Cα–C torsion, ψ is the N–Cα–C–N(i+1) torsion, both in degrees on (−180°, 180°]. α-helical residues cluster near (−60°, −45°); β-strand residues near (−120°, +130°). A Ramachandran plot is simply a scatter of (φ, ψ) for every residue.

— Global shape and packing —

Radius of gyration (Rg) is the root-mean-square distance of Cα atoms from their centroid — a single number for overall size and compactness. A globular domain of N residues has Rg ≈ 2.2·N^0.38 Å; an extended or disordered chain has a much larger Rg. The Cα contact count is the number of residue pairs whose Cα atoms are within 8 Å and are more than four positions apart in sequence — a standard proxy for tertiary packing density. The bounding box is the smallest axis-aligned box enclosing all Cα atoms.

Accessible surface area quantifies burial. A residue with SASA near zero is packed into the hydrophobic core; one with SASA >100 Å² sits on the surface. Computed here via the Shrake–Rupley numerical algorithm with a 1.4 Å probe.

The contact map is a binary N×N matrix image: pixel (i, j) is dark where Cα_i and Cα_j are within 8 Å and |i−j|>4. Because the |i−j|>4 filter removes local helical contacts, off-diagonal stripes parallel to the main diagonal indicate parallel β-sheets; stripes perpendicular to it indicate antiparallel β-sheets. The Ramachandran plot scatters every residue's (φ, ψ) pair against the sterically allowed regions. The PAE heatmap renders the predicted-aligned-error matrix.

— Structural neighborhood —

A 3Di character summarizes, for each residue, the relative orientation of the Cα frame of its nearest spatial neighbor. Because it encodes fold topology rather than chemistry, 3Di alignments detect remote structural similarity that sequence alignment misses.

Structural nearest neighbors (via Foldseek easy-search vs the PDB). Reported per hit: target PDB id, E-value, and alignment TM-score. A TM-score above ~0.5 is the conventional threshold for 'same fold'.

— Confidence and disorder —

For AlphaFold models, the B-factor field carries pLDDT — the model's own estimate of local accuracy on a 0–100 scale. Regions with pLDDT<50 should be treated as essentially unmodeled; they often correspond to intrinsically disordered segments.

B-factor (Debye–Waller factor) reflects atomic displacement in the crystal lattice. It is an experimental observable (units Å²), not a prediction; low values mean the atom is pinned down, high values mean it moves or is heterogeneous across the crystal.

Predicted Aligned Error (PAE) is an AlphaFold confidence matrix: entry (i, j) is the expected error in the position of residue j, in ångströms, when the prediction is superimposed on the true structure at residue i. Low PAE within a block of residues means that block is internally rigid and well-predicted; high PAE between two blocks means their relative placement is uncertain even if each block individually is confident.